Protein AF-A0A1V5V6W3-F1 (afdb_monomer_lite)

Secondary structure (DSSP, 8-state):
------SSHHHHHHHHHHHHHHHHHHHHHHTT-----------------------------GGGGG-----TTSSPPP----TT-GGGTHHHHHHTS-TT--EEEETT-TTSHHHHHHHHTT-EEEEEESSHHHHHHHIIIII-SS----HHHHHHHT-S--TT--SHHHHHHTTTSS-HHHHHHHHHHHHHHHT--HHHHHHHHHHHHHHHHHTSTTS--S--STTTS----HHHHHHHHHHHHHHHHHT----SS--EEEES-HHHHGGG---SEEEE----EETTB---HHHHHHHHHHHHHTTTTPPB-TTSTT-PBP-------TTTHHHHHHHHHHHTTTSSEEEEEEETTEES-HHHHHHHHHHTTEEEEEEEEEEE-S---TTS-SGGGEEEEEEEEEEE---TT---S-----SHHHHHTTT-TT--THHHHHHTTT-SS------TT--GGGHHHHHHTS-TT--EEEESS-TTSHHHHHHHHTT-EEEEEESSHHHHHHHIIIII-SS----HHHHHHHHS--TTS-SHHHHHHTTTSS-HHHHHHHHHHHHHHTTS-HHHHHHHHHHHHHHHHHTSGGGSSS--GGG--S-GGGS-HHHHTSTTS---HHHHHHHHHHHHHHHHHH----SS--EEEES-HHHHGGG---SEEEE----EESS-B--HHHHTHHHHHHHTTTTT----SSTT-----S----HHHHHHHHHHHHHHHHHH-SEEEEEEETTEES-HHHHHHHHHHH-SEEEEEEEEEE-TT-SS--TT--SEEEEEEEEEE--SS----------------------------------PPP-------SPEEEEEEEEESEE-TTSEEE-HHHHHHHGGGGTT-EEEESS--STTSEEEEEEEEEEEEETTEEEEEEEEEE-TTT-HHHHHHHHHHHTTS--EEEEEEE-SEEEETTT--EESSGGG--HHHHHHTTEEETTEEE-EEEES-EEEEEEEESS--SSTT-BEEEE--------------------------SSHHHHHHHHHHHHHHHHHHHHHHHHHHHHHHHHHHHHHHHHHHHHHHHHHHHHHHHHHHHHHTTPPPSSHHHHHHHHHHHHTS-HHHHHHHHHHHHTSPPPPPPPPPPPP----------------------------------------PPPHHHHHHHHHHHHHHHHHSS--

Structure (mmCIF, N/CA/C/O backbone):
data_AF-A0A1V5V6W3-F1
#
_entry.id   AF-A0A1V5V6W3-F1
#
loop_
_atom_site.group_PDB
_atom_site.id
_atom_site.type_symbol
_atom_site.label_atom_id
_atom_site.label_alt_id
_atom_site.label_comp_id
_atom_site.label_asym_id
_atom_site.label_entity_id
_atom_site.label_seq_id
_atom_site.pdbx_PDB_ins_code
_atom_site.Cartn_x
_atom_site.Cartn_y
_atom_site.Cartn_z
_atom_site.occupancy
_atom_site.B_iso_or_equiv
_atom_site.auth_seq_id
_atom_site.auth_comp_id
_atom_site.auth_asym_id
_atom_site.auth_atom_id
_atom_site.pdbx_PDB_model_num
ATOM 1 N N . MET A 1 1 ? 20.975 -25.635 11.668 1.00 34.53 1 MET A N 1
ATOM 2 C CA . MET A 1 1 ? 20.968 -26.954 11.005 1.00 34.53 1 MET A CA 1
ATOM 3 C C . MET A 1 1 ? 21.689 -27.932 11.910 1.00 34.53 1 MET A C 1
ATOM 5 O O . MET A 1 1 ? 22.783 -27.614 12.358 1.00 34.53 1 MET A O 1
ATOM 9 N N . GLU A 1 2 ? 21.049 -29.050 12.246 1.00 32.00 2 GLU A N 1
ATOM 10 C CA . GLU A 1 2 ? 21.664 -30.136 13.017 1.00 32.00 2 GLU A CA 1
ATOM 11 C C . GLU A 1 2 ? 22.783 -30.801 12.200 1.00 32.00 2 GLU A C 1
ATOM 13 O O . GLU A 1 2 ? 22.631 -31.054 11.006 1.00 32.00 2 GLU A O 1
ATOM 18 N N . ILE A 1 3 ? 23.927 -31.040 12.844 1.00 44.03 3 ILE A N 1
ATOM 19 C CA . ILE A 1 3 ? 25.159 -31.548 12.231 1.00 44.03 3 ILE A CA 1
ATOM 20 C C . ILE A 1 3 ? 25.178 -33.071 12.379 1.00 44.03 3 ILE A C 1
ATOM 22 O O . ILE A 1 3 ? 25.531 -33.569 13.441 1.00 44.03 3 ILE A O 1
ATOM 26 N N . ASN A 1 4 ? 24.837 -33.801 11.316 1.00 44.44 4 ASN A N 1
ATOM 27 C CA . ASN A 1 4 ? 24.999 -35.262 11.228 1.00 44.44 4 ASN A CA 1
ATOM 28 C C . ASN A 1 4 ? 25.611 -35.686 9.874 1.00 44.44 4 ASN A C 1
ATOM 30 O O . ASN A 1 4 ? 25.183 -36.661 9.265 1.00 44.44 4 ASN A O 1
ATOM 34 N N . GLY A 1 5 ? 26.597 -34.928 9.374 1.00 44.84 5 GLY A N 1
ATOM 35 C CA . GLY A 1 5 ? 27.147 -35.100 8.019 1.00 44.84 5 GLY A CA 1
ATOM 36 C C . GLY A 1 5 ? 28.621 -35.508 7.894 1.00 44.84 5 GLY A C 1
ATOM 37 O O . GLY A 1 5 ? 29.083 -35.641 6.769 1.00 44.84 5 GLY A O 1
ATOM 38 N N . PHE A 1 6 ? 29.373 -35.705 8.982 1.00 55.91 6 PHE A N 1
ATOM 39 C CA . PHE A 1 6 ? 30.791 -36.094 8.890 1.00 55.91 6 PHE A CA 1
ATOM 40 C C . PHE A 1 6 ? 30.943 -37.592 9.147 1.00 55.91 6 PHE A C 1
ATOM 42 O O . PHE A 1 6 ? 30.489 -38.087 10.180 1.00 55.91 6 PHE A O 1
ATOM 49 N N . LYS A 1 7 ? 31.548 -38.325 8.205 1.00 56.31 7 LYS A N 1
ATOM 50 C CA . LYS A 1 7 ? 31.690 -39.786 8.293 1.00 56.31 7 LYS A CA 1
ATOM 51 C C . LYS A 1 7 ? 32.860 -40.196 9.182 1.00 56.31 7 LYS A C 1
ATOM 53 O O . LYS A 1 7 ? 32.879 -41.329 9.656 1.00 56.31 7 LYS A O 1
ATOM 58 N N . THR A 1 8 ? 33.811 -39.297 9.440 1.00 67.62 8 THR A N 1
ATOM 59 C CA . THR A 1 8 ? 34.919 -39.533 10.375 1.00 67.62 8 THR A CA 1
ATOM 60 C C . THR A 1 8 ? 35.285 -38.278 11.172 1.00 67.62 8 THR A C 1
ATOM 62 O O . THR A 1 8 ? 35.094 -37.150 10.714 1.00 67.62 8 THR A O 1
ATOM 65 N N . ASP A 1 9 ? 35.878 -38.463 12.355 1.00 53.22 9 ASP A N 1
ATOM 66 C CA . ASP A 1 9 ? 36.394 -37.350 13.166 1.00 53.22 9 ASP A CA 1
ATOM 67 C C . ASP A 1 9 ? 37.535 -36.590 12.464 1.00 53.22 9 ASP A C 1
ATOM 69 O O . ASP A 1 9 ? 37.729 -35.402 12.711 1.00 53.22 9 ASP A O 1
ATOM 73 N N . LEU A 1 10 ? 38.243 -37.236 11.529 1.00 53.59 10 LEU A N 1
ATOM 74 C CA . LEU A 1 10 ? 39.268 -36.610 10.688 1.00 53.59 10 LEU A CA 1
ATOM 75 C C . LEU A 1 10 ? 38.676 -35.601 9.693 1.00 53.59 10 LEU A C 1
ATOM 77 O O . LEU A 1 10 ? 39.228 -34.513 9.549 1.00 53.59 10 LEU A O 1
ATOM 81 N N . GLU A 1 11 ? 37.534 -35.905 9.068 1.00 53.78 11 GLU A N 1
ATOM 82 C CA . GLU A 1 11 ? 36.823 -34.958 8.188 1.00 53.78 11 GLU A CA 1
ATOM 83 C C . GLU A 1 11 ? 36.305 -33.750 8.975 1.00 53.78 11 GLU A C 1
ATOM 85 O O . GLU A 1 11 ? 36.398 -32.612 8.518 1.00 53.78 11 GLU A O 1
ATOM 90 N N . LYS A 1 12 ? 35.826 -33.985 10.202 1.00 57.72 12 LYS A N 1
ATOM 91 C CA . LYS A 1 12 ? 35.372 -32.917 11.097 1.00 57.72 12 LYS A CA 1
ATOM 92 C C . LYS A 1 12 ? 36.528 -32.020 11.550 1.00 57.72 12 LYS A C 1
ATOM 94 O O . LYS A 1 12 ? 36.361 -30.806 11.608 1.00 57.72 12 LYS A O 1
ATOM 99 N N . ILE A 1 13 ? 37.696 -32.592 11.850 1.00 57.41 13 ILE A N 1
ATOM 100 C CA . ILE A 1 13 ? 38.898 -31.829 12.224 1.00 57.41 13 ILE A CA 1
ATOM 101 C C . ILE A 1 13 ? 39.451 -31.053 11.022 1.00 57.41 13 ILE A C 1
ATOM 103 O O . ILE A 1 13 ? 39.796 -29.888 11.184 1.00 57.41 13 ILE A O 1
ATOM 107 N N . SER A 1 14 ? 39.473 -31.641 9.822 1.00 54.62 14 SER A N 1
ATOM 108 C CA . SER A 1 14 ? 39.919 -30.951 8.601 1.00 54.62 14 SER A CA 1
ATOM 109 C C . SER A 1 14 ? 39.044 -29.735 8.289 1.00 54.62 14 SER A C 1
ATOM 111 O O . SER A 1 14 ? 39.564 -28.644 8.078 1.00 54.62 14 SER A O 1
ATOM 113 N N . PHE A 1 15 ? 37.719 -29.898 8.371 1.00 59.75 15 PHE A N 1
ATOM 114 C CA . PHE A 1 15 ? 36.764 -28.805 8.178 1.00 59.75 15 PHE A CA 1
ATOM 115 C C . PHE A 1 15 ? 36.933 -27.685 9.218 1.00 59.75 15 PHE A C 1
ATOM 117 O O . PHE A 1 15 ? 36.861 -26.503 8.890 1.00 59.75 15 PHE A O 1
ATOM 124 N N . LEU A 1 16 ? 37.194 -28.037 10.482 1.00 53.31 16 LEU A N 1
ATOM 125 C CA . LEU A 1 16 ? 37.423 -27.051 11.542 1.00 53.31 16 LEU A CA 1
ATOM 126 C C . LEU A 1 16 ? 38.768 -26.319 11.395 1.00 53.31 16 LEU A C 1
ATOM 128 O O . LEU A 1 16 ? 38.860 -25.158 11.786 1.00 53.31 16 LEU A O 1
ATOM 132 N N . ILE A 1 17 ? 39.791 -26.966 10.830 1.00 55.69 17 ILE A N 1
ATOM 133 C CA . ILE A 1 17 ? 41.098 -26.345 10.566 1.00 55.69 17 ILE A CA 1
ATOM 134 C C . ILE A 1 17 ? 41.012 -25.368 9.385 1.00 55.69 17 ILE A C 1
ATOM 136 O O . ILE A 1 17 ? 41.555 -24.269 9.485 1.00 55.69 17 ILE A O 1
ATOM 140 N N . GLU A 1 18 ? 40.304 -25.719 8.308 1.00 49.31 18 GLU A N 1
ATOM 141 C CA . GLU A 1 18 ? 40.060 -24.801 7.182 1.00 49.31 18 GLU A CA 1
ATOM 142 C C . GLU A 1 18 ? 39.217 -23.595 7.609 1.00 49.31 18 GLU A C 1
ATOM 144 O O . GLU A 1 18 ? 39.573 -22.456 7.310 1.00 49.31 18 GLU A O 1
ATOM 149 N N . ALA A 1 19 ? 38.172 -23.814 8.413 1.00 53.69 19 ALA A N 1
ATOM 150 C CA . ALA A 1 19 ? 37.348 -22.724 8.926 1.00 53.69 19 ALA A CA 1
ATOM 151 C C . ALA A 1 19 ? 38.120 -21.769 9.865 1.00 53.69 19 ALA A C 1
ATOM 153 O O . ALA A 1 19 ? 37.884 -20.562 9.821 1.00 53.69 19 ALA A O 1
ATOM 154 N N . ASP A 1 20 ? 39.053 -22.265 10.696 1.00 52.09 20 ASP A N 1
ATOM 155 C CA . ASP A 1 20 ? 39.919 -21.406 11.533 1.00 52.09 20 ASP A CA 1
ATOM 156 C C . ASP A 1 20 ? 40.954 -20.641 10.689 1.00 52.09 20 ASP A C 1
ATOM 158 O O . ASP A 1 20 ? 41.272 -19.488 10.993 1.00 52.09 20 ASP A O 1
ATOM 162 N N . ALA A 1 21 ? 41.454 -21.241 9.602 1.00 48.03 21 ALA A N 1
ATOM 163 C CA . ALA A 1 21 ? 42.379 -20.589 8.677 1.00 48.03 21 ALA A CA 1
ATOM 164 C C . ALA A 1 21 ? 41.711 -19.426 7.924 1.00 48.03 21 ALA A C 1
ATOM 166 O O . ALA A 1 21 ? 42.274 -18.327 7.882 1.00 48.03 21 ALA A O 1
ATOM 167 N N . ASP A 1 22 ? 40.488 -19.624 7.428 1.00 47.84 22 ASP A N 1
ATOM 168 C CA . ASP A 1 22 ? 39.710 -18.583 6.748 1.00 47.84 22 ASP A CA 1
ATOM 169 C C . ASP A 1 22 ? 39.291 -17.460 7.704 1.00 47.84 22 ASP A C 1
ATOM 171 O O . ASP A 1 22 ? 39.345 -16.277 7.351 1.00 47.84 22 ASP A O 1
ATOM 175 N N . LEU A 1 23 ? 38.959 -17.798 8.957 1.00 46.31 23 LEU A N 1
ATOM 176 C CA . LEU A 1 23 ? 38.646 -16.800 9.980 1.00 46.31 23 LEU A CA 1
ATOM 177 C C . LEU A 1 23 ? 39.875 -15.942 10.326 1.00 46.31 23 LEU A C 1
ATOM 179 O O . LEU A 1 23 ? 39.752 -14.727 10.488 1.00 46.31 23 LEU A O 1
ATOM 183 N N . ARG A 1 24 ? 41.071 -16.545 10.398 1.00 48.47 24 ARG A N 1
ATOM 184 C CA . ARG A 1 24 ? 42.335 -15.826 10.644 1.00 48.47 24 ARG A CA 1
ATOM 185 C C . ARG A 1 24 ? 42.766 -14.966 9.458 1.00 48.47 24 ARG A C 1
ATOM 187 O O . ARG A 1 24 ? 43.250 -13.857 9.678 1.00 48.47 24 ARG A O 1
ATOM 194 N N . LEU A 1 25 ? 42.566 -15.432 8.225 1.00 46.59 25 LEU A N 1
ATOM 195 C CA . LEU A 1 25 ? 42.812 -14.653 7.005 1.00 46.59 25 LEU A CA 1
ATOM 196 C C . LEU A 1 25 ? 41.868 -13.447 6.912 1.00 46.59 25 LEU A C 1
ATOM 198 O O . LEU A 1 25 ? 42.319 -12.335 6.630 1.00 46.59 25 LEU A O 1
ATOM 202 N N . GLY A 1 26 ? 40.590 -13.635 7.251 1.00 45.19 26 GLY A N 1
ATOM 203 C CA . GLY A 1 26 ? 39.616 -12.549 7.361 1.00 45.19 26 GLY A CA 1
ATOM 204 C C . GLY A 1 26 ? 39.972 -11.530 8.449 1.00 45.19 26 GLY A C 1
ATOM 205 O O . GLY A 1 26 ? 39.842 -10.324 8.229 1.00 45.19 26 GLY A O 1
ATOM 206 N N . LEU A 1 27 ? 40.489 -11.986 9.597 1.00 42.41 27 LEU A N 1
ATOM 207 C CA . LEU A 1 27 ? 40.931 -11.103 10.683 1.00 42.41 27 LEU A CA 1
ATOM 208 C C . LEU A 1 27 ? 42.167 -10.275 10.290 1.00 42.41 27 LEU A C 1
ATOM 210 O O . LEU A 1 27 ? 42.218 -9.077 10.555 1.00 42.41 27 LEU A O 1
ATOM 214 N N . LEU A 1 28 ? 43.144 -10.885 9.609 1.00 44.97 28 LEU A N 1
ATOM 215 C CA . LEU A 1 28 ? 44.364 -10.204 9.151 1.00 44.97 28 LEU A CA 1
ATOM 216 C C . LEU A 1 28 ? 44.090 -9.180 8.037 1.00 44.97 28 LEU A C 1
ATOM 218 O O . LEU A 1 28 ? 44.752 -8.139 7.987 1.00 44.97 28 LEU A O 1
ATOM 222 N N . ALA A 1 29 ? 43.091 -9.440 7.188 1.00 45.00 29 ALA A N 1
ATOM 223 C CA . ALA A 1 29 ? 42.599 -8.483 6.199 1.00 45.00 29 ALA A CA 1
ATOM 224 C C . ALA A 1 29 ? 41.847 -7.307 6.855 1.00 45.00 29 ALA A C 1
ATOM 226 O O . ALA A 1 29 ? 42.049 -6.158 6.465 1.00 45.00 29 ALA A O 1
ATOM 227 N N . ALA A 1 30 ? 41.040 -7.565 7.892 1.00 41.06 30 ALA A N 1
ATOM 228 C CA . ALA A 1 30 ? 40.335 -6.525 8.649 1.00 41.06 30 ALA A CA 1
ATOM 229 C C . ALA A 1 30 ? 41.279 -5.638 9.489 1.00 41.06 30 ALA A C 1
ATOM 231 O O . ALA A 1 30 ? 40.983 -4.466 9.717 1.00 41.06 30 ALA A O 1
ATOM 232 N N . GLU A 1 31 ? 42.430 -6.171 9.912 1.00 47.50 31 GLU A N 1
ATOM 233 C CA . GLU A 1 31 ? 43.492 -5.428 10.605 1.00 47.50 31 GLU A CA 1
ATOM 234 C C . GLU A 1 31 ? 44.450 -4.675 9.660 1.00 47.50 31 GLU A C 1
ATOM 236 O O . GLU A 1 31 ? 45.370 -4.006 10.133 1.00 47.50 31 GLU A O 1
ATOM 241 N N . GLY A 1 32 ? 44.258 -4.764 8.337 1.00 41.88 32 GLY A N 1
ATOM 242 C CA . GLY A 1 32 ? 45.046 -4.019 7.347 1.00 41.88 32 GLY A CA 1
ATOM 243 C C . GLY A 1 32 ? 46.509 -4.462 7.215 1.00 41.88 32 GLY A C 1
ATOM 244 O O . GLY A 1 32 ? 47.352 -3.657 6.829 1.00 41.88 32 GLY A O 1
ATOM 245 N N . LYS A 1 33 ? 46.835 -5.720 7.547 1.00 47.09 33 LYS A N 1
ATOM 246 C CA . LYS A 1 33 ? 48.220 -6.241 7.587 1.00 47.09 33 LYS A CA 1
ATOM 247 C C . LYS A 1 33 ? 48.674 -6.986 6.320 1.00 47.09 33 LYS A C 1
ATOM 249 O O . LYS A 1 33 ? 49.737 -7.602 6.343 1.00 47.09 33 LYS A O 1
ATOM 254 N N . LEU A 1 34 ? 47.907 -6.943 5.227 1.00 37.81 34 LEU A N 1
ATOM 255 C CA . LEU A 1 34 ? 48.289 -7.530 3.933 1.00 37.81 34 LEU A CA 1
ATOM 256 C C . LEU A 1 34 ? 48.401 -6.446 2.846 1.00 37.81 34 LEU A C 1
ATOM 258 O O . LEU A 1 34 ? 47.413 -5.784 2.537 1.00 37.81 34 LEU A O 1
ATOM 262 N N . GLU A 1 35 ? 49.578 -6.311 2.226 1.00 37.38 35 GLU A N 1
ATOM 263 C CA . GLU A 1 35 ? 49.772 -5.553 0.980 1.00 37.38 35 GLU A CA 1
ATOM 264 C C . GLU A 1 35 ? 49.733 -6.501 -0.230 1.00 37.38 35 GLU A C 1
ATOM 266 O O . GLU A 1 35 ? 50.458 -7.496 -0.280 1.00 37.38 35 GLU A O 1
ATOM 271 N N . LEU A 1 36 ? 48.898 -6.181 -1.223 1.00 33.22 36 LEU A N 1
ATOM 272 C CA . LEU A 1 36 ? 48.852 -6.864 -2.518 1.00 33.22 36 LEU A CA 1
ATOM 273 C C . LEU A 1 36 ? 49.773 -6.148 -3.514 1.00 33.22 36 LEU A C 1
ATOM 275 O O . LEU A 1 36 ? 49.530 -5.006 -3.904 1.00 33.22 36 LEU A O 1
ATOM 279 N N . VAL A 1 37 ? 50.826 -6.846 -3.938 1.00 28.89 37 VAL A N 1
ATOM 280 C CA . VAL A 1 37 ? 51.749 -6.413 -4.993 1.00 28.89 37 VAL A CA 1
ATOM 281 C C . VAL A 1 37 ? 51.024 -6.446 -6.341 1.00 28.89 37 VAL A C 1
ATOM 283 O O . VAL A 1 37 ? 50.550 -7.496 -6.767 1.00 28.89 37 VAL A O 1
ATOM 286 N N . THR A 1 38 ? 50.962 -5.305 -7.032 1.00 33.00 38 THR A N 1
ATOM 287 C CA . THR A 1 38 ? 50.572 -5.229 -8.448 1.00 33.00 38 THR A CA 1
ATOM 288 C C . THR A 1 38 ? 51.800 -4.866 -9.272 1.00 33.00 38 THR A C 1
ATOM 290 O O . THR A 1 38 ? 52.400 -3.811 -9.078 1.00 33.00 38 THR A O 1
ATOM 293 N N . ASP A 1 39 ? 52.194 -5.756 -10.179 1.00 27.67 39 ASP A N 1
ATOM 294 C CA . ASP A 1 39 ? 53.340 -5.544 -11.058 1.00 27.67 39 ASP A CA 1
ATOM 295 C C . ASP A 1 39 ? 52.856 -4.965 -12.401 1.00 27.67 39 ASP A C 1
ATOM 297 O O . ASP A 1 39 ? 52.053 -5.573 -13.111 1.00 27.67 39 ASP A O 1
ATOM 301 N N . ARG A 1 40 ? 53.325 -3.758 -12.745 1.00 29.84 40 ARG A N 1
ATOM 302 C CA . ARG A 1 40 ? 53.173 -3.128 -14.069 1.00 29.84 40 ARG A CA 1
ATOM 303 C C . ARG A 1 40 ? 54.539 -3.078 -14.749 1.00 29.84 40 ARG A C 1
ATOM 305 O O . ARG A 1 40 ? 55.459 -2.452 -14.227 1.00 29.84 40 ARG A O 1
ATOM 312 N N . ARG A 1 41 ? 54.631 -3.558 -15.996 1.00 26.33 41 ARG A N 1
ATOM 313 C CA . ARG A 1 41 ? 55.668 -3.132 -16.956 1.00 26.33 41 ARG A CA 1
ATOM 314 C C . ARG A 1 41 ? 55.074 -2.705 -18.306 1.00 26.33 41 ARG A C 1
ATOM 316 O O . ARG A 1 41 ? 54.677 -3.526 -19.116 1.00 26.33 41 ARG A O 1
ATOM 323 N N . ALA A 1 42 ? 55.022 -1.377 -18.445 1.00 28.48 42 ALA A N 1
ATOM 324 C CA . ALA A 1 42 ? 55.311 -0.477 -19.574 1.00 28.48 42 ALA A CA 1
ATOM 325 C C . ALA A 1 42 ? 55.171 -0.921 -21.049 1.00 28.48 42 ALA A C 1
ATOM 327 O O . ALA A 1 42 ? 55.914 -1.781 -21.511 1.00 28.48 42 ALA A O 1
ATOM 328 N N . ALA A 1 43 ? 54.379 -0.150 -21.816 1.00 27.94 43 ALA A N 1
ATOM 329 C CA . ALA A 1 43 ? 54.782 0.821 -22.869 1.00 27.94 43 ALA A CA 1
ATOM 330 C C . ALA A 1 43 ? 53.537 1.150 -23.733 1.00 27.94 43 ALA A C 1
ATOM 332 O O . ALA A 1 43 ? 52.806 0.234 -24.075 1.00 27.94 43 ALA A O 1
ATOM 333 N N . GLY A 1 44 ? 53.162 2.356 -24.164 1.00 25.42 44 GLY A N 1
ATOM 334 C CA . GLY A 1 44 ? 53.647 3.734 -24.087 1.00 25.42 44 GLY A CA 1
ATOM 335 C C . GLY A 1 44 ? 52.836 4.538 -25.133 1.00 25.42 44 GLY A C 1
ATOM 336 O O . GLY A 1 44 ? 52.618 4.026 -26.228 1.00 25.42 44 GLY A O 1
ATOM 337 N N . GLY A 1 45 ? 52.365 5.752 -24.811 1.00 25.44 45 GLY A N 1
ATOM 338 C CA . GLY A 1 45 ? 51.720 6.665 -25.777 1.00 25.44 45 GLY A CA 1
ATOM 339 C C . GLY A 1 45 ? 50.614 7.550 -25.185 1.00 25.44 45 GLY A C 1
ATOM 340 O O . GLY A 1 45 ? 49.524 7.071 -24.894 1.00 25.44 45 GLY A O 1
ATOM 341 N N . GLU A 1 46 ? 50.908 8.840 -25.010 1.00 28.08 46 GLU A N 1
ATOM 342 C CA . GLU A 1 46 ? 50.025 9.898 -24.491 1.00 28.08 46 GLU A CA 1
ATOM 343 C C . GLU A 1 46 ? 48.991 10.389 -25.527 1.00 28.08 46 GLU A C 1
ATOM 345 O O . GLU A 1 46 ? 49.345 10.557 -26.692 1.00 28.08 46 GLU A O 1
ATOM 350 N N . PHE A 1 47 ? 47.746 10.666 -25.101 1.00 26.84 47 PHE A N 1
ATOM 351 C CA . PHE A 1 47 ? 47.070 11.989 -25.125 1.00 26.84 47 PHE A CA 1
ATOM 352 C C . PHE A 1 47 ? 45.541 11.874 -24.908 1.00 26.84 47 PHE A C 1
ATOM 354 O O . PHE A 1 47 ? 44.868 11.132 -25.617 1.00 26.84 47 PHE A O 1
ATOM 361 N N . GLY A 1 48 ? 44.997 12.737 -24.037 1.00 25.12 48 GLY A N 1
ATOM 362 C CA . GLY A 1 48 ? 43.704 13.410 -24.262 1.00 25.12 48 GLY A CA 1
ATOM 363 C C . GLY A 1 48 ? 42.478 12.923 -23.478 1.00 25.12 48 GLY A C 1
ATOM 364 O O . GLY A 1 48 ? 42.009 11.809 -23.659 1.00 25.12 48 GLY A O 1
ATOM 365 N N . ASP A 1 49 ? 41.929 13.823 -22.663 1.00 35.12 49 ASP A N 1
ATOM 366 C CA . ASP A 1 49 ? 40.777 13.678 -21.769 1.00 35.12 49 ASP A CA 1
ATOM 367 C C . ASP A 1 49 ? 39.441 13.200 -22.380 1.00 35.12 49 ASP A C 1
ATOM 369 O O . ASP A 1 49 ? 39.125 13.414 -23.549 1.00 35.12 49 ASP A O 1
ATOM 373 N N . THR A 1 50 ? 38.589 12.732 -21.453 1.00 35.12 50 THR A N 1
ATOM 374 C CA . THR A 1 50 ? 37.129 12.493 -21.493 1.00 35.12 50 THR A CA 1
ATOM 375 C C . THR A 1 50 ? 36.641 11.146 -22.039 1.00 35.12 50 THR A C 1
ATOM 377 O O . THR A 1 50 ? 36.568 10.959 -23.243 1.00 35.12 50 THR A O 1
ATOM 380 N N . LEU A 1 51 ? 36.184 10.246 -21.146 1.00 25.78 51 LEU A N 1
ATOM 381 C CA . LEU A 1 51 ? 35.030 9.345 -21.351 1.00 25.78 51 LEU A CA 1
ATOM 382 C C . LEU A 1 51 ? 34.608 8.624 -20.045 1.00 25.78 51 LEU A C 1
ATOM 384 O O . LEU A 1 51 ? 35.414 8.294 -19.184 1.00 25.78 51 LEU A O 1
ATOM 388 N N . SER A 1 52 ? 33.293 8.448 -19.916 1.00 25.28 52 SER A N 1
ATOM 389 C CA . SER A 1 52 ? 32.500 7.904 -18.797 1.00 25.28 52 SER A CA 1
ATOM 390 C C . SER A 1 52 ? 32.754 6.408 -18.519 1.00 25.28 52 SER A C 1
ATOM 392 O O . SER A 1 52 ? 32.892 5.664 -19.487 1.00 25.28 52 SER A O 1
ATOM 394 N N . PRO A 1 53 ? 32.693 5.903 -17.265 1.00 27.61 53 PRO A N 1
ATOM 395 C CA . PRO A 1 53 ? 32.852 4.476 -16.997 1.00 27.61 53 PRO A CA 1
ATOM 396 C C . PRO A 1 53 ? 31.493 3.764 -17.043 1.00 27.61 53 PRO A C 1
ATOM 398 O O . PRO A 1 53 ? 30.623 4.023 -16.212 1.00 27.61 53 PRO A O 1
ATOM 401 N N . CYS A 1 54 ? 31.286 2.866 -18.007 1.00 26.25 54 CYS A N 1
ATOM 402 C CA . CYS A 1 54 ? 30.241 1.843 -17.907 1.00 26.25 54 CYS A CA 1
ATOM 403 C C . CYS A 1 54 ? 30.536 0.655 -18.830 1.00 26.25 54 CYS A C 1
ATOM 405 O O . CYS A 1 54 ? 29.849 0.481 -19.824 1.00 26.25 54 CYS A O 1
ATOM 407 N N . LEU A 1 55 ? 31.555 -0.141 -18.507 1.00 26.34 55 LEU A N 1
ATOM 408 C CA . LEU A 1 55 ? 31.689 -1.538 -18.934 1.00 26.34 55 LEU A CA 1
ATOM 409 C C . LEU A 1 55 ? 32.533 -2.253 -17.869 1.00 26.34 55 LEU A C 1
ATOM 411 O O . LEU A 1 55 ? 33.710 -1.947 -17.711 1.00 26.34 55 LEU A O 1
ATOM 415 N N . THR A 1 56 ? 31.926 -3.155 -17.100 1.00 27.30 56 THR A N 1
ATOM 416 C CA . THR A 1 56 ? 32.659 -4.178 -16.343 1.00 27.30 56 THR A CA 1
ATOM 417 C C . THR A 1 56 ? 32.538 -5.476 -17.127 1.00 27.30 56 THR A C 1
ATOM 419 O O . THR A 1 56 ? 31.434 -6.011 -17.256 1.00 27.30 56 THR A O 1
ATOM 422 N N . GLU A 1 57 ? 33.657 -5.927 -17.686 1.00 27.39 57 GLU A N 1
ATOM 423 C CA . GLU A 1 57 ? 33.829 -7.251 -18.281 1.00 27.39 57 GLU A CA 1
ATOM 424 C C . GLU A 1 57 ? 33.619 -8.321 -17.200 1.00 27.39 57 GLU A C 1
ATOM 426 O O . GLU A 1 57 ? 34.144 -8.213 -16.093 1.00 27.39 57 GLU A O 1
ATOM 431 N N . TYR A 1 58 ? 32.814 -9.334 -17.513 1.00 29.78 58 TYR A N 1
ATOM 432 C CA . TYR A 1 58 ? 32.744 -10.577 -16.752 1.00 29.78 58 TYR A CA 1
ATOM 433 C C . TYR A 1 58 ? 33.304 -11.671 -17.660 1.00 29.78 58 TYR A C 1
ATOM 435 O O . TYR A 1 58 ? 32.648 -12.040 -18.634 1.00 29.78 58 TYR A O 1
ATOM 443 N N . GLU A 1 59 ? 34.503 -12.164 -17.352 1.00 25.11 59 GLU A N 1
ATOM 444 C CA . GLU A 1 59 ? 35.004 -13.432 -17.889 1.00 25.11 59 GLU A CA 1
ATOM 445 C C . GLU A 1 59 ? 34.075 -14.560 -17.415 1.00 25.11 59 GLU A C 1
ATOM 447 O O . GLU A 1 59 ? 33.839 -14.721 -16.216 1.00 25.11 59 GLU A O 1
ATOM 452 N N . TYR A 1 60 ? 33.507 -15.312 -18.360 1.00 34.66 60 TYR A N 1
ATOM 453 C CA . TYR A 1 60 ? 32.756 -16.534 -18.080 1.00 34.66 60 TYR A CA 1
ATOM 454 C C . TYR A 1 60 ? 33.639 -17.738 -18.392 1.00 34.66 60 TYR A C 1
ATOM 456 O O . TYR A 1 60 ? 34.149 -17.868 -19.504 1.00 34.66 60 TYR A O 1
ATOM 464 N N . ASP A 1 61 ? 33.773 -18.627 -17.413 1.00 29.58 61 ASP A N 1
ATOM 465 C CA . ASP A 1 61 ? 34.467 -19.901 -17.553 1.00 29.58 61 ASP A CA 1
ATOM 466 C C . ASP A 1 61 ? 33.621 -20.872 -18.405 1.00 29.58 61 ASP A C 1
ATOM 468 O O . ASP A 1 61 ? 32.608 -21.427 -17.959 1.00 29.58 61 ASP A O 1
ATOM 472 N N . LEU A 1 62 ? 33.990 -20.987 -19.684 1.00 35.78 62 LEU A N 1
ATOM 473 C CA . LEU A 1 62 ? 33.241 -21.659 -20.754 1.00 35.78 62 LEU A CA 1
ATOM 474 C C . LEU A 1 62 ? 33.198 -23.194 -20.622 1.00 35.78 62 LEU A C 1
ATOM 476 O O . LEU A 1 62 ? 32.347 -23.823 -21.252 1.00 35.78 62 LEU A O 1
ATOM 480 N N . GLU A 1 63 ? 34.055 -23.806 -19.800 1.00 31.31 63 GLU A N 1
ATOM 481 C CA . GLU A 1 63 ? 34.153 -25.273 -19.690 1.00 31.31 63 GLU A CA 1
ATOM 482 C C . GLU A 1 63 ? 33.083 -25.909 -18.781 1.00 31.31 63 GLU A C 1
ATOM 484 O O . GLU A 1 63 ? 32.826 -27.108 -18.880 1.00 31.31 63 GLU A O 1
ATOM 489 N N . SER A 1 64 ? 32.372 -25.124 -17.962 1.00 33.97 64 SER A N 1
ATOM 490 C CA . SER A 1 64 ? 31.338 -25.641 -17.042 1.00 33.97 64 SER A CA 1
ATOM 491 C C . SER A 1 64 ? 29.948 -25.858 -17.673 1.00 33.97 64 SER A C 1
ATOM 493 O O . SER A 1 64 ? 29.088 -26.501 -17.078 1.00 33.97 64 SER A O 1
ATOM 495 N N . LEU A 1 65 ? 29.698 -25.362 -18.892 1.00 36.25 65 LEU A N 1
ATOM 496 C CA . LEU A 1 65 ? 28.347 -25.286 -19.484 1.00 36.25 65 LEU A CA 1
ATOM 497 C C . LEU A 1 65 ? 27.872 -26.561 -20.213 1.00 36.25 65 LEU A C 1
ATOM 499 O O . LEU A 1 65 ? 26.760 -26.582 -20.748 1.00 36.25 65 LEU A O 1
ATOM 503 N N . ALA A 1 66 ? 28.692 -27.615 -20.263 1.00 31.52 66 ALA A N 1
ATOM 504 C CA . ALA A 1 66 ? 28.444 -28.786 -21.110 1.00 31.52 66 ALA A CA 1
ATOM 505 C C . ALA A 1 66 ? 27.810 -30.001 -20.403 1.00 31.52 66 ALA A C 1
ATOM 507 O O . ALA A 1 66 ? 27.475 -30.972 -21.083 1.00 31.52 66 ALA A O 1
ATOM 508 N N . ALA A 1 67 ? 27.602 -29.981 -19.083 1.00 34.34 67 ALA A N 1
ATOM 509 C CA . ALA A 1 67 ? 27.049 -31.136 -18.372 1.00 34.34 67 ALA A CA 1
ATOM 510 C C . ALA A 1 67 ? 26.250 -30.728 -17.126 1.00 34.34 67 ALA A C 1
ATOM 512 O O . ALA A 1 67 ? 26.853 -30.334 -16.139 1.00 34.34 67 ALA A O 1
ATOM 513 N N . ALA A 1 68 ? 24.919 -30.867 -17.155 1.00 31.75 68 ALA A N 1
ATOM 514 C CA . ALA A 1 68 ? 24.105 -30.994 -15.941 1.00 31.75 68 ALA A CA 1
ATOM 515 C C . ALA A 1 68 ? 22.680 -31.474 -16.271 1.00 31.75 68 ALA A C 1
ATOM 517 O O . ALA A 1 68 ? 21.879 -30.735 -16.848 1.00 31.75 68 ALA A O 1
ATOM 518 N N . ASP A 1 69 ? 22.370 -32.706 -15.867 1.00 36.44 69 ASP A N 1
ATOM 519 C CA . ASP A 1 69 ? 21.008 -33.150 -15.568 1.00 36.44 69 ASP A CA 1
ATOM 520 C C . ASP A 1 69 ? 20.688 -32.716 -14.116 1.00 36.44 69 ASP A C 1
ATOM 522 O O . ASP A 1 69 ? 21.156 -33.356 -13.183 1.00 36.44 69 ASP A O 1
ATOM 526 N N . ASP A 1 70 ? 19.946 -31.603 -13.977 1.00 39.47 70 ASP A N 1
ATOM 527 C CA . ASP A 1 70 ? 19.241 -31.001 -12.807 1.00 39.47 70 ASP A CA 1
ATOM 528 C C . ASP A 1 70 ? 19.957 -30.929 -11.424 1.00 39.47 70 ASP A C 1
ATOM 530 O O . ASP A 1 70 ? 20.342 -31.953 -10.862 1.00 39.47 70 ASP A O 1
ATOM 534 N N . PRO A 1 71 ? 20.076 -29.736 -10.788 1.00 46.22 71 PRO A N 1
ATOM 535 C CA . PRO A 1 71 ? 18.939 -28.997 -10.214 1.00 46.22 71 PRO A CA 1
ATOM 536 C C . PRO A 1 71 ? 18.840 -27.525 -10.678 1.00 46.22 71 PRO A C 1
ATOM 538 O O . PRO A 1 71 ? 19.757 -26.944 -11.255 1.00 46.22 71 PRO A O 1
ATOM 541 N N . ALA A 1 72 ? 17.715 -26.874 -10.367 1.00 45.00 72 ALA A N 1
ATOM 542 C CA . ALA A 1 72 ? 17.385 -25.490 -10.734 1.00 45.00 72 ALA A CA 1
ATOM 543 C C . ALA A 1 72 ? 18.386 -24.387 -10.294 1.00 45.00 72 ALA A C 1
ATOM 545 O O . ALA A 1 72 ? 18.257 -23.256 -10.766 1.00 45.00 72 ALA A O 1
ATOM 546 N N . GLU A 1 73 ? 19.366 -24.681 -9.429 1.00 41.75 73 GLU A N 1
ATOM 547 C CA . GLU A 1 73 ? 20.320 -23.695 -8.885 1.00 41.75 73 GLU A CA 1
ATOM 548 C C . GLU A 1 73 ? 21.589 -23.473 -9.736 1.00 41.75 73 GLU A C 1
ATOM 550 O O . GLU A 1 73 ? 22.239 -22.444 -9.570 1.00 41.75 73 GLU A O 1
ATOM 555 N N . GLU A 1 74 ? 21.905 -24.338 -10.708 1.00 51.62 74 GLU A N 1
ATOM 556 C CA . GLU A 1 74 ? 23.107 -24.196 -11.565 1.00 51.62 74 GLU A CA 1
ATOM 557 C C . GLU A 1 74 ? 22.844 -23.495 -12.915 1.00 51.62 74 GLU A C 1
ATOM 559 O O . GLU A 1 74 ? 23.748 -23.308 -13.731 1.00 51.62 74 GLU A O 1
ATOM 564 N N . ARG A 1 75 ? 21.603 -23.069 -13.192 1.00 64.06 75 ARG A N 1
ATOM 565 C CA . ARG A 1 75 ? 21.231 -22.526 -14.512 1.00 64.06 75 ARG A CA 1
ATOM 566 C C . ARG A 1 75 ? 21.677 -21.066 -14.673 1.00 64.06 75 ARG A C 1
ATOM 568 O O . ARG A 1 75 ? 21.412 -20.240 -13.792 1.00 64.06 75 ARG A O 1
ATOM 575 N N . PRO A 1 76 ? 22.271 -20.680 -15.820 1.00 65.81 76 PRO A N 1
ATOM 576 C CA . PRO A 1 76 ? 22.696 -19.304 -16.030 1.00 65.81 76 PRO A CA 1
ATOM 577 C C . PRO A 1 76 ? 21.487 -18.364 -16.018 1.00 65.81 76 PRO A C 1
ATOM 579 O O . PRO A 1 76 ? 20.460 -18.620 -16.651 1.00 65.81 76 PRO A O 1
ATOM 582 N N . LYS A 1 77 ? 21.611 -17.227 -15.325 1.00 66.44 77 LYS A N 1
ATOM 583 C CA . LYS A 1 77 ? 20.551 -16.210 -15.305 1.00 66.44 77 LYS A CA 1
ATOM 584 C C . LYS A 1 77 ? 20.278 -15.720 -16.729 1.00 66.44 77 LYS A C 1
ATOM 586 O O . LYS A 1 77 ? 21.199 -15.304 -17.441 1.00 66.44 77 LYS A O 1
ATOM 591 N N . TYR A 1 78 ? 19.012 -15.714 -17.139 1.00 76.19 78 TYR A N 1
ATOM 592 C CA . TYR A 1 78 ? 18.609 -15.081 -18.390 1.00 76.19 78 TYR A CA 1
ATOM 593 C C . TYR A 1 78 ? 18.749 -13.557 -18.254 1.00 76.19 78 TYR A C 1
ATOM 595 O O . TYR A 1 78 ? 18.104 -12.944 -17.407 1.00 76.19 78 TYR A O 1
ATOM 603 N N . ILE A 1 79 ? 19.640 -12.955 -19.050 1.00 65.81 79 ILE A N 1
ATOM 604 C CA . ILE A 1 79 ? 19.882 -11.505 -19.086 1.00 65.81 79 ILE A CA 1
ATOM 605 C C . ILE A 1 79 ? 19.569 -10.998 -20.491 1.00 65.81 79 ILE A C 1
ATOM 607 O O . ILE A 1 79 ? 20.020 -11.577 -21.487 1.00 65.81 79 ILE A O 1
ATOM 611 N N . THR A 1 80 ? 18.810 -9.906 -20.555 1.00 71.31 80 THR A N 1
ATOM 612 C CA . THR A 1 80 ? 18.317 -9.307 -21.795 1.00 71.31 80 THR A CA 1
ATOM 613 C C . THR A 1 80 ? 18.378 -7.782 -21.741 1.00 71.31 80 THR A C 1
ATOM 615 O O . THR A 1 80 ? 18.115 -7.180 -20.702 1.00 71.31 80 THR A O 1
ATOM 618 N N . ASN A 1 81 ? 18.687 -7.166 -22.885 1.00 68.56 81 ASN A N 1
ATOM 619 C CA . ASN A 1 81 ? 18.762 -5.710 -23.065 1.00 68.56 81 ASN A CA 1
ATOM 620 C C . ASN A 1 81 ? 17.497 -5.149 -23.749 1.00 68.56 81 ASN A C 1
ATOM 622 O O . ASN A 1 81 ? 17.533 -4.093 -24.378 1.00 68.56 81 ASN A O 1
ATOM 626 N N . PHE A 1 82 ? 16.382 -5.881 -23.673 1.00 77.25 82 PHE A N 1
ATOM 627 C CA . PHE A 1 82 ? 15.098 -5.479 -24.245 1.00 77.25 82 PHE A CA 1
ATOM 628 C C . PHE A 1 82 ? 14.419 -4.396 -23.389 1.00 77.25 82 PHE A C 1
ATOM 630 O O . PHE A 1 82 ? 14.336 -4.517 -22.162 1.00 77.25 82 PHE A O 1
ATOM 637 N N . ILE A 1 83 ? 13.920 -3.338 -24.031 1.00 75.25 83 ILE A N 1
ATOM 638 C CA . ILE A 1 83 ? 13.284 -2.198 -23.360 1.00 75.25 83 ILE A CA 1
ATOM 639 C C . ILE A 1 83 ? 11.993 -2.659 -22.683 1.00 75.25 83 ILE A C 1
ATOM 641 O O . ILE A 1 83 ? 11.159 -3.312 -23.297 1.00 75.25 83 ILE A O 1
ATOM 645 N N . GLY A 1 84 ? 11.813 -2.287 -21.414 1.00 75.25 84 GLY A N 1
ATOM 646 C CA . GLY A 1 84 ? 10.634 -2.668 -20.628 1.00 75.25 84 GLY A CA 1
ATOM 647 C C . GLY A 1 84 ? 10.718 -4.053 -19.978 1.00 75.25 84 GLY A C 1
ATOM 648 O O . GLY A 1 84 ? 9.777 -4.443 -19.294 1.00 75.25 84 GLY A O 1
ATOM 649 N N . SER A 1 85 ? 11.841 -4.772 -20.124 1.00 84.31 85 SER A N 1
ATOM 650 C CA . SER A 1 85 ? 12.032 -6.099 -19.524 1.00 84.31 85 SER A CA 1
ATOM 651 C C . SER A 1 85 ? 11.783 -6.112 -18.010 1.00 84.31 85 SER A C 1
ATOM 653 O O . SER A 1 85 ? 12.441 -5.404 -17.242 1.00 84.31 85 SER A O 1
ATOM 655 N N . LYS A 1 86 ? 10.900 -7.012 -17.563 1.00 88.62 86 LYS A N 1
ATOM 656 C CA . LYS A 1 86 ? 10.517 -7.200 -16.154 1.00 88.62 86 LYS A CA 1
ATOM 657 C C . LYS A 1 86 ? 11.497 -8.055 -15.349 1.00 88.62 86 LYS A C 1
ATOM 659 O O . LYS A 1 86 ? 11.168 -8.516 -14.261 1.00 88.62 86 LYS A O 1
ATOM 664 N N . GLN A 1 87 ? 12.736 -8.222 -15.820 1.00 86.25 87 GLN A N 1
ATOM 665 C CA . GLN A 1 87 ? 13.754 -9.059 -15.171 1.00 86.25 87 GLN A CA 1
ATOM 666 C C . GLN A 1 87 ? 13.979 -8.711 -13.687 1.00 86.25 87 GLN A C 1
ATOM 668 O O . GLN A 1 87 ? 14.175 -9.603 -12.871 1.00 86.25 87 GLN A O 1
ATOM 673 N N . LYS A 1 88 ? 13.917 -7.427 -13.309 1.00 85.62 88 LYS A N 1
ATOM 674 C CA . LYS A 1 88 ? 14.074 -6.976 -11.908 1.00 85.62 88 LYS A CA 1
ATOM 675 C C . LYS A 1 88 ? 12.799 -7.119 -11.060 1.00 85.62 88 LYS A C 1
ATOM 677 O O . LYS A 1 88 ? 12.817 -6.815 -9.868 1.00 85.62 88 LYS A O 1
ATOM 682 N N . LEU A 1 89 ? 11.687 -7.506 -11.679 1.00 87.25 89 LEU A N 1
ATOM 683 C CA . LEU A 1 89 ? 10.358 -7.574 -11.075 1.00 87.25 89 LEU A CA 1
ATOM 684 C C . LEU A 1 89 ? 9.817 -9.006 -10.994 1.00 87.25 89 LEU A C 1
ATOM 686 O O . LEU A 1 89 ? 8.809 -9.207 -10.327 1.00 87.25 89 LEU A O 1
ATOM 690 N N . VAL A 1 90 ? 10.495 -9.998 -11.583 1.00 88.31 90 VAL A N 1
ATOM 691 C CA . VAL A 1 90 ? 10.020 -11.393 -11.639 1.00 88.31 90 VAL A CA 1
ATOM 692 C C . VAL A 1 90 ? 9.686 -11.990 -10.269 1.00 88.31 90 VAL A C 1
ATOM 694 O O . VAL A 1 90 ? 8.641 -12.616 -10.138 1.00 88.31 90 VAL A O 1
ATOM 697 N N . ASP A 1 91 ? 10.485 -11.727 -9.230 1.00 85.25 91 ASP A N 1
ATOM 698 C CA . ASP A 1 91 ? 10.206 -12.230 -7.873 1.00 85.25 91 ASP A CA 1
ATOM 699 C C . ASP A 1 91 ? 8.954 -11.587 -7.262 1.00 85.25 91 ASP A C 1
ATOM 701 O O . ASP A 1 91 ? 8.215 -12.222 -6.512 1.00 85.25 91 ASP A O 1
ATOM 705 N N . TRP A 1 92 ? 8.700 -10.320 -7.600 1.00 87.44 92 TRP A N 1
ATOM 706 C CA . TRP A 1 92 ? 7.517 -9.592 -7.149 1.00 87.44 92 TRP A CA 1
ATOM 707 C C . TRP A 1 92 ? 6.267 -10.000 -7.930 1.00 87.44 92 TRP A C 1
ATOM 709 O O . TRP A 1 92 ? 5.203 -10.132 -7.343 1.00 87.44 92 TRP A O 1
ATOM 719 N N . ILE A 1 93 ? 6.377 -10.249 -9.234 1.00 89.25 93 ILE A N 1
ATOM 720 C CA . ILE A 1 93 ? 5.269 -10.787 -10.036 1.00 89.25 93 ILE A CA 1
ATOM 721 C C . ILE A 1 93 ? 4.910 -12.195 -9.535 1.00 89.25 93 ILE A C 1
ATOM 723 O O . ILE A 1 93 ? 3.741 -12.486 -9.281 1.00 89.25 93 ILE A O 1
ATOM 727 N N . TRP A 1 94 ? 5.918 -13.039 -9.286 1.00 91.94 94 TRP A N 1
ATOM 728 C CA . TRP A 1 94 ? 5.731 -14.376 -8.725 1.00 91.94 94 TRP A CA 1
ATOM 729 C C . TRP A 1 94 ? 5.047 -14.348 -7.354 1.00 91.94 94 TRP A C 1
ATOM 731 O O . TRP A 1 94 ? 4.066 -15.054 -7.154 1.00 91.94 94 TRP A O 1
ATOM 741 N N . SER A 1 95 ? 5.484 -13.491 -6.423 1.00 86.56 95 SER A N 1
ATOM 742 C CA . SER A 1 95 ? 4.878 -13.415 -5.081 1.00 86.56 95 SER A CA 1
ATOM 743 C C . SER A 1 95 ? 3.424 -12.927 -5.065 1.00 86.56 95 SER A C 1
ATOM 745 O O . SER A 1 95 ? 2.748 -13.029 -4.042 1.00 86.56 95 SER A O 1
ATOM 747 N N . ASN A 1 96 ? 2.940 -12.395 -6.189 1.00 86.19 96 ASN A N 1
ATOM 748 C CA . ASN A 1 96 ? 1.567 -11.937 -6.384 1.00 86.19 96 ASN A CA 1
ATOM 749 C C . ASN A 1 96 ? 0.733 -12.853 -7.285 1.00 86.19 96 ASN A C 1
ATOM 751 O O . ASN A 1 96 ? -0.447 -12.576 -7.501 1.00 86.19 96 ASN A O 1
ATOM 755 N N . THR A 1 97 ? 1.336 -13.929 -7.786 1.00 86.69 97 THR A N 1
ATOM 756 C CA . THR A 1 97 ? 0.649 -14.985 -8.528 1.00 86.69 97 THR A CA 1
ATOM 757 C C . THR A 1 97 ? -0.244 -15.780 -7.562 1.00 86.69 97 THR A C 1
ATOM 759 O O . THR A 1 97 ? 0.222 -16.109 -6.468 1.00 86.69 97 THR A O 1
ATOM 762 N N . PRO A 1 98 ? -1.518 -16.066 -7.902 1.00 84.62 98 PRO A N 1
ATOM 763 C CA . PRO A 1 98 ? -2.379 -16.930 -7.087 1.00 84.62 98 PRO A CA 1
ATOM 764 C C . PRO A 1 98 ? -1.744 -18.312 -6.851 1.00 84.62 98 PRO A C 1
ATOM 766 O O . PRO A 1 98 ? -0.975 -18.788 -7.678 1.00 84.62 98 PRO A O 1
ATOM 769 N N . GLY A 1 99 ? -2.001 -18.935 -5.698 1.00 77.62 99 GLY A N 1
ATOM 770 C CA . GLY A 1 99 ? -1.262 -20.134 -5.267 1.00 77.62 99 GLY A CA 1
ATOM 771 C C . GLY A 1 99 ? -1.697 -21.449 -5.924 1.00 77.62 99 GLY A C 1
ATOM 772 O O . GLY A 1 99 ? -0.986 -22.443 -5.814 1.00 77.62 99 GLY A O 1
ATOM 773 N N . ASP A 1 100 ? -2.852 -21.457 -6.577 1.00 82.06 100 ASP A N 1
ATOM 774 C CA . ASP A 1 100 ? -3.555 -22.614 -7.135 1.00 82.06 100 ASP A CA 1
ATOM 775 C C . ASP A 1 100 ? -3.457 -22.724 -8.667 1.00 82.06 100 ASP A C 1
ATOM 777 O O . ASP A 1 100 ? -4.013 -23.644 -9.259 1.00 82.06 100 ASP A O 1
ATOM 781 N N . VAL A 1 101 ? -2.726 -21.817 -9.320 1.00 92.50 101 VAL A N 1
ATOM 782 C CA . VAL A 1 101 ? -2.588 -21.802 -10.784 1.00 92.50 101 VAL A CA 1
ATOM 783 C C . VAL A 1 101 ? -1.552 -22.820 -11.264 1.00 92.50 101 VAL A C 1
ATOM 785 O O . VAL A 1 101 ? -0.400 -22.824 -10.824 1.00 92.50 101 VAL A O 1
ATOM 788 N N . GLU A 1 102 ? -1.935 -23.658 -12.226 1.00 95.25 102 GLU A N 1
ATOM 789 C CA . GLU A 1 102 ? -1.050 -24.659 -12.836 1.00 95.25 102 GLU A CA 1
ATOM 790 C C . GLU A 1 102 ? -0.597 -24.260 -14.247 1.00 95.25 102 GLU A C 1
ATOM 792 O O . GLU A 1 102 ? 0.383 -24.800 -14.780 1.00 95.25 102 GLU A O 1
ATOM 797 N N . SER A 1 103 ? -1.299 -23.305 -14.861 1.00 97.62 103 SER A N 1
ATOM 798 C CA . SER A 1 103 ? -1.047 -22.818 -16.210 1.00 97.62 103 SER A CA 1
ATOM 799 C C . SER A 1 103 ? -1.158 -21.296 -16.330 1.00 97.62 103 SER A C 1
ATOM 801 O O . SER A 1 103 ? -2.067 -20.671 -15.784 1.00 97.62 103 SER A O 1
ATOM 803 N N . VAL A 1 104 ? -0.225 -20.693 -17.073 1.00 98.25 104 VAL A N 1
ATOM 804 C CA . VAL A 1 104 ? -0.132 -19.238 -17.269 1.00 98.25 104 VAL A CA 1
ATOM 805 C C . VAL A 1 104 ? -0.026 -18.898 -18.747 1.00 98.25 104 VAL A C 1
ATOM 807 O O . VAL A 1 104 ? 0.718 -19.540 -19.488 1.00 98.25 104 VAL A O 1
ATOM 810 N N . PHE A 1 105 ? -0.730 -17.852 -19.165 1.00 98.50 105 PHE A N 1
ATOM 811 C CA . PHE A 1 105 ? -0.584 -17.225 -20.467 1.00 98.50 105 PHE A CA 1
ATOM 812 C C . PHE A 1 105 ? 0.155 -15.884 -20.347 1.00 98.50 105 PHE A C 1
ATOM 814 O O . PHE A 1 105 ? -0.388 -14.919 -19.829 1.00 98.50 105 PHE A O 1
ATOM 821 N N . ASP A 1 106 ? 1.396 -15.814 -20.819 1.00 98.12 106 ASP A N 1
ATOM 822 C CA . ASP A 1 106 ? 2.167 -14.577 -20.978 1.00 98.12 106 ASP A CA 1
ATOM 823 C C . ASP A 1 106 ? 1.759 -13.897 -22.299 1.00 98.12 106 ASP A C 1
ATOM 825 O O . ASP A 1 106 ? 2.257 -14.248 -23.372 1.00 98.12 106 ASP A O 1
ATOM 829 N N . ALA A 1 107 ? 0.777 -12.995 -22.230 1.00 96.81 107 ALA A N 1
ATOM 830 C CA . ALA A 1 107 ? 0.051 -12.461 -23.388 1.00 96.81 107 ALA A CA 1
ATOM 831 C C . ALA A 1 107 ? 0.873 -11.497 -24.264 1.00 96.81 107 ALA A C 1
ATOM 833 O O . ALA A 1 107 ? 0.633 -11.401 -25.473 1.00 96.81 107 ALA A O 1
ATOM 834 N N . PHE A 1 108 ? 1.830 -10.803 -23.643 1.00 95.19 108 PHE A N 1
ATOM 835 C CA . PHE A 1 108 ? 2.734 -9.825 -24.253 1.00 95.19 108 PHE A CA 1
ATOM 836 C C . PHE A 1 108 ? 4.164 -10.132 -23.806 1.00 95.19 108 PHE A C 1
ATOM 838 O O . PHE A 1 108 ? 4.753 -9.434 -22.982 1.00 95.19 108 PHE A O 1
ATOM 845 N N . SER A 1 109 ? 4.694 -11.247 -24.297 1.00 93.25 109 SER A N 1
ATOM 846 C CA . SER A 1 109 ? 5.881 -11.863 -23.713 1.00 93.25 109 SER A CA 1
ATOM 847 C C . SER A 1 109 ? 7.135 -10.996 -23.801 1.00 93.25 109 SER A C 1
ATOM 849 O O . SER A 1 109 ? 8.002 -11.110 -22.932 1.00 93.25 109 SER A O 1
ATOM 851 N N . GLY A 1 110 ? 7.265 -10.119 -24.803 1.00 92.25 110 GLY A N 1
ATOM 852 C CA . GLY A 1 110 ? 8.390 -9.200 -24.945 1.00 92.25 110 GLY A CA 1
ATOM 853 C C . GLY A 1 110 ? 9.735 -9.930 -24.903 1.00 92.25 110 GLY A C 1
ATOM 854 O O . GLY A 1 110 ? 10.106 -10.661 -25.819 1.00 92.25 110 GLY A O 1
ATOM 855 N N . SER A 1 111 ? 10.492 -9.758 -23.816 1.00 89.50 111 SER A N 1
ATOM 856 C CA . SER A 1 111 ? 11.763 -10.468 -23.623 1.00 89.50 111 SER A CA 1
ATOM 857 C C . SER A 1 111 ? 11.614 -11.949 -23.242 1.00 89.50 111 SER A C 1
ATOM 859 O O . SER A 1 111 ? 12.618 -12.651 -23.148 1.00 89.50 111 SER A O 1
ATOM 861 N N . SER A 1 112 ? 10.393 -12.411 -22.982 1.00 94.12 112 SER A N 1
ATOM 862 C CA . SER A 1 112 ? 10.004 -13.736 -22.484 1.00 94.12 112 SER A CA 1
ATOM 863 C C . SER A 1 112 ? 10.546 -14.085 -21.092 1.00 94.12 112 SER A C 1
ATOM 865 O O . SER A 1 112 ? 10.510 -15.244 -20.683 1.00 94.12 112 SER A O 1
ATOM 867 N N . VAL A 1 113 ? 11.047 -13.101 -20.332 1.00 93.81 113 VAL A N 1
ATOM 868 C CA . VAL A 1 113 ? 11.616 -13.334 -18.991 1.00 93.81 113 VAL A CA 1
ATOM 869 C C . VAL A 1 113 ? 10.562 -13.771 -17.969 1.00 93.81 113 VAL A C 1
ATOM 871 O O . VAL A 1 113 ? 10.868 -14.579 -17.094 1.00 93.81 113 VAL A O 1
ATOM 874 N N . VAL A 1 114 ? 9.325 -13.273 -18.086 1.00 95.00 114 VAL A N 1
ATOM 875 C CA . VAL A 1 114 ? 8.220 -13.626 -17.182 1.00 95.00 114 VAL A CA 1
ATOM 876 C C . VAL A 1 114 ? 7.707 -15.031 -17.495 1.00 95.00 114 VAL A C 1
ATOM 878 O O . VAL A 1 114 ? 7.685 -15.869 -16.595 1.00 95.00 114 VAL A O 1
ATOM 881 N N . GLY A 1 115 ? 7.415 -15.343 -18.764 1.00 95.62 115 GLY A N 1
ATOM 882 C CA . GLY A 1 115 ? 7.102 -16.710 -19.190 1.00 95.62 115 GLY A CA 1
ATOM 883 C C . GLY A 1 115 ? 8.192 -17.728 -18.824 1.00 95.62 115 GLY A C 1
ATOM 884 O O . GLY A 1 115 ? 7.888 -18.803 -18.308 1.00 95.62 115 GLY A O 1
ATOM 885 N N . TYR A 1 116 ? 9.473 -17.382 -18.995 1.00 95.44 116 TYR A N 1
ATOM 886 C CA . TYR A 1 116 ? 10.584 -18.245 -18.576 1.00 95.44 116 TYR A CA 1
ATOM 887 C C . TYR A 1 116 ? 10.614 -18.458 -17.054 1.00 95.44 116 TYR A C 1
ATOM 889 O O . TYR A 1 116 ? 10.841 -19.579 -16.604 1.00 95.44 116 TYR A O 1
ATOM 897 N N . MET A 1 117 ? 10.331 -17.425 -16.251 1.00 94.56 117 MET A N 1
ATOM 898 C CA . MET A 1 117 ? 10.188 -17.570 -14.798 1.00 94.56 117 MET A CA 1
ATOM 899 C C . MET A 1 117 ? 9.048 -18.530 -14.434 1.00 94.56 117 MET A C 1
ATOM 901 O O . MET A 1 117 ? 9.263 -19.444 -13.646 1.00 94.56 117 MET A O 1
ATOM 905 N N . TYR A 1 118 ? 7.862 -18.406 -15.035 1.00 96.19 118 TYR A N 1
ATOM 906 C CA . TYR A 1 118 ? 6.767 -19.341 -14.743 1.00 96.19 118 TYR A CA 1
ATOM 907 C C . TYR A 1 118 ? 7.114 -20.785 -15.123 1.00 96.19 118 TYR A C 1
ATOM 909 O O . TYR A 1 118 ? 6.791 -21.719 -14.384 1.00 96.19 118 TYR A O 1
ATOM 917 N N . LYS A 1 119 ? 7.866 -20.973 -16.213 1.00 95.56 119 LYS A N 1
ATOM 918 C CA . LYS A 1 119 ? 8.383 -22.287 -16.602 1.00 95.56 119 LYS A CA 1
ATOM 919 C C . LYS A 1 119 ? 9.319 -22.864 -15.535 1.00 95.56 119 LYS A C 1
ATOM 921 O O . LYS A 1 119 ? 9.196 -24.045 -15.212 1.00 95.56 119 LYS A O 1
ATOM 926 N N . THR A 1 120 ? 10.224 -22.060 -14.957 1.00 91.62 120 THR A N 1
ATOM 927 C CA . THR A 1 120 ? 11.144 -22.526 -13.893 1.00 91.62 120 THR A CA 1
ATOM 928 C C . THR A 1 120 ? 10.428 -22.838 -12.583 1.00 91.62 120 THR A C 1
ATOM 930 O O . THR A 1 120 ? 10.929 -23.640 -11.801 1.00 91.62 120 THR A O 1
ATOM 933 N N . LYS A 1 121 ? 9.241 -22.264 -12.359 1.00 92.62 121 LYS A N 1
ATOM 934 C CA . LYS A 1 121 ? 8.352 -22.600 -11.237 1.00 92.62 121 LYS A CA 1
ATOM 935 C C . LYS A 1 121 ? 7.511 -23.864 -11.465 1.00 92.62 121 LYS A C 1
ATOM 937 O O . LYS A 1 121 ? 6.778 -24.258 -10.567 1.00 92.62 121 LYS A O 1
ATOM 942 N N . GLY A 1 122 ? 7.635 -24.517 -12.625 1.00 94.06 122 GLY A N 1
ATOM 943 C CA . GLY A 1 122 ? 6.956 -25.781 -12.934 1.00 94.06 122 GLY A CA 1
ATOM 944 C C . GLY A 1 122 ? 5.552 -25.636 -13.532 1.00 94.06 122 GLY A C 1
ATOM 945 O O . GLY A 1 122 ? 4.843 -26.635 -13.656 1.00 94.06 122 GLY A O 1
ATOM 946 N N . LEU A 1 123 ? 5.141 -24.422 -13.918 1.00 96.88 123 LEU A N 1
ATOM 947 C CA . LEU A 1 123 ? 3.822 -24.174 -14.506 1.00 96.88 123 LEU A CA 1
ATOM 948 C C . LEU A 1 123 ? 3.835 -24.448 -16.014 1.00 96.88 123 LEU A C 1
ATOM 950 O O . LEU A 1 123 ? 4.866 -24.324 -16.681 1.00 96.88 123 LEU A O 1
ATOM 954 N N . ARG A 1 124 ? 2.672 -24.798 -16.573 1.00 98.44 124 ARG A N 1
ATOM 955 C CA . ARG A 1 124 ? 2.479 -24.846 -18.028 1.00 98.44 124 ARG A CA 1
ATOM 956 C C . ARG A 1 124 ? 2.410 -23.419 -18.563 1.00 98.44 124 ARG A C 1
ATOM 958 O O . ARG A 1 124 ? 1.548 -22.658 -18.138 1.00 98.44 124 ARG A O 1
ATOM 965 N N . VAL A 1 125 ? 3.272 -23.065 -19.510 1.00 98.44 125 VAL A N 1
ATOM 966 C CA . VAL A 1 125 ? 3.349 -21.691 -20.022 1.00 98.44 125 VAL A CA 1
ATOM 967 C C . VAL A 1 125 ? 2.920 -21.616 -21.480 1.00 98.44 125 VAL A C 1
ATOM 969 O O . VAL A 1 125 ? 3.498 -22.258 -22.359 1.00 98.44 125 VAL A O 1
ATOM 972 N N . PHE A 1 126 ? 1.929 -20.773 -21.737 1.00 98.56 126 PHE A N 1
ATOM 973 C CA . PHE A 1 126 ? 1.624 -20.249 -23.057 1.00 98.56 126 PHE A CA 1
ATOM 974 C C . PHE A 1 126 ? 2.246 -18.856 -23.167 1.00 98.56 126 PHE A C 1
ATOM 976 O O . PHE A 1 126 ? 2.146 -18.072 -22.231 1.00 98.56 126 PHE A O 1
ATOM 983 N N . SER A 1 127 ? 2.876 -18.520 -24.285 1.00 97.94 127 SER A N 1
ATOM 984 C CA . SER A 1 127 ? 3.420 -17.178 -24.522 1.00 97.94 127 SER A CA 1
ATOM 985 C C . SER A 1 127 ? 2.935 -16.643 -25.855 1.00 97.94 127 SER A C 1
ATOM 987 O O . SER A 1 127 ? 2.812 -17.403 -26.810 1.00 97.94 127 SER A O 1
ATOM 989 N N . ASN A 1 128 ? 2.680 -15.346 -25.941 1.00 98.12 128 ASN A N 1
ATOM 990 C CA . ASN A 1 128 ? 2.329 -14.668 -27.179 1.00 98.12 128 ASN A CA 1
ATOM 991 C C . ASN A 1 128 ? 3.101 -13.357 -27.313 1.00 98.12 128 ASN A C 1
ATOM 993 O O . ASN A 1 128 ? 3.415 -12.706 -26.321 1.00 98.12 128 ASN A O 1
ATOM 997 N N . ASP A 1 129 ? 3.397 -12.968 -28.547 1.00 96.12 129 ASP A N 1
ATOM 998 C CA . ASP A 1 129 ? 3.769 -11.597 -28.881 1.00 96.12 129 ASP A CA 1
ATOM 999 C C . ASP A 1 129 ? 3.441 -11.306 -30.349 1.00 96.12 129 ASP A C 1
ATOM 1001 O O . ASP A 1 129 ? 3.477 -12.211 -31.190 1.00 96.12 129 ASP A O 1
ATOM 1005 N N . ARG A 1 130 ? 3.169 -10.041 -30.675 1.00 93.00 130 ARG A N 1
ATOM 1006 C CA . ARG A 1 130 ? 2.999 -9.604 -32.065 1.00 93.00 130 ARG A CA 1
ATOM 1007 C C . ARG A 1 130 ? 4.347 -9.519 -32.784 1.00 93.00 130 ARG A C 1
ATOM 1009 O O . ARG A 1 130 ? 4.431 -9.854 -33.964 1.00 93.00 130 ARG A O 1
ATOM 1016 N N . LEU A 1 131 ? 5.408 -9.121 -32.081 1.00 93.44 131 LEU A N 1
ATOM 1017 C CA . LEU A 1 131 ? 6.753 -9.033 -32.639 1.00 93.44 131 LEU A CA 1
ATOM 1018 C C . LEU A 1 131 ? 7.329 -10.427 -32.894 1.00 93.44 131 LEU A C 1
ATOM 1020 O O . LEU A 1 131 ? 7.335 -11.307 -32.027 1.00 93.44 131 LEU A O 1
ATOM 1024 N N . THR A 1 132 ? 7.851 -10.626 -34.103 1.00 95.81 132 THR A N 1
ATOM 1025 C CA . THR A 1 132 ? 8.358 -11.933 -34.541 1.00 95.81 132 THR A CA 1
ATOM 1026 C C . THR A 1 132 ? 9.630 -12.299 -33.776 1.00 95.81 132 THR A C 1
ATOM 1028 O O . THR A 1 132 ? 9.864 -13.471 -33.472 1.00 95.81 132 THR A O 1
ATOM 1031 N N . TYR A 1 133 ? 10.440 -11.305 -33.398 1.00 95.56 133 TYR A N 1
ATOM 1032 C CA . TYR A 1 133 ? 11.625 -11.535 -32.571 1.00 95.56 133 TYR A CA 1
ATOM 1033 C C . TYR A 1 133 ? 11.259 -12.091 -31.190 1.00 95.56 133 TYR A C 1
ATOM 1035 O O . TYR A 1 133 ? 11.840 -13.084 -30.745 1.00 95.56 133 TYR A O 1
ATOM 1043 N N . CYS A 1 134 ? 10.263 -11.489 -30.535 1.00 95.94 134 CYS A N 1
ATOM 1044 C CA . CYS A 1 134 ? 9.752 -11.916 -29.233 1.00 95.94 134 CYS A CA 1
ATOM 1045 C C . CYS A 1 134 ? 9.167 -13.335 -29.301 1.00 95.94 134 CYS A C 1
ATOM 1047 O O . CYS A 1 134 ? 9.448 -14.163 -28.435 1.00 95.94 134 CYS A O 1
ATOM 1049 N N . TYR A 1 135 ? 8.467 -13.672 -30.389 1.00 97.44 135 TYR A N 1
ATOM 1050 C CA . TYR A 1 135 ? 8.035 -15.047 -30.652 1.00 97.44 135 TYR A CA 1
ATOM 1051 C C . TYR A 1 135 ? 9.207 -16.033 -30.763 1.00 97.44 135 TYR A C 1
ATOM 1053 O O . TYR A 1 135 ? 9.168 -17.107 -30.158 1.00 97.44 135 TYR A O 1
ATOM 1061 N N . HIS A 1 136 ? 10.272 -15.697 -31.500 1.00 97.75 136 HIS A N 1
ATOM 1062 C CA . HIS A 1 136 ? 11.448 -16.567 -31.586 1.00 97.75 136 HIS A CA 1
ATOM 1063 C C . HIS A 1 136 ? 12.147 -16.735 -30.231 1.00 97.75 136 HIS A C 1
ATOM 1065 O O . HIS A 1 136 ? 12.599 -17.844 -29.937 1.00 97.75 136 HIS A O 1
ATOM 1071 N N . ALA A 1 137 ? 12.175 -15.695 -29.389 1.00 96.56 137 ALA A N 1
ATOM 1072 C CA . ALA A 1 137 ? 12.665 -15.782 -28.014 1.00 96.56 137 ALA A CA 1
ATOM 1073 C C . ALA A 1 137 ? 11.815 -16.751 -27.175 1.00 96.56 137 ALA A C 1
ATOM 1075 O O . ALA A 1 137 ? 12.350 -17.730 -26.648 1.00 96.56 137 ALA A O 1
ATOM 1076 N N . ALA A 1 138 ? 10.493 -16.558 -27.131 1.00 97.38 138 ALA A N 1
ATOM 1077 C CA . ALA A 1 138 ? 9.566 -17.431 -26.409 1.00 97.38 138 ALA A CA 1
ATOM 1078 C C . ALA A 1 138 ? 9.662 -18.884 -26.894 1.00 97.38 138 ALA A C 1
ATOM 1080 O O . ALA A 1 138 ? 9.730 -19.820 -26.096 1.00 97.38 138 ALA A O 1
ATOM 1081 N N . ARG A 1 139 ? 9.762 -19.091 -28.209 1.00 98.00 139 ARG A N 1
ATOM 1082 C CA . ARG A 1 139 ? 9.915 -20.425 -28.786 1.00 98.00 139 ARG A CA 1
ATOM 1083 C C . ARG A 1 139 ? 11.250 -21.079 -28.427 1.00 98.00 139 ARG A C 1
ATOM 1085 O O . ARG A 1 139 ? 11.305 -22.294 -28.292 1.00 98.00 139 ARG A O 1
ATOM 1092 N N . ALA A 1 140 ? 12.316 -20.295 -28.269 1.00 96.62 140 ALA A N 1
ATOM 1093 C CA . ALA A 1 140 ? 13.652 -20.791 -27.953 1.00 96.62 140 ALA A CA 1
ATOM 1094 C C . ALA A 1 140 ? 13.843 -21.167 -26.476 1.00 96.62 140 ALA A C 1
ATOM 1096 O O . ALA A 1 140 ? 14.575 -22.121 -26.216 1.00 96.62 140 ALA A O 1
ATOM 1097 N N . ILE A 1 141 ? 13.222 -20.442 -25.531 1.00 95.38 141 ILE A N 1
ATOM 1098 C CA . ILE A 1 141 ? 13.461 -20.634 -24.082 1.00 95.38 141 ILE A CA 1
ATOM 1099 C C . ILE A 1 141 ? 12.222 -21.081 -23.288 1.00 95.38 141 ILE A C 1
ATOM 1101 O O . ILE A 1 141 ? 12.363 -21.748 -22.262 1.00 95.38 141 ILE A O 1
ATOM 1105 N N . VAL A 1 142 ? 11.008 -20.767 -23.752 1.00 96.62 142 VAL A N 1
ATOM 1106 C CA . VAL A 1 142 ? 9.752 -21.141 -23.075 1.00 96.62 142 VAL A CA 1
ATOM 1107 C C . VAL A 1 142 ? 9.171 -22.425 -23.674 1.00 96.62 142 VAL A C 1
ATOM 1109 O O . VAL A 1 142 ? 9.121 -23.439 -22.982 1.00 96.62 142 VAL A O 1
ATOM 1112 N N . GLU A 1 143 ? 8.811 -22.432 -24.963 1.00 97.88 143 GLU A N 1
ATOM 1113 C CA . GLU A 1 143 ? 8.264 -23.625 -25.653 1.00 97.88 143 GLU A CA 1
ATOM 1114 C C . GLU A 1 143 ? 9.271 -24.785 -25.700 1.00 97.88 143 GLU A C 1
ATOM 1116 O O . GLU A 1 143 ? 8.904 -25.953 -25.615 1.00 97.88 143 GLU A O 1
ATOM 1121 N N . ASN A 1 144 ? 10.557 -24.466 -25.836 1.00 97.19 144 ASN A N 1
ATOM 1122 C CA . ASN A 1 144 ? 11.606 -25.453 -26.028 1.00 97.19 144 ASN A CA 1
ATOM 1123 C C . ASN A 1 144 ? 11.955 -26.208 -24.739 1.00 97.19 144 ASN A C 1
ATOM 1125 O O . ASN A 1 144 ? 12.576 -25.644 -23.836 1.00 97.19 144 ASN A O 1
ATOM 1129 N N . ASN A 1 145 ? 11.619 -27.493 -24.672 1.00 93.94 145 ASN A N 1
ATOM 1130 C CA . ASN A 1 145 ? 11.953 -28.331 -23.520 1.00 93.94 145 ASN A CA 1
ATOM 1131 C C . ASN A 1 145 ? 13.335 -29.000 -23.639 1.00 93.94 145 ASN A C 1
ATOM 1133 O O . ASN A 1 145 ? 13.991 -29.220 -22.627 1.00 93.94 145 ASN A O 1
ATOM 1137 N N . ASN A 1 146 ? 13.807 -29.319 -24.849 1.00 94.81 146 ASN A N 1
ATOM 1138 C CA . ASN A 1 146 ? 15.000 -30.165 -25.008 1.00 94.81 146 ASN A CA 1
ATOM 1139 C C . ASN A 1 146 ? 15.819 -29.956 -26.295 1.00 94.81 146 ASN A C 1
ATOM 1141 O O . ASN A 1 146 ? 16.889 -30.548 -26.439 1.00 94.81 146 ASN A O 1
ATOM 1145 N N . VAL A 1 147 ? 15.369 -29.132 -27.242 1.00 97.06 147 VAL A N 1
ATOM 1146 C CA . VAL A 1 147 ? 16.078 -28.926 -28.508 1.00 97.06 147 VAL A CA 1
ATOM 1147 C C . VAL A 1 147 ? 17.277 -28.016 -28.273 1.00 97.06 147 VAL A C 1
ATOM 1149 O O . VAL A 1 1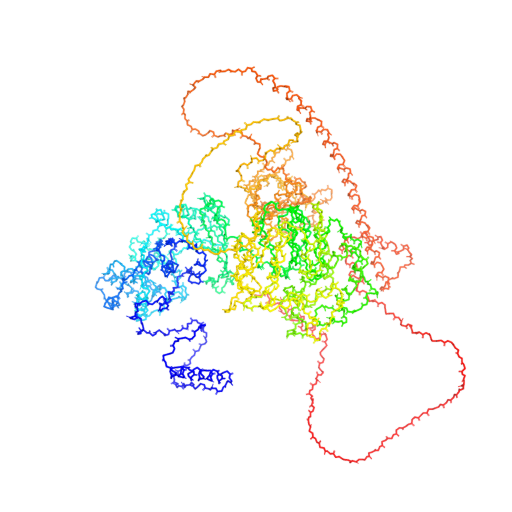47 ? 17.129 -26.879 -27.833 1.00 97.06 147 VAL A O 1
ATOM 1152 N N . ARG A 1 148 ? 18.471 -28.499 -28.613 1.00 96.25 148 ARG A N 1
ATOM 1153 C CA . ARG A 1 148 ? 19.723 -27.737 -28.538 1.00 96.25 148 ARG A CA 1
ATOM 1154 C C . ARG A 1 148 ? 20.415 -27.698 -29.898 1.00 96.25 148 ARG A C 1
ATOM 1156 O O . ARG A 1 148 ? 20.234 -28.597 -30.726 1.00 96.25 148 ARG A O 1
ATOM 1163 N N . LEU A 1 149 ? 21.188 -26.643 -30.133 1.00 95.81 149 LEU A N 1
ATOM 1164 C CA . LEU A 1 149 ? 22.104 -26.545 -31.267 1.00 95.81 149 LEU A CA 1
ATOM 1165 C C . LEU A 1 149 ? 23.373 -27.333 -30.943 1.00 95.81 149 LEU A C 1
ATOM 1167 O O . LEU A 1 149 ? 23.971 -27.131 -29.890 1.00 95.81 149 LEU A O 1
ATOM 1171 N N . THR A 1 150 ? 23.781 -28.229 -31.835 1.00 95.94 150 THR A N 1
ATOM 1172 C CA . THR A 1 150 ? 25.062 -28.941 -31.709 1.00 95.94 150 THR A CA 1
ATOM 1173 C C . THR A 1 150 ? 26.223 -28.025 -32.099 1.00 95.94 150 THR A C 1
ATOM 1175 O O . THR A 1 150 ? 26.023 -27.098 -32.881 1.00 95.94 150 THR A O 1
ATOM 1178 N N . GLU A 1 151 ? 27.447 -28.303 -31.635 1.00 94.06 151 GLU A N 1
ATOM 1179 C CA . GLU A 1 151 ? 28.638 -27.530 -32.047 1.00 94.06 151 GLU A CA 1
ATOM 1180 C C . GLU A 1 151 ? 28.771 -27.449 -33.572 1.00 94.06 151 GLU A C 1
ATOM 1182 O O . GLU A 1 151 ? 28.957 -26.369 -34.115 1.00 94.06 151 GLU A O 1
ATOM 1187 N N . LYS A 1 152 ? 28.532 -28.553 -34.291 1.00 96.12 152 LYS A N 1
ATOM 1188 C CA . LYS A 1 152 ? 28.547 -28.566 -35.763 1.00 96.12 152 LYS A CA 1
ATOM 1189 C C . LYS A 1 152 ? 27.521 -27.606 -36.381 1.00 96.12 152 LYS A C 1
ATOM 1191 O O . LYS A 1 152 ? 27.775 -27.012 -37.427 1.00 96.12 152 LYS A O 1
ATOM 1196 N N . GLU A 1 153 ? 26.338 -27.485 -35.781 1.00 97.31 153 GLU A N 1
ATOM 1197 C CA . GLU A 1 153 ? 25.312 -26.539 -36.238 1.00 97.31 153 GLU A CA 1
ATOM 1198 C C . GLU A 1 153 ? 25.693 -25.096 -35.901 1.00 97.31 153 GLU A C 1
ATOM 1200 O O . GLU A 1 153 ? 25.490 -24.216 -36.733 1.00 97.31 153 GLU A O 1
ATOM 1205 N N . ILE A 1 154 ? 26.289 -24.854 -34.730 1.00 97.06 154 ILE A N 1
ATOM 1206 C CA . ILE A 1 154 ? 26.830 -23.544 -34.346 1.00 97.06 154 ILE A CA 1
ATOM 1207 C C . ILE A 1 154 ? 27.941 -23.132 -35.321 1.00 97.06 154 ILE A C 1
ATOM 1209 O O . ILE A 1 154 ? 27.864 -22.060 -35.909 1.00 97.06 154 ILE A O 1
ATOM 1213 N N . GLU A 1 155 ? 28.918 -23.996 -35.587 1.00 96.38 155 GLU A N 1
ATOM 1214 C CA . GLU A 1 155 ? 29.977 -23.758 -36.575 1.00 96.38 155 GLU A CA 1
ATOM 1215 C C . GLU A 1 155 ? 29.413 -23.472 -37.973 1.00 96.38 155 GLU A C 1
ATOM 1217 O O . GLU A 1 155 ? 29.904 -22.588 -38.674 1.00 96.38 155 GLU A O 1
ATOM 1222 N N . ALA A 1 156 ? 28.357 -24.182 -38.387 1.00 96.62 156 ALA A N 1
ATOM 1223 C CA . ALA A 1 156 ? 27.693 -23.925 -39.662 1.00 96.62 156 ALA A CA 1
ATOM 1224 C C . ALA A 1 156 ? 27.024 -22.541 -39.711 1.00 96.62 156 ALA A C 1
ATOM 1226 O O . ALA A 1 156 ? 27.074 -21.890 -40.754 1.00 96.62 156 ALA A O 1
ATOM 1227 N N . LEU A 1 157 ? 26.437 -22.082 -38.601 1.00 97.62 157 LEU A N 1
ATOM 1228 C CA . LEU A 1 157 ? 25.837 -20.750 -38.481 1.00 97.62 157 LEU A CA 1
ATOM 1229 C C . LEU A 1 157 ? 26.880 -19.624 -38.531 1.00 97.62 157 LEU A C 1
ATOM 1231 O O . LEU A 1 157 ? 26.587 -18.559 -39.075 1.00 97.62 157 LEU A O 1
ATOM 1235 N N . LEU A 1 158 ? 28.086 -19.868 -38.008 1.00 96.75 158 LEU A N 1
ATOM 1236 C CA . LEU A 1 158 ? 29.180 -18.891 -37.917 1.00 96.75 158 LEU A CA 1
ATOM 1237 C C . LEU A 1 158 ? 29.992 -18.730 -39.213 1.00 96.75 158 LEU A C 1
ATOM 1239 O O . LEU A 1 158 ? 30.874 -17.877 -39.270 1.00 96.75 158 LEU A O 1
ATOM 1243 N N . LYS A 1 159 ? 29.714 -19.515 -40.263 1.00 94.06 159 LYS A N 1
ATOM 1244 C CA . LYS A 1 159 ? 30.421 -19.397 -41.548 1.00 94.06 159 LYS A CA 1
ATOM 1245 C C . LYS A 1 159 ? 30.228 -18.017 -42.173 1.00 94.06 159 LYS A C 1
ATOM 1247 O O . LYS A 1 159 ? 29.102 -17.582 -42.393 1.00 94.06 159 LYS A O 1
ATOM 1252 N N . GLU A 1 160 ? 31.337 -17.406 -42.576 1.00 91.81 160 GLU A N 1
ATOM 1253 C CA . GLU A 1 160 ? 31.382 -16.079 -43.210 1.00 91.81 160 GLU A CA 1
ATOM 1254 C C . GLU A 1 160 ? 31.043 -16.080 -44.708 1.00 91.81 160 GLU A C 1
ATOM 1256 O O . GLU A 1 160 ? 30.952 -15.023 -45.328 1.00 91.81 160 GLU A O 1
ATOM 1261 N N . SER A 1 161 ? 30.830 -17.253 -45.313 1.00 90.81 161 SER A N 1
ATOM 1262 C CA . SER A 1 161 ? 30.413 -17.364 -46.713 1.00 90.81 161 SER A CA 1
ATOM 1263 C C . SER A 1 161 ? 29.288 -18.377 -46.898 1.00 90.81 161 SER A C 1
ATOM 1265 O O . SER A 1 161 ? 29.291 -19.458 -46.307 1.00 90.81 161 SER A O 1
ATOM 1267 N N . ASN A 1 162 ? 28.332 -18.014 -47.750 1.00 92.75 162 ASN A N 1
ATOM 1268 C CA . ASN A 1 162 ? 27.233 -18.861 -48.193 1.00 92.75 162 ASN A CA 1
ATOM 1269 C C . ASN A 1 162 ? 26.831 -18.424 -49.610 1.00 92.75 162 ASN A C 1
ATOM 1271 O O . ASN A 1 162 ? 26.593 -17.240 -49.838 1.00 92.75 162 ASN A O 1
ATOM 1275 N N . SER A 1 163 ? 26.794 -19.357 -50.568 1.00 89.88 163 SER A N 1
ATOM 1276 C CA . SER A 1 163 ? 26.474 -19.060 -51.973 1.00 89.88 163 SER A CA 1
ATOM 1277 C C . SER A 1 163 ? 25.045 -18.567 -52.182 1.00 89.88 163 SER A C 1
ATOM 1279 O O . SER A 1 163 ? 24.782 -17.884 -53.167 1.00 89.88 163 SER A O 1
ATOM 1281 N N . ASP A 1 164 ? 24.147 -18.898 -51.256 1.00 91.00 164 ASP A N 1
ATOM 1282 C CA . ASP A 1 164 ? 22.736 -18.519 -51.306 1.00 91.00 164 ASP A CA 1
ATOM 1283 C C . ASP A 1 164 ? 22.487 -17.162 -50.620 1.00 91.00 164 ASP A C 1
ATOM 1285 O O . ASP A 1 164 ? 21.361 -16.664 -50.602 1.00 91.00 164 ASP A O 1
ATOM 1289 N N . ALA A 1 165 ? 23.531 -16.544 -50.050 1.00 93.00 165 ALA A N 1
ATOM 1290 C CA . ALA A 1 165 ? 23.426 -15.248 -49.397 1.00 93.00 165 ALA A CA 1
ATOM 1291 C C . ALA A 1 165 ? 23.143 -14.126 -50.403 1.00 93.00 165 ALA A C 1
ATOM 1293 O O . ALA A 1 165 ? 23.844 -13.944 -51.401 1.00 93.00 165 ALA A O 1
ATOM 1294 N N . GLY A 1 166 ? 22.115 -13.335 -50.097 1.00 92.19 166 GLY A N 1
ATOM 1295 C CA . GLY A 1 166 ? 21.832 -12.089 -50.795 1.00 92.19 166 GLY A CA 1
ATOM 1296 C C . GLY A 1 166 ? 22.781 -10.960 -50.386 1.00 92.19 166 GLY A C 1
ATOM 1297 O O . GLY A 1 166 ? 23.770 -11.146 -49.688 1.00 92.19 166 GLY A O 1
ATOM 1298 N N . THR A 1 167 ? 22.450 -9.744 -50.813 1.00 95.06 167 THR A N 1
ATOM 1299 C CA . THR A 1 167 ? 23.164 -8.516 -50.410 1.00 95.06 167 THR A CA 1
ATOM 1300 C C . THR A 1 167 ? 22.187 -7.442 -49.932 1.00 95.06 167 THR A C 1
ATOM 1302 O O . THR A 1 167 ? 22.443 -6.246 -50.105 1.00 95.06 167 THR A O 1
ATOM 1305 N N . PHE A 1 168 ? 20.981 -7.840 -49.519 1.00 96.06 168 PHE A N 1
ATOM 1306 C CA . PHE A 1 168 ? 19.910 -6.893 -49.230 1.00 96.06 168 PHE A CA 1
ATOM 1307 C C . PHE A 1 168 ? 20.249 -6.069 -47.991 1.00 96.06 168 PHE A C 1
ATOM 1309 O O . PHE A 1 168 ? 20.188 -4.844 -48.062 1.00 96.06 168 PHE A O 1
ATOM 1316 N N . ILE A 1 169 ? 20.662 -6.704 -46.890 1.00 95.94 169 ILE A N 1
ATOM 1317 C CA . ILE A 1 169 ? 20.976 -6.009 -45.636 1.00 95.94 169 ILE A CA 1
ATOM 1318 C C . ILE A 1 169 ? 22.146 -5.047 -45.862 1.00 95.94 169 ILE A C 1
ATOM 1320 O O . ILE A 1 169 ? 22.056 -3.870 -45.502 1.00 95.94 169 ILE A O 1
ATOM 1324 N N . GLN A 1 170 ? 23.200 -5.510 -46.539 1.00 95.12 170 GLN A N 1
ATOM 1325 C CA . GLN A 1 170 ? 24.355 -4.694 -46.900 1.00 95.12 170 GLN A CA 1
ATOM 1326 C C . GLN A 1 170 ? 23.972 -3.455 -47.718 1.00 95.12 170 GLN A C 1
ATOM 1328 O O . GLN A 1 170 ? 24.295 -2.333 -47.326 1.00 95.12 170 GLN A O 1
ATOM 1333 N N . LYS A 1 171 ? 23.264 -3.629 -48.841 1.00 94.69 171 LYS A N 1
ATOM 1334 C CA . LYS A 1 171 ? 22.900 -2.515 -49.736 1.00 94.69 171 LYS A CA 1
ATOM 1335 C C . LYS A 1 171 ? 21.887 -1.569 -49.092 1.00 94.69 171 LYS A C 1
ATOM 1337 O O . LYS A 1 171 ? 21.994 -0.345 -49.223 1.00 94.69 171 LYS A O 1
ATOM 1342 N N . THR A 1 172 ? 20.913 -2.126 -48.381 1.00 93.88 172 THR A N 1
ATOM 1343 C CA . THR A 1 172 ? 19.797 -1.374 -47.808 1.00 93.88 172 THR A CA 1
ATOM 1344 C C . THR A 1 172 ? 20.173 -0.668 -46.518 1.00 93.88 172 THR A C 1
ATOM 1346 O O . THR A 1 172 ? 19.598 0.378 -46.270 1.00 93.88 172 THR A O 1
ATOM 1349 N N . PHE A 1 173 ? 21.148 -1.115 -45.725 1.00 91.56 173 PHE A N 1
ATOM 1350 C CA . PHE A 1 173 ? 21.495 -0.447 -44.457 1.00 91.56 173 PHE A CA 1
ATOM 1351 C C . PHE A 1 173 ? 22.921 0.115 -44.397 1.00 91.56 173 PHE A C 1
ATOM 1353 O O . PHE A 1 173 ? 23.387 0.512 -43.325 1.00 91.56 173 PHE A O 1
ATOM 1360 N N . HIS A 1 174 ? 23.598 0.202 -45.548 1.00 89.81 174 HIS A N 1
ATOM 1361 C CA . HIS A 1 174 ? 24.944 0.758 -45.676 1.00 89.81 174 HIS A CA 1
ATOM 1362 C C . HIS A 1 174 ? 25.096 2.117 -44.973 1.00 89.81 174 HIS A C 1
ATOM 1364 O O . HIS A 1 174 ? 24.399 3.080 -45.298 1.00 89.81 174 HIS A O 1
ATOM 1370 N N . GLY A 1 175 ? 26.042 2.199 -44.031 1.00 83.69 175 GLY A N 1
ATOM 1371 C CA . GLY A 1 175 ? 26.383 3.435 -43.318 1.00 83.69 175 GLY A CA 1
ATOM 1372 C C . GLY A 1 175 ? 25.411 3.841 -42.203 1.00 83.69 175 GLY A C 1
ATOM 1373 O O . GLY A 1 175 ? 25.537 4.945 -41.676 1.00 83.69 175 GLY A O 1
ATOM 1374 N N . ILE A 1 176 ? 24.456 2.978 -41.835 1.00 87.62 176 ILE A N 1
ATOM 1375 C CA . ILE A 1 176 ? 23.401 3.310 -40.865 1.00 87.62 176 ILE A CA 1
ATOM 1376 C C . ILE A 1 176 ? 23.716 2.739 -39.479 1.00 87.62 176 ILE A C 1
ATOM 1378 O O . ILE A 1 176 ? 24.072 3.495 -38.577 1.00 87.62 176 ILE A O 1
ATOM 1382 N N . PHE A 1 177 ? 23.586 1.420 -39.297 1.00 86.81 177 PHE A N 1
ATOM 1383 C CA . PHE A 1 177 ? 23.640 0.785 -37.970 1.00 86.81 177 PHE A CA 1
ATOM 1384 C C . PHE A 1 177 ? 24.960 0.075 -37.668 1.00 86.81 177 PHE A C 1
ATOM 1386 O O . PHE A 1 177 ? 25.437 0.135 -36.534 1.00 86.81 177 PHE A O 1
ATOM 1393 N N . PHE A 1 178 ? 25.541 -0.574 -38.677 1.00 88.44 178 PHE A N 1
ATOM 1394 C CA . PHE A 1 178 ? 26.774 -1.355 -38.582 1.00 88.44 178 PHE A CA 1
ATOM 1395 C C . PHE A 1 178 ? 27.731 -0.974 -39.716 1.00 88.44 178 PHE A C 1
ATOM 1397 O O . PHE A 1 178 ? 27.328 -0.357 -40.710 1.00 88.44 178 PHE A O 1
ATOM 1404 N N . LYS A 1 179 ? 29.002 -1.363 -39.574 1.00 89.62 179 LYS A N 1
ATOM 1405 C CA . LYS A 1 179 ? 29.971 -1.304 -40.671 1.00 89.62 179 LYS A CA 1
ATOM 1406 C C . LYS A 1 179 ? 29.533 -2.214 -41.826 1.00 89.62 179 LYS A C 1
ATOM 1408 O O . LYS A 1 179 ? 28.785 -3.171 -41.642 1.00 89.62 179 LYS A O 1
ATOM 1413 N N . ASN A 1 180 ? 29.973 -1.881 -43.036 1.00 90.88 180 ASN A N 1
ATOM 1414 C CA . ASN A 1 180 ? 29.488 -2.522 -44.259 1.00 90.88 180 ASN A CA 1
ATOM 1415 C C . ASN A 1 180 ? 29.858 -4.012 -44.384 1.00 90.88 180 ASN A C 1
ATOM 1417 O O . ASN A 1 180 ? 29.127 -4.776 -45.006 1.00 90.88 180 ASN A O 1
ATOM 1421 N N . ASP A 1 181 ? 30.991 -4.405 -43.816 1.00 93.56 181 ASP A N 1
ATOM 1422 C CA . ASP A 1 181 ? 31.449 -5.789 -43.678 1.00 93.56 181 ASP A CA 1
ATOM 1423 C C . ASP A 1 181 ? 30.543 -6.595 -42.732 1.00 93.56 181 ASP A C 1
ATOM 1425 O O . ASP A 1 181 ? 30.084 -7.673 -43.093 1.00 93.56 181 ASP A O 1
ATOM 1429 N N . VAL A 1 182 ? 30.171 -6.030 -41.580 1.00 93.94 182 VAL A N 1
ATOM 1430 C CA . VAL A 1 182 ? 29.212 -6.642 -40.644 1.00 93.94 182 VAL A CA 1
ATOM 1431 C C . VAL A 1 182 ? 27.817 -6.754 -41.269 1.00 93.94 182 VAL A C 1
ATOM 1433 O O . VAL A 1 182 ? 27.139 -7.759 -41.085 1.00 93.94 182 VAL A O 1
ATOM 1436 N N . LEU A 1 183 ? 27.372 -5.768 -42.055 1.00 94.50 183 LEU A N 1
ATOM 1437 C CA . LEU A 1 183 ? 26.094 -5.880 -42.772 1.00 94.50 183 LEU A CA 1
ATOM 1438 C C . LEU A 1 183 ? 26.110 -6.997 -43.830 1.00 94.50 183 LEU A C 1
ATOM 1440 O O . LEU A 1 183 ? 25.097 -7.667 -44.003 1.00 94.50 183 LEU A O 1
ATOM 1444 N N . ALA A 1 184 ? 27.242 -7.212 -44.510 1.00 95.44 184 ALA A N 1
ATOM 1445 C CA . ALA A 1 184 ? 27.408 -8.335 -45.435 1.00 95.44 184 ALA A CA 1
ATOM 1446 C C . ALA A 1 184 ? 27.384 -9.679 -44.696 1.00 95.44 184 ALA A C 1
ATOM 1448 O O . ALA A 1 184 ? 26.731 -10.622 -45.136 1.00 95.44 184 ALA A O 1
ATOM 1449 N N . LEU A 1 185 ? 28.039 -9.747 -43.534 1.00 97.25 185 LEU A N 1
ATOM 1450 C CA . LEU A 1 185 ? 27.991 -10.915 -42.661 1.00 97.25 185 LEU A CA 1
ATOM 1451 C C . LEU A 1 185 ? 26.554 -11.240 -42.227 1.00 97.25 185 LEU A C 1
ATOM 1453 O O . LEU A 1 185 ? 26.184 -12.408 -42.195 1.00 97.25 185 LEU A O 1
ATOM 1457 N N . LEU A 1 186 ? 25.721 -10.236 -41.933 1.00 96.88 186 LEU A N 1
ATOM 1458 C CA . LEU A 1 186 ? 24.314 -10.453 -41.574 1.00 96.88 186 LEU A CA 1
ATOM 1459 C C . LEU A 1 186 ? 23.495 -11.087 -42.709 1.00 96.88 186 LEU A C 1
ATOM 1461 O O . LEU A 1 186 ? 22.638 -11.925 -42.426 1.00 96.88 186 LEU A O 1
ATOM 1465 N N . ASP A 1 187 ? 23.759 -10.726 -43.971 1.00 97.56 187 ASP A N 1
ATOM 1466 C CA . ASP A 1 187 ? 23.145 -11.389 -45.131 1.00 97.56 187 ASP A CA 1
ATOM 1467 C C . ASP A 1 187 ? 23.530 -12.881 -45.175 1.00 97.56 187 ASP A C 1
ATOM 1469 O O . ASP A 1 187 ? 22.666 -13.747 -45.340 1.00 97.56 187 ASP A O 1
ATOM 1473 N N . VAL A 1 188 ? 24.811 -13.191 -44.945 1.00 97.81 188 VAL A N 1
ATOM 1474 C CA . VAL A 1 188 ? 25.323 -14.570 -44.893 1.00 97.81 188 VAL A CA 1
ATOM 1475 C C . VAL A 1 188 ? 24.733 -15.353 -43.721 1.00 97.81 188 VAL A C 1
ATOM 1477 O O . VAL A 1 188 ? 24.214 -16.452 -43.911 1.00 97.81 188 VAL A O 1
ATOM 1480 N N . MET A 1 189 ? 24.758 -14.788 -42.513 1.00 97.69 189 MET A N 1
ATOM 1481 C CA . MET A 1 189 ? 24.207 -15.425 -41.318 1.00 97.69 189 MET A CA 1
ATOM 1482 C C . MET A 1 189 ? 22.714 -15.692 -41.472 1.00 97.69 189 MET A C 1
ATOM 1484 O O . MET A 1 189 ? 22.243 -16.750 -41.059 1.00 97.69 189 MET A O 1
ATOM 1488 N N . ARG A 1 190 ? 21.953 -14.797 -42.118 1.00 97.12 190 ARG A N 1
ATOM 1489 C CA . ARG A 1 190 ? 20.557 -15.105 -42.436 1.00 97.12 190 ARG A CA 1
ATOM 1490 C C . ARG A 1 190 ? 20.441 -16.280 -43.397 1.00 97.12 190 ARG A C 1
ATOM 1492 O O . ARG A 1 190 ? 19.672 -17.180 -43.074 1.00 97.12 190 ARG A O 1
ATOM 1499 N N . ALA A 1 191 ? 21.207 -16.344 -44.480 1.00 96.81 191 ALA A N 1
ATOM 1500 C CA . ALA A 1 191 ? 21.176 -17.516 -45.357 1.00 96.81 191 ALA A CA 1
ATOM 1501 C C . ALA A 1 191 ? 21.532 -18.819 -44.610 1.00 96.81 191 ALA A C 1
ATOM 1503 O O . ALA A 1 191 ? 20.860 -19.835 -44.784 1.00 96.81 191 ALA A O 1
ATOM 1504 N N . ASN A 1 192 ? 22.514 -18.782 -43.700 1.00 97.75 192 ASN A N 1
ATOM 1505 C CA . ASN A 1 192 ? 22.866 -19.930 -42.852 1.00 97.75 192 ASN A CA 1
ATOM 1506 C C . ASN A 1 192 ? 21.694 -20.362 -41.953 1.00 97.75 192 ASN A C 1
ATOM 1508 O O . ASN A 1 192 ? 21.415 -21.551 -41.814 1.00 97.75 192 ASN A O 1
ATOM 1512 N N . ILE A 1 193 ? 20.987 -19.400 -41.355 1.00 97.75 193 ILE A N 1
ATOM 1513 C CA . ILE A 1 193 ? 19.829 -19.656 -40.490 1.00 97.75 193 ILE A CA 1
ATOM 1514 C C . ILE A 1 193 ? 18.639 -20.221 -41.277 1.00 97.75 193 ILE A C 1
ATOM 1516 O O . ILE A 1 193 ? 17.892 -21.039 -40.738 1.00 97.75 193 ILE A O 1
ATOM 1520 N N . ASP A 1 194 ? 18.439 -19.822 -42.535 1.00 95.50 194 ASP A N 1
ATOM 1521 C CA . ASP A 1 194 ? 17.334 -20.332 -43.358 1.00 95.50 194 ASP A CA 1
ATOM 1522 C C . ASP A 1 194 ? 17.469 -21.816 -43.713 1.00 95.50 194 ASP A C 1
ATOM 1524 O O . ASP A 1 194 ? 16.452 -22.458 -43.978 1.00 95.50 194 ASP A O 1
ATOM 1528 N N . ALA A 1 195 ? 18.678 -22.379 -43.630 1.00 94.06 195 ALA A N 1
ATOM 1529 C CA . ALA A 1 195 ? 18.898 -23.819 -43.743 1.00 94.06 195 ALA A CA 1
ATOM 1530 C C . ALA A 1 195 ? 18.375 -24.609 -42.524 1.00 94.06 195 ALA A C 1
ATOM 1532 O O . ALA A 1 195 ? 18.201 -25.827 -42.600 1.00 94.06 195 ALA A O 1
ATOM 1533 N N . LEU A 1 196 ? 18.113 -23.939 -41.394 1.00 96.06 196 LEU A N 1
ATOM 1534 C CA . LEU A 1 196 ? 17.496 -24.546 -40.218 1.00 96.06 196 LEU A CA 1
ATOM 1535 C C . LEU A 1 196 ? 15.966 -24.497 -40.303 1.00 96.06 196 LEU A C 1
ATOM 1537 O O . LEU A 1 196 ? 15.364 -23.642 -40.949 1.00 96.06 196 LEU A O 1
ATOM 1541 N N . SER A 1 197 ? 15.312 -25.389 -39.562 1.00 94.62 197 SER A N 1
ATOM 1542 C CA . SER A 1 197 ? 13.857 -25.400 -39.400 1.00 94.62 197 SER A CA 1
ATOM 1543 C C . SER A 1 197 ? 13.461 -25.533 -37.928 1.00 94.62 197 SER A C 1
ATOM 1545 O O . SER A 1 197 ? 14.297 -25.758 -37.047 1.00 94.62 197 SER A O 1
ATOM 1547 N N . GLY A 1 198 ? 12.170 -25.350 -37.644 1.00 95.19 198 GLY A N 1
ATOM 1548 C CA . GLY A 1 198 ? 11.618 -25.569 -36.309 1.00 95.19 198 GLY A CA 1
ATOM 1549 C C . GLY A 1 198 ? 12.250 -24.686 -35.225 1.00 95.19 198 GLY A C 1
ATOM 1550 O O . GLY A 1 198 ? 12.558 -23.515 -35.455 1.00 95.19 198 GLY A O 1
ATOM 1551 N N . THR A 1 199 ? 12.419 -25.253 -34.031 1.00 96.56 199 THR A N 1
ATOM 1552 C CA . THR A 1 199 ? 12.946 -24.564 -32.843 1.00 96.56 199 THR A CA 1
ATOM 1553 C C . THR A 1 199 ? 14.401 -24.132 -33.007 1.00 96.56 199 THR A C 1
ATOM 1555 O O . THR A 1 199 ? 14.753 -23.042 -32.568 1.00 96.56 199 THR A O 1
ATOM 1558 N N . LYS A 1 200 ? 15.235 -24.908 -33.717 1.00 97.94 200 LYS A N 1
ATOM 1559 C CA . LYS A 1 200 ? 16.642 -24.545 -33.973 1.00 97.94 200 LYS A CA 1
ATOM 1560 C C . LYS A 1 200 ? 16.761 -23.239 -34.757 1.00 97.94 200 LYS A C 1
ATOM 1562 O O . LYS A 1 200 ? 17.575 -22.389 -34.402 1.00 97.94 200 LYS A O 1
ATOM 1567 N N . LYS A 1 201 ? 15.893 -23.035 -35.758 1.00 97.88 201 LYS A N 1
ATOM 1568 C CA . LYS A 1 201 ? 15.796 -21.753 -36.472 1.00 97.88 201 LYS A CA 1
ATOM 1569 C C . LYS A 1 201 ? 15.434 -20.610 -35.519 1.00 97.88 201 LYS A C 1
ATOM 1571 O O . LYS A 1 201 ? 16.080 -19.570 -35.558 1.00 97.88 201 LYS A O 1
ATOM 1576 N N . SER A 1 202 ? 14.455 -20.812 -34.629 1.00 97.94 202 SER A N 1
ATOM 1577 C CA . SER A 1 202 ? 14.088 -19.806 -33.619 1.00 97.94 202 SER A CA 1
ATOM 1578 C C . SER A 1 202 ? 15.241 -19.465 -32.676 1.00 97.94 202 SER A C 1
ATOM 1580 O O . SER A 1 202 ? 15.474 -18.289 -32.424 1.00 97.94 202 SER A O 1
ATOM 1582 N N . MET A 1 203 ? 15.990 -20.462 -32.193 1.00 97.75 203 MET A N 1
ATOM 1583 C CA . MET A 1 203 ? 17.160 -20.239 -31.334 1.00 97.75 203 MET A CA 1
ATOM 1584 C C . MET A 1 203 ? 18.219 -19.392 -32.047 1.00 97.75 203 MET A C 1
ATOM 1586 O O . MET A 1 203 ? 18.735 -18.436 -31.471 1.00 97.75 203 MET A O 1
ATOM 1590 N N . ALA A 1 204 ? 18.497 -19.705 -33.314 1.00 98.06 204 ALA A N 1
ATOM 1591 C CA . ALA A 1 204 ? 19.488 -18.994 -34.108 1.00 98.06 204 ALA A CA 1
ATOM 1592 C C . ALA A 1 204 ? 19.060 -17.554 -34.455 1.00 98.06 204 ALA A C 1
ATOM 1594 O O . ALA A 1 204 ? 19.890 -16.646 -34.395 1.00 98.06 204 ALA A O 1
ATOM 1595 N N . LEU A 1 205 ? 17.774 -17.326 -34.759 1.00 98.06 205 LEU A N 1
ATOM 1596 C CA . LEU A 1 205 ? 17.206 -15.989 -34.988 1.00 98.06 205 LEU A CA 1
ATOM 1597 C C . LEU A 1 205 ? 17.176 -15.145 -33.711 1.00 98.06 205 LEU A C 1
ATOM 1599 O O . LEU A 1 205 ? 17.552 -13.972 -33.742 1.00 98.06 205 LEU A O 1
ATOM 1603 N N . PHE A 1 206 ? 16.789 -15.745 -32.582 1.00 96.69 206 PHE A N 1
ATOM 1604 C CA . PHE A 1 206 ? 16.803 -15.080 -31.283 1.00 96.69 206 PHE A CA 1
ATOM 1605 C C . PHE A 1 206 ? 18.224 -14.644 -30.903 1.00 96.69 206 PHE A C 1
ATOM 1607 O O . PHE A 1 206 ? 18.444 -13.480 -30.565 1.00 96.69 206 PHE A O 1
ATOM 1614 N N . ALA A 1 207 ? 19.205 -15.543 -31.040 1.00 95.69 207 ALA A N 1
ATOM 1615 C CA . ALA A 1 207 ? 20.611 -15.224 -30.818 1.00 95.69 207 ALA A CA 1
ATOM 1616 C C . ALA A 1 207 ? 21.085 -14.068 -31.714 1.00 95.69 207 ALA A C 1
ATOM 1618 O O . ALA A 1 207 ? 21.742 -13.151 -31.226 1.00 95.69 207 ALA A O 1
ATOM 1619 N N . LEU A 1 208 ? 20.706 -14.067 -32.999 1.00 96.12 208 LEU A N 1
ATOM 1620 C CA . LEU A 1 208 ? 21.170 -13.068 -33.962 1.00 96.12 208 LEU A CA 1
ATOM 1621 C C . LEU A 1 208 ? 20.597 -11.684 -33.639 1.00 96.12 208 LEU A C 1
ATOM 1623 O O . LEU A 1 208 ? 21.342 -10.708 -33.553 1.00 96.12 208 LEU A O 1
ATOM 1627 N N . GLY A 1 209 ? 19.288 -11.603 -33.383 1.00 93.88 209 GLY A N 1
ATOM 1628 C CA . GLY A 1 209 ? 18.647 -10.356 -32.966 1.00 93.88 209 GLY A CA 1
ATOM 1629 C C . GLY A 1 209 ? 19.226 -9.820 -31.652 1.00 93.88 209 GLY A C 1
ATOM 1630 O O . GLY A 1 209 ? 19.510 -8.625 -31.542 1.00 93.88 209 GLY A O 1
ATOM 1631 N N . LYS A 1 210 ? 19.507 -10.702 -30.683 1.00 90.69 210 LYS A N 1
ATOM 1632 C CA . LYS A 1 210 ? 20.157 -10.333 -29.418 1.00 90.69 210 LYS A CA 1
ATOM 1633 C C . LYS A 1 210 ? 21.573 -9.788 -29.625 1.00 90.69 210 LYS A C 1
ATOM 1635 O O . LYS A 1 210 ? 21.921 -8.775 -29.008 1.00 90.69 210 LYS A O 1
ATOM 1640 N N . THR A 1 211 ? 22.362 -10.384 -30.519 1.00 91.94 211 THR A N 1
ATOM 1641 C CA . THR A 1 211 ? 23.688 -9.867 -30.893 1.00 91.94 211 THR A CA 1
ATOM 1642 C C . THR A 1 211 ? 23.574 -8.487 -31.535 1.00 91.94 211 THR A C 1
ATOM 1644 O O . THR A 1 211 ? 24.254 -7.554 -31.110 1.00 91.94 211 THR A O 1
ATOM 1647 N N . CYS A 1 212 ? 22.635 -8.298 -32.469 1.00 90.50 212 CYS A N 1
ATOM 1648 C CA . CYS A 1 212 ? 22.385 -6.993 -33.080 1.00 90.50 212 CYS A CA 1
ATOM 1649 C C . CYS A 1 212 ? 22.027 -5.911 -32.044 1.00 90.50 212 CYS A C 1
ATOM 1651 O O . CYS A 1 212 ? 22.442 -4.760 -32.187 1.00 90.50 212 CYS A O 1
ATOM 1653 N N . MET A 1 213 ? 21.283 -6.242 -30.986 1.00 86.56 213 MET A N 1
ATOM 1654 C CA . MET A 1 213 ? 20.912 -5.274 -29.943 1.00 86.56 213 MET A CA 1
ATOM 1655 C C . MET A 1 213 ? 22.049 -4.949 -28.963 1.00 86.56 213 MET A C 1
ATOM 1657 O O . MET A 1 213 ? 22.084 -3.843 -28.434 1.00 86.56 213 MET A O 1
ATOM 1661 N N . SER A 1 214 ? 22.994 -5.863 -28.738 1.00 76.81 214 SER A N 1
ATOM 1662 C CA . SER A 1 214 ? 24.027 -5.731 -27.693 1.00 76.81 214 SER A CA 1
ATOM 1663 C C . SER A 1 214 ? 25.141 -4.715 -28.001 1.00 76.81 214 SER A C 1
ATOM 1665 O O . SER A 1 214 ? 25.902 -4.363 -27.108 1.00 76.81 214 SER A O 1
ATOM 1667 N N . GLY A 1 215 ? 25.230 -4.205 -29.234 1.00 60.47 215 GLY A N 1
ATOM 1668 C CA . GLY A 1 215 ? 26.333 -3.342 -29.689 1.00 60.47 215 GLY A CA 1
ATOM 1669 C C . GLY A 1 215 ? 26.200 -1.830 -29.449 1.00 60.47 215 GLY A C 1
ATOM 1670 O O . GLY A 1 215 ? 27.028 -1.080 -29.961 1.00 60.47 215 GLY A O 1
ATOM 1671 N N . GLY A 1 216 ? 25.155 -1.347 -28.763 1.00 57.16 216 GLY A N 1
ATOM 1672 C CA . GLY A 1 216 ? 24.902 0.089 -28.552 1.00 57.16 216 GLY A CA 1
ATOM 1673 C C . GLY A 1 216 ? 24.106 0.385 -27.275 1.00 57.16 216 GLY A C 1
ATOM 1674 O O . GLY A 1 216 ? 23.428 -0.493 -26.752 1.00 57.16 216 GLY A O 1
ATOM 1675 N N . GLY A 1 217 ? 24.166 1.630 -26.780 1.00 53.28 217 GLY A N 1
ATOM 1676 C CA . GLY A 1 217 ? 23.803 1.990 -25.394 1.00 53.28 217 GLY A CA 1
ATOM 1677 C C . GLY A 1 217 ? 22.370 1.696 -24.909 1.00 53.28 217 GLY A C 1
ATOM 1678 O O . GLY A 1 217 ? 22.173 1.629 -23.702 1.00 53.28 217 GLY A O 1
ATOM 1679 N N . PHE A 1 218 ? 21.385 1.498 -25.799 1.00 55.66 218 PHE A N 1
ATOM 1680 C CA . PHE A 1 218 ? 19.973 1.244 -25.430 1.00 55.66 218 PHE A CA 1
ATOM 1681 C C . PHE A 1 218 ? 19.273 0.141 -26.255 1.00 55.66 218 PHE A C 1
ATOM 1683 O O . PHE A 1 218 ? 18.055 -0.005 -26.190 1.00 55.66 218 PHE A O 1
ATOM 1690 N N . GLY A 1 219 ? 20.001 -0.620 -27.080 1.00 68.06 219 GLY A N 1
ATOM 1691 C CA . GLY A 1 219 ? 19.447 -1.760 -27.833 1.00 68.06 219 GLY A CA 1
ATOM 1692 C C . GLY A 1 219 ? 18.510 -1.456 -29.019 1.00 68.06 219 GLY A C 1
ATOM 1693 O O . GLY A 1 219 ? 18.340 -2.326 -29.868 1.00 68.06 219 GLY A O 1
ATOM 1694 N N . HIS A 1 220 ? 17.956 -0.245 -29.153 1.00 77.00 220 HIS A N 1
ATOM 1695 C CA . HIS A 1 220 ? 17.014 0.130 -30.224 1.00 77.00 220 HIS A CA 1
ATOM 1696 C C . HIS A 1 220 ? 17.684 0.655 -31.519 1.00 77.00 220 HIS A C 1
ATOM 1698 O O . HIS A 1 220 ? 18.865 1.010 -31.541 1.00 77.00 220 HIS A O 1
ATOM 1704 N N . PHE A 1 221 ? 16.914 0.758 -32.607 1.00 84.94 221 PHE A N 1
ATOM 1705 C CA . PHE A 1 221 ? 17.342 1.144 -33.965 1.00 84.94 221 PHE A CA 1
ATOM 1706 C C . PHE A 1 221 ? 16.714 2.468 -34.461 1.00 84.94 221 PHE A C 1
ATOM 1708 O O . PHE A 1 221 ? 16.640 2.738 -35.653 1.00 84.94 221 PHE A O 1
ATOM 1715 N N . SER A 1 222 ? 16.299 3.349 -33.546 1.00 76.38 222 SER A N 1
ATOM 1716 C CA . SER A 1 222 ? 15.607 4.613 -33.863 1.00 76.38 222 SER A CA 1
ATOM 1717 C C . SER A 1 222 ? 16.491 5.832 -34.175 1.00 76.38 222 SER A C 1
ATOM 1719 O O . SER A 1 222 ? 15.954 6.903 -34.457 1.00 76.38 222 SER A O 1
ATOM 1721 N N . SER A 1 223 ? 17.824 5.717 -34.132 1.00 71.44 223 SER A N 1
ATOM 1722 C CA . SER A 1 223 ? 18.750 6.836 -34.384 1.00 71.44 223 SER A CA 1
ATOM 1723 C C . SER A 1 223 ? 19.984 6.406 -35.177 1.00 71.44 223 SER A C 1
ATOM 1725 O O . SER A 1 223 ? 20.490 5.302 -34.995 1.00 71.44 223 SER A O 1
ATOM 1727 N N . THR A 1 224 ? 20.496 7.321 -36.007 1.00 66.12 224 THR A N 1
ATOM 1728 C CA . THR A 1 224 ? 21.717 7.166 -36.819 1.00 66.12 224 THR A CA 1
ATOM 1729 C C . THR A 1 224 ? 22.904 8.002 -36.306 1.00 66.12 224 THR A C 1
ATOM 1731 O O . THR A 1 224 ? 23.869 8.205 -37.039 1.00 66.12 224 THR A O 1
ATOM 1734 N N . THR A 1 225 ? 22.829 8.598 -35.106 1.00 56.69 225 THR A N 1
ATOM 1735 C CA . THR A 1 225 ? 23.905 9.458 -34.558 1.00 56.69 225 THR A CA 1
ATOM 1736 C C . THR A 1 225 ? 25.158 8.652 -34.178 1.00 56.69 225 THR A C 1
ATOM 1738 O O . THR A 1 225 ? 25.082 7.438 -34.019 1.00 56.69 225 THR A O 1
ATOM 1741 N N . LYS A 1 226 ? 26.319 9.309 -33.972 1.00 51.22 226 LYS A N 1
ATOM 1742 C CA . LYS A 1 226 ? 27.581 8.651 -33.542 1.00 51.22 226 LYS A CA 1
ATOM 1743 C C . LYS A 1 226 ? 27.430 7.749 -32.300 1.00 51.22 226 LYS A C 1
ATOM 1745 O O . LYS A 1 226 ? 28.189 6.806 -32.168 1.00 51.22 226 LYS A O 1
ATOM 1750 N N . GLY A 1 227 ? 26.455 8.009 -31.422 1.00 48.53 227 GLY A N 1
ATOM 1751 C CA . GLY A 1 227 ? 26.134 7.148 -30.270 1.00 48.53 227 GLY A CA 1
ATOM 1752 C C . GLY A 1 227 ? 25.155 5.993 -30.553 1.00 48.53 227 GLY A C 1
ATOM 1753 O O . GLY A 1 227 ? 24.899 5.193 -29.662 1.00 48.53 227 GLY A O 1
ATOM 1754 N N . GLY A 1 228 ? 24.575 5.922 -31.757 1.00 53.12 228 GLY A N 1
ATOM 1755 C CA . GLY A 1 228 ? 23.684 4.849 -32.222 1.00 53.12 228 GLY A CA 1
ATOM 1756 C C . GLY A 1 228 ? 24.332 3.872 -33.214 1.00 53.12 228 GLY A C 1
ATOM 1757 O O . GLY A 1 228 ? 23.780 2.794 -33.449 1.00 53.12 228 GLY A O 1
ATOM 1758 N N . GLN A 1 229 ? 25.496 4.220 -33.777 1.00 63.53 229 GLN A N 1
ATOM 1759 C CA . GLN A 1 229 ? 26.314 3.300 -34.570 1.00 63.53 229 GLN A CA 1
ATOM 1760 C C . GLN A 1 229 ? 26.955 2.251 -33.661 1.00 63.53 229 GLN A C 1
ATOM 1762 O O . GLN A 1 229 ? 27.532 2.577 -32.627 1.00 63.53 229 GLN A O 1
ATOM 1767 N N . ARG A 1 230 ? 26.844 0.984 -34.058 1.00 77.94 230 ARG A N 1
ATOM 1768 C CA . ARG A 1 230 ? 27.374 -0.152 -33.302 1.00 77.94 230 ARG A CA 1
ATOM 1769 C C . ARG A 1 230 ? 28.766 -0.482 -33.825 1.00 77.94 230 ARG A C 1
ATOM 1771 O O . ARG A 1 230 ? 28.943 -0.723 -35.019 1.00 77.94 230 ARG A O 1
ATOM 1778 N N . HIS A 1 231 ? 29.759 -0.477 -32.942 1.00 77.44 231 HIS A N 1
ATOM 1779 C CA . HIS A 1 231 ? 31.174 -0.595 -33.309 1.00 77.44 231 HIS A CA 1
ATOM 1780 C C . HIS A 1 231 ? 31.668 -2.047 -33.375 1.00 77.44 231 HIS A C 1
ATOM 1782 O O . HIS A 1 231 ? 32.738 -2.358 -32.865 1.00 77.44 231 HIS A O 1
ATOM 1788 N N . TYR A 1 232 ? 30.911 -2.929 -34.028 1.00 87.12 232 TYR A N 1
ATOM 1789 C CA . TYR A 1 232 ? 31.375 -4.293 -34.282 1.00 87.12 232 TYR A CA 1
ATOM 1790 C C . TYR A 1 232 ? 32.421 -4.341 -35.401 1.00 87.12 232 TYR A C 1
ATOM 1792 O O . TYR A 1 232 ? 32.353 -3.591 -36.382 1.00 87.12 232 TYR A O 1
ATOM 1800 N N . THR A 1 233 ? 33.391 -5.235 -35.237 1.00 90.88 233 THR A N 1
ATOM 1801 C CA . THR A 1 233 ? 34.117 -5.871 -36.346 1.00 90.88 233 THR A CA 1
ATOM 1802 C C . THR A 1 233 ? 33.401 -7.169 -36.727 1.00 90.88 233 THR A C 1
ATOM 1804 O O . THR A 1 233 ? 32.487 -7.596 -36.020 1.00 90.88 233 THR A O 1
ATOM 1807 N N . VAL A 1 234 ? 33.791 -7.796 -37.837 1.00 92.62 234 VAL A N 1
ATOM 1808 C CA . VAL A 1 234 ? 33.253 -9.108 -38.236 1.00 92.62 234 VAL A CA 1
ATOM 1809 C C . VAL A 1 234 ? 33.531 -10.146 -37.146 1.00 92.62 234 VAL A C 1
ATOM 1811 O O . VAL A 1 234 ? 32.609 -10.823 -36.701 1.00 92.62 234 VAL A O 1
ATOM 1814 N N . GLU A 1 235 ? 34.759 -10.186 -36.634 1.00 93.19 235 GLU A N 1
ATOM 1815 C CA . GLU A 1 235 ? 35.218 -11.153 -35.632 1.00 93.19 235 GLU A CA 1
ATOM 1816 C C . GLU A 1 235 ? 34.435 -11.013 -34.321 1.00 93.19 235 GLU A C 1
ATOM 1818 O O . GLU A 1 235 ? 33.792 -11.959 -33.874 1.00 93.19 235 GLU A O 1
ATOM 1823 N N . SER A 1 236 ? 34.381 -9.798 -33.764 1.00 92.31 236 SER A N 1
ATOM 1824 C CA . SER A 1 236 ? 33.648 -9.533 -32.514 1.00 92.31 236 SER A CA 1
ATOM 1825 C C . SER A 1 236 ? 32.137 -9.763 -32.639 1.00 92.31 236 SER A C 1
ATOM 1827 O O . SER A 1 236 ? 31.474 -10.105 -31.658 1.00 92.31 236 SER A O 1
ATOM 1829 N N . PHE A 1 237 ? 31.561 -9.604 -33.838 1.00 93.94 237 PHE A N 1
ATOM 1830 C CA . PHE A 1 237 ? 30.159 -9.947 -34.077 1.00 93.94 237 PHE A CA 1
ATOM 1831 C C . PHE A 1 237 ? 29.936 -11.467 -34.061 1.00 93.94 237 PHE A C 1
ATOM 1833 O O . PHE A 1 237 ? 28.971 -11.935 -33.452 1.00 93.94 237 PHE A O 1
ATOM 1840 N N . ILE A 1 238 ? 30.820 -12.233 -34.711 1.00 95.88 238 ILE A N 1
ATOM 1841 C CA . ILE A 1 238 ? 30.788 -13.704 -34.742 1.00 95.88 238 ILE A CA 1
ATOM 1842 C C . ILE A 1 238 ? 30.940 -14.269 -33.329 1.00 95.88 238 ILE A C 1
ATOM 1844 O O . ILE A 1 238 ? 30.139 -15.116 -32.935 1.00 95.88 238 ILE A O 1
ATOM 1848 N N . GLU A 1 239 ? 31.903 -13.770 -32.554 1.00 94.19 239 GLU A N 1
ATOM 1849 C CA . GLU A 1 239 ? 32.136 -14.183 -31.165 1.00 94.19 239 GLU A CA 1
ATOM 1850 C C . GLU A 1 239 ? 30.891 -13.956 -30.300 1.00 94.19 239 GLU A C 1
ATOM 1852 O O . GLU A 1 239 ? 30.345 -14.900 -29.733 1.00 94.19 239 GLU A O 1
ATOM 1857 N N . HIS A 1 240 ? 30.333 -12.742 -30.300 1.00 92.12 240 HIS A N 1
ATOM 1858 C CA . HIS A 1 240 ? 29.108 -12.467 -29.545 1.00 92.12 240 HIS A CA 1
ATOM 1859 C C . HIS A 1 240 ? 27.896 -13.275 -30.024 1.00 92.12 240 HIS A C 1
ATOM 1861 O O . HIS A 1 240 ? 27.012 -13.610 -29.229 1.00 92.12 240 HIS A O 1
ATOM 1867 N N . TYR A 1 241 ? 27.799 -13.565 -31.324 1.00 95.69 241 TYR A N 1
ATOM 1868 C CA . TYR A 1 241 ? 26.757 -14.447 -31.837 1.00 95.69 241 TYR A CA 1
ATOM 1869 C C . TYR A 1 241 ? 26.930 -15.874 -31.319 1.00 95.69 241 TYR A C 1
ATOM 1871 O O . TYR A 1 241 ? 25.960 -16.446 -30.815 1.00 95.69 241 TYR A O 1
ATOM 1879 N N . ARG A 1 242 ? 28.157 -16.406 -31.336 1.00 96.25 242 ARG A N 1
ATOM 1880 C CA . ARG A 1 242 ? 28.496 -17.703 -30.741 1.00 96.25 242 ARG A CA 1
ATOM 1881 C C . ARG A 1 242 ? 28.127 -17.755 -29.260 1.00 96.25 242 ARG A C 1
ATOM 1883 O O . ARG A 1 242 ? 27.413 -18.670 -28.852 1.00 96.25 242 ARG A O 1
ATOM 1890 N N . ASP A 1 243 ? 28.514 -16.750 -28.483 1.00 92.44 243 ASP A N 1
ATOM 1891 C CA . ASP A 1 243 ? 28.221 -16.685 -27.048 1.00 92.44 243 ASP A CA 1
ATOM 1892 C C . ASP A 1 243 ? 26.717 -16.668 -26.769 1.00 92.44 243 ASP A C 1
ATOM 1894 O O . ASP A 1 243 ? 26.226 -17.340 -25.859 1.00 92.44 243 ASP A O 1
ATOM 1898 N N . ASN A 1 244 ? 25.945 -15.935 -27.577 1.00 92.94 244 ASN A N 1
ATOM 1899 C CA . ASN A 1 244 ? 24.493 -15.927 -27.449 1.00 92.94 244 ASN A CA 1
ATOM 1900 C C . ASN A 1 244 ? 23.868 -17.282 -27.803 1.00 92.94 244 ASN A C 1
ATOM 1902 O O . ASN A 1 244 ? 22.945 -17.696 -27.101 1.00 92.94 244 ASN A O 1
ATOM 1906 N N . LEU A 1 245 ? 24.366 -17.991 -28.824 1.00 95.31 245 LEU A N 1
ATOM 1907 C CA . LEU A 1 245 ? 23.907 -19.345 -29.165 1.00 95.31 245 LEU A CA 1
ATOM 1908 C C . LEU A 1 245 ? 24.173 -20.329 -28.015 1.00 95.31 245 LEU A C 1
ATOM 1910 O O . LEU A 1 245 ? 23.254 -21.032 -27.589 1.00 95.31 245 LEU A O 1
ATOM 1914 N N . LEU A 1 246 ? 25.393 -20.328 -27.467 1.00 93.44 246 LEU A N 1
ATOM 1915 C CA . LEU A 1 246 ? 25.780 -21.174 -26.331 1.00 93.44 246 LEU A CA 1
ATOM 1916 C C . LEU A 1 246 ? 24.951 -20.860 -25.084 1.00 93.44 246 LEU A C 1
ATOM 1918 O O . LEU A 1 246 ? 24.433 -21.758 -24.417 1.00 93.44 246 LEU A O 1
ATOM 1922 N N . ARG A 1 247 ? 24.738 -19.574 -24.804 1.00 90.88 247 ARG A N 1
ATOM 1923 C CA . ARG A 1 247 ? 23.910 -19.145 -23.678 1.00 90.88 247 ARG A CA 1
ATOM 1924 C C . ARG A 1 247 ? 22.452 -19.555 -23.842 1.00 90.88 247 ARG A C 1
ATOM 1926 O O . ARG A 1 247 ? 21.838 -19.973 -22.868 1.00 90.88 247 ARG A O 1
ATOM 1933 N N . ILE A 1 248 ? 21.886 -19.437 -25.042 1.00 92.19 248 ILE A N 1
ATOM 1934 C CA . ILE A 1 248 ? 20.507 -19.864 -25.313 1.00 92.19 248 ILE A CA 1
ATOM 1935 C C . ILE A 1 248 ? 20.380 -21.381 -25.170 1.00 92.19 248 ILE A C 1
ATOM 1937 O O . ILE A 1 248 ? 19.430 -21.829 -24.537 1.00 92.19 248 ILE A O 1
ATOM 1941 N N . ASN A 1 249 ? 21.353 -22.161 -25.652 1.00 94.31 249 ASN A N 1
ATOM 1942 C CA . ASN A 1 249 ? 21.425 -23.604 -25.396 1.00 94.31 249 ASN A CA 1
ATOM 1943 C C . ASN A 1 249 ? 21.365 -23.923 -23.893 1.00 94.31 249 ASN A C 1
ATOM 1945 O O . ASN A 1 249 ? 20.610 -24.803 -23.486 1.00 94.31 249 ASN A O 1
ATOM 1949 N N . ALA A 1 250 ? 22.123 -23.196 -23.069 1.00 90.69 250 ALA A N 1
ATOM 1950 C CA . ALA A 1 250 ? 22.177 -23.409 -21.622 1.00 90.69 250 ALA A CA 1
ATOM 1951 C C . ALA A 1 250 ? 20.882 -23.024 -20.877 1.00 90.69 250 ALA A C 1
ATOM 1953 O O . ALA A 1 250 ? 20.666 -23.475 -19.755 1.00 90.69 250 ALA A O 1
ATOM 1954 N N . LEU A 1 251 ? 20.001 -22.225 -21.491 1.00 90.75 251 LEU A N 1
ATOM 1955 C CA . LEU A 1 251 ? 18.681 -21.886 -20.941 1.00 90.75 251 LEU A CA 1
ATOM 1956 C C . LEU A 1 251 ? 17.610 -22.949 -21.243 1.00 90.75 251 LEU A C 1
ATOM 1958 O O . LEU A 1 251 ? 16.505 -22.867 -20.714 1.00 90.75 251 LEU A O 1
ATOM 1962 N N . VAL A 1 252 ? 17.889 -23.936 -22.098 1.00 92.56 252 VAL A N 1
ATOM 1963 C CA . VAL A 1 252 ? 16.903 -24.962 -22.468 1.00 92.56 252 VAL A CA 1
ATOM 1964 C C . VAL A 1 252 ? 16.781 -25.999 -21.357 1.00 92.56 252 VAL A C 1
ATOM 1966 O O . VAL A 1 252 ? 17.748 -26.687 -21.037 1.00 92.56 252 VAL A O 1
ATOM 1969 N N . PHE A 1 253 ? 15.580 -26.170 -20.817 1.00 92.62 253 PHE A N 1
ATOM 1970 C CA . PHE A 1 253 ? 15.273 -27.242 -19.874 1.00 92.62 253 PHE A CA 1
ATOM 1971 C C . PHE A 1 253 ? 13.818 -27.689 -20.009 1.00 92.62 253 PHE A C 1
ATOM 1973 O O . PHE A 1 253 ? 12.960 -26.923 -20.467 1.00 92.62 253 PHE A O 1
ATOM 1980 N N . ASP A 1 254 ? 13.554 -28.914 -19.567 1.00 93.31 254 ASP A N 1
ATOM 1981 C CA . ASP A 1 254 ? 12.219 -29.491 -19.509 1.00 93.31 254 ASP A CA 1
ATOM 1982 C C . ASP A 1 254 ? 11.634 -29.298 -18.106 1.00 93.31 254 ASP A C 1
ATOM 1984 O O . ASP A 1 254 ? 12.275 -29.614 -17.106 1.00 93.31 254 ASP A O 1
ATOM 1988 N N . ASN A 1 255 ? 10.423 -28.750 -18.024 1.00 93.12 255 ASN A N 1
ATOM 1989 C CA . ASN A 1 255 ? 9.674 -28.627 -16.772 1.00 93.12 255 ASN A CA 1
ATOM 1990 C C . ASN A 1 255 ? 8.553 -29.675 -16.650 1.00 93.12 255 ASN A C 1
ATOM 1992 O O . ASN A 1 255 ? 7.716 -29.576 -15.754 1.00 93.12 255 ASN A O 1
ATOM 1996 N N . GLY A 1 256 ? 8.497 -30.645 -17.568 1.00 94.12 256 GLY A N 1
ATOM 1997 C CA . GLY A 1 256 ? 7.475 -31.686 -17.616 1.00 94.12 256 GLY A CA 1
ATOM 1998 C C . GLY A 1 256 ? 6.105 -31.193 -18.090 1.00 94.12 256 GLY A C 1
ATOM 1999 O O . GLY A 1 256 ? 5.111 -31.900 -17.913 1.00 94.12 256 GLY A O 1
ATOM 2000 N N . LYS A 1 257 ? 6.015 -29.982 -18.659 1.00 96.12 257 LYS A N 1
ATOM 2001 C CA . LYS A 1 257 ? 4.762 -29.381 -19.137 1.00 96.12 257 LYS A CA 1
ATOM 2002 C C . LYS A 1 257 ? 4.813 -29.101 -20.640 1.00 96.12 257 LYS A C 1
ATOM 2004 O O . LYS A 1 257 ? 5.859 -28.801 -21.218 1.00 96.12 257 LYS A O 1
ATOM 2009 N N . GLU A 1 258 ? 3.645 -29.153 -21.277 1.00 94.69 258 GLU A N 1
ATOM 2010 C CA . GLU A 1 258 ? 3.469 -28.767 -22.680 1.00 94.69 258 GLU A CA 1
ATOM 2011 C C . GLU A 1 258 ? 3.355 -27.244 -22.821 1.00 94.69 258 GLU A C 1
ATOM 2013 O O . GLU A 1 258 ? 2.252 -26.683 -22.822 1.00 94.69 258 GLU A O 1
ATOM 2018 N N . ASN A 1 259 ? 4.505 -26.585 -22.932 1.00 97.69 259 ASN A N 1
ATOM 2019 C CA . ASN A 1 259 ? 4.604 -25.144 -23.155 1.00 97.69 259 ASN A CA 1
ATOM 2020 C C . ASN A 1 259 ? 4.411 -24.806 -24.644 1.00 97.69 259 ASN A C 1
ATOM 2022 O O . ASN A 1 259 ? 4.716 -25.628 -25.508 1.00 97.69 259 ASN A O 1
ATOM 2026 N N . LYS A 1 260 ? 3.915 -23.604 -24.967 1.00 97.94 260 LYS A N 1
ATOM 2027 C CA . LYS A 1 260 ? 3.667 -23.199 -26.364 1.00 97.94 260 LYS A CA 1
ATOM 2028 C C . LYS A 1 260 ? 3.798 -21.694 -26.585 1.00 97.94 260 LYS A C 1
ATOM 2030 O O . LYS A 1 260 ? 3.258 -20.913 -25.809 1.00 97.94 260 LYS A O 1
ATOM 2035 N N . ALA A 1 261 ? 4.451 -21.296 -27.672 1.00 97.75 261 ALA A N 1
ATOM 2036 C CA . ALA A 1 261 ? 4.554 -19.913 -28.115 1.00 97.75 261 ALA A CA 1
ATOM 2037 C C . ALA A 1 261 ? 3.635 -19.644 -29.322 1.00 97.75 261 ALA A C 1
ATOM 2039 O O . ALA A 1 261 ? 3.516 -20.454 -30.243 1.00 97.75 261 ALA A O 1
ATOM 2040 N N . PHE A 1 262 ? 3.003 -18.477 -29.332 1.00 97.88 262 PHE A N 1
ATOM 2041 C CA . PHE A 1 262 ? 2.176 -17.951 -30.412 1.00 97.88 262 PHE A CA 1
ATOM 2042 C C . PHE A 1 262 ? 2.781 -16.645 -30.937 1.00 97.88 262 PHE A C 1
ATOM 2044 O O . PHE A 1 262 ? 3.505 -15.950 -30.222 1.00 97.88 262 PHE A O 1
ATOM 2051 N N . ASN A 1 263 ? 2.481 -16.322 -32.193 1.00 96.69 263 ASN A N 1
ATOM 2052 C CA . ASN A 1 263 ? 2.822 -15.042 -32.799 1.00 96.69 263 ASN A CA 1
ATOM 2053 C C . ASN A 1 263 ? 1.575 -14.458 -33.449 1.00 96.69 263 ASN A C 1
ATOM 2055 O O . ASN A 1 263 ? 1.062 -15.031 -34.411 1.00 96.69 263 ASN A O 1
ATOM 2059 N N . GLY A 1 264 ? 1.064 -13.363 -32.901 1.00 94.56 264 GLY A N 1
ATOM 2060 C CA . GLY A 1 264 ? -0.147 -12.741 -33.413 1.00 94.56 264 GLY A CA 1
ATOM 2061 C C . GLY A 1 264 ? -0.700 -11.662 -32.500 1.00 94.56 264 GLY A C 1
ATOM 2062 O O . GLY A 1 264 ? -0.196 -11.426 -31.396 1.00 94.56 264 GLY A O 1
ATOM 2063 N N . ASP A 1 265 ? -1.752 -11.010 -32.989 1.00 92.25 265 ASP A N 1
ATOM 2064 C CA . ASP A 1 265 ? -2.518 -10.071 -32.185 1.00 92.25 265 ASP A CA 1
ATOM 2065 C C . ASP A 1 265 ? -3.175 -10.801 -31.009 1.00 92.25 265 ASP A C 1
ATOM 2067 O O . ASP A 1 265 ? -3.693 -11.916 -31.136 1.00 92.25 265 ASP A O 1
ATOM 2071 N N . ILE A 1 266 ? -3.128 -10.176 -29.839 1.00 93.75 266 ILE A N 1
ATOM 2072 C CA . ILE A 1 266 ? -3.666 -10.760 -28.618 1.00 93.75 266 ILE A CA 1
ATOM 2073 C C . ILE A 1 266 ? -5.180 -10.991 -28.710 1.00 93.75 266 ILE A C 1
ATOM 2075 O O . ILE A 1 266 ? -5.656 -11.995 -28.181 1.00 93.75 266 ILE A O 1
ATOM 2079 N N . ALA A 1 267 ? -5.922 -10.143 -29.429 1.00 90.81 267 ALA A N 1
ATOM 2080 C CA . ALA A 1 267 ? -7.359 -10.311 -29.629 1.00 90.81 267 ALA A CA 1
ATOM 2081 C C . ALA A 1 267 ? -7.683 -11.595 -30.416 1.00 90.81 267 ALA A C 1
ATOM 2083 O O . ALA A 1 267 ? -8.694 -12.247 -30.155 1.00 90.81 267 ALA A O 1
ATOM 2084 N N . ASP A 1 268 ? -6.784 -12.019 -31.312 1.00 93.62 268 ASP A N 1
ATOM 2085 C CA . ASP A 1 268 ? -6.926 -13.249 -32.096 1.00 93.62 268 ASP A CA 1
ATOM 2086 C C . ASP A 1 268 ? -6.397 -14.494 -31.376 1.00 93.62 268 ASP A C 1
ATOM 2088 O O . ASP A 1 268 ? -6.825 -15.621 -31.663 1.00 93.62 268 ASP A O 1
ATOM 2092 N N . VAL A 1 269 ? -5.396 -14.327 -30.510 1.00 96.69 269 VAL A N 1
ATOM 2093 C CA . VAL A 1 269 ? -4.698 -15.436 -29.846 1.00 96.69 269 VAL A CA 1
ATOM 2094 C C . VAL A 1 269 ? -5.351 -15.797 -28.517 1.00 96.69 269 VAL A C 1
ATOM 2096 O O . VAL A 1 269 ? -5.543 -16.988 -28.265 1.00 96.69 269 VAL A O 1
ATOM 2099 N N . ALA A 1 270 ? -5.737 -14.817 -27.695 1.00 95.25 270 ALA A N 1
ATOM 2100 C CA . ALA A 1 270 ? -6.297 -15.059 -26.363 1.00 95.25 270 ALA A CA 1
ATOM 2101 C C . ALA A 1 270 ? -7.493 -16.033 -26.359 1.00 95.25 270 ALA A C 1
ATOM 2103 O O . ALA A 1 270 ? -7.461 -16.977 -25.562 1.00 95.25 270 ALA A O 1
ATOM 2104 N N . PRO A 1 271 ? -8.473 -15.949 -27.287 1.00 96.19 271 PRO A N 1
ATOM 2105 C CA . PRO A 1 271 ? -9.609 -16.878 -27.311 1.00 96.19 271 PRO A CA 1
ATOM 2106 C C . PRO A 1 271 ? -9.224 -18.344 -27.580 1.00 96.19 271 PRO A C 1
ATOM 2108 O O . PRO A 1 271 ? -10.003 -19.258 -27.315 1.00 96.19 271 PRO A O 1
ATOM 2111 N N . LYS A 1 272 ? -8.025 -18.593 -28.128 1.00 94.69 272 LYS A N 1
ATOM 2112 C CA . LYS A 1 272 ? -7.516 -19.936 -28.460 1.00 94.69 272 LYS A CA 1
ATOM 2113 C C . LYS A 1 272 ? -6.749 -20.579 -27.301 1.00 94.69 272 LYS A C 1
ATOM 2115 O O . LYS A 1 272 ? -6.424 -21.766 -27.380 1.00 94.69 272 LYS A O 1
ATOM 2120 N N . VAL A 1 273 ? -6.434 -19.820 -26.250 1.00 95.81 273 VAL A N 1
ATOM 2121 C CA . VAL A 1 273 ? -5.624 -20.272 -25.114 1.00 95.81 273 VAL A CA 1
ATOM 2122 C C . VAL A 1 273 ? -6.523 -20.575 -23.920 1.00 95.81 273 VAL A C 1
ATOM 2124 O O . VAL A 1 273 ? -7.384 -19.779 -23.555 1.00 95.81 273 VAL A O 1
ATOM 2127 N N . LYS A 1 274 ? -6.308 -21.737 -23.295 1.00 95.38 274 LYS A N 1
ATOM 2128 C CA . LYS A 1 274 ? -6.930 -22.119 -22.023 1.00 95.38 274 LYS A CA 1
ATOM 2129 C C . LYS A 1 274 ? -5.842 -22.170 -20.958 1.00 95.38 274 LYS A C 1
ATOM 2131 O O . LYS A 1 274 ? -4.957 -23.019 -21.049 1.00 95.38 274 LYS A O 1
ATOM 2136 N N . ALA A 1 275 ? -5.910 -21.254 -20.003 1.00 96.44 275 ALA A N 1
ATOM 2137 C CA . ALA A 1 275 ? -4.990 -21.151 -18.880 1.00 96.44 275 ALA A CA 1
ATOM 2138 C C . ALA A 1 275 ? -5.757 -20.714 -17.625 1.00 96.44 275 ALA A C 1
ATOM 2140 O O . ALA A 1 275 ? -6.853 -20.163 -17.743 1.00 96.44 275 ALA A O 1
ATOM 2141 N N . ASP A 1 276 ? -5.172 -20.935 -16.452 1.00 96.75 276 ASP A N 1
ATOM 2142 C CA . ASP A 1 276 ? -5.756 -20.531 -15.165 1.00 96.75 276 ASP A CA 1
ATOM 2143 C C . ASP A 1 276 ? -5.497 -19.042 -14.890 1.00 96.75 276 ASP A C 1
ATOM 2145 O O . ASP A 1 276 ? -6.322 -18.340 -14.303 1.00 96.75 276 ASP A O 1
ATOM 2149 N N . LEU A 1 277 ? -4.351 -18.550 -15.372 1.00 97.62 277 LEU A N 1
ATOM 2150 C CA . LEU A 1 277 ? -3.898 -17.171 -15.244 1.00 97.62 277 LEU A CA 1
ATOM 2151 C C . LEU A 1 277 ? -3.458 -16.607 -16.597 1.00 97.62 277 LEU A C 1
ATOM 2153 O O . LEU A 1 277 ? -2.771 -17.281 -17.361 1.00 97.62 277 LEU A O 1
ATOM 2157 N N . VAL A 1 278 ? -3.753 -15.336 -16.861 1.00 98.00 278 VAL A N 1
ATOM 2158 C CA . VAL A 1 278 ? -3.086 -14.552 -17.912 1.00 98.00 278 VAL A CA 1
ATOM 2159 C C . VAL A 1 278 ? -2.307 -13.395 -17.295 1.00 98.00 278 VAL A C 1
ATOM 2161 O O . VAL A 1 278 ? -2.812 -12.663 -16.445 1.00 98.00 278 VAL A O 1
ATOM 2164 N N . TYR A 1 279 ? -1.054 -13.251 -17.712 1.00 98.06 279 TYR A N 1
ATOM 2165 C CA . TYR A 1 279 ? -0.177 -12.139 -17.385 1.00 98.06 279 TYR A CA 1
ATOM 2166 C C . TYR A 1 279 ? -0.104 -11.181 -18.577 1.00 98.06 279 TYR A C 1
ATOM 2168 O O . TYR A 1 279 ? 0.231 -11.579 -19.694 1.00 98.06 279 TYR A O 1
ATOM 2176 N N . PHE A 1 280 ? -0.395 -9.910 -18.323 1.00 97.19 280 PHE A N 1
ATOM 2177 C CA . PHE A 1 280 ? -0.351 -8.828 -19.290 1.00 97.19 280 PHE A CA 1
ATOM 2178 C C . PHE A 1 280 ? 0.771 -7.849 -18.934 1.00 97.19 280 PHE A C 1
ATOM 2180 O O . PHE A 1 280 ? 0.777 -7.271 -17.849 1.00 97.19 280 PHE A O 1
ATOM 2187 N N . ASP A 1 281 ? 1.675 -7.615 -19.884 1.00 94.00 281 ASP A N 1
ATOM 2188 C CA . ASP A 1 281 ? 2.624 -6.493 -19.897 1.00 94.00 281 ASP A CA 1
ATOM 2189 C C . ASP A 1 281 ? 2.453 -5.718 -21.216 1.00 94.00 281 ASP A C 1
ATOM 2191 O O . ASP A 1 281 ? 3.288 -5.811 -22.119 1.00 94.00 281 ASP A O 1
ATOM 2195 N N . PRO A 1 282 ? 1.294 -5.059 -21.403 1.00 91.12 282 PRO A N 1
ATOM 2196 C CA . PRO A 1 282 ? 0.923 -4.486 -22.688 1.00 91.12 282 PRO A CA 1
ATOM 2197 C C . PRO A 1 282 ? 1.791 -3.266 -23.028 1.00 91.12 282 PRO A C 1
ATOM 2199 O O . PRO A 1 282 ? 2.286 -2.579 -22.133 1.00 91.12 282 PRO A O 1
ATOM 2202 N N . PRO A 1 283 ? 1.925 -2.903 -24.315 1.00 87.94 283 PRO A N 1
ATOM 2203 C CA . PRO A 1 283 ? 2.417 -1.579 -24.673 1.00 87.94 283 PRO A CA 1
ATOM 2204 C C . PRO A 1 283 ? 1.463 -0.495 -24.146 1.00 87.94 283 PRO A C 1
ATOM 2206 O O . PRO A 1 283 ? 0.244 -0.626 -24.235 1.00 87.94 283 PRO A O 1
ATOM 2209 N N . TYR A 1 284 ? 2.020 0.604 -23.634 1.00 83.69 284 TYR A N 1
ATOM 2210 C CA . TYR A 1 284 ? 1.243 1.725 -23.104 1.00 83.69 284 TYR A CA 1
ATOM 2211 C C . TYR A 1 284 ? 1.815 3.087 -23.501 1.00 83.69 284 TYR A C 1
ATOM 2213 O O . TYR A 1 284 ? 3.018 3.254 -23.752 1.00 83.69 284 TYR A O 1
ATOM 2221 N N . ALA A 1 285 ? 0.926 4.081 -23.545 1.00 82.44 285 ALA A N 1
ATOM 2222 C CA . ALA A 1 285 ? 1.289 5.482 -23.692 1.00 82.44 285 ALA A CA 1
ATOM 2223 C C . ALA A 1 285 ? 1.482 6.111 -22.311 1.00 82.44 285 ALA A C 1
ATOM 2225 O O . ALA A 1 285 ? 0.721 5.841 -21.393 1.00 82.44 285 ALA A O 1
ATOM 2226 N N . THR A 1 286 ? 2.472 6.983 -22.160 1.00 77.62 286 THR A N 1
ATOM 2227 C CA . THR A 1 286 ? 2.671 7.778 -20.938 1.00 77.62 286 THR A CA 1
ATOM 2228 C C . THR A 1 286 ? 2.416 9.249 -21.225 1.00 77.62 286 THR A C 1
ATOM 2230 O O . THR A 1 286 ? 2.454 9.669 -22.383 1.00 77.62 286 THR A O 1
ATOM 2233 N N . GLN A 1 287 ? 2.258 10.058 -20.177 1.00 68.00 287 GLN A N 1
ATOM 2234 C CA . GLN A 1 287 ? 2.209 11.524 -20.299 1.00 68.00 287 GLN A CA 1
ATOM 2235 C C . GLN A 1 287 ? 3.472 12.128 -20.955 1.00 68.00 287 GLN A C 1
ATOM 2237 O O . GLN A 1 287 ? 3.451 13.269 -21.409 1.00 68.00 287 GLN A O 1
ATOM 2242 N N . PHE A 1 288 ? 4.572 11.368 -21.032 1.00 62.72 288 PHE A N 1
ATOM 2243 C CA . PHE A 1 288 ? 5.868 11.829 -21.541 1.00 62.72 288 PHE A CA 1
ATOM 2244 C C . PHE A 1 288 ? 6.220 11.290 -22.936 1.00 62.72 288 PHE A C 1
ATOM 2246 O O . PHE A 1 288 ? 7.065 11.869 -23.625 1.00 62.72 288 PHE A O 1
ATOM 2253 N N . SER A 1 289 ? 5.629 10.162 -23.343 1.00 65.44 289 SER A N 1
ATOM 2254 C CA . SER A 1 289 ? 5.914 9.501 -24.622 1.00 65.44 289 SER A CA 1
ATOM 2255 C C . SER A 1 289 ? 4.909 8.401 -24.958 1.00 65.44 289 SER A C 1
ATOM 2257 O O . SER A 1 289 ? 4.492 7.647 -24.077 1.00 65.44 289 SER A O 1
ATOM 2259 N N . SER A 1 290 ? 4.629 8.228 -26.249 1.00 65.31 290 SER A N 1
ATOM 2260 C CA . SER A 1 290 ? 4.023 7.017 -26.814 1.00 65.31 290 SER A CA 1
ATOM 2261 C C . SER A 1 290 ? 5.101 5.988 -27.172 1.00 65.31 290 SER A C 1
ATOM 2263 O O . SER A 1 290 ? 6.151 6.350 -27.716 1.00 65.31 290 SER A O 1
ATOM 2265 N N . THR A 1 291 ? 4.836 4.709 -26.918 1.00 66.88 291 THR A N 1
ATOM 2266 C CA . THR A 1 291 ? 5.779 3.617 -27.199 1.00 66.88 291 THR A CA 1
ATOM 2267 C C . THR A 1 291 ? 5.309 2.823 -28.414 1.00 66.88 291 THR A C 1
ATOM 2269 O O . THR A 1 291 ? 4.213 2.276 -28.412 1.00 66.88 291 THR A O 1
ATOM 2272 N N . ASN A 1 292 ? 6.153 2.728 -29.445 1.00 82.31 292 ASN A N 1
ATOM 2273 C CA . ASN A 1 292 ? 5.955 1.814 -30.570 1.00 82.31 292 ASN A CA 1
ATOM 2274 C C . ASN A 1 292 ? 7.206 0.932 -30.696 1.00 82.31 292 ASN A C 1
ATOM 2276 O O . ASN A 1 292 ? 8.247 1.370 -31.195 1.00 82.31 292 ASN A O 1
ATOM 2280 N N . TYR A 1 293 ? 7.109 -0.293 -30.179 1.00 85.44 293 TYR A N 1
ATOM 2281 C CA . TYR A 1 293 ? 8.226 -1.235 -30.136 1.00 85.44 293 TYR A CA 1
ATOM 2282 C C . TYR A 1 293 ? 8.676 -1.675 -31.531 1.00 85.44 293 TYR A C 1
ATOM 2284 O O . TYR A 1 293 ? 9.877 -1.760 -31.769 1.00 85.44 293 TYR A O 1
ATOM 2292 N N . GLU A 1 294 ? 7.751 -1.857 -32.475 1.00 88.94 294 GLU A N 1
ATOM 2293 C CA . GLU A 1 294 ? 8.064 -2.211 -33.864 1.00 88.94 294 GLU A CA 1
ATOM 2294 C C . GLU A 1 294 ? 8.931 -1.136 -34.529 1.00 88.94 294 GLU A C 1
ATOM 2296 O O . GLU A 1 294 ? 9.937 -1.434 -35.167 1.00 88.94 294 GLU A O 1
ATOM 2301 N N . LYS A 1 295 ? 8.638 0.143 -34.275 1.00 87.06 295 LYS A N 1
ATOM 2302 C CA . LYS A 1 295 ? 9.467 1.259 -34.743 1.00 87.06 295 LYS A CA 1
ATOM 2303 C C . LYS A 1 295 ? 10.856 1.272 -34.100 1.00 87.06 295 LYS A C 1
ATOM 2305 O O . LYS A 1 295 ? 11.829 1.625 -34.765 1.00 87.06 295 LYS A O 1
ATOM 2310 N N . TYR A 1 296 ? 10.975 0.909 -32.823 1.00 86.69 296 TYR A N 1
ATOM 2311 C CA . TYR A 1 296 ? 12.269 0.835 -32.134 1.00 86.69 296 TYR A CA 1
ATOM 2312 C C . TYR A 1 296 ? 13.105 -0.371 -32.555 1.00 86.69 296 TYR A C 1
ATOM 2314 O O . TYR A 1 296 ? 14.331 -0.264 -32.599 1.00 86.69 296 TYR A O 1
ATOM 2322 N N . TYR A 1 297 ? 12.462 -1.482 -32.895 1.00 89.31 297 TYR A N 1
ATOM 2323 C CA . TYR A 1 297 ? 13.111 -2.741 -33.240 1.00 89.31 297 TYR A CA 1
ATOM 2324 C C . TYR A 1 297 ? 13.009 -3.093 -34.724 1.00 89.31 297 TYR A C 1
ATOM 2326 O O . TYR A 1 297 ? 13.397 -4.191 -35.099 1.00 89.31 297 TYR A O 1
ATOM 2334 N N . HIS A 1 298 ? 12.594 -2.158 -35.588 1.00 92.31 298 HIS A N 1
ATOM 2335 C CA . HIS A 1 298 ? 12.307 -2.408 -37.007 1.00 92.31 298 HIS A CA 1
ATOM 2336 C C . HIS A 1 298 ? 13.427 -3.156 -37.746 1.00 92.31 298 HIS A C 1
ATOM 2338 O O . HIS A 1 298 ? 13.162 -3.922 -38.667 1.00 92.31 298 HIS A O 1
ATOM 2344 N N . PHE A 1 299 ? 14.690 -2.929 -37.370 1.00 93.06 299 PHE A N 1
ATOM 2345 C CA . PHE A 1 299 ? 15.813 -3.631 -37.973 1.00 93.06 299 PHE A CA 1
ATOM 2346 C C . PHE A 1 299 ? 15.832 -5.114 -37.586 1.00 93.06 299 PHE A C 1
ATOM 2348 O O . PHE A 1 299 ? 15.970 -5.974 -38.445 1.00 93.06 299 PHE A O 1
ATOM 2355 N N . VAL A 1 300 ? 15.651 -5.418 -36.300 1.00 93.75 300 VAL A N 1
ATOM 2356 C CA . VAL A 1 300 ? 15.599 -6.794 -35.786 1.00 93.75 300 VAL A CA 1
ATOM 2357 C C . VAL A 1 300 ? 14.306 -7.484 -36.219 1.00 93.75 300 VAL A C 1
ATOM 2359 O O . VAL A 1 300 ? 14.360 -8.625 -36.659 1.00 93.75 300 VAL A O 1
ATOM 2362 N N . GLU A 1 301 ? 13.166 -6.791 -36.195 1.00 94.31 301 GLU A N 1
ATOM 2363 C CA . GLU A 1 301 ? 11.891 -7.336 -36.682 1.00 94.31 301 GLU A CA 1
ATOM 2364 C C . GLU A 1 301 ? 11.933 -7.661 -38.176 1.00 94.31 301 GLU A C 1
ATOM 2366 O O . GLU A 1 301 ? 11.433 -8.697 -38.604 1.00 94.31 301 GLU A O 1
ATOM 2371 N N . GLY A 1 302 ? 12.548 -6.799 -38.990 1.00 94.88 302 GLY A N 1
ATOM 2372 C CA . GLY A 1 302 ? 12.787 -7.094 -40.401 1.00 94.88 302 GLY A CA 1
ATOM 2373 C C . GLY A 1 302 ? 13.778 -8.241 -40.603 1.00 94.88 302 GLY A C 1
ATOM 2374 O O . GLY A 1 302 ? 13.620 -9.044 -41.514 1.00 94.88 302 GLY A O 1
ATOM 2375 N N . LEU A 1 303 ? 14.768 -8.387 -39.722 1.00 95.75 303 LEU A N 1
ATOM 2376 C CA . LEU A 1 303 ? 15.744 -9.472 -39.799 1.00 95.75 303 LEU A CA 1
ATOM 2377 C C . LEU A 1 303 ? 15.111 -10.859 -39.611 1.00 95.75 303 LEU A C 1
ATOM 2379 O O . LEU A 1 303 ? 15.593 -11.827 -40.203 1.00 95.75 303 LEU A O 1
ATOM 2383 N N . MET A 1 304 ? 14.038 -10.973 -38.821 1.00 96.31 304 MET A N 1
ATOM 2384 C CA . MET A 1 304 ? 13.397 -12.263 -38.533 1.00 96.31 304 MET A CA 1
ATOM 2385 C C . MET A 1 304 ? 12.876 -12.953 -39.802 1.00 96.31 304 MET A C 1
ATOM 2387 O O . MET A 1 304 ? 13.102 -14.149 -39.998 1.00 96.31 304 MET A O 1
ATOM 2391 N N . ASP A 1 305 ? 12.274 -12.188 -40.713 1.00 93.00 305 ASP A N 1
ATOM 2392 C CA . ASP A 1 305 ? 11.710 -12.668 -41.981 1.00 93.00 305 ASP A CA 1
ATOM 2393 C C . ASP A 1 305 ? 12.458 -12.159 -43.222 1.00 93.00 305 ASP A C 1
ATOM 2395 O O . ASP A 1 305 ? 11.989 -12.340 -44.343 1.00 93.00 305 ASP A O 1
ATOM 2399 N N . TYR A 1 306 ? 13.635 -11.556 -43.025 1.00 95.00 306 TYR A N 1
ATOM 2400 C CA . TYR A 1 306 ? 14.457 -10.971 -44.086 1.00 95.00 306 TYR A CA 1
ATOM 2401 C C . TYR A 1 306 ? 13.699 -9.916 -44.917 1.00 95.00 306 TYR A C 1
ATOM 2403 O O . TYR A 1 306 ? 13.810 -9.857 -46.139 1.00 95.00 306 TYR A O 1
ATOM 2411 N N . TRP A 1 307 ? 12.916 -9.071 -44.236 1.00 94.94 307 TRP A N 1
ATOM 2412 C CA . TRP A 1 307 ? 12.090 -8.002 -44.812 1.00 94.94 307 TRP A CA 1
ATOM 2413 C C . TRP A 1 307 ? 11.122 -8.464 -45.902 1.00 94.94 307 TRP A C 1
ATOM 2415 O O . TRP A 1 307 ? 10.737 -7.686 -46.779 1.00 94.94 307 TRP A O 1
ATOM 2425 N N . LYS A 1 308 ? 10.701 -9.727 -45.846 1.00 92.25 308 LYS A N 1
ATOM 2426 C CA . LYS A 1 308 ? 9.728 -10.266 -46.786 1.00 92.25 308 LYS A CA 1
ATOM 2427 C C . LYS A 1 308 ? 8.443 -9.428 -46.754 1.00 92.25 308 LYS A C 1
ATOM 2429 O O . LYS A 1 308 ? 7.897 -9.173 -45.688 1.00 92.25 308 LYS A O 1
ATOM 2434 N N . ASP A 1 309 ? 7.995 -8.992 -47.931 1.00 90.50 309 ASP A N 1
ATOM 2435 C CA . ASP A 1 309 ? 6.775 -8.197 -48.141 1.00 90.50 309 ASP A CA 1
ATOM 2436 C C . ASP A 1 309 ? 6.737 -6.837 -47.395 1.00 90.50 309 ASP A C 1
ATOM 2438 O O . ASP A 1 309 ? 5.682 -6.216 -47.285 1.00 90.50 309 ASP A O 1
ATOM 2442 N N . LYS A 1 310 ? 7.888 -6.325 -46.922 1.00 92.12 310 LYS A N 1
ATOM 2443 C CA . LYS A 1 310 ? 8.001 -5.033 -46.218 1.00 92.12 310 LYS A CA 1
ATOM 2444 C C . LYS A 1 310 ? 8.554 -3.939 -47.135 1.00 92.12 310 LYS A C 1
ATOM 2446 O O . LYS A 1 310 ? 9.685 -4.020 -47.612 1.00 92.12 310 LYS A O 1
ATOM 2451 N N . GLU A 1 311 ? 7.792 -2.864 -47.337 1.00 93.38 311 GLU A N 1
ATOM 2452 C CA . GLU A 1 311 ? 8.239 -1.713 -48.134 1.00 93.38 311 GLU A CA 1
ATOM 2453 C C . GLU A 1 311 ? 9.165 -0.796 -47.317 1.00 93.38 311 GLU A C 1
ATOM 2455 O O . GLU A 1 311 ? 8.741 -0.189 -46.331 1.00 93.38 311 GLU A O 1
ATOM 2460 N N . ILE A 1 312 ? 10.430 -0.669 -47.730 1.00 94.12 312 ILE A N 1
ATOM 2461 C CA . ILE A 1 312 ? 11.423 0.196 -47.077 1.00 94.12 312 ILE A CA 1
ATOM 2462 C C . ILE A 1 312 ? 11.191 1.668 -47.429 1.00 94.12 312 ILE A C 1
ATOM 2464 O O . ILE A 1 312 ? 11.179 2.050 -48.599 1.00 94.12 312 ILE A O 1
ATOM 2468 N N . ASP A 1 313 ? 11.118 2.527 -46.411 1.00 90.50 313 ASP A N 1
ATOM 2469 C CA . ASP A 1 313 ? 11.097 3.974 -46.605 1.00 90.50 313 ASP A CA 1
ATOM 2470 C C . ASP A 1 313 ? 12.526 4.512 -46.788 1.00 90.50 313 ASP A C 1
ATOM 2472 O O . ASP A 1 313 ? 13.232 4.857 -45.834 1.00 90.50 313 ASP A O 1
ATOM 2476 N N . HIS A 1 314 ? 12.961 4.586 -48.047 1.00 89.38 314 HIS A N 1
ATOM 2477 C CA . HIS A 1 314 ? 14.290 5.077 -48.415 1.00 89.38 314 HIS A CA 1
ATOM 2478 C C . HIS A 1 314 ? 14.499 6.578 -48.151 1.00 89.38 314 HIS A C 1
ATOM 2480 O O . HIS A 1 314 ? 15.647 7.029 -48.155 1.00 89.38 314 HIS A O 1
ATOM 2486 N N . ALA A 1 315 ? 13.435 7.352 -47.898 1.00 87.06 315 ALA A N 1
ATOM 2487 C CA . ALA A 1 315 ? 13.552 8.771 -47.563 1.00 87.06 315 ALA A CA 1
ATOM 2488 C C . ALA A 1 315 ? 13.994 8.988 -46.104 1.00 87.06 315 ALA A C 1
ATOM 2490 O O . ALA A 1 315 ? 14.586 10.020 -45.774 1.00 87.06 315 ALA A O 1
ATOM 2491 N N . LYS A 1 316 ? 13.749 8.018 -45.212 1.00 85.62 316 LYS A N 1
ATOM 2492 C CA . LYS A 1 316 ? 14.150 8.096 -43.801 1.00 85.62 316 LYS A CA 1
ATOM 2493 C C . LYS A 1 316 ? 15.602 7.669 -43.596 1.00 85.62 316 LYS A C 1
ATOM 2495 O O . LYS A 1 316 ? 16.048 6.640 -44.093 1.00 85.62 316 LYS A O 1
ATOM 2500 N N . LYS A 1 317 ? 16.325 8.400 -42.738 1.00 85.56 317 LYS A N 1
ATOM 2501 C CA . LYS A 1 317 ? 17.732 8.104 -42.392 1.00 85.56 317 LYS A CA 1
ATOM 2502 C C . LYS A 1 317 ? 17.942 6.702 -41.809 1.00 85.56 317 LYS A C 1
ATOM 2504 O O . LYS A 1 317 ? 18.968 6.095 -42.077 1.00 85.56 317 LYS A O 1
ATOM 2509 N N . ILE A 1 318 ? 16.981 6.204 -41.029 1.00 88.06 318 ILE A N 1
ATOM 2510 C CA . ILE A 1 318 ? 17.024 4.865 -40.414 1.00 88.06 318 ILE A CA 1
ATOM 2511 C C . ILE A 1 318 ? 16.519 3.749 -41.344 1.00 88.06 318 ILE A C 1
ATOM 2513 O O . ILE A 1 318 ? 16.639 2.580 -40.993 1.00 88.06 318 ILE A O 1
ATOM 2517 N N . ARG A 1 319 ? 15.954 4.094 -42.515 1.00 89.81 319 ARG A N 1
ATOM 2518 C CA . ARG A 1 319 ? 15.386 3.159 -43.506 1.00 89.81 319 ARG A CA 1
ATOM 2519 C C . ARG A 1 319 ? 14.476 2.087 -42.895 1.00 89.81 319 ARG A C 1
ATOM 2521 O O . ARG A 1 319 ? 14.561 0.907 -43.229 1.00 89.81 319 ARG A O 1
ATOM 2528 N N . ASN A 1 320 ? 13.616 2.481 -41.961 1.00 91.25 320 ASN A N 1
ATOM 2529 C CA . ASN A 1 320 ? 12.596 1.574 -41.455 1.00 91.25 320 ASN A CA 1
ATOM 2530 C C . ASN A 1 320 ? 11.548 1.296 -42.539 1.00 91.25 320 ASN A C 1
ATOM 2532 O O . ASN A 1 320 ? 11.294 2.147 -43.393 1.00 91.25 320 ASN A O 1
ATOM 2536 N N . TYR A 1 321 ? 10.940 0.111 -42.506 1.00 92.25 321 TYR A N 1
ATOM 2537 C CA . TYR A 1 321 ? 9.802 -0.177 -43.373 1.00 92.25 321 TYR A CA 1
ATOM 2538 C C . TYR A 1 321 ? 8.580 0.652 -42.960 1.00 92.25 321 TYR A C 1
ATOM 2540 O O . TYR A 1 321 ? 8.541 1.209 -41.853 1.00 92.25 321 TYR A O 1
ATOM 2548 N N . LYS A 1 322 ? 7.611 0.788 -43.869 1.00 88.44 322 LYS A N 1
ATOM 2549 C CA . LYS A 1 322 ? 6.325 1.423 -43.570 1.00 88.44 322 LYS A CA 1
ATOM 2550 C C . LYS A 1 322 ? 5.602 0.615 -42.494 1.00 88.44 322 LYS A C 1
ATOM 2552 O O . LYS A 1 322 ? 5.392 -0.580 -42.656 1.00 88.44 322 LYS A O 1
ATOM 2557 N N . ILE A 1 323 ? 5.278 1.283 -41.392 1.00 85.00 323 ILE A N 1
ATOM 2558 C CA . ILE A 1 323 ? 4.529 0.728 -40.265 1.00 85.00 323 ILE A CA 1
ATOM 2559 C C . ILE A 1 323 ? 3.234 1.532 -40.217 1.00 85.00 323 ILE A C 1
ATOM 2561 O O . ILE A 1 323 ? 3.282 2.732 -39.935 1.00 85.00 323 ILE A O 1
ATOM 2565 N N . ASP A 1 324 ? 2.119 0.887 -40.552 1.00 75.12 324 ASP A N 1
ATOM 2566 C CA . ASP A 1 324 ? 0.797 1.527 -40.607 1.00 75.12 324 ASP A CA 1
ATOM 2567 C C . ASP A 1 324 ? 0.178 1.691 -39.209 1.00 75.12 324 ASP A C 1
ATOM 2569 O O . ASP A 1 324 ? -0.645 2.576 -38.984 1.00 75.12 324 ASP A O 1
ATOM 2573 N N . ASP A 1 325 ? 0.628 0.886 -38.243 1.00 72.38 325 ASP A N 1
ATOM 2574 C CA . ASP A 1 325 ? 0.236 0.991 -36.843 1.00 72.38 325 ASP A CA 1
ATOM 2575 C C . ASP A 1 325 ? 0.949 2.167 -36.153 1.00 72.38 325 ASP A C 1
ATOM 2577 O O . ASP A 1 325 ? 2.170 2.176 -35.948 1.00 72.38 325 ASP A O 1
ATOM 2581 N N . SER A 1 326 ? 0.171 3.169 -35.738 1.00 65.88 326 SER A N 1
ATOM 2582 C CA . SER A 1 326 ? 0.669 4.307 -34.962 1.00 65.88 326 SER A CA 1
ATOM 2583 C C . SER A 1 326 ? 1.164 3.926 -33.558 1.00 65.88 326 SER A C 1
ATOM 2585 O O . SER A 1 326 ? 1.835 4.734 -32.910 1.00 65.88 326 SER A O 1
ATOM 2587 N N . GLY A 1 327 ? 0.903 2.698 -33.104 1.00 75.31 327 GLY A N 1
ATOM 2588 C CA . GLY A 1 327 ? 1.120 2.227 -31.743 1.00 75.31 327 GLY A CA 1
ATOM 2589 C C . GLY A 1 327 ? 0.053 2.747 -30.779 1.00 75.31 327 GLY A C 1
ATOM 2590 O O . GLY A 1 327 ? -0.886 3.443 -31.171 1.00 75.31 327 GLY A O 1
ATOM 2591 N N . VAL A 1 328 ? 0.228 2.441 -29.492 1.00 81.75 328 VAL A N 1
ATOM 2592 C CA . VAL A 1 328 ? -0.695 2.881 -28.438 1.00 81.75 328 VAL A CA 1
ATOM 2593 C C . VAL A 1 328 ? -0.471 4.365 -28.139 1.00 81.75 328 VAL A C 1
ATOM 2595 O O . VAL A 1 328 ? 0.621 4.789 -27.748 1.00 81.75 328 VAL A O 1
ATOM 2598 N N . THR A 1 329 ? -1.522 5.161 -28.316 1.00 81.94 329 THR A N 1
ATOM 2599 C CA . THR A 1 329 ? -1.567 6.601 -28.017 1.00 81.94 329 THR A CA 1
ATOM 2600 C C . THR A 1 329 ? -2.556 6.869 -26.882 1.00 81.94 329 THR A C 1
ATOM 2602 O O . THR A 1 329 ? -3.441 6.045 -26.661 1.00 81.94 329 THR A O 1
ATOM 2605 N N . PRO A 1 330 ? -2.490 8.020 -26.182 1.00 79.25 330 PRO A N 1
ATOM 2606 C CA . PRO A 1 330 ? -3.468 8.338 -25.138 1.00 79.25 330 PRO A CA 1
ATOM 2607 C C . PRO A 1 330 ? -4.928 8.226 -25.608 1.00 79.25 330 PRO A C 1
ATOM 2609 O O . PRO A 1 330 ? -5.773 7.745 -24.865 1.00 79.25 330 PRO A O 1
ATOM 2612 N N . ALA A 1 331 ? -5.208 8.591 -26.865 1.00 81.31 331 ALA A N 1
ATOM 2613 C CA . ALA A 1 331 ? -6.547 8.518 -27.453 1.00 81.31 331 ALA A CA 1
ATOM 2614 C C . ALA A 1 331 ? -7.013 7.085 -27.778 1.00 81.31 331 ALA A C 1
ATOM 2616 O O . ALA A 1 331 ? -8.208 6.819 -27.782 1.00 81.31 331 ALA A O 1
ATOM 2617 N N . THR A 1 332 ? -6.088 6.166 -28.067 1.00 84.06 332 THR A N 1
ATOM 2618 C CA . THR A 1 332 ? -6.406 4.787 -28.495 1.00 84.06 332 THR A CA 1
ATOM 2619 C C . THR A 1 332 ? -6.234 3.758 -27.379 1.00 84.06 332 THR A C 1
ATOM 2621 O O . THR A 1 332 ? -6.748 2.646 -27.480 1.00 84.06 332 THR A O 1
ATOM 2624 N N . ALA A 1 333 ? -5.553 4.123 -26.289 1.00 87.19 333 ALA A N 1
ATOM 2625 C CA . ALA A 1 333 ? -5.175 3.204 -25.224 1.00 87.19 333 ALA A CA 1
ATOM 2626 C C . ALA A 1 333 ? -6.368 2.521 -24.545 1.00 87.19 333 ALA A C 1
ATOM 2628 O O . ALA A 1 333 ? -6.316 1.318 -24.297 1.00 87.19 333 ALA A O 1
ATOM 2629 N N . LYS A 1 334 ? -7.454 3.261 -24.276 1.00 86.25 334 LYS A N 1
ATOM 2630 C CA . LYS A 1 334 ? -8.664 2.707 -23.644 1.00 86.25 334 LYS A CA 1
ATOM 2631 C C . LYS A 1 334 ? -9.290 1.601 -24.488 1.00 86.25 334 LYS A C 1
ATOM 2633 O O . LYS A 1 334 ? -9.614 0.541 -23.955 1.00 86.25 334 LYS A O 1
ATOM 2638 N N . GLN A 1 335 ? -9.412 1.830 -25.796 1.00 88.06 335 GLN A N 1
ATOM 2639 C CA . GLN A 1 335 ? -9.951 0.832 -26.716 1.00 88.06 335 GLN A CA 1
ATOM 2640 C C . GLN A 1 335 ? -9.026 -0.386 -26.795 1.00 88.06 335 GLN A C 1
ATOM 2642 O O . GLN A 1 335 ? -9.481 -1.499 -26.566 1.00 88.06 335 GLN A O 1
ATOM 2647 N N . PHE A 1 336 ? -7.720 -0.166 -26.980 1.00 90.19 336 PHE A N 1
ATOM 2648 C CA . PHE A 1 336 ? -6.729 -1.244 -27.034 1.00 90.19 336 PHE A CA 1
ATOM 2649 C C . PHE A 1 336 ? -6.779 -2.158 -25.796 1.00 90.19 336 PHE A C 1
ATOM 2651 O O . PHE A 1 336 ? -6.793 -3.379 -25.931 1.00 90.19 336 PHE A O 1
ATOM 2658 N N . PHE A 1 337 ? -6.866 -1.580 -24.589 1.00 94.00 337 PHE A N 1
ATOM 2659 C CA . PHE A 1 337 ? -7.022 -2.353 -23.350 1.00 94.00 337 PHE A CA 1
ATOM 2660 C C . PHE A 1 337 ? -8.355 -3.093 -23.274 1.00 94.00 337 PHE A C 1
ATOM 2662 O O . PHE A 1 337 ? -8.392 -4.249 -22.856 1.00 94.00 337 PHE A O 1
ATOM 2669 N N . THR A 1 338 ? -9.441 -2.448 -23.698 1.00 92.81 338 THR A N 1
ATOM 2670 C CA . THR A 1 338 ? -10.769 -3.070 -23.736 1.00 92.81 338 THR A CA 1
ATOM 2671 C C . THR A 1 338 ? -10.766 -4.310 -24.623 1.00 92.81 338 THR A C 1
ATOM 2673 O O . THR A 1 338 ? -11.275 -5.351 -24.209 1.00 92.81 338 THR A O 1
ATOM 2676 N N . ASP A 1 339 ? -10.138 -4.238 -25.795 1.00 92.38 339 ASP A N 1
ATOM 2677 C CA . ASP A 1 339 ? -10.142 -5.317 -26.780 1.00 92.38 339 ASP A CA 1
ATOM 2678 C C . ASP A 1 339 ? -9.443 -6.579 -26.251 1.00 92.38 339 ASP A C 1
ATOM 2680 O O . ASP A 1 339 ? -10.038 -7.662 -26.231 1.00 92.38 339 ASP A O 1
ATOM 2684 N N . PHE A 1 340 ? -8.206 -6.457 -25.749 1.00 94.62 340 PHE A N 1
ATOM 2685 C CA . PHE A 1 340 ? -7.457 -7.637 -25.299 1.00 94.62 340 PHE A CA 1
ATOM 2686 C C . PHE A 1 340 ? -7.983 -8.223 -23.983 1.00 94.62 340 PHE A C 1
ATOM 2688 O O . PHE A 1 340 ? -7.945 -9.445 -23.797 1.00 94.62 340 PHE A O 1
ATOM 2695 N N . LEU A 1 341 ? -8.485 -7.379 -23.072 1.00 96.12 341 LEU A N 1
ATOM 2696 C CA . LEU A 1 341 ? -9.097 -7.843 -21.826 1.00 96.12 341 LEU A CA 1
ATOM 2697 C C . LEU A 1 341 ? -10.409 -8.577 -22.125 1.00 96.12 341 LEU A C 1
ATOM 2699 O O . LEU A 1 341 ? -10.643 -9.659 -21.588 1.00 96.12 341 LEU A O 1
ATOM 2703 N N . THR A 1 342 ? -11.217 -8.063 -23.058 1.00 95.38 342 THR A N 1
ATOM 2704 C CA . THR A 1 342 ? -12.443 -8.736 -23.516 1.00 95.38 342 THR A CA 1
ATOM 2705 C C . THR A 1 342 ? -12.127 -10.093 -24.140 1.00 95.38 342 THR A C 1
ATOM 2707 O O . THR A 1 342 ? -12.745 -11.095 -23.779 1.00 95.38 342 THR A O 1
ATOM 2710 N N . ALA A 1 343 ? -11.116 -10.159 -25.012 1.00 94.69 343 ALA A N 1
ATOM 2711 C CA . ALA A 1 343 ? -10.675 -11.401 -25.649 1.00 94.69 343 ALA A CA 1
ATOM 2712 C C . ALA A 1 343 ? -10.140 -12.455 -24.657 1.00 94.69 343 ALA A C 1
ATOM 2714 O O . ALA A 1 343 ? -10.059 -13.636 -24.996 1.00 94.69 343 ALA A O 1
ATOM 2715 N N . SER A 1 344 ? -9.792 -12.038 -23.436 1.00 96.06 344 SER A N 1
ATOM 2716 C CA . SER A 1 344 ? -9.240 -12.891 -22.376 1.00 96.06 344 SER A CA 1
ATOM 2717 C C . SER A 1 344 ? -10.224 -13.168 -21.231 1.00 96.06 344 SER A C 1
ATOM 2719 O O . SER A 1 344 ? -9.839 -13.764 -20.223 1.00 96.06 344 SER A O 1
ATOM 2721 N N . LYS A 1 345 ? -11.492 -12.738 -21.354 1.00 94.31 345 LYS A N 1
ATOM 2722 C CA . LYS A 1 345 ? -12.530 -12.842 -20.306 1.00 94.31 345 LYS A CA 1
ATOM 2723 C C . LYS A 1 345 ? -12.723 -14.257 -19.764 1.00 94.31 345 LYS A C 1
ATOM 2725 O O . LYS A 1 345 ? -12.999 -14.417 -18.580 1.00 94.31 345 LYS A O 1
ATOM 2730 N N . HIS A 1 346 ? -12.557 -15.273 -20.607 1.00 94.19 346 HIS A N 1
ATOM 2731 C CA . HIS A 1 346 ? -12.708 -16.684 -20.237 1.00 94.19 346 HIS A CA 1
ATOM 2732 C C . HIS A 1 346 ? -11.602 -17.217 -19.316 1.00 94.19 346 HIS A C 1
ATOM 2734 O O . HIS A 1 346 ? -11.745 -18.326 -18.808 1.00 94.19 346 HIS A O 1
ATOM 2740 N N . ILE A 1 347 ? -10.506 -16.477 -19.121 1.00 95.25 347 ILE A N 1
ATOM 2741 C CA . ILE A 1 347 ? -9.411 -16.866 -18.226 1.00 95.25 347 ILE A CA 1
ATOM 2742 C C . ILE A 1 347 ? -9.716 -16.335 -16.814 1.00 95.25 347 ILE A C 1
ATOM 2744 O O . ILE A 1 347 ? -9.930 -15.126 -16.680 1.00 95.25 347 ILE A O 1
ATOM 2748 N N . PRO A 1 348 ? -9.748 -17.185 -15.766 1.00 91.25 348 PRO A N 1
ATOM 2749 C CA . PRO A 1 348 ? -10.234 -16.797 -14.437 1.00 91.25 348 PRO A CA 1
ATOM 2750 C C . PRO A 1 348 ? -9.423 -15.683 -13.773 1.00 91.25 348 PRO A C 1
ATOM 2752 O O . PRO A 1 348 ? -9.989 -14.671 -13.349 1.00 91.25 348 PRO A O 1
ATOM 2755 N N . HIS A 1 349 ? -8.097 -15.829 -13.729 1.00 94.81 349 HIS A N 1
ATOM 2756 C CA . HIS A 1 349 ? -7.215 -14.885 -13.050 1.00 94.81 349 HIS A CA 1
ATOM 2757 C C . HIS A 1 349 ? -6.437 -14.031 -14.038 1.00 94.81 349 HIS A C 1
ATOM 2759 O O . HIS A 1 349 ? -5.892 -14.550 -15.014 1.00 94.81 349 HIS A O 1
ATOM 2765 N N . TRP A 1 350 ? -6.312 -12.733 -13.757 1.00 96.56 350 TRP A N 1
ATOM 2766 C CA . TRP A 1 350 ? -5.466 -11.819 -14.524 1.00 96.56 350 TRP A CA 1
ATOM 2767 C C . TRP A 1 350 ? -4.405 -11.171 -13.635 1.00 96.56 350 TRP A C 1
ATOM 2769 O O . TRP A 1 350 ? -4.669 -10.786 -12.496 1.00 96.56 350 TRP A O 1
ATOM 2779 N N . LEU A 1 351 ? -3.207 -10.998 -14.183 1.00 96.25 351 LEU A N 1
ATOM 2780 C CA . LEU A 1 351 ? -2.177 -10.112 -13.655 1.00 96.25 351 LEU A CA 1
ATOM 2781 C C . LEU A 1 351 ? -1.839 -9.073 -14.719 1.00 96.25 351 LEU A C 1
ATOM 2783 O O . LEU A 1 351 ? -1.385 -9.442 -15.793 1.00 96.25 351 LEU A O 1
ATOM 2787 N N . ILE A 1 352 ? -2.025 -7.786 -14.434 1.00 96.12 352 ILE A N 1
ATOM 2788 C CA . ILE A 1 352 ? -1.697 -6.697 -15.366 1.00 96.12 352 ILE A CA 1
ATOM 2789 C C . ILE A 1 352 ? -0.557 -5.880 -14.761 1.00 96.12 352 ILE A C 1
ATOM 2791 O O . ILE A 1 352 ? -0.765 -5.172 -13.775 1.00 96.12 352 ILE A O 1
ATOM 2795 N N . SER A 1 353 ? 0.645 -5.999 -15.327 1.00 92.62 353 SER A N 1
ATOM 2796 C CA . SER A 1 353 ? 1.791 -5.145 -14.999 1.00 92.62 353 SER A CA 1
ATOM 2797 C C . SER A 1 353 ? 1.684 -3.851 -15.788 1.00 92.62 353 SER A C 1
ATOM 2799 O O . SER A 1 353 ? 1.469 -3.864 -17.000 1.00 92.62 353 SER A O 1
ATOM 2801 N N . TYR A 1 354 ? 1.794 -2.728 -15.095 1.00 89.12 354 TYR A N 1
ATOM 2802 C CA . TYR A 1 354 ? 1.494 -1.429 -15.664 1.00 89.12 354 TYR A CA 1
ATOM 2803 C C . TYR A 1 354 ? 2.304 -0.323 -14.998 1.00 89.12 354 TYR A C 1
ATOM 2805 O O . TYR A 1 354 ? 2.631 -0.405 -13.820 1.00 89.12 354 TYR A O 1
ATOM 2813 N N . ARG A 1 355 ? 2.615 0.750 -15.721 1.00 83.69 355 ARG A N 1
ATOM 2814 C CA . ARG A 1 355 ? 3.353 1.890 -15.163 1.00 83.69 355 ARG A CA 1
ATOM 2815 C C . ARG A 1 355 ? 2.400 2.960 -14.643 1.00 83.69 355 ARG A C 1
ATOM 2817 O O . ARG A 1 355 ? 1.365 3.211 -15.251 1.00 83.69 355 ARG A O 1
ATOM 2824 N N . ASP A 1 356 ? 2.772 3.649 -13.570 1.00 76.94 356 ASP A N 1
ATOM 2825 C CA . ASP A 1 356 ? 2.093 4.884 -13.178 1.00 76.94 356 ASP A CA 1
ATOM 2826 C C . ASP A 1 356 ? 2.196 5.989 -14.257 1.00 76.94 356 ASP A C 1
ATOM 2828 O O . ASP A 1 356 ? 3.086 5.999 -15.116 1.00 76.94 356 ASP A O 1
ATOM 2832 N N . ASN A 1 357 ? 1.255 6.940 -14.224 1.00 79.31 357 ASN A N 1
ATOM 2833 C CA . ASN A 1 357 ? 1.173 8.067 -15.170 1.00 79.31 357 ASN A CA 1
ATOM 2834 C C . ASN A 1 357 ? 1.087 7.646 -16.657 1.00 79.31 357 ASN A C 1
ATOM 2836 O O . ASN A 1 357 ? 1.605 8.331 -17.552 1.00 79.31 357 ASN A O 1
ATOM 2840 N N . ALA A 1 358 ? 0.442 6.506 -16.917 1.00 83.19 358 ALA A N 1
ATOM 2841 C CA . ALA A 1 358 ? 0.180 5.963 -18.245 1.00 83.19 358 ALA A CA 1
ATOM 2842 C C . ALA A 1 358 ? -1.320 5.970 -18.596 1.00 83.19 358 ALA A C 1
ATOM 2844 O O . ALA A 1 358 ? -2.173 6.147 -17.727 1.00 83.19 358 ALA A O 1
ATOM 2845 N N . TYR A 1 359 ? -1.619 5.808 -19.886 1.00 81.50 359 TYR A N 1
ATOM 2846 C CA . TYR A 1 359 ? -2.963 5.681 -20.448 1.00 81.50 359 TYR A CA 1
ATOM 2847 C C . TYR A 1 359 ? -3.203 4.243 -20.940 1.00 81.50 359 TYR A C 1
ATOM 2849 O O . TYR A 1 359 ? -2.339 3.724 -21.661 1.00 81.50 359 TYR A O 1
ATOM 2857 N N . PRO A 1 360 ? -4.343 3.612 -20.587 1.00 87.00 360 PRO A N 1
ATOM 2858 C CA . PRO A 1 360 ? -5.451 4.164 -19.798 1.00 87.00 360 PRO A CA 1
ATOM 2859 C C . PRO A 1 360 ? -5.055 4.410 -18.339 1.00 87.00 360 PRO A C 1
ATOM 2861 O O . PRO A 1 360 ? -4.124 3.799 -17.817 1.00 87.00 360 PRO A O 1
ATOM 2864 N N . THR A 1 361 ? -5.741 5.332 -17.683 1.00 82.06 361 THR A N 1
ATOM 2865 C CA . THR A 1 361 ? -5.542 5.601 -16.259 1.00 82.06 361 THR A CA 1
ATOM 2866 C C . THR A 1 361 ? -5.867 4.365 -15.419 1.00 82.06 361 THR A C 1
ATOM 2868 O O . THR A 1 361 ? -6.578 3.453 -15.845 1.00 82.06 361 THR A O 1
ATOM 2871 N N . GLU A 1 362 ? -5.368 4.330 -14.184 1.00 81.06 362 GLU A N 1
ATOM 2872 C CA . GLU A 1 362 ? -5.618 3.212 -13.269 1.00 81.06 362 GLU A CA 1
ATOM 2873 C C . GLU A 1 362 ? -7.123 2.981 -13.031 1.00 81.06 362 GLU A C 1
ATOM 2875 O O . GLU A 1 362 ? -7.547 1.831 -12.940 1.00 81.06 362 GLU A O 1
ATOM 2880 N N . SER A 1 363 ? -7.931 4.051 -12.975 1.00 69.50 363 SER A N 1
ATOM 2881 C CA . SER A 1 363 ? -9.396 3.956 -12.860 1.00 69.50 363 SER A CA 1
ATOM 2882 C C . SER A 1 363 ? -10.022 3.387 -14.138 1.00 69.50 363 SER A C 1
ATOM 2884 O O . SER A 1 363 ? -10.835 2.469 -14.064 1.00 69.50 363 SER A O 1
ATOM 2886 N N . GLU A 1 364 ? -9.566 3.806 -15.324 1.00 79.94 364 GLU A N 1
ATOM 2887 C CA . GLU A 1 364 ? -10.054 3.245 -16.591 1.00 79.94 364 GLU A CA 1
ATOM 2888 C C . GLU A 1 364 ? -9.755 1.748 -16.725 1.00 79.94 364 GLU A C 1
ATOM 2890 O O . GLU A 1 364 ? -10.632 0.998 -17.145 1.00 79.94 364 GLU A O 1
ATOM 2895 N N . ILE A 1 365 ? -8.561 1.288 -16.329 1.00 84.38 365 ILE A N 1
ATOM 2896 C CA . ILE A 1 365 ? -8.236 -0.148 -16.322 1.00 84.38 365 ILE A CA 1
ATOM 2897 C C . ILE A 1 365 ? -9.183 -0.896 -15.378 1.00 84.38 365 ILE A C 1
ATOM 2899 O O . ILE A 1 365 ? -9.761 -1.906 -15.776 1.00 84.38 365 ILE A O 1
ATOM 2903 N N . LYS A 1 366 ? -9.392 -0.396 -14.152 1.00 80.12 366 LYS A N 1
ATOM 2904 C CA . LYS A 1 366 ? -10.334 -1.007 -13.199 1.00 80.12 366 LYS A CA 1
ATOM 2905 C C . LYS A 1 366 ? -11.760 -1.038 -13.743 1.00 80.12 366 LYS A C 1
ATOM 2907 O O . LYS A 1 366 ? -12.424 -2.056 -13.589 1.00 80.12 366 LYS A O 1
ATOM 2912 N N . GLY A 1 367 ? -12.204 0.031 -14.402 1.00 73.44 367 GLY A N 1
ATOM 2913 C CA . GLY A 1 367 ? -13.520 0.118 -15.031 1.00 73.44 367 GLY A CA 1
ATOM 2914 C C . GLY A 1 367 ? -13.700 -0.897 -16.159 1.00 73.44 367 GLY A C 1
ATOM 2915 O O . GLY A 1 367 ? -14.729 -1.564 -16.217 1.00 73.44 367 GLY A O 1
ATOM 2916 N N . ILE A 1 368 ? -12.683 -1.086 -17.008 1.00 87.00 368 ILE A N 1
ATOM 2917 C CA . ILE A 1 368 ? -12.700 -2.125 -18.049 1.00 87.00 368 ILE A CA 1
ATOM 2918 C C . ILE A 1 368 ? -12.774 -3.518 -17.409 1.00 87.00 368 ILE A C 1
ATOM 2920 O O . ILE A 1 368 ? -13.595 -4.336 -17.815 1.00 87.00 368 ILE A O 1
ATOM 2924 N N . VAL A 1 369 ? -11.951 -3.789 -16.391 1.00 87.19 369 VAL A N 1
ATOM 2925 C CA . VAL A 1 369 ? -11.936 -5.088 -15.696 1.00 87.19 369 VAL A CA 1
ATOM 2926 C C . VAL A 1 369 ? -13.283 -5.375 -15.019 1.00 87.19 369 VAL A C 1
ATOM 2928 O O . VAL A 1 369 ? -13.836 -6.461 -15.200 1.00 87.19 369 VAL A O 1
ATOM 2931 N N . ALA A 1 370 ? -13.848 -4.392 -14.315 1.00 78.62 370 ALA A N 1
ATOM 2932 C CA . ALA A 1 370 ? -15.153 -4.498 -13.665 1.00 78.62 370 ALA A CA 1
ATOM 2933 C C . ALA A 1 370 ? -16.285 -4.701 -14.683 1.00 78.62 370 ALA A C 1
ATOM 2935 O O . ALA A 1 370 ? -17.112 -5.592 -14.512 1.00 78.62 370 ALA A O 1
ATOM 2936 N N . GLY A 1 371 ? -16.279 -3.960 -15.798 1.00 81.75 371 GLY A N 1
ATOM 2937 C CA . GLY A 1 371 ? -17.245 -4.132 -16.890 1.00 81.75 371 GLY A CA 1
ATOM 2938 C C . GLY A 1 371 ? -17.206 -5.523 -17.537 1.00 81.75 371 GLY A C 1
ATOM 2939 O O . GLY A 1 371 ? -18.175 -5.953 -18.164 1.00 81.75 371 GLY A O 1
ATOM 2940 N N . LEU A 1 372 ? -16.111 -6.264 -17.352 1.00 88.31 372 LEU A N 1
ATOM 2941 C CA . LEU A 1 372 ? -15.971 -7.644 -17.807 1.00 88.31 372 LEU A CA 1
ATOM 2942 C C . LEU A 1 372 ? -16.374 -8.683 -16.747 1.00 88.31 372 LEU A C 1
ATOM 2944 O O . LEU A 1 372 ? -16.387 -9.870 -17.078 1.00 88.31 372 LEU A O 1
ATOM 2948 N N . GLY A 1 373 ? -16.807 -8.259 -15.553 1.00 81.19 373 GLY A N 1
ATOM 2949 C CA . GLY A 1 373 ? -17.292 -9.121 -14.467 1.00 81.19 373 GLY A CA 1
ATOM 2950 C C . GLY A 1 373 ? -16.183 -9.674 -13.571 1.00 81.19 373 GLY A C 1
ATOM 2951 O O . GLY A 1 373 ? -16.300 -10.789 -13.064 1.00 81.19 373 GLY A O 1
ATOM 2952 N N . LYS A 1 374 ? -15.076 -8.937 -13.435 1.00 85.44 374 LYS A N 1
ATOM 2953 C CA . LYS A 1 374 ? -13.937 -9.313 -12.593 1.00 85.44 374 LYS A CA 1
ATOM 2954 C C . LYS A 1 374 ? -13.649 -8.229 -11.562 1.00 85.44 374 LYS A C 1
ATOM 2956 O O . LYS A 1 374 ? -13.663 -7.039 -11.873 1.00 85.44 374 LYS A O 1
ATOM 2961 N N . GLU A 1 375 ? -13.286 -8.636 -10.354 1.00 83.06 375 GLU A N 1
ATOM 2962 C CA . GLU A 1 375 ? -12.734 -7.719 -9.361 1.00 83.06 375 GLU A CA 1
ATOM 2963 C C . GLU A 1 375 ? -11.259 -7.447 -9.655 1.00 83.06 375 GLU A C 1
ATOM 2965 O O . GLU A 1 375 ? -10.544 -8.317 -10.150 1.00 83.06 375 GLU A O 1
ATOM 2970 N N . SER A 1 376 ? -10.768 -6.252 -9.315 1.00 80.38 376 SER A N 1
ATOM 2971 C CA . SER A 1 376 ? -9.350 -5.905 -9.444 1.00 80.38 376 SER A CA 1
ATOM 2972 C C . SER A 1 376 ? -8.792 -5.281 -8.166 1.00 80.38 376 SER A C 1
ATOM 2974 O O . SER A 1 376 ? -9.350 -4.342 -7.601 1.00 80.38 376 SER A O 1
ATOM 2976 N N . ARG A 1 377 ? -7.634 -5.778 -7.720 1.00 81.25 377 ARG A N 1
ATOM 2977 C CA . ARG A 1 377 ? -6.822 -5.193 -6.638 1.00 81.25 377 ARG A CA 1
ATOM 2978 C C . ARG A 1 377 ? -5.476 -4.753 -7.193 1.00 81.25 377 ARG A C 1
ATOM 2980 O O . ARG A 1 377 ? -4.918 -5.442 -8.033 1.00 81.25 377 ARG A O 1
ATOM 2987 N N . MET A 1 378 ? -4.919 -3.643 -6.720 1.00 81.44 378 MET A N 1
ATOM 2988 C CA . MET A 1 378 ? -3.656 -3.110 -7.244 1.00 81.44 378 MET A CA 1
ATOM 2989 C C . MET A 1 378 ? -2.563 -3.126 -6.176 1.00 81.44 378 MET A C 1
ATOM 2991 O O . MET A 1 378 ? -2.782 -2.680 -5.052 1.00 81.44 378 MET A O 1
ATOM 2995 N N . LYS A 1 379 ? -1.372 -3.605 -6.536 1.00 80.25 379 LYS A N 1
ATOM 2996 C CA . LYS A 1 379 ? -0.143 -3.499 -5.735 1.00 80.25 379 LYS A CA 1
ATOM 2997 C C . LYS A 1 379 ? 0.846 -2.571 -6.424 1.00 80.25 379 LYS A C 1
ATOM 2999 O O . LYS A 1 379 ? 0.791 -2.420 -7.638 1.00 80.25 379 LYS A O 1
ATOM 3004 N N . SER A 1 380 ? 1.736 -1.944 -5.658 1.00 80.06 380 SER A N 1
ATOM 3005 C CA . SER A 1 380 ? 2.702 -0.980 -6.197 1.00 80.06 380 SER A CA 1
ATOM 3006 C C . SER A 1 380 ? 4.125 -1.285 -5.753 1.00 80.06 380 SER A C 1
ATOM 3008 O O . SER A 1 380 ? 4.330 -1.781 -4.646 1.00 80.06 380 SER A O 1
ATOM 3010 N N . LYS A 1 381 ? 5.106 -0.980 -6.603 1.00 72.94 381 LYS A N 1
ATOM 3011 C CA . LYS A 1 381 ? 6.530 -1.088 -6.277 1.00 72.94 381 LYS A CA 1
ATOM 3012 C C . LYS A 1 381 ? 7.317 -0.002 -6.998 1.00 72.94 381 LYS A C 1
ATOM 3014 O O . LYS A 1 381 ? 7.163 0.162 -8.206 1.00 72.94 381 LYS A O 1
ATOM 3019 N N . ASP A 1 382 ? 8.187 0.703 -6.281 1.00 81.25 382 ASP A N 1
ATOM 3020 C CA . ASP A 1 382 ? 9.090 1.667 -6.911 1.00 81.25 382 ASP A CA 1
ATOM 3021 C C . ASP A 1 382 ? 9.990 0.958 -7.930 1.00 81.25 382 ASP A C 1
ATOM 3023 O O . ASP A 1 382 ? 10.626 -0.064 -7.643 1.00 81.25 382 ASP A O 1
ATOM 3027 N N . HIS A 1 383 ? 10.047 1.508 -9.138 1.00 74.25 383 HIS A N 1
ATOM 3028 C CA . HIS A 1 383 ? 10.827 0.961 -10.229 1.00 74.25 383 HIS A CA 1
ATOM 3029 C C . HIS A 1 383 ? 11.539 2.063 -11.010 1.00 74.25 383 HIS A C 1
ATOM 3031 O O . HIS A 1 383 ? 10.934 2.972 -11.581 1.00 74.25 383 HIS A O 1
ATOM 3037 N N . LYS A 1 384 ? 12.870 1.955 -11.074 1.00 69.81 384 LYS A N 1
ATOM 3038 C CA . LYS A 1 384 ? 13.684 2.880 -11.855 1.00 69.81 384 LYS A CA 1
ATOM 3039 C C . LYS A 1 384 ? 13.828 2.382 -13.288 1.00 69.81 384 LYS A C 1
ATOM 3041 O O . LYS A 1 384 ? 14.580 1.441 -13.555 1.00 69.81 384 LYS A O 1
ATOM 3046 N N . TYR A 1 385 ? 13.146 3.055 -14.203 1.00 65.69 385 TYR A N 1
ATOM 3047 C CA . TYR A 1 385 ? 13.274 2.839 -15.636 1.00 65.69 385 TYR A CA 1
ATOM 3048 C C . TYR A 1 385 ? 14.523 3.543 -16.176 1.00 65.69 385 TYR A C 1
ATOM 3050 O O . TYR A 1 385 ? 14.846 4.660 -15.777 1.00 65.69 385 TYR A O 1
ATOM 3058 N N . GLN A 1 386 ? 15.216 2.925 -17.130 1.00 57.94 386 GLN A N 1
ATOM 3059 C CA . GLN A 1 386 ? 16.320 3.576 -17.843 1.00 57.94 386 GLN A CA 1
ATOM 3060 C C . GLN A 1 386 ? 15.779 4.403 -19.020 1.00 57.94 386 GLN A C 1
ATOM 3062 O O . GLN A 1 386 ? 15.944 4.025 -20.174 1.00 57.94 386 GLN A O 1
ATOM 3067 N N . LEU A 1 387 ? 15.074 5.503 -18.719 1.00 50.88 387 LEU A N 1
ATOM 3068 C CA . LEU A 1 387 ? 14.407 6.356 -19.720 1.00 50.88 387 LEU A CA 1
ATOM 3069 C C . LEU A 1 387 ? 15.051 7.747 -19.894 1.00 50.88 387 LEU A C 1
ATOM 3071 O O . LEU A 1 387 ? 14.802 8.403 -20.905 1.00 50.88 387 LEU A O 1
ATOM 3075 N N . ALA A 1 388 ? 15.877 8.230 -18.956 1.00 36.47 388 ALA A N 1
ATOM 3076 C CA . ALA A 1 388 ? 16.440 9.581 -19.046 1.00 36.47 388 ALA A CA 1
ATOM 3077 C C . ALA A 1 388 ? 17.735 9.651 -19.877 1.00 36.47 388 ALA A C 1
ATOM 3079 O O . ALA A 1 388 ? 18.795 9.171 -19.478 1.00 36.47 388 ALA A O 1
ATOM 3080 N N . GLY A 1 389 ? 17.660 10.362 -21.005 1.00 42.50 389 GLY A N 1
ATOM 3081 C CA . GLY A 1 389 ? 18.816 11.062 -21.566 1.00 42.50 389 GLY A CA 1
ATOM 3082 C C . GLY A 1 389 ? 19.181 12.279 -20.703 1.00 42.50 389 GLY A C 1
ATOM 3083 O O . GLY A 1 389 ? 18.310 12.854 -20.051 1.00 42.50 389 GLY A O 1
ATOM 3084 N N . LYS A 1 390 ? 20.456 12.699 -20.738 1.00 37.97 390 LYS A N 1
ATOM 3085 C CA . LYS A 1 390 ? 21.088 13.731 -19.876 1.00 37.97 390 LYS A CA 1
ATOM 3086 C C . LYS A 1 390 ? 20.369 15.098 -19.756 1.00 37.97 390 LYS A C 1
ATOM 3088 O O . LYS A 1 390 ? 20.780 15.900 -18.930 1.00 37.97 390 LYS A O 1
ATOM 3093 N N . ASN A 1 391 ? 19.300 15.361 -20.515 1.00 40.50 391 ASN A N 1
ATOM 3094 C CA . ASN A 1 391 ? 18.671 16.683 -20.649 1.00 40.50 391 ASN A CA 1
ATOM 3095 C C . ASN A 1 391 ? 17.212 16.781 -20.142 1.00 40.50 391 ASN A C 1
ATOM 3097 O O . ASN A 1 391 ? 16.584 17.809 -20.374 1.00 40.50 391 ASN A O 1
ATOM 3101 N N . ARG A 1 392 ? 16.630 15.749 -19.503 1.00 44.50 392 ARG A N 1
ATOM 3102 C CA . ARG A 1 392 ? 15.204 15.766 -19.072 1.00 44.50 392 ARG A CA 1
ATOM 3103 C C . ARG A 1 392 ? 14.955 15.628 -17.561 1.00 44.50 392 ARG A C 1
ATOM 3105 O O . ARG A 1 392 ? 13.807 15.487 -17.153 1.00 44.50 392 ARG A O 1
ATOM 3112 N N . GLY A 1 393 ? 16.000 15.703 -16.735 1.00 43.41 393 GLY A N 1
ATOM 3113 C CA . GLY A 1 393 ? 15.896 15.478 -15.287 1.00 43.41 393 GLY A CA 1
ATOM 3114 C C . GLY A 1 393 ? 15.586 14.017 -14.922 1.00 43.41 393 GLY A C 1
ATOM 3115 O O . GLY A 1 393 ? 15.285 13.195 -15.785 1.00 43.41 393 GLY A O 1
ATOM 3116 N N . ASP A 1 394 ? 15.681 13.679 -13.633 1.00 47.94 394 ASP A N 1
ATOM 3117 C CA . ASP A 1 394 ? 15.529 12.297 -13.140 1.00 47.94 394 ASP A CA 1
ATOM 3118 C C . ASP A 1 394 ? 14.064 11.825 -13.024 1.00 47.94 394 ASP A C 1
ATOM 3120 O O . ASP A 1 394 ? 13.811 10.624 -12.906 1.00 47.94 394 ASP A O 1
ATOM 3124 N N . ALA A 1 395 ? 13.092 12.743 -13.099 1.00 48.66 395 ALA A N 1
ATOM 3125 C CA . ALA A 1 395 ? 11.670 12.464 -12.875 1.00 48.66 395 ALA A CA 1
ATOM 3126 C C . ALA A 1 395 ? 11.068 11.378 -13.800 1.00 48.66 395 ALA A C 1
ATOM 3128 O O . ALA A 1 395 ? 10.389 10.498 -13.285 1.00 48.66 395 ALA A O 1
ATOM 3129 N N . PRO A 1 396 ? 11.356 11.314 -15.119 1.00 52.72 396 PRO A N 1
ATOM 3130 C CA . PRO A 1 396 ? 10.812 10.260 -15.984 1.00 52.72 396 PRO A CA 1
ATOM 3131 C C . PRO A 1 396 ? 11.383 8.865 -15.692 1.00 52.72 396 PRO A C 1
ATOM 3133 O O . PRO A 1 396 ? 10.798 7.863 -16.102 1.00 52.72 396 PRO A O 1
ATOM 3136 N N . SER A 1 397 ? 12.537 8.782 -15.021 1.00 58.19 397 SER A N 1
ATOM 3137 C CA . SER A 1 397 ? 13.193 7.509 -14.696 1.00 58.19 397 SER A CA 1
ATOM 3138 C C . SER A 1 397 ? 12.701 6.909 -13.381 1.00 58.19 397 SER A C 1
ATOM 3140 O O . SER A 1 397 ? 12.782 5.695 -13.225 1.00 58.19 397 SER A O 1
ATOM 3142 N N . ASN A 1 398 ? 12.176 7.720 -12.459 1.00 65.25 398 ASN A N 1
ATOM 3143 C CA . ASN A 1 398 ? 11.610 7.257 -11.193 1.00 65.25 398 ASN A CA 1
ATOM 3144 C C . ASN A 1 398 ? 10.091 7.116 -11.344 1.00 65.25 398 ASN A C 1
ATOM 3146 O O . ASN A 1 398 ? 9.396 8.112 -11.510 1.00 65.25 398 ASN A O 1
ATOM 3150 N N . ALA A 1 399 ? 9.588 5.886 -11.315 1.00 71.12 399 ALA A N 1
ATOM 3151 C CA . ALA A 1 399 ? 8.172 5.586 -11.491 1.00 71.12 399 ALA A CA 1
ATOM 3152 C C . ALA A 1 399 ? 7.744 4.445 -10.575 1.00 71.12 399 ALA A C 1
ATOM 3154 O O . ALA A 1 399 ? 8.586 3.720 -10.040 1.00 71.12 399 ALA A O 1
ATOM 3155 N N . LYS A 1 400 ? 6.439 4.265 -10.417 1.00 79.75 400 LYS A N 1
ATOM 3156 C CA . LYS A 1 400 ? 5.867 3.102 -9.743 1.00 79.75 400 LYS A CA 1
ATOM 3157 C C . LYS A 1 400 ? 5.382 2.095 -10.773 1.00 79.75 400 LYS A C 1
ATOM 3159 O O . LYS A 1 400 ? 4.660 2.434 -11.708 1.00 79.75 400 LYS A O 1
ATOM 3164 N N . GLU A 1 401 ? 5.766 0.842 -10.575 1.00 85.25 401 GLU A N 1
ATOM 3165 C CA . GLU A 1 401 ? 5.092 -0.278 -11.215 1.00 85.25 401 GLU A CA 1
ATOM 3166 C C . GLU A 1 401 ? 3.812 -0.580 -10.436 1.00 85.25 401 GLU A C 1
ATOM 3168 O O . GLU A 1 401 ? 3.841 -0.714 -9.211 1.00 85.25 401 GLU A O 1
ATOM 3173 N N . ARG A 1 402 ? 2.698 -0.694 -11.149 1.00 87.12 402 ARG A N 1
ATOM 3174 C CA . ARG A 1 402 ? 1.391 -1.145 -10.689 1.00 87.12 402 ARG A CA 1
ATOM 3175 C C . ARG A 1 402 ? 1.170 -2.572 -11.167 1.00 87.12 402 ARG A C 1
ATOM 3177 O O . ARG A 1 402 ? 1.401 -2.887 -12.327 1.00 87.12 402 ARG A O 1
ATOM 3184 N N . LEU A 1 403 ? 0.698 -3.427 -10.275 1.00 90.81 403 LEU A N 1
ATOM 3185 C CA . LEU A 1 403 ? 0.288 -4.784 -10.605 1.00 90.81 403 LEU A CA 1
ATOM 3186 C C . LEU A 1 403 ? -1.176 -4.949 -10.218 1.00 90.81 403 LEU A C 1
ATOM 3188 O O . LEU A 1 403 ? -1.492 -5.015 -9.027 1.00 90.81 403 LEU A O 1
ATOM 3192 N N . PHE A 1 404 ? -2.061 -4.990 -11.211 1.00 89.69 404 PHE A N 1
ATOM 3193 C CA . PHE A 1 404 ? -3.459 -5.340 -10.994 1.00 89.69 404 PHE A CA 1
ATOM 3194 C C . PHE A 1 404 ? -3.568 -6.857 -10.915 1.00 89.69 404 PHE A C 1
ATOM 3196 O O . PHE A 1 404 ? -3.106 -7.559 -11.807 1.00 89.69 404 PHE A O 1
ATOM 3203 N N . VAL A 1 405 ? -4.166 -7.357 -9.845 1.00 90.19 405 VAL A N 1
ATOM 3204 C CA . VAL A 1 405 ? -4.527 -8.758 -9.674 1.00 90.19 405 VAL A CA 1
ATOM 3205 C C . VAL A 1 405 ? -6.036 -8.836 -9.789 1.00 90.19 405 VAL A C 1
ATOM 3207 O O . VAL A 1 405 ? -6.736 -8.215 -8.987 1.00 90.19 405 VAL A O 1
ATOM 3210 N N . CYS A 1 406 ? -6.529 -9.547 -10.793 1.00 90.62 406 CYS A N 1
ATOM 3211 C CA . CYS A 1 406 ? -7.951 -9.638 -11.085 1.00 90.62 406 CYS A CA 1
ATOM 3212 C C . CYS A 1 406 ? -8.433 -11.084 -11.018 1.00 90.62 406 CYS A C 1
ATOM 3214 O O . CYS A 1 406 ? -7.684 -12.008 -11.339 1.00 90.62 406 CYS A O 1
ATOM 3216 N N . ALA A 1 407 ? -9.675 -11.275 -10.596 1.00 85.88 407 ALA A N 1
ATOM 3217 C CA . ALA A 1 407 ? -10.325 -12.579 -10.519 1.00 85.88 407 ALA A CA 1
ATOM 3218 C C . ALA A 1 407 ? -11.820 -12.424 -10.809 1.00 85.88 407 ALA A C 1
ATOM 3220 O O . ALA A 1 407 ? -12.350 -11.319 -10.690 1.00 85.88 407 ALA A O 1
ATOM 3221 N N . ASP A 1 408 ? -12.485 -13.514 -11.190 1.00 78.50 408 ASP A N 1
ATOM 3222 C CA . ASP A 1 408 ? -13.949 -13.540 -11.271 1.00 78.50 408 ASP A CA 1
ATOM 3223 C C . ASP A 1 408 ? -14.576 -13.152 -9.926 1.00 78.50 408 ASP A C 1
ATOM 3225 O O . ASP A 1 408 ? -13.996 -13.408 -8.866 1.00 78.50 408 ASP A O 1
ATOM 3229 N N . GLU A 1 409 ? -15.762 -12.545 -9.969 1.00 56.31 409 GLU A N 1
ATOM 3230 C CA . GLU A 1 409 ? -16.592 -12.320 -8.784 1.00 56.31 409 GLU A CA 1
ATOM 3231 C C . GLU A 1 409 ? -16.962 -13.675 -8.150 1.00 56.31 409 GLU A C 1
ATOM 3233 O O . GLU A 1 409 ? -17.938 -14.330 -8.519 1.00 56.31 409 GLU A O 1
ATOM 3238 N N . ALA A 1 410 ? -16.134 -14.150 -7.222 1.00 38.03 410 ALA A N 1
ATOM 3239 C CA . ALA A 1 410 ? -16.387 -15.372 -6.477 1.00 38.03 410 ALA A CA 1
ATOM 3240 C C . ALA A 1 410 ? -17.448 -15.108 -5.398 1.00 38.03 410 ALA A C 1
ATOM 3242 O O . ALA A 1 410 ? -17.315 -14.186 -4.591 1.00 38.03 410 ALA A O 1
ATOM 3243 N N . GLY A 1 411 ? -18.495 -15.941 -5.369 1.00 34.00 411 GLY A N 1
ATOM 3244 C CA . GLY A 1 411 ? -19.497 -15.943 -4.303 1.00 34.00 411 GLY A CA 1
ATOM 3245 C C . GLY A 1 411 ? -18.854 -16.046 -2.914 1.00 34.00 411 GLY A C 1
ATOM 3246 O O . GLY A 1 411 ? -17.847 -16.730 -2.764 1.00 34.00 411 GLY A O 1
ATOM 3247 N N . GLU A 1 412 ? -19.462 -15.333 -1.959 1.00 29.81 412 GLU A N 1
ATOM 3248 C CA . GLU A 1 412 ? -19.187 -15.026 -0.533 1.00 29.81 412 GLU A CA 1
ATOM 3249 C C . GLU A 1 412 ? -18.084 -15.745 0.298 1.00 29.81 412 GLU A C 1
ATOM 3251 O O . GLU A 1 412 ? -17.748 -15.248 1.379 1.00 29.81 412 GLU A O 1
ATOM 3256 N N . ASP A 1 413 ? -17.451 -16.825 -0.155 1.00 29.77 413 ASP A N 1
ATOM 3257 C CA . ASP A 1 413 ? -16.584 -17.688 0.654 1.00 29.77 413 ASP A CA 1
ATOM 3258 C C . ASP A 1 413 ? -15.060 -17.513 0.456 1.00 29.77 413 ASP A C 1
ATOM 3260 O O . ASP A 1 413 ? -14.307 -17.982 1.312 1.00 29.77 413 ASP A O 1
ATOM 3264 N N . ASP A 1 414 ? -14.571 -16.783 -0.562 1.00 27.44 414 ASP A N 1
ATOM 3265 C CA . ASP A 1 414 ? -13.114 -16.679 -0.848 1.00 27.44 414 ASP A CA 1
ATOM 3266 C C . ASP A 1 414 ? -12.478 -15.283 -0.632 1.00 27.44 414 ASP A C 1
ATOM 3268 O O . ASP A 1 414 ? -11.313 -15.027 -0.941 1.00 27.44 414 ASP A O 1
ATOM 3272 N N . ALA A 1 415 ? -13.203 -14.360 0.011 1.00 28.47 415 ALA A N 1
ATOM 3273 C CA . ALA A 1 415 ? -12.749 -12.999 0.348 1.00 28.47 415 ALA A CA 1
ATOM 3274 C C . ALA A 1 415 ? -11.688 -12.937 1.487 1.00 28.47 415 ALA A C 1
ATOM 3276 O O . ALA A 1 415 ? -11.724 -12.061 2.357 1.00 28.47 415 ALA A O 1
ATOM 3277 N N . GLY A 1 416 ? -10.775 -13.914 1.556 1.00 28.58 416 GLY A N 1
ATOM 3278 C CA . GLY A 1 416 ? -9.862 -14.164 2.680 1.00 28.58 416 GLY A CA 1
ATOM 3279 C C . GLY A 1 416 ? -8.465 -13.534 2.596 1.00 28.58 416 GLY A C 1
ATOM 3280 O O . GLY A 1 416 ? -7.680 -13.708 3.525 1.00 28.58 416 GLY A O 1
ATOM 3281 N N . LEU A 1 417 ? -8.125 -12.806 1.527 1.00 25.94 417 LEU A N 1
ATOM 3282 C CA . LEU A 1 417 ? -6.734 -12.413 1.222 1.00 25.94 417 LEU A CA 1
ATOM 3283 C C . LEU A 1 417 ? -6.419 -10.904 1.334 1.00 25.94 417 LEU A C 1
ATOM 3285 O O . LEU A 1 417 ? -5.345 -10.473 0.913 1.00 25.94 417 LEU A O 1
ATOM 3289 N N . SER A 1 418 ? -7.303 -10.083 1.915 1.00 25.88 418 SER A N 1
ATOM 3290 C CA . SER A 1 418 ? -7.228 -8.613 1.805 1.00 25.88 418 SER A CA 1
ATOM 3291 C C . SER A 1 418 ? -7.173 -7.832 3.135 1.00 25.88 418 SER A C 1
ATOM 3293 O O . SER A 1 418 ? -8.155 -7.210 3.536 1.00 25.88 418 SER A O 1
ATOM 3295 N N . ALA A 1 419 ? -6.006 -7.742 3.781 1.00 27.44 419 ALA A N 1
ATOM 3296 C CA . ALA A 1 419 ? -5.675 -6.532 4.557 1.00 27.44 419 ALA A CA 1
ATOM 3297 C C . ALA A 1 419 ? -4.166 -6.265 4.588 1.00 27.44 419 ALA A C 1
ATOM 3299 O O . ALA A 1 419 ? -3.538 -6.270 5.637 1.00 27.44 419 ALA A O 1
ATOM 3300 N N . VAL A 1 420 ? -3.574 -5.996 3.424 1.00 28.14 420 VAL A N 1
ATOM 3301 C CA . VAL A 1 420 ? -2.246 -5.369 3.362 1.00 28.14 420 VAL A CA 1
ATOM 3302 C C . VAL A 1 420 ? -2.416 -4.021 2.680 1.00 28.14 420 VAL A C 1
ATOM 3304 O O . VAL A 1 420 ? -2.234 -3.892 1.474 1.00 28.14 420 VAL A O 1
ATOM 3307 N N . ALA A 1 421 ? -2.848 -3.035 3.458 1.00 28.16 421 ALA A N 1
ATOM 3308 C CA . ALA A 1 421 ? -2.765 -1.634 3.092 1.00 28.16 421 ALA A CA 1
ATOM 3309 C C . ALA A 1 421 ? -2.383 -0.830 4.342 1.00 28.16 421 ALA A C 1
ATOM 3311 O O . ALA A 1 421 ? -3.077 -0.869 5.357 1.00 28.16 421 ALA A O 1
ATOM 3312 N N . ASN A 1 422 ? -1.281 -0.095 4.200 1.00 28.30 422 ASN A N 1
ATOM 3313 C CA . ASN A 1 422 ? -0.988 1.165 4.879 1.00 28.30 422 ASN A CA 1
ATOM 3314 C C . ASN A 1 422 ? -0.358 1.086 6.273 1.00 28.30 422 ASN A C 1
ATOM 3316 O O . ASN A 1 422 ? -0.974 1.380 7.292 1.00 28.30 422 ASN A O 1
ATOM 3320 N N . MET A 1 423 ? 0.954 0.841 6.295 1.00 26.22 423 MET A N 1
ATOM 3321 C CA . MET A 1 423 ? 1.811 1.343 7.375 1.00 26.22 423 MET A CA 1
ATOM 3322 C C . MET A 1 423 ? 2.798 2.428 6.888 1.00 26.22 423 MET A C 1
ATOM 3324 O O . MET A 1 423 ? 3.594 2.937 7.672 1.00 26.22 423 MET A O 1
ATOM 3328 N N . GLU A 1 424 ? 2.757 2.798 5.598 1.00 26.69 424 GLU A N 1
ATOM 3329 C CA . GLU A 1 424 ? 3.558 3.892 5.014 1.00 26.69 424 GLU A CA 1
ATOM 3330 C C . GLU A 1 424 ? 3.081 5.257 5.536 1.00 26.69 424 GLU A C 1
ATOM 3332 O O . GLU A 1 424 ? 3.904 6.103 5.885 1.00 26.69 424 GLU A O 1
ATOM 3337 N N . ASP A 1 425 ? 1.778 5.392 5.789 1.00 31.44 425 ASP A N 1
ATOM 3338 C CA . ASP A 1 425 ? 1.185 6.645 6.251 1.00 31.44 425 ASP A CA 1
ATOM 3339 C C . ASP A 1 425 ? 1.676 7.060 7.646 1.00 31.44 425 ASP A C 1
ATOM 3341 O O . ASP A 1 425 ? 1.881 8.237 7.895 1.00 31.44 425 ASP A O 1
ATOM 3345 N N . VAL A 1 426 ? 1.954 6.139 8.577 1.00 28.97 426 VAL A N 1
ATOM 3346 C CA . VAL A 1 426 ? 2.293 6.516 9.971 1.00 28.97 426 VAL A CA 1
ATOM 3347 C C . VAL A 1 426 ? 3.691 7.147 10.093 1.00 28.97 426 VAL A C 1
ATOM 3349 O O . VAL A 1 426 ? 3.946 7.919 11.020 1.00 28.97 426 VAL A O 1
ATOM 3352 N N . ALA A 1 427 ? 4.606 6.840 9.168 1.00 29.47 427 ALA A N 1
ATOM 3353 C CA . ALA A 1 427 ? 5.965 7.380 9.188 1.00 29.47 427 ALA A CA 1
ATOM 3354 C C . ALA A 1 427 ? 6.079 8.742 8.480 1.00 29.47 427 ALA A C 1
ATOM 3356 O O . ALA A 1 427 ? 6.906 9.552 8.903 1.00 29.47 427 ALA A O 1
ATOM 3357 N N . GLU A 1 428 ? 5.247 9.011 7.467 1.00 27.41 428 GLU A N 1
ATOM 3358 C CA . GLU A 1 428 ? 5.136 10.332 6.825 1.00 27.41 428 GLU A CA 1
ATOM 3359 C C . GLU A 1 428 ? 4.170 11.270 7.577 1.00 27.41 428 GLU A C 1
ATOM 3361 O O . GLU A 1 428 ? 4.491 12.444 7.756 1.00 27.41 428 GLU A O 1
ATOM 3366 N N . LEU A 1 429 ? 3.098 10.752 8.198 1.00 30.55 429 LEU A N 1
ATOM 3367 C CA . LEU A 1 429 ? 2.178 11.515 9.072 1.00 30.55 429 LEU A CA 1
ATOM 3368 C C . LEU A 1 429 ? 2.839 12.065 10.347 1.00 30.55 429 LEU A C 1
ATOM 3370 O O . LEU A 1 429 ? 2.259 12.901 11.038 1.00 30.55 429 LEU A O 1
ATOM 3374 N N . SER A 1 430 ? 4.040 11.593 10.695 1.00 32.53 430 SER A N 1
ATOM 3375 C CA . SER A 1 430 ? 4.808 12.117 11.830 1.00 32.53 430 SER A CA 1
ATOM 3376 C C . SER A 1 430 ? 5.702 13.307 11.456 1.00 32.53 430 SER A C 1
ATOM 3378 O O . SER A 1 430 ? 6.330 13.868 12.359 1.00 32.53 430 SER A O 1
ATOM 3380 N N . LEU A 1 431 ? 5.807 13.670 10.170 1.00 29.66 431 LEU A N 1
ATOM 3381 C CA . LEU A 1 431 ? 6.740 14.698 9.692 1.00 29.66 431 LEU A CA 1
ATOM 3382 C C . LEU A 1 431 ? 6.055 15.971 9.173 1.00 29.66 431 LEU A C 1
ATOM 3384 O O . LEU A 1 431 ? 6.702 17.016 9.220 1.00 29.66 431 LEU A O 1
ATOM 3388 N N . ASP A 1 432 ? 4.769 15.924 8.810 1.00 28.34 432 ASP A N 1
ATOM 3389 C CA . ASP A 1 432 ? 4.018 17.110 8.381 1.00 28.34 432 ASP A CA 1
ATOM 3390 C C . ASP A 1 432 ? 3.117 17.652 9.498 1.00 28.34 432 ASP A C 1
ATOM 3392 O O . ASP A 1 432 ? 2.125 17.062 9.928 1.00 28.34 432 ASP A O 1
ATOM 3396 N N . THR A 1 433 ? 3.518 18.807 10.021 1.00 33.38 433 THR A N 1
ATOM 3397 C CA . THR A 1 433 ? 2.985 19.424 11.238 1.00 33.38 433 THR A CA 1
ATOM 3398 C C . THR A 1 433 ? 1.691 20.221 11.068 1.00 33.38 433 THR A C 1
ATOM 3400 O O . THR A 1 433 ? 1.206 20.731 12.074 1.00 33.38 433 THR A O 1
ATOM 3403 N N . ASP A 1 434 ? 1.071 20.251 9.885 1.00 32.12 434 ASP A N 1
ATOM 3404 C CA . ASP A 1 434 ? -0.068 21.142 9.592 1.00 32.12 434 ASP A CA 1
ATOM 3405 C C . ASP A 1 434 ? -1.334 20.433 9.063 1.00 32.12 434 ASP A C 1
ATOM 3407 O O . ASP A 1 434 ? -2.100 20.991 8.284 1.00 32.12 434 ASP A O 1
ATOM 3411 N N . PHE A 1 435 ? -1.619 19.212 9.527 1.00 30.19 435 PHE A N 1
ATOM 3412 C CA . PHE A 1 435 ? -2.921 18.572 9.277 1.00 30.19 435 PHE A CA 1
ATOM 3413 C C . PHE A 1 435 ? -4.000 19.126 10.221 1.00 30.19 435 PHE A C 1
ATOM 3415 O O . PHE A 1 435 ? -3.938 18.894 11.435 1.00 30.19 435 PHE A O 1
ATOM 3422 N N . ASP A 1 436 ? -4.997 19.837 9.696 1.00 33.91 436 ASP A N 1
ATOM 3423 C CA . ASP A 1 436 ? -6.122 20.352 10.482 1.00 33.91 436 ASP A CA 1
ATOM 3424 C C . ASP A 1 436 ? -7.096 19.212 10.850 1.00 33.91 436 ASP A C 1
ATOM 3426 O O . ASP A 1 436 ? -7.749 18.609 9.998 1.00 33.91 436 ASP A O 1
ATOM 3430 N N . LEU A 1 437 ? -7.145 18.857 12.141 1.00 37.53 437 LEU A N 1
ATOM 3431 C CA . LEU A 1 437 ? -7.928 17.727 12.674 1.00 37.53 437 LEU A CA 1
ATOM 3432 C C . LEU A 1 437 ? -9.352 18.119 13.101 1.00 37.53 437 LEU A C 1
ATOM 3434 O O . LEU A 1 437 ? -10.059 17.275 13.654 1.00 37.53 437 LEU A O 1
ATOM 3438 N N . ASP A 1 438 ? -9.814 19.334 12.803 1.00 33.25 438 ASP A N 1
ATOM 3439 C CA . ASP A 1 438 ? -11.232 19.691 12.966 1.00 33.25 438 ASP A CA 1
ATOM 3440 C C . ASP A 1 438 ? -12.145 18.903 11.999 1.00 33.25 438 ASP A C 1
ATOM 3442 O O . ASP A 1 438 ? -13.329 18.698 12.265 1.00 33.25 438 ASP A O 1
ATOM 3446 N N . VAL A 1 439 ? -11.580 18.316 10.937 1.00 30.95 439 VAL A N 1
ATOM 3447 C CA . VAL A 1 439 ? -12.266 17.320 10.096 1.00 30.95 439 VAL A CA 1
ATOM 3448 C C . VAL A 1 439 ? -12.448 15.983 10.838 1.00 30.95 439 VAL A C 1
ATOM 3450 O O . VAL A 1 439 ? -13.456 15.307 10.651 1.00 30.95 439 VAL A O 1
ATOM 3453 N N . MET A 1 440 ? -11.541 15.614 11.751 1.00 30.86 440 MET A N 1
ATOM 3454 C CA . MET A 1 440 ? -11.615 14.357 12.511 1.00 30.86 440 MET A CA 1
ATOM 3455 C C . MET A 1 440 ? -12.618 14.403 13.670 1.00 30.86 440 MET A C 1
ATOM 3457 O O . MET A 1 440 ? -13.245 13.385 13.955 1.00 30.86 440 MET A O 1
ATOM 3461 N N . SER A 1 441 ? -12.842 15.564 14.294 1.00 33.25 441 SER A N 1
ATOM 3462 C CA . SER A 1 441 ? -13.921 15.724 15.284 1.00 33.25 441 SER A CA 1
ATOM 3463 C C . SER A 1 441 ? -15.305 15.664 14.621 1.00 33.25 441 SER A C 1
ATOM 3465 O O . SER A 1 441 ? -16.222 15.052 15.165 1.00 33.25 441 SER A O 1
ATOM 3467 N N . ALA A 1 442 ? -15.440 16.178 13.392 1.00 30.30 442 ALA A N 1
ATOM 3468 C CA . ALA A 1 442 ? -16.644 16.012 12.574 1.00 30.30 442 ALA A CA 1
ATOM 3469 C C . ALA A 1 442 ? -16.833 14.565 12.058 1.00 30.30 442 ALA A C 1
ATOM 3471 O O . ALA A 1 442 ? -17.964 14.111 11.852 1.00 30.30 442 ALA A O 1
ATOM 3472 N N . ILE A 1 443 ? -15.733 13.824 11.874 1.00 29.09 443 ILE A N 1
ATOM 3473 C CA . ILE A 1 443 ? -15.708 12.424 11.417 1.00 29.09 443 ILE A CA 1
ATOM 3474 C C . ILE A 1 443 ? -15.894 11.408 12.554 1.00 29.09 443 ILE A C 1
ATOM 3476 O O . ILE A 1 443 ? -16.418 10.324 12.292 1.00 29.09 443 ILE A O 1
ATOM 3480 N N . ALA A 1 444 ? -15.571 11.740 13.807 1.00 31.34 444 ALA A N 1
ATOM 3481 C CA . ALA A 1 444 ? -15.743 10.845 14.959 1.00 31.34 444 ALA A CA 1
ATOM 3482 C C . ALA A 1 444 ? -17.192 10.335 15.127 1.00 31.34 444 ALA A C 1
ATOM 3484 O O . ALA A 1 444 ? -17.420 9.262 15.683 1.00 31.34 444 ALA A O 1
ATOM 3485 N N . GLY A 1 445 ? -18.172 11.039 14.549 1.00 33.19 445 GLY A N 1
ATOM 3486 C CA . GLY A 1 445 ? -19.556 10.577 14.473 1.00 33.19 445 GLY A CA 1
ATOM 3487 C C . GLY A 1 445 ? -19.928 9.697 13.265 1.00 33.19 445 GLY A C 1
ATOM 3488 O O . GLY A 1 445 ? -21.050 9.194 13.255 1.00 33.19 445 GLY A O 1
ATOM 3489 N N . LYS A 1 446 ? -19.101 9.554 12.206 1.00 30.75 446 LYS A N 1
ATOM 3490 C CA . LYS A 1 446 ? -19.566 9.073 10.874 1.00 30.75 446 LYS A CA 1
ATOM 3491 C C . LYS A 1 446 ? -18.569 8.288 9.976 1.00 30.75 446 LYS A C 1
ATOM 3493 O O . LYS A 1 446 ? -18.906 8.106 8.802 1.00 30.75 446 LYS A O 1
ATOM 3498 N N . THR A 1 447 ? -17.415 7.812 10.459 1.00 34.44 447 THR A N 1
ATOM 3499 C CA . THR A 1 447 ? -16.635 6.699 9.837 1.00 34.44 447 THR A CA 1
ATOM 3500 C C . THR A 1 447 ? -16.853 5.391 10.596 1.00 34.44 447 THR A C 1
ATOM 3502 O O . THR A 1 447 ? -17.208 5.450 11.766 1.00 34.44 447 THR A O 1
ATOM 3505 N N . ASP A 1 448 ? -16.632 4.214 10.001 1.00 41.16 448 ASP A N 1
ATOM 3506 C CA . ASP A 1 448 ? -16.769 2.933 10.729 1.00 41.16 448 ASP A CA 1
ATOM 3507 C C . ASP A 1 448 ? -15.544 2.618 11.611 1.00 41.16 448 ASP A C 1
ATOM 3509 O O . ASP A 1 448 ? -15.698 2.119 12.722 1.00 41.16 448 ASP A O 1
ATOM 3513 N N . ASN A 1 449 ? -14.337 3.032 11.202 1.00 53.00 449 ASN A N 1
ATOM 3514 C CA . ASN A 1 449 ? -13.096 2.852 11.966 1.00 53.00 449 ASN A CA 1
ATOM 3515 C C . ASN A 1 449 ? -12.549 4.201 12.451 1.00 53.00 449 ASN A C 1
ATOM 3517 O O . ASN A 1 449 ? -11.958 4.956 11.683 1.00 53.00 449 ASN A O 1
ATOM 3521 N N . VAL A 1 450 ? -12.734 4.509 13.737 1.00 67.81 450 VAL A N 1
ATOM 3522 C CA . VAL A 1 450 ? -12.179 5.712 14.383 1.00 67.81 450 VAL A CA 1
ATOM 3523 C C . VAL A 1 450 ? -10.826 5.371 15.009 1.00 67.81 450 VAL A C 1
ATOM 3525 O O . VAL A 1 450 ? -10.712 4.392 15.747 1.00 67.81 450 VAL A O 1
ATOM 3528 N N . LEU A 1 451 ? -9.792 6.165 14.713 1.00 78.06 451 LEU A N 1
ATOM 3529 C CA . LEU A 1 451 ? -8.489 6.057 15.370 1.00 78.06 451 LEU A CA 1
ATOM 3530 C C . LEU A 1 451 ? -8.507 6.867 16.672 1.00 78.06 451 LEU A C 1
ATOM 3532 O O . LEU A 1 451 ? -8.548 8.093 16.640 1.00 78.06 451 LEU A O 1
ATOM 3536 N N . VAL A 1 452 ? -8.434 6.183 17.812 1.00 82.25 452 VAL A N 1
ATOM 3537 C CA . VAL A 1 452 ? -8.353 6.809 19.141 1.00 82.25 452 VAL A CA 1
ATOM 3538 C C . VAL A 1 452 ? -6.942 7.327 19.397 1.00 82.25 452 VAL A C 1
ATOM 3540 O O . VAL A 1 452 ? -6.730 8.478 19.771 1.00 82.25 452 VAL A O 1
ATOM 3543 N N . THR A 1 453 ? -5.937 6.473 19.196 1.00 79.50 453 THR A N 1
ATOM 3544 C CA . THR A 1 453 ? -4.532 6.858 19.346 1.00 79.50 453 THR A CA 1
ATOM 3545 C C . THR A 1 453 ? -3.626 5.909 18.560 1.00 79.50 453 THR A C 1
ATOM 3547 O O . THR A 1 453 ? -3.790 4.686 18.589 1.00 79.50 453 THR A O 1
ATOM 3550 N N . GLY A 1 454 ? -2.625 6.463 17.871 1.00 70.94 454 GLY A N 1
ATOM 3551 C CA . GLY A 1 454 ? -1.547 5.677 17.263 1.00 70.94 454 GLY A CA 1
ATOM 3552 C C . GLY A 1 454 ? -0.601 5.130 18.336 1.00 70.94 454 GLY A C 1
ATOM 3553 O O . GLY A 1 454 ? 0.362 5.801 18.699 1.00 70.94 454 GLY A O 1
ATOM 3554 N N . TYR A 1 455 ? -0.922 3.977 18.915 1.00 72.81 455 TYR A N 1
ATOM 3555 C CA . TYR A 1 455 ? -0.076 3.242 19.866 1.00 72.81 455 TYR A CA 1
ATOM 3556 C C . TYR A 1 455 ? 0.747 2.180 19.114 1.00 72.81 455 TYR A C 1
ATOM 3558 O O . TYR A 1 455 ? 0.344 1.747 18.027 1.00 72.81 455 TYR A O 1
ATOM 3566 N N . ILE A 1 456 ? 1.903 1.764 19.638 1.00 70.44 456 ILE A N 1
ATOM 3567 C CA . ILE A 1 456 ? 2.675 0.682 19.008 1.00 70.44 456 ILE A CA 1
ATOM 3568 C C . ILE A 1 456 ? 1.860 -0.621 19.027 1.00 70.44 456 ILE A C 1
ATOM 3570 O O . ILE A 1 456 ? 1.243 -0.959 20.033 1.00 70.44 456 ILE A O 1
ATOM 3574 N N . GLY A 1 457 ? 1.814 -1.326 17.895 1.00 66.50 457 GLY A N 1
ATOM 3575 C CA . GLY A 1 457 ? 0.970 -2.516 17.737 1.00 66.50 457 GLY A CA 1
ATOM 3576 C C . GLY A 1 457 ? -0.524 -2.225 17.557 1.00 66.50 457 GLY A C 1
ATOM 3577 O O . GLY A 1 457 ? -1.323 -3.149 17.693 1.00 66.50 457 GLY A O 1
ATOM 3578 N N . ASN A 1 458 ? -0.913 -0.975 17.255 1.00 71.94 458 ASN A N 1
ATOM 3579 C CA . ASN A 1 458 ? -2.320 -0.630 17.047 1.00 71.94 458 ASN A CA 1
ATOM 3580 C C . ASN A 1 458 ? -2.992 -1.546 16.012 1.00 71.94 458 ASN A C 1
ATOM 3582 O O . ASN A 1 458 ? -2.437 -1.849 14.960 1.00 71.94 458 ASN A O 1
ATOM 3586 N N . LYS A 1 459 ? -4.218 -1.964 16.327 1.00 78.62 459 LYS A N 1
ATOM 3587 C CA . LYS A 1 459 ? -4.998 -2.890 15.500 1.00 78.62 459 LYS A CA 1
ATOM 3588 C C . LYS A 1 459 ? -5.916 -2.198 14.505 1.00 78.62 459 LYS A C 1
ATOM 3590 O O . LYS A 1 459 ? -6.632 -2.883 13.791 1.00 78.62 459 LYS A O 1
ATOM 3595 N N . HIS A 1 460 ? -5.867 -0.865 14.431 1.00 71.94 460 HIS A N 1
ATOM 3596 C CA . HIS A 1 460 ? -6.809 -0.035 13.676 1.00 71.94 460 HIS A CA 1
ATOM 3597 C C . HIS A 1 460 ? -7.041 -0.547 12.243 1.00 71.94 460 HIS A C 1
ATOM 3599 O O . HIS A 1 460 ? -8.183 -0.680 11.811 1.00 71.94 460 HIS A O 1
ATOM 3605 N N . PHE A 1 461 ? -5.965 -0.922 11.547 1.00 65.12 461 PHE A N 1
ATOM 3606 C CA . PHE A 1 461 ? -6.008 -1.396 10.160 1.00 65.12 461 PHE A CA 1
ATOM 3607 C C . PHE A 1 461 ? -6.627 -2.791 9.980 1.00 65.12 461 PHE A C 1
ATOM 3609 O O . PHE A 1 461 ? -7.080 -3.121 8.888 1.00 65.12 461 PHE A O 1
ATOM 3616 N N . VAL A 1 462 ? -6.691 -3.603 11.039 1.00 70.06 462 VAL A N 1
ATOM 3617 C CA . VAL A 1 462 ? -7.297 -4.944 11.023 1.00 70.06 462 VAL A CA 1
ATOM 3618 C C . VAL A 1 462 ? -8.630 -4.995 11.780 1.00 70.06 462 VAL A C 1
ATOM 3620 O O . VAL A 1 462 ? -9.150 -6.087 12.008 1.00 70.06 462 VAL A O 1
ATOM 3623 N N . MET A 1 463 ? -9.228 -3.845 12.147 1.00 79.19 463 MET A N 1
ATOM 3624 C CA . MET A 1 463 ? -10.460 -3.830 12.954 1.00 79.19 463 MET A CA 1
ATOM 3625 C C . MET A 1 463 ? -11.608 -4.590 12.300 1.00 79.19 463 MET A C 1
ATOM 3627 O O . MET A 1 463 ? -12.216 -5.438 12.945 1.00 79.19 463 MET A O 1
ATOM 3631 N N . ASN A 1 464 ? -11.861 -4.347 11.013 1.00 77.38 464 ASN A N 1
ATOM 3632 C CA . ASN A 1 464 ? -12.932 -5.030 10.282 1.00 77.38 464 ASN A CA 1
ATOM 3633 C C . ASN A 1 464 ? -12.707 -6.549 10.226 1.00 77.38 464 ASN A C 1
ATOM 3635 O O . ASN A 1 464 ? -13.657 -7.327 10.253 1.00 77.38 464 ASN A O 1
ATOM 3639 N N . TRP A 1 465 ? -11.446 -6.988 10.176 1.00 80.81 465 TRP A N 1
ATOM 3640 C CA . TRP A 1 465 ? -11.105 -8.408 10.195 1.00 80.81 465 TRP A CA 1
ATOM 3641 C C . TRP A 1 465 ? -11.324 -9.036 11.576 1.00 80.81 465 TRP A C 1
ATOM 3643 O O . TRP A 1 465 ? -11.860 -10.143 11.658 1.00 80.81 465 TRP A O 1
ATOM 3653 N N . ILE A 1 466 ? -10.978 -8.330 12.659 1.00 86.81 466 ILE A N 1
ATOM 3654 C CA . ILE A 1 466 ? -11.292 -8.761 14.031 1.00 86.81 466 ILE A CA 1
ATOM 3655 C C . ILE A 1 466 ? -12.813 -8.838 14.218 1.00 86.81 466 ILE A C 1
ATOM 3657 O O . ILE A 1 466 ? -13.312 -9.858 14.686 1.00 86.81 466 ILE A O 1
ATOM 3661 N N . ASP A 1 467 ? -13.553 -7.813 13.786 1.00 87.50 467 ASP A N 1
ATOM 3662 C CA . ASP A 1 467 ? -15.015 -7.741 13.882 1.00 87.50 467 ASP A CA 1
ATOM 3663 C C . ASP A 1 467 ? -15.722 -8.859 13.103 1.00 87.50 467 ASP A C 1
ATOM 3665 O O . ASP A 1 467 ? -16.620 -9.511 13.631 1.00 87.50 467 ASP A O 1
ATOM 3669 N N . LYS A 1 468 ? -15.260 -9.177 11.885 1.00 87.50 468 LYS A N 1
ATOM 3670 C CA . LYS A 1 468 ? -15.791 -10.299 11.085 1.00 87.50 468 LYS A CA 1
ATOM 3671 C C . LYS A 1 468 ? -15.705 -11.641 11.821 1.00 87.50 468 LYS A C 1
ATOM 3673 O O . LYS A 1 468 ? -16.514 -12.535 11.578 1.00 87.50 468 LYS A O 1
ATOM 3678 N N . ASN A 1 469 ? -14.717 -11.790 12.698 1.00 89.19 469 ASN A N 1
ATOM 3679 C CA . ASN A 1 469 ? -14.482 -12.996 13.485 1.00 89.19 469 ASN A CA 1
ATOM 3680 C C . ASN A 1 469 ? -14.978 -12.875 14.938 1.00 89.19 469 ASN A C 1
ATOM 3682 O O . ASN A 1 469 ? -14.795 -13.805 15.728 1.00 89.19 469 ASN A O 1
ATOM 3686 N N . PHE A 1 470 ? -15.605 -11.753 15.291 1.00 93.00 470 PHE A N 1
ATOM 3687 C CA . PHE A 1 470 ? -16.169 -11.510 16.608 1.00 93.00 470 PHE A CA 1
ATOM 3688 C C . PHE A 1 470 ? -17.518 -12.243 16.767 1.00 93.00 470 PHE A C 1
ATOM 3690 O O . PHE A 1 470 ? -18.298 -12.307 15.811 1.00 93.00 470 PHE A O 1
ATOM 3697 N N . PRO A 1 471 ? -17.832 -12.820 17.943 1.00 91.50 471 PRO A N 1
ATOM 3698 C CA . PRO A 1 471 ? -19.123 -13.471 18.179 1.00 91.50 471 PRO A CA 1
ATOM 3699 C C . PRO A 1 471 ? -20.304 -12.507 17.969 1.00 91.50 471 PRO A C 1
ATOM 3701 O O . PRO A 1 471 ? -20.418 -11.497 18.660 1.00 91.50 471 PRO A O 1
ATOM 3704 N N . LYS A 1 472 ? -21.192 -12.813 17.011 1.00 87.25 472 LYS A N 1
ATOM 3705 C CA . LYS A 1 472 ? -22.290 -11.916 16.588 1.00 87.25 472 LYS A CA 1
ATOM 3706 C C . LYS A 1 472 ? -23.340 -11.656 17.676 1.00 87.25 472 LYS A C 1
ATOM 3708 O O . LYS A 1 472 ? -24.041 -10.654 17.620 1.00 87.25 472 LYS A O 1
ATOM 3713 N N . ASP A 1 473 ? -23.475 -12.572 18.627 1.00 89.25 473 ASP A N 1
ATOM 3714 C CA . ASP A 1 473 ? -24.436 -12.543 19.731 1.00 89.25 473 ASP A CA 1
ATOM 3715 C C . ASP A 1 473 ? -23.884 -11.898 21.013 1.00 89.25 473 ASP A C 1
ATOM 3717 O O . ASP A 1 473 ? -24.635 -11.694 21.972 1.00 89.25 473 ASP A O 1
ATOM 3721 N N . ALA A 1 474 ? -22.595 -11.549 21.038 1.00 94.69 474 ALA A N 1
ATOM 3722 C CA . ALA A 1 474 ? -21.968 -10.926 22.193 1.00 94.69 474 ALA A CA 1
ATOM 3723 C C . ALA A 1 474 ? -22.460 -9.488 22.407 1.00 94.69 474 ALA A C 1
ATOM 3725 O O . ALA A 1 474 ? -22.516 -8.673 21.488 1.00 94.69 474 ALA A O 1
ATOM 3726 N N . LYS A 1 475 ? -22.773 -9.166 23.664 1.00 96.62 475 LYS A N 1
ATOM 3727 C CA . LYS A 1 475 ? -23.258 -7.848 24.103 1.00 96.62 475 LYS A CA 1
ATOM 3728 C C . LYS A 1 475 ? -22.226 -7.102 24.939 1.00 96.62 475 LYS A C 1
ATOM 3730 O O . LYS A 1 475 ? -22.400 -5.921 25.238 1.00 96.62 475 LYS A O 1
ATOM 3735 N N . SER A 1 476 ? -21.161 -7.785 25.344 1.00 97.81 476 SER A N 1
ATOM 3736 C CA . SER A 1 476 ? -20.114 -7.227 26.182 1.00 97.81 476 SER A CA 1
ATOM 3737 C C . SER A 1 476 ? -18.725 -7.728 25.799 1.00 97.81 476 SER A C 1
ATOM 3739 O O . SER A 1 476 ? -18.534 -8.901 25.474 1.00 97.81 476 SER A O 1
ATOM 3741 N N . LEU A 1 477 ? -17.754 -6.818 25.866 1.00 98.12 477 LEU A N 1
ATOM 3742 C CA . LEU A 1 477 ? -16.345 -7.060 25.572 1.00 98.12 477 LEU A CA 1
ATOM 3743 C C . LEU A 1 477 ? -15.484 -6.653 26.771 1.00 98.12 477 LEU A C 1
ATOM 3745 O O . LEU A 1 477 ? -15.642 -5.555 27.301 1.00 98.12 477 LEU A O 1
ATOM 3749 N N . PHE A 1 478 ? -14.523 -7.499 27.136 1.00 98.38 478 PHE A N 1
ATOM 3750 C CA . PHE A 1 478 ? -13.402 -7.127 27.992 1.00 98.38 478 PHE A CA 1
ATOM 3751 C C . PHE A 1 478 ? -12.109 -7.044 27.170 1.00 98.38 478 PHE A C 1
ATOM 3753 O O . PHE A 1 478 ? -11.602 -8.063 26.713 1.00 98.38 478 PHE A O 1
ATOM 3760 N N . ASP A 1 479 ? -11.581 -5.838 26.977 1.00 97.81 479 ASP A N 1
ATOM 3761 C CA . ASP A 1 479 ? -10.278 -5.593 26.351 1.00 97.81 479 ASP A CA 1
ATOM 3762 C C . ASP A 1 479 ? -9.176 -5.657 27.425 1.00 97.81 479 ASP A C 1
ATOM 3764 O O . ASP A 1 479 ? -8.995 -4.729 28.219 1.00 97.81 479 ASP A O 1
ATOM 3768 N N . ALA A 1 480 ? -8.488 -6.796 27.499 1.00 96.62 480 ALA A N 1
ATOM 3769 C CA . ALA A 1 480 ? -7.568 -7.140 28.586 1.00 96.62 480 ALA A CA 1
ATOM 3770 C C . ALA A 1 480 ? -6.264 -6.319 28.593 1.00 96.62 480 ALA A C 1
ATOM 3772 O O . ALA A 1 480 ? -5.645 -6.148 29.650 1.00 96.62 480 ALA A O 1
ATOM 3773 N N . PHE A 1 481 ? -5.862 -5.835 27.414 1.00 94.69 481 PHE A N 1
ATOM 3774 C CA . PHE A 1 481 ? -4.624 -5.101 27.153 1.00 94.69 481 PHE A CA 1
ATOM 3775 C C . PHE A 1 481 ? -4.949 -3.905 26.257 1.00 94.69 481 PHE A C 1
ATOM 3777 O O . PHE A 1 481 ? -4.669 -3.903 25.060 1.00 94.69 481 PHE A O 1
ATOM 3784 N N . SER A 1 482 ? -5.614 -2.907 26.836 1.00 92.31 482 SER A N 1
ATOM 3785 C CA . SER A 1 482 ? -6.312 -1.895 26.047 1.00 92.31 482 SER A CA 1
ATOM 3786 C C . SER A 1 482 ? -5.384 -1.015 25.214 1.00 92.31 482 SER A C 1
ATOM 3788 O O . SER A 1 482 ? -5.784 -0.577 24.135 1.00 92.31 482 SER A O 1
ATOM 3790 N N . GLY A 1 483 ? -4.144 -0.770 25.657 1.00 91.50 483 GLY A N 1
ATOM 3791 C CA . GLY A 1 483 ? -3.135 -0.029 24.904 1.00 91.50 483 GLY A CA 1
ATOM 3792 C C . GLY A 1 483 ? -3.662 1.310 24.379 1.00 91.50 483 GLY A C 1
ATOM 3793 O O . GLY A 1 483 ? -3.864 2.268 25.120 1.00 91.50 483 GLY A O 1
ATOM 3794 N N . GLY A 1 484 ? -3.890 1.395 23.067 1.00 89.50 484 GLY A N 1
ATOM 3795 C CA . GLY A 1 484 ? -4.446 2.595 22.440 1.00 89.50 484 GLY A CA 1
ATOM 3796 C C . GLY A 1 484 ? -5.973 2.764 22.521 1.00 89.50 484 GLY A C 1
ATOM 3797 O O . GLY A 1 484 ? -6.498 3.752 22.017 1.00 89.50 484 GLY A O 1
ATOM 3798 N N . ALA A 1 485 ? -6.690 1.798 23.088 1.00 93.62 485 ALA A N 1
ATOM 3799 C CA . ALA A 1 485 ? -8.148 1.714 23.175 1.00 93.62 485 ALA A CA 1
ATOM 3800 C C . ALA A 1 485 ? -8.904 1.684 21.826 1.00 93.62 485 ALA A C 1
ATOM 3802 O O . ALA A 1 485 ? -10.111 1.900 21.808 1.00 93.62 485 ALA A O 1
ATOM 3803 N N . ASN A 1 486 ? -8.237 1.386 20.699 1.00 91.62 486 ASN A N 1
ATOM 3804 C CA . ASN A 1 486 ? -8.872 1.335 19.368 1.00 91.62 486 ASN A CA 1
ATOM 3805 C C . ASN A 1 486 ? -9.928 0.210 19.279 1.00 91.62 486 ASN A C 1
ATOM 3807 O O . ASN A 1 486 ? -11.111 0.506 19.159 1.00 91.62 486 ASN A O 1
ATOM 3811 N N . VAL A 1 487 ? -9.496 -1.055 19.399 1.00 93.31 487 VAL A N 1
ATOM 3812 C CA . VAL A 1 487 ? -9.984 -2.023 20.407 1.00 93.31 487 VAL A CA 1
ATOM 3813 C C . VAL A 1 487 ? -11.402 -1.821 20.948 1.00 93.31 487 VAL A C 1
ATOM 3815 O O . VAL A 1 487 ? -12.430 -1.873 20.269 1.00 93.31 487 VAL A O 1
ATOM 3818 N N . ALA A 1 488 ? -11.390 -1.559 22.248 1.00 95.81 488 ALA A N 1
ATOM 3819 C CA . ALA A 1 488 ? -12.496 -1.109 23.061 1.00 95.81 488 ALA A CA 1
ATOM 3820 C C . ALA A 1 488 ? -13.417 -0.068 22.396 1.00 95.81 488 ALA A C 1
ATOM 3822 O O . ALA A 1 488 ? -14.637 -0.228 22.429 1.00 95.81 488 ALA A O 1
ATOM 3823 N N . TYR A 1 489 ? -12.875 0.995 21.792 1.00 95.06 489 TYR A N 1
ATOM 3824 C CA . TYR A 1 489 ? -13.687 2.098 21.267 1.00 95.06 489 TYR A CA 1
ATOM 3825 C C . TYR A 1 489 ? -14.540 1.677 20.069 1.00 95.06 489 TYR A C 1
ATOM 3827 O O . TYR A 1 489 ? -15.701 2.078 19.965 1.00 95.06 489 TYR A O 1
ATOM 3835 N N . TYR A 1 490 ? -13.996 0.825 19.197 1.00 93.62 490 TYR A N 1
ATOM 3836 C CA . TYR A 1 490 ? -14.721 0.258 18.064 1.00 93.62 490 TYR A CA 1
ATOM 3837 C C . TYR A 1 490 ? -15.960 -0.519 18.531 1.00 93.62 490 TYR A C 1
ATOM 3839 O O . TYR A 1 490 ? -17.075 -0.249 18.085 1.00 93.62 490 TYR A O 1
ATOM 3847 N N . PHE A 1 491 ? -15.802 -1.418 19.505 1.00 94.69 491 PHE A N 1
ATOM 3848 C CA . PHE A 1 491 ? -16.928 -2.197 20.027 1.00 94.69 491 PHE A CA 1
ATOM 3849 C C . PHE A 1 491 ? -17.879 -1.375 20.909 1.00 94.69 491 PHE A C 1
ATOM 3851 O O . PHE A 1 491 ? -19.083 -1.639 20.895 1.00 94.69 491 PHE A O 1
ATOM 3858 N N . LYS A 1 492 ? -17.397 -0.316 21.579 1.00 95.06 492 LYS A N 1
ATOM 3859 C CA . LYS A 1 492 ? -18.265 0.673 22.243 1.00 95.06 492 LYS A CA 1
ATOM 3860 C C . LYS A 1 492 ? -19.228 1.294 21.223 1.00 95.06 492 LYS A C 1
ATOM 3862 O O . LYS A 1 492 ? -20.423 1.388 21.503 1.00 95.06 492 LYS A O 1
ATOM 3867 N N . ARG A 1 493 ? -18.740 1.621 20.012 1.00 92.50 493 ARG A N 1
ATOM 3868 C CA . ARG A 1 493 ? -19.548 2.226 18.929 1.00 92.50 493 ARG A CA 1
ATOM 3869 C C . ARG A 1 493 ? -20.569 1.271 18.336 1.00 92.50 493 ARG A C 1
ATOM 3871 O O . ARG A 1 493 ? -21.622 1.717 17.895 1.00 92.50 493 ARG A O 1
ATOM 3878 N N . LYS A 1 494 ? -20.298 -0.034 18.385 1.00 91.38 494 LYS A N 1
ATOM 3879 C CA . LYS A 1 494 ? -21.269 -1.080 18.028 1.00 91.38 494 LYS A CA 1
ATOM 3880 C C . LYS A 1 494 ? -22.319 -1.334 19.120 1.00 91.38 494 LYS A C 1
ATOM 3882 O O . LYS A 1 494 ? -23.147 -2.224 18.964 1.00 91.38 494 LYS A O 1
ATOM 3887 N N . GLY A 1 495 ? -22.303 -0.557 20.207 1.00 93.25 495 GLY A N 1
ATOM 3888 C CA . GLY A 1 495 ? -23.296 -0.616 21.280 1.00 93.25 495 GLY A CA 1
ATOM 3889 C C . GLY A 1 495 ? -23.014 -1.665 22.357 1.00 93.25 495 GLY A C 1
ATOM 3890 O O . GLY A 1 495 ? -23.898 -1.944 23.165 1.00 93.25 495 GLY A O 1
ATOM 3891 N N . LEU A 1 496 ? -21.812 -2.254 22.390 1.00 97.06 496 LEU A N 1
ATOM 3892 C CA . LEU A 1 496 ? -21.449 -3.231 23.419 1.00 97.06 496 LEU A CA 1
ATOM 3893 C C . LEU A 1 496 ? -21.111 -2.541 24.742 1.00 97.06 496 LEU A C 1
ATOM 3895 O O . LEU A 1 496 ? -20.572 -1.433 24.766 1.00 97.06 496 LEU A O 1
ATOM 3899 N N . ARG A 1 497 ? -21.347 -3.245 25.855 1.00 98.25 497 ARG A N 1
ATOM 3900 C CA . ARG A 1 497 ? -20.755 -2.885 27.147 1.00 98.25 497 ARG A CA 1
ATOM 3901 C C . ARG A 1 497 ? -19.273 -3.239 27.129 1.00 98.25 497 ARG A C 1
ATOM 3903 O O . ARG A 1 497 ? -18.924 -4.416 27.034 1.00 98.25 497 ARG A O 1
ATOM 3910 N N . VAL A 1 498 ? -18.409 -2.238 27.234 1.00 98.25 498 VAL A N 1
ATOM 3911 C CA . VAL A 1 498 ? -16.961 -2.417 27.121 1.00 98.25 498 VAL A CA 1
ATOM 3912 C C . VAL A 1 498 ? -16.279 -2.186 28.461 1.00 98.25 498 VAL A C 1
ATOM 3914 O O . VAL A 1 498 ? -16.386 -1.125 29.074 1.00 98.25 498 VAL A O 1
ATOM 3917 N N . THR A 1 499 ? -15.530 -3.187 28.904 1.00 98.25 499 THR A N 1
ATOM 3918 C CA . THR A 1 499 ? -14.585 -3.069 30.012 1.00 98.25 499 THR A CA 1
ATOM 3919 C C . THR A 1 499 ? -13.168 -3.126 29.457 1.00 98.25 499 THR A C 1
ATOM 3921 O O . THR A 1 499 ? -12.897 -3.891 28.537 1.00 98.25 499 THR A O 1
ATOM 3924 N N . THR A 1 500 ? -12.248 -2.339 30.001 1.00 98.31 500 THR A N 1
ATOM 3925 C CA . THR A 1 500 ? -10.846 -2.309 29.561 1.00 98.31 500 THR A CA 1
ATOM 3926 C C . THR A 1 500 ? -9.904 -2.470 30.739 1.00 98.31 500 THR A C 1
ATOM 3928 O O . THR A 1 500 ? -10.210 -1.988 31.828 1.00 98.31 500 THR A O 1
ATOM 3931 N N . ASN A 1 501 ? -8.736 -3.060 30.521 1.00 98.00 501 ASN A N 1
ATOM 3932 C CA . ASN A 1 501 ? -7.642 -3.090 31.485 1.00 98.00 501 ASN A CA 1
ATOM 3933 C C . ASN A 1 501 ? -6.318 -2.722 30.808 1.00 98.00 501 ASN A C 1
ATOM 3935 O O . ASN A 1 501 ? -6.107 -3.027 29.638 1.00 98.00 501 ASN A O 1
ATOM 3939 N N . ASP A 1 502 ? -5.416 -2.077 31.543 1.00 96.44 502 ASP A N 1
ATOM 3940 C CA . ASP A 1 502 ? -4.006 -1.976 31.162 1.00 96.44 502 AS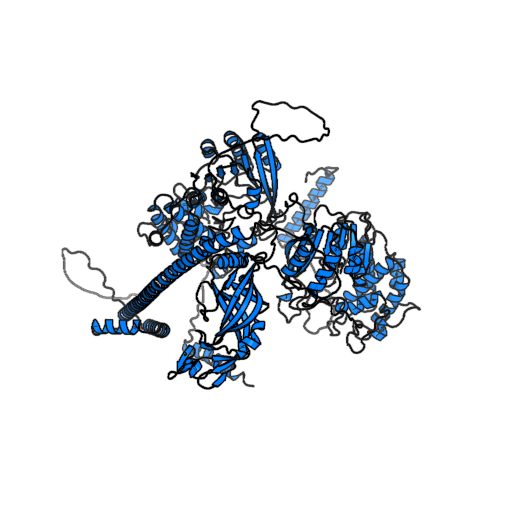P A CA 1
ATOM 3941 C C . ASP A 1 502 ? -3.119 -1.833 32.405 1.00 96.44 502 ASP A C 1
ATOM 3943 O O . ASP A 1 502 ? -3.522 -1.224 33.400 1.00 96.44 502 ASP A O 1
ATOM 3947 N N . ILE A 1 503 ? -1.900 -2.369 32.364 1.00 95.19 503 ILE A N 1
ATOM 3948 C CA . ILE A 1 503 ? -0.929 -2.242 33.460 1.00 95.19 503 ILE A CA 1
ATOM 3949 C C . ILE A 1 503 ? -0.284 -0.844 33.501 1.00 95.19 503 ILE A C 1
ATOM 3951 O O . ILE A 1 503 ? 0.144 -0.371 34.565 1.00 95.19 503 ILE A O 1
ATOM 3955 N N . MET A 1 504 ? -0.230 -0.171 32.351 1.00 95.00 504 MET A N 1
ATOM 3956 C CA . MET A 1 504 ? 0.324 1.165 32.170 1.00 95.00 504 MET A CA 1
ATOM 3957 C C . MET A 1 504 ? -0.737 2.245 32.413 1.00 95.00 504 MET A C 1
ATOM 3959 O O . MET A 1 504 ? -1.908 2.114 32.053 1.00 95.00 504 MET A O 1
ATOM 3963 N N . ARG A 1 505 ? -0.320 3.354 33.027 1.00 96.44 505 ARG A N 1
ATOM 3964 C CA . ARG A 1 505 ? -1.178 4.498 33.355 1.00 96.44 505 ARG A CA 1
ATOM 3965 C C . ARG A 1 505 ? -1.585 5.287 32.120 1.00 96.44 505 ARG A C 1
ATOM 3967 O O . ARG A 1 505 ? -2.694 5.811 32.093 1.00 96.44 505 ARG A O 1
ATOM 3974 N N . TYR A 1 506 ? -0.722 5.395 31.109 1.00 96.44 506 TYR A N 1
ATOM 3975 C CA . TYR A 1 506 ? -1.051 6.180 29.917 1.00 96.44 506 TYR A CA 1
ATOM 3976 C C . TYR A 1 506 ? -2.220 5.577 29.105 1.00 96.44 506 TYR A C 1
ATOM 3978 O O . TYR A 1 506 ? -3.215 6.284 28.924 1.00 96.44 506 TYR A O 1
ATOM 3986 N N . PRO A 1 507 ? -2.185 4.289 28.699 1.00 96.00 507 PRO A N 1
ATOM 3987 C CA . PRO A 1 507 ? -3.354 3.567 28.186 1.00 96.00 507 PRO A CA 1
ATOM 3988 C C . PRO A 1 507 ? -4.600 3.687 29.065 1.00 96.00 507 PRO A C 1
ATOM 3990 O O . PRO A 1 507 ? -5.691 3.946 28.561 1.00 96.00 507 PRO A O 1
ATOM 3993 N N . TYR A 1 508 ? -4.442 3.585 30.388 1.00 97.69 508 TYR A N 1
ATOM 3994 C CA . TYR A 1 508 ? -5.559 3.735 31.317 1.00 97.69 508 TYR A CA 1
ATOM 3995 C C . TYR A 1 508 ? -6.221 5.118 31.241 1.00 97.69 508 TYR A C 1
ATOM 3997 O O . TYR A 1 508 ? -7.444 5.190 31.177 1.00 97.69 508 TYR A O 1
ATOM 4005 N N . HIS A 1 509 ? -5.452 6.212 31.199 1.00 98.06 509 HIS A N 1
ATOM 4006 C CA . HIS A 1 509 ? -6.025 7.554 31.038 1.00 98.06 509 HIS A CA 1
ATOM 4007 C C . HIS A 1 509 ? -6.732 7.721 29.686 1.00 98.06 509 HIS A C 1
ATOM 4009 O O . HIS A 1 509 ? -7.769 8.376 29.629 1.00 98.06 509 HIS A O 1
ATOM 4015 N N . ILE A 1 510 ? -6.234 7.092 28.612 1.00 97.75 510 ILE A N 1
ATOM 4016 C CA . ILE A 1 510 ? -6.931 7.060 27.315 1.00 97.75 510 ILE A CA 1
ATOM 4017 C C . ILE A 1 510 ? -8.275 6.333 27.458 1.00 97.75 510 ILE A C 1
ATOM 4019 O O . ILE A 1 510 ? -9.312 6.884 27.092 1.00 97.75 510 ILE A O 1
ATOM 4023 N N . ALA A 1 511 ? -8.280 5.127 28.029 1.00 97.81 511 ALA A N 1
ATOM 4024 C CA . ALA A 1 511 ? -9.494 4.335 28.203 1.00 97.81 511 ALA A CA 1
ATOM 4025 C C . ALA A 1 511 ? -10.514 5.024 29.124 1.00 97.81 511 ALA A C 1
ATOM 4027 O O . ALA A 1 511 ? -11.703 5.076 28.812 1.00 97.81 511 ALA A O 1
ATOM 4028 N N . ARG A 1 512 ? -10.056 5.643 30.215 1.00 98.31 512 ARG A N 1
ATOM 4029 C CA . ARG A 1 512 ? -10.886 6.501 31.065 1.00 98.31 512 ARG A CA 1
ATOM 4030 C C . ARG A 1 512 ? -11.497 7.653 30.275 1.00 98.31 512 ARG A C 1
ATOM 4032 O O . ARG A 1 512 ? -12.686 7.900 30.414 1.00 98.31 512 ARG A O 1
ATOM 4039 N N . ALA A 1 513 ? -10.708 8.323 29.436 1.00 97.75 513 ALA A N 1
ATOM 4040 C CA . ALA A 1 513 ? -11.136 9.503 28.694 1.00 97.75 513 ALA A CA 1
ATOM 4041 C C . ALA A 1 513 ? -12.169 9.219 27.592 1.00 97.75 513 ALA A C 1
ATOM 4043 O O . ALA A 1 513 ? -13.010 10.084 27.365 1.00 97.75 513 ALA A O 1
ATOM 4044 N N . VAL A 1 514 ? -12.119 8.059 26.915 1.00 96.88 514 VAL A N 1
ATOM 4045 C CA . VAL A 1 514 ? -12.996 7.776 25.750 1.00 96.88 514 VAL A CA 1
ATOM 4046 C C . VAL A 1 514 ? -13.881 6.529 25.871 1.00 96.88 514 VAL A C 1
ATOM 4048 O O . VAL A 1 514 ? -14.889 6.426 25.167 1.00 96.88 514 VAL A O 1
ATOM 4051 N N . ILE A 1 515 ? -13.540 5.572 26.741 1.00 97.69 515 ILE A N 1
ATOM 4052 C CA . ILE A 1 515 ? -14.317 4.337 26.930 1.00 97.69 515 ILE A CA 1
ATOM 4053 C C . ILE A 1 515 ? -15.279 4.478 28.102 1.00 97.69 515 ILE A C 1
ATOM 4055 O O . ILE A 1 515 ? -16.487 4.397 27.899 1.00 97.69 515 ILE A O 1
ATOM 4059 N N . GLU A 1 516 ? -14.757 4.718 29.305 1.00 97.94 516 GLU A N 1
ATOM 4060 C CA . GLU A 1 516 ? -15.577 4.840 30.520 1.00 97.94 516 GLU A CA 1
ATOM 4061 C C . GLU A 1 516 ? -16.319 6.184 30.591 1.00 97.94 516 GLU A C 1
ATOM 4063 O O . GLU A 1 516 ? -17.439 6.261 31.088 1.00 97.94 516 GLU A O 1
ATOM 4068 N N . ASN A 1 517 ? -15.725 7.244 30.044 1.00 97.62 517 ASN A N 1
ATOM 4069 C CA . ASN A 1 517 ? -16.371 8.542 29.930 1.00 97.62 517 ASN A CA 1
ATOM 4070 C C . ASN A 1 517 ? -17.478 8.535 28.866 1.00 97.62 517 ASN A C 1
ATOM 4072 O O . ASN A 1 517 ? -17.226 8.261 27.687 1.00 97.62 517 ASN A O 1
ATOM 4076 N N . ASN A 1 518 ? -18.686 8.905 29.278 1.00 93.19 518 ASN A N 1
ATOM 4077 C CA . ASN A 1 518 ? -19.842 9.014 28.393 1.00 93.19 518 ASN A CA 1
ATOM 4078 C C . ASN A 1 518 ? -20.156 10.463 27.991 1.00 93.19 518 ASN A C 1
ATOM 4080 O O . ASN A 1 518 ? -20.735 10.682 26.931 1.00 93.19 518 ASN A O 1
ATOM 4084 N N . THR A 1 519 ? -19.794 11.459 28.808 1.00 94.56 519 THR A N 1
ATOM 4085 C CA . THR A 1 519 ? -20.349 12.819 28.656 1.00 94.56 519 THR A CA 1
ATOM 4086 C C . THR A 1 519 ? -19.406 13.966 29.001 1.00 94.56 519 THR A C 1
ATOM 4088 O O . THR A 1 519 ? -19.641 15.088 28.565 1.00 94.56 519 THR A O 1
ATOM 4091 N N . GLU A 1 520 ? -18.387 13.756 29.832 1.00 97.44 520 GLU A N 1
ATOM 4092 C CA . GLU A 1 520 ? -17.560 14.860 30.319 1.00 97.44 520 GLU A CA 1
ATOM 4093 C C . GLU A 1 520 ? -16.541 15.290 29.261 1.00 97.44 520 GLU A C 1
ATOM 4095 O O . GLU A 1 520 ? -15.761 14.482 28.767 1.00 97.44 520 GLU A O 1
ATOM 4100 N N . THR A 1 521 ? -16.487 16.583 28.961 1.00 97.19 521 THR A N 1
ATOM 4101 C CA . THR A 1 521 ? -15.478 17.188 28.081 1.00 97.19 521 THR A CA 1
ATOM 4102 C C . THR A 1 521 ? -14.801 18.365 28.779 1.00 97.19 521 THR A C 1
ATOM 4104 O O . THR A 1 521 ? -15.339 18.930 29.735 1.00 97.19 521 THR A O 1
ATOM 4107 N N . ILE A 1 522 ? -13.618 18.752 28.304 1.00 96.62 522 ILE A N 1
ATOM 4108 C CA . ILE A 1 522 ? -12.927 19.969 28.758 1.00 96.62 522 ILE A CA 1
ATOM 4109 C C . ILE A 1 522 ? -13.481 21.171 27.982 1.00 96.62 522 ILE A C 1
ATOM 4111 O O . ILE A 1 522 ? -13.438 21.149 26.751 1.00 96.62 522 ILE A O 1
ATOM 4115 N N . SER A 1 523 ? -13.993 22.199 28.666 1.00 95.75 523 SER A N 1
ATOM 4116 C CA . SER A 1 523 ? -14.458 23.436 28.013 1.00 95.75 523 SER A CA 1
ATOM 4117 C C . SER A 1 523 ? -13.289 24.291 27.504 1.00 95.75 523 SER A C 1
ATOM 4119 O O . SER A 1 523 ? -12.141 24.085 27.904 1.00 95.75 523 SER A O 1
ATOM 4121 N N . ASP A 1 524 ? -13.550 25.274 26.638 1.00 92.06 524 ASP A N 1
ATOM 4122 C CA . ASP A 1 524 ? -12.491 26.175 26.164 1.00 92.06 524 ASP A CA 1
ATOM 4123 C C . ASP A 1 524 ? -11.883 27.001 27.315 1.00 92.06 524 ASP A C 1
ATOM 4125 O O . ASP A 1 524 ? -10.671 27.221 27.333 1.00 92.06 524 ASP A O 1
ATOM 4129 N N . GLU A 1 525 ? -12.672 27.390 28.323 1.00 94.94 525 GLU A N 1
ATOM 4130 C CA . GLU A 1 525 ? -12.182 28.083 29.524 1.00 94.94 525 GLU A CA 1
ATOM 4131 C C . GLU A 1 525 ? -11.263 27.180 30.355 1.00 94.94 525 GLU A C 1
ATOM 4133 O O . GLU A 1 525 ? -10.181 27.596 30.774 1.00 94.94 525 GLU A O 1
ATOM 4138 N N . GLU A 1 526 ? -11.658 25.920 30.560 1.00 97.38 526 GLU A N 1
ATOM 4139 C CA . GLU A 1 526 ? -10.834 24.927 31.255 1.00 97.38 526 GLU A CA 1
ATOM 4140 C C . GLU A 1 526 ? -9.549 24.624 30.471 1.00 97.38 526 GLU A C 1
ATOM 4142 O O . GLU A 1 526 ? -8.480 24.462 31.063 1.00 97.38 526 GLU A O 1
ATOM 4147 N N . LEU A 1 527 ? -9.621 24.594 29.137 1.00 96.56 527 LEU A N 1
ATOM 4148 C CA . LEU A 1 527 ? -8.465 24.413 28.264 1.00 96.56 527 LEU A CA 1
ATOM 4149 C C . LEU A 1 527 ? -7.499 25.601 28.338 1.00 96.56 527 LEU A C 1
ATOM 4151 O O . LEU A 1 527 ? -6.281 25.402 28.360 1.00 96.56 527 LEU A O 1
ATOM 4155 N N . VAL A 1 528 ? -8.017 26.831 28.400 1.00 95.19 528 VAL A N 1
ATOM 4156 C CA . VAL A 1 528 ? -7.200 28.024 28.649 1.00 95.19 528 VAL A CA 1
ATOM 4157 C C . VAL A 1 528 ? -6.501 27.887 29.999 1.00 95.19 528 VAL A C 1
ATOM 4159 O O . VAL A 1 528 ? -5.267 27.897 30.016 1.00 95.19 528 VAL A O 1
ATOM 4162 N N . ALA A 1 529 ? -7.252 27.624 31.075 1.00 96.06 529 ALA A N 1
ATOM 4163 C CA . ALA A 1 529 ? -6.726 27.461 32.432 1.00 96.06 529 ALA A CA 1
ATOM 4164 C C . ALA A 1 529 ? -5.675 26.340 32.545 1.00 96.06 529 ALA A C 1
ATOM 4166 O O . ALA A 1 529 ? -4.686 26.470 33.267 1.00 96.06 529 ALA A O 1
ATOM 4167 N N . LEU A 1 530 ? -5.830 25.243 31.795 1.00 97.06 530 LEU A N 1
ATOM 4168 C CA . LEU A 1 530 ? -4.831 24.174 31.728 1.00 97.06 530 LEU A CA 1
ATOM 4169 C C . LEU A 1 530 ? -3.485 24.668 31.195 1.00 97.06 530 LEU A C 1
ATOM 4171 O O . LEU A 1 530 ? -2.448 24.242 31.699 1.00 97.06 530 LEU A O 1
ATOM 4175 N N . THR A 1 531 ? -3.500 25.562 30.204 1.00 95.75 531 THR A N 1
ATOM 4176 C CA . THR A 1 531 ? -2.294 26.073 29.529 1.00 95.75 531 THR A CA 1
ATOM 4177 C C . THR A 1 531 ? -1.678 27.316 30.172 1.00 95.75 531 THR A C 1
ATOM 4179 O O . THR A 1 531 ? -0.631 27.782 29.716 1.00 95.75 531 THR A O 1
ATOM 4182 N N . GLU A 1 532 ? -2.290 27.848 31.229 1.00 93.56 532 GLU A N 1
ATOM 4183 C CA . GLU A 1 532 ? -1.761 28.989 31.972 1.00 93.56 532 GLU A CA 1
ATOM 4184 C C . GLU A 1 532 ? -0.498 28.636 32.765 1.00 93.56 532 GLU A C 1
ATOM 4186 O O . GLU A 1 532 ? -0.301 27.513 33.242 1.00 93.56 532 GLU A O 1
ATOM 4191 N N . LYS A 1 533 ? 0.367 29.639 32.950 1.00 90.69 533 LYS A N 1
ATOM 4192 C CA . LYS A 1 533 ? 1.535 29.510 33.824 1.00 90.69 533 LYS A CA 1
ATOM 4193 C C . LYS A 1 533 ? 1.072 29.223 35.250 1.00 90.69 533 LYS A C 1
ATOM 4195 O O . LYS A 1 533 ? 0.201 29.906 35.774 1.00 90.69 533 LYS A O 1
ATOM 4200 N N . ASN A 1 534 ? 1.723 28.269 35.902 1.00 91.69 534 ASN A N 1
ATOM 4201 C CA . ASN A 1 534 ? 1.447 27.924 37.289 1.00 91.69 534 ASN A CA 1
ATOM 4202 C C . ASN A 1 534 ? 2.738 28.042 38.107 1.00 91.69 534 ASN A C 1
ATOM 4204 O O . ASN A 1 534 ? 3.613 27.184 38.024 1.00 91.69 534 ASN A O 1
ATOM 4208 N N . SER A 1 535 ? 2.857 29.114 38.893 1.00 85.44 535 SER A N 1
ATOM 4209 C CA . SER A 1 535 ? 4.020 29.368 39.757 1.00 85.44 535 SER A CA 1
ATOM 4210 C C . SER A 1 535 ? 4.184 28.326 40.870 1.00 85.44 535 SER A C 1
ATOM 4212 O O . SER A 1 535 ? 5.296 28.118 41.343 1.00 85.44 535 SER A O 1
ATOM 4214 N N . GLY A 1 536 ? 3.106 27.635 41.252 1.00 88.75 536 GLY A N 1
ATOM 4215 C CA . GLY A 1 536 ? 3.114 26.554 42.240 1.00 88.75 536 GLY A CA 1
ATOM 4216 C C . GLY A 1 536 ? 3.401 25.163 41.665 1.00 88.75 536 GLY A C 1
ATOM 4217 O O . GLY A 1 536 ? 3.409 24.195 42.418 1.00 88.75 536 GLY A O 1
ATOM 4218 N N . ALA A 1 537 ? 3.629 25.028 40.353 1.00 89.50 537 ALA A N 1
ATOM 4219 C CA . ALA A 1 537 ? 3.868 23.729 39.719 1.00 89.50 537 ALA A CA 1
ATOM 4220 C C . ALA A 1 537 ? 5.214 23.086 40.107 1.00 89.50 537 ALA A C 1
ATOM 4222 O O . ALA A 1 537 ? 5.388 21.869 39.995 1.00 89.50 537 ALA A O 1
ATOM 4223 N N . GLY A 1 538 ? 6.173 23.889 40.572 1.00 92.69 538 GLY A N 1
ATOM 4224 C CA . GLY A 1 538 ? 7.562 23.466 40.736 1.00 92.69 538 GLY A CA 1
ATOM 4225 C C . GLY A 1 538 ? 8.252 23.219 39.390 1.00 92.69 538 GLY A C 1
ATOM 4226 O O . GLY A 1 538 ? 7.745 23.597 38.335 1.00 92.69 538 GLY A O 1
ATOM 4227 N N . THR A 1 539 ? 9.427 22.598 39.436 1.00 95.75 539 THR A N 1
ATOM 4228 C CA . THR A 1 539 ? 10.331 22.463 38.278 1.00 95.75 539 THR A CA 1
ATOM 4229 C C . THR A 1 539 ? 10.829 21.037 38.062 1.00 95.75 539 THR A C 1
ATOM 4231 O O . THR A 1 539 ? 11.793 20.832 37.334 1.00 95.75 539 THR A O 1
ATOM 4234 N N . PHE A 1 540 ? 10.197 20.034 38.682 1.00 96.44 540 PHE A N 1
ATOM 4235 C CA . PHE A 1 540 ? 10.691 18.655 38.669 1.00 96.44 540 PHE A CA 1
ATOM 4236 C C . PHE A 1 540 ? 10.943 18.117 37.254 1.00 96.44 540 PHE A C 1
ATOM 4238 O O . PHE A 1 540 ? 12.008 17.552 37.005 1.00 96.44 540 PHE A O 1
ATOM 4245 N N . ILE A 1 541 ? 9.997 18.283 36.321 1.00 97.00 541 ILE A N 1
ATOM 4246 C CA . ILE A 1 541 ? 10.142 17.749 34.958 1.00 97.00 541 ILE A CA 1
ATOM 4247 C C . ILE A 1 541 ? 11.258 18.508 34.232 1.00 97.00 541 ILE A C 1
ATOM 4249 O O . ILE A 1 541 ? 12.111 17.888 33.591 1.00 97.00 541 ILE A O 1
ATOM 4253 N N . ALA A 1 542 ? 11.294 19.836 34.370 1.00 96.50 542 ALA A N 1
ATOM 4254 C CA . ALA A 1 542 ? 12.354 20.665 33.808 1.00 96.50 542 ALA A CA 1
ATOM 4255 C C . ALA A 1 542 ? 13.745 20.292 34.340 1.00 96.50 542 ALA A C 1
ATOM 4257 O O . ALA A 1 542 ? 14.652 20.069 33.544 1.00 96.50 542 ALA A O 1
ATOM 4258 N N . ASP A 1 543 ? 13.912 20.169 35.650 1.00 95.81 543 ASP A N 1
ATOM 4259 C CA . ASP A 1 543 ? 15.207 19.898 36.280 1.00 95.81 543 ASP A CA 1
ATOM 4260 C C . ASP A 1 543 ? 15.675 18.462 36.024 1.00 95.81 543 ASP A C 1
ATOM 4262 O O . ASP A 1 543 ? 16.869 18.203 35.875 1.00 95.81 543 ASP A O 1
ATOM 4266 N N . THR A 1 544 ? 14.734 17.523 35.906 1.00 95.12 544 THR A N 1
ATOM 4267 C CA . THR A 1 544 ? 15.053 16.106 35.718 1.00 95.12 544 THR A CA 1
ATOM 4268 C C . THR A 1 544 ? 15.343 15.755 34.262 1.00 95.12 544 THR A C 1
ATOM 4270 O O . THR A 1 544 ? 16.225 14.938 34.014 1.00 95.12 544 THR A O 1
ATOM 4273 N N . PHE A 1 545 ? 14.631 16.336 33.291 1.00 95.38 545 PHE A N 1
ATOM 4274 C CA . PHE A 1 545 ? 14.693 15.902 31.885 1.00 95.38 545 PHE A CA 1
ATOM 4275 C C . PHE A 1 545 ? 15.278 16.939 30.922 1.00 95.38 545 PHE A C 1
ATOM 4277 O O . PHE A 1 545 ? 15.363 16.681 29.712 1.00 95.38 545 PHE A O 1
ATOM 4284 N N . TYR A 1 546 ? 15.716 18.101 31.416 1.00 93.38 546 TYR A N 1
ATOM 4285 C CA . TYR A 1 546 ? 16.426 19.064 30.580 1.00 93.38 546 TYR A CA 1
ATOM 4286 C C . TYR A 1 546 ? 17.705 18.446 30.007 1.00 93.38 546 TYR A C 1
ATOM 4288 O O . TYR A 1 546 ? 18.503 17.841 30.716 1.00 93.38 546 TYR A O 1
ATOM 4296 N N . GLY A 1 547 ? 17.875 18.578 28.689 1.00 89.75 547 GLY A N 1
ATOM 4297 C CA . GLY A 1 547 ? 18.981 17.962 27.954 1.00 89.75 547 GLY A CA 1
ATOM 4298 C C . GLY A 1 547 ? 18.707 16.545 27.440 1.00 89.75 547 GLY A C 1
ATOM 4299 O O . GLY A 1 547 ? 19.531 16.037 26.690 1.00 89.75 547 GLY A O 1
ATOM 4300 N N . TYR A 1 548 ? 17.555 15.932 27.749 1.00 92.94 548 TYR A N 1
ATOM 4301 C CA . TYR A 1 548 ? 17.223 14.567 27.308 1.00 92.94 548 TYR A CA 1
ATOM 4302 C C . TYR A 1 548 ? 16.245 14.537 26.135 1.00 92.94 548 TYR A C 1
ATOM 4304 O O . TYR A 1 548 ? 16.550 13.934 25.109 1.00 92.94 548 TYR A O 1
ATOM 4312 N N . TYR A 1 549 ? 15.099 15.209 26.252 1.00 91.38 549 TYR A N 1
ATOM 4313 C CA . TYR A 1 549 ? 14.049 15.183 25.229 1.00 91.38 549 TYR A CA 1
ATOM 4314 C C . TYR A 1 549 ? 13.676 16.612 24.821 1.00 91.38 549 TYR A C 1
ATOM 4316 O O . TYR A 1 549 ? 14.230 17.189 23.887 1.00 91.38 549 TYR A O 1
ATOM 4324 N N . TYR A 1 550 ? 12.815 17.280 25.575 1.00 93.75 550 TYR A N 1
ATOM 4325 C CA . TYR A 1 550 ? 12.295 18.582 25.164 1.00 93.75 550 TYR A CA 1
ATOM 4326 C C . TYR A 1 550 ? 13.168 19.771 25.580 1.00 93.75 550 TYR A C 1
ATOM 4328 O O . TYR A 1 550 ? 14.134 19.651 26.335 1.00 93.75 550 TYR A O 1
ATOM 4336 N N . THR A 1 551 ? 12.865 20.939 25.012 1.00 93.25 551 THR A N 1
ATOM 4337 C CA . THR A 1 551 ? 13.489 22.207 25.409 1.00 93.25 551 THR A CA 1
ATOM 4338 C C . THR A 1 551 ? 13.022 22.600 26.813 1.00 93.25 551 THR A C 1
ATOM 4340 O O . THR A 1 551 ? 11.929 22.222 27.239 1.00 93.25 551 THR A O 1
ATOM 4343 N N . LYS A 1 552 ? 13.827 23.385 27.541 1.00 94.75 552 LYS A N 1
ATOM 4344 C CA . LYS A 1 552 ? 13.473 23.831 28.900 1.00 94.75 552 LYS A CA 1
ATOM 4345 C C . LYS A 1 552 ? 12.086 24.502 28.979 1.00 94.75 552 LYS A C 1
ATOM 4347 O O . LYS A 1 552 ? 11.336 24.128 29.875 1.00 94.75 552 LYS A O 1
ATOM 4352 N N . PRO A 1 553 ? 11.688 25.392 28.042 1.00 96.00 553 PRO A N 1
ATOM 4353 C CA . PRO A 1 553 ? 10.347 25.981 28.056 1.00 96.00 553 PRO A CA 1
ATOM 4354 C C . PRO A 1 553 ? 9.215 24.956 27.913 1.00 96.00 553 PRO A C 1
ATOM 4356 O O . PRO A 1 553 ? 8.187 25.100 28.567 1.00 96.00 553 PRO A O 1
ATOM 4359 N N . ILE A 1 554 ? 9.396 23.909 27.099 1.00 96.94 554 ILE A N 1
ATOM 4360 C CA . ILE A 1 554 ? 8.401 22.833 26.974 1.00 96.94 554 ILE A CA 1
ATOM 4361 C C . ILE A 1 554 ? 8.313 22.037 28.277 1.00 96.94 554 ILE A C 1
ATOM 4363 O O . ILE A 1 554 ? 7.214 21.770 28.743 1.00 96.94 554 ILE A O 1
ATOM 4367 N N . LEU A 1 555 ? 9.441 21.693 28.902 1.00 96.94 555 LEU A N 1
ATOM 4368 C CA . LEU A 1 555 ? 9.419 20.948 30.164 1.00 96.94 555 LEU A CA 1
ATOM 4369 C C . LEU A 1 555 ? 8.768 21.755 31.301 1.00 96.94 555 LEU A C 1
ATOM 4371 O O . LEU A 1 555 ? 7.984 21.206 32.066 1.00 96.94 555 LEU A O 1
ATOM 4375 N N . GLN A 1 556 ? 9.013 23.068 31.360 1.00 96.12 556 GLN A N 1
ATOM 4376 C CA . GLN A 1 556 ? 8.331 23.972 32.295 1.00 96.12 556 GLN A CA 1
ATOM 4377 C C . GLN A 1 556 ? 6.828 24.077 32.009 1.00 96.12 556 GLN A C 1
ATOM 4379 O O . GLN A 1 556 ? 6.018 24.098 32.935 1.00 96.12 556 GLN A O 1
ATOM 4384 N N . PHE A 1 557 ? 6.441 24.117 30.730 1.00 97.12 557 PHE A N 1
ATOM 4385 C CA . PHE A 1 557 ? 5.037 24.020 30.338 1.00 97.12 557 PHE A CA 1
ATOM 4386 C C . PHE A 1 557 ? 4.422 22.699 30.817 1.00 97.12 557 PHE A C 1
ATOM 4388 O O . PHE A 1 557 ? 3.330 22.710 31.370 1.00 97.12 557 PHE A O 1
ATOM 4395 N N . MET A 1 558 ? 5.131 21.575 30.693 1.00 97.50 558 MET A N 1
ATOM 4396 C CA . MET A 1 558 ? 4.653 20.278 31.176 1.00 97.50 558 MET A CA 1
ATOM 4397 C C . MET A 1 558 ? 4.488 20.234 32.703 1.00 97.50 558 MET A C 1
ATOM 4399 O O . MET A 1 558 ? 3.482 19.699 33.164 1.00 97.50 558 MET A O 1
ATOM 4403 N N . ASP A 1 559 ? 5.410 20.820 33.482 1.00 97.81 559 ASP A N 1
ATOM 4404 C CA . ASP A 1 559 ? 5.246 20.971 34.940 1.00 97.81 559 ASP A CA 1
ATOM 4405 C C . ASP A 1 559 ? 3.948 21.737 35.261 1.00 97.81 559 ASP A C 1
ATOM 4407 O O . ASP A 1 559 ? 3.144 21.292 36.090 1.00 97.81 559 ASP A O 1
ATOM 4411 N N . ALA A 1 560 ? 3.706 22.854 34.563 1.00 97.44 560 ALA A N 1
ATOM 4412 C CA . ALA A 1 560 ? 2.514 23.680 34.746 1.00 97.44 560 ALA A CA 1
ATOM 4413 C C . ALA A 1 560 ? 1.219 22.949 34.363 1.00 97.44 560 ALA A C 1
ATOM 4415 O O . ALA A 1 560 ? 0.309 22.866 35.190 1.00 97.44 560 ALA A O 1
ATOM 4416 N N . VAL A 1 561 ? 1.146 22.371 33.157 1.00 97.44 561 VAL A N 1
ATOM 4417 C CA . VAL A 1 561 ? -0.048 21.661 32.669 1.00 97.44 561 VAL A CA 1
ATOM 4418 C C . VAL A 1 561 ? -0.364 20.451 33.530 1.00 97.44 561 VAL A C 1
ATOM 4420 O O . VAL A 1 561 ? -1.521 20.266 33.899 1.00 97.44 561 VAL A O 1
ATOM 4423 N N . TRP A 1 562 ? 0.637 19.646 33.899 1.00 97.50 562 TRP A N 1
ATOM 4424 C CA . TRP A 1 562 ? 0.406 18.480 34.750 1.00 97.50 562 TRP A CA 1
ATOM 4425 C C . TRP A 1 562 ? -0.177 18.893 36.106 1.00 97.50 562 TRP A C 1
ATOM 4427 O O . TRP A 1 562 ? -1.143 18.287 36.573 1.00 97.50 562 TRP A O 1
ATOM 4437 N N . SER A 1 563 ? 0.357 19.966 36.702 1.00 97.25 563 SER A N 1
ATOM 4438 C CA . SER A 1 563 ? -0.121 20.516 37.977 1.00 97.25 563 SER A CA 1
ATOM 4439 C C . SER A 1 563 ? -1.517 21.130 37.862 1.00 97.25 563 SER A C 1
ATOM 4441 O O . SER A 1 563 ? -2.341 20.971 38.761 1.00 97.25 563 SER A O 1
ATOM 4443 N N . ASN A 1 564 ? -1.816 21.808 36.751 1.00 97.50 564 ASN A N 1
ATOM 4444 C CA . ASN A 1 564 ? -3.150 22.335 36.470 1.00 97.50 564 ASN A CA 1
ATOM 4445 C C . ASN A 1 564 ? -4.167 21.205 36.262 1.00 97.50 564 ASN A C 1
ATOM 4447 O O . ASN A 1 564 ? -5.265 21.278 36.808 1.00 97.50 564 ASN A O 1
ATOM 4451 N N . ALA A 1 565 ? -3.790 20.127 35.571 1.00 96.94 565 ALA A N 1
ATOM 4452 C CA . ALA A 1 565 ? -4.642 18.958 35.367 1.00 96.94 565 ALA A CA 1
ATOM 4453 C C . ALA A 1 565 ? -5.022 18.265 36.686 1.00 96.94 565 ALA A C 1
ATOM 4455 O O . ALA A 1 565 ? -6.116 17.715 36.782 1.00 96.94 565 ALA A O 1
ATOM 4456 N N . GLN A 1 566 ? -4.189 18.342 37.735 1.00 95.25 566 GLN A N 1
ATOM 4457 C CA . GLN A 1 566 ? -4.544 17.803 39.058 1.00 95.25 566 GLN A CA 1
ATOM 4458 C C . GLN A 1 566 ? -5.720 18.533 39.723 1.00 95.25 566 GLN A C 1
ATOM 4460 O O . GLN A 1 566 ? -6.347 17.971 40.618 1.00 95.25 566 GLN A O 1
ATOM 4465 N N . LYS A 1 567 ? -6.024 19.771 39.305 1.00 95.38 567 LYS A N 1
ATOM 4466 C CA . LYS A 1 567 ? -7.172 20.542 39.809 1.00 95.38 567 LYS A CA 1
ATOM 4467 C C . LYS A 1 567 ? -8.496 20.062 39.201 1.00 95.38 567 LYS A C 1
ATOM 4469 O O . LYS A 1 567 ? -9.552 20.309 39.780 1.00 95.38 567 LYS A O 1
ATOM 4474 N N . LEU A 1 568 ? -8.443 19.378 38.055 1.00 95.81 568 LEU A N 1
ATOM 4475 C CA . LEU A 1 568 ? -9.606 18.755 37.428 1.00 95.81 568 LEU A CA 1
ATOM 4476 C C . LEU A 1 568 ? -9.982 17.463 38.166 1.00 95.81 568 LEU A C 1
ATOM 4478 O O . LEU A 1 568 ? -9.130 16.760 38.712 1.00 95.81 568 LEU A O 1
ATOM 4482 N N . LYS A 1 569 ? -11.276 17.140 38.167 1.00 93.00 569 LYS A N 1
ATOM 4483 C CA . LYS A 1 569 ? -11.829 15.912 38.757 1.00 93.00 569 LYS A CA 1
ATOM 4484 C C . LYS A 1 569 ? -12.353 14.992 37.655 1.00 93.00 569 LYS A C 1
ATOM 4486 O O . LYS A 1 569 ? -12.623 15.455 36.551 1.00 93.00 569 LYS A O 1
ATOM 4491 N N . GLY A 1 570 ? -12.502 13.707 37.975 1.00 95.19 570 GLY A N 1
ATOM 4492 C CA . GLY A 1 570 ? -13.134 12.733 37.083 1.00 95.19 570 GLY A CA 1
ATOM 4493 C C . GLY A 1 570 ? -12.456 12.637 35.714 1.00 95.19 570 GLY A C 1
ATOM 4494 O O . GLY A 1 570 ? -11.229 12.715 35.612 1.00 95.19 570 GLY A O 1
ATOM 4495 N N . TYR A 1 571 ? -13.266 12.485 34.666 1.00 97.94 571 TYR A N 1
ATOM 4496 C CA . TYR A 1 571 ? -12.779 12.243 33.308 1.00 97.94 571 TYR A CA 1
ATOM 4497 C C . TYR A 1 571 ? -12.079 13.454 32.691 1.00 97.94 571 TYR A C 1
ATOM 4499 O O . TYR A 1 571 ? -11.190 13.276 31.866 1.00 97.94 571 TYR A O 1
ATOM 4507 N N . LYS A 1 572 ? -12.390 14.685 33.116 1.00 98.19 572 LYS A N 1
ATOM 4508 C CA . LYS A 1 572 ? -11.684 15.881 32.617 1.00 98.19 572 LYS A CA 1
ATOM 4509 C C . LYS A 1 572 ? -10.182 15.830 32.899 1.00 98.19 572 LYS A C 1
ATOM 4511 O O . LYS A 1 572 ? -9.375 16.219 32.056 1.00 98.19 572 LYS A O 1
ATOM 4516 N N . LYS A 1 573 ? -9.791 15.303 34.064 1.00 98.06 573 LYS A N 1
ATOM 4517 C CA . LYS A 1 573 ? -8.380 15.049 34.386 1.00 98.06 573 LYS A CA 1
ATOM 4518 C C . LYS A 1 573 ? -7.777 14.007 33.443 1.00 98.06 573 LYS A C 1
ATOM 4520 O O . LYS A 1 573 ? -6.671 14.205 32.946 1.00 98.06 573 LYS A O 1
ATOM 4525 N N . ASP A 1 574 ? -8.508 12.923 33.190 1.00 98.38 574 ASP A N 1
ATOM 4526 C CA . ASP A 1 574 ? -8.079 11.844 32.297 1.00 98.38 574 ASP A CA 1
ATOM 4527 C C . ASP A 1 574 ? -7.897 12.346 30.852 1.00 98.38 574 ASP A C 1
ATOM 4529 O O . ASP A 1 574 ? -6.874 12.054 30.238 1.00 98.38 574 ASP A O 1
ATOM 4533 N N . ILE A 1 575 ? -8.806 13.190 30.345 1.00 98.19 575 ILE A N 1
ATOM 4534 C CA . ILE A 1 575 ? -8.695 13.844 29.028 1.00 98.19 575 ILE A CA 1
ATOM 4535 C C . ILE A 1 575 ? -7.429 14.704 28.956 1.00 98.19 575 ILE A C 1
ATOM 4537 O O . ILE A 1 575 ? -6.660 14.587 28.000 1.00 98.19 575 ILE A O 1
ATOM 4541 N N . ALA A 1 576 ? -7.178 15.542 29.967 1.00 98.12 576 ALA A N 1
ATOM 4542 C CA . ALA A 1 576 ? -6.005 16.415 29.997 1.00 98.12 576 ALA A CA 1
ATOM 4543 C C . ALA A 1 576 ? -4.693 15.608 29.995 1.00 98.12 576 ALA A C 1
ATOM 4545 O O . ALA A 1 576 ? -3.771 15.909 29.234 1.00 98.12 576 ALA A O 1
ATOM 4546 N N . LEU A 1 577 ? -4.612 14.546 30.805 1.00 98.12 577 LEU A N 1
ATOM 4547 C CA . LEU A 1 577 ? -3.428 13.685 30.878 1.00 98.12 577 LEU A CA 1
ATOM 4548 C C . LEU A 1 577 ? -3.242 12.840 29.609 1.00 98.12 577 LEU A C 1
ATOM 4550 O O . LEU A 1 577 ? -2.121 12.747 29.101 1.00 98.12 577 LEU A O 1
ATOM 4554 N N . ALA A 1 578 ? -4.320 12.288 29.048 1.00 97.19 578 ALA A N 1
ATOM 4555 C CA . ALA A 1 578 ? -4.283 11.550 27.788 1.00 97.19 578 ALA A CA 1
ATOM 4556 C C . ALA A 1 578 ? -3.829 12.447 26.623 1.00 97.19 578 ALA A C 1
ATOM 4558 O O . ALA A 1 578 ? -2.960 12.043 25.845 1.00 97.19 578 ALA A O 1
ATOM 4559 N N . ALA A 1 579 ? -4.331 13.685 26.543 1.00 97.06 579 ALA A N 1
ATOM 4560 C CA . ALA A 1 579 ? -3.910 14.672 25.549 1.00 97.06 579 ALA A CA 1
ATOM 4561 C C . ALA A 1 579 ? -2.440 15.073 25.723 1.00 97.06 579 ALA A C 1
ATOM 4563 O O . ALA A 1 579 ? -1.699 15.160 24.740 1.00 97.06 579 ALA A O 1
ATOM 4564 N N . LEU A 1 580 ? -1.978 15.269 26.964 1.00 97.38 580 LEU A N 1
ATOM 4565 C CA . LEU A 1 580 ? -0.580 15.597 27.250 1.00 97.38 580 LEU A CA 1
ATOM 4566 C C . LEU A 1 580 ? 0.353 14.454 26.828 1.00 97.38 580 LEU A C 1
ATOM 4568 O O . LEU A 1 580 ? 1.332 14.683 26.115 1.00 97.38 580 LEU A O 1
ATOM 4572 N N . GLY A 1 581 ? 0.012 13.215 27.190 1.00 95.62 581 GLY A N 1
ATOM 4573 C CA . GLY A 1 581 ? 0.757 12.033 26.765 1.00 95.62 581 GLY A CA 1
ATOM 4574 C C . GLY A 1 581 ? 0.748 11.852 25.245 1.00 95.62 581 GLY A C 1
ATOM 4575 O O . GLY A 1 581 ? 1.793 11.570 24.656 1.00 95.62 581 GLY A O 1
ATOM 4576 N N . HIS A 1 582 ? -0.390 12.106 24.587 1.00 93.81 582 HIS A N 1
ATOM 4577 C CA . HIS A 1 582 ? -0.488 12.061 23.126 1.00 93.81 582 HIS A CA 1
ATOM 4578 C C . HIS A 1 582 ? 0.393 13.127 22.470 1.00 93.81 582 HIS A C 1
ATOM 4580 O O . HIS A 1 582 ? 1.097 12.820 21.513 1.00 93.81 582 HIS A O 1
ATOM 4586 N N . THR A 1 583 ? 0.433 14.341 23.022 1.00 94.56 583 THR A N 1
ATOM 4587 C CA . THR A 1 583 ? 1.292 15.433 22.540 1.00 94.56 583 THR A CA 1
ATOM 4588 C C . THR A 1 583 ? 2.766 15.042 22.608 1.00 94.56 583 THR A C 1
ATOM 4590 O O . THR A 1 583 ? 3.484 15.144 21.613 1.00 94.56 583 THR A O 1
ATOM 4593 N N . CYS A 1 584 ? 3.212 14.529 23.759 1.00 93.56 584 CYS A N 1
ATOM 4594 C CA . CYS A 1 584 ? 4.577 14.042 23.940 1.00 93.56 584 CYS A CA 1
ATOM 4595 C C . CYS A 1 584 ? 4.904 12.886 22.989 1.00 93.56 584 CYS A C 1
ATOM 4597 O O . CYS A 1 584 ? 5.991 12.847 22.427 1.00 93.56 584 CYS A O 1
ATOM 4599 N N . LYS A 1 585 ? 3.986 11.941 22.797 1.00 90.81 585 LYS A N 1
ATOM 4600 C CA . LYS A 1 585 ? 4.184 10.816 21.881 1.00 90.81 585 LYS A CA 1
ATOM 4601 C C . LYS A 1 585 ? 4.257 11.279 20.424 1.00 90.81 585 LYS A C 1
ATOM 4603 O O . LYS A 1 585 ? 5.178 10.893 19.721 1.00 90.81 585 LYS A O 1
ATOM 4608 N N . ALA A 1 586 ? 3.327 12.117 19.973 1.00 86.19 586 ALA A N 1
ATOM 4609 C CA . ALA A 1 586 ? 3.279 12.613 18.595 1.00 86.19 586 ALA A CA 1
ATOM 4610 C C . ALA A 1 586 ? 4.516 13.441 18.226 1.00 86.19 586 ALA A C 1
ATOM 4612 O O . ALA A 1 586 ? 4.923 13.478 17.072 1.00 86.19 586 ALA A O 1
ATOM 4613 N N . LYS A 1 587 ? 5.133 14.091 19.217 1.00 88.00 587 LYS A N 1
ATOM 4614 C CA . LYS A 1 587 ? 6.396 14.808 19.054 1.00 88.00 587 LYS A CA 1
ATOM 4615 C C . LYS A 1 587 ? 7.623 13.946 19.352 1.00 88.00 587 LYS A C 1
ATOM 4617 O O . LYS A 1 587 ? 8.725 14.474 19.319 1.00 88.00 587 LYS A O 1
ATOM 4622 N N . ALA A 1 588 ? 7.489 12.647 19.621 1.00 84.00 588 ALA A N 1
ATOM 4623 C CA . ALA A 1 588 ? 8.621 11.752 19.843 1.00 84.00 588 ALA A CA 1
ATOM 4624 C C . ALA A 1 588 ? 9.123 11.114 18.542 1.00 84.00 588 ALA A C 1
ATOM 4626 O O . ALA A 1 588 ? 8.357 10.834 17.624 1.00 84.00 588 ALA A O 1
ATOM 4627 N N . VAL A 1 589 ? 10.423 10.824 18.475 1.00 75.94 589 VAL A N 1
ATOM 4628 C CA . VAL A 1 589 ? 11.013 10.107 17.336 1.00 75.94 589 VAL A CA 1
ATOM 4629 C C . VAL A 1 589 ? 10.402 8.708 17.219 1.00 75.94 589 VAL A C 1
ATOM 4631 O O . VAL A 1 589 ? 10.525 7.904 18.141 1.00 75.94 589 VAL A O 1
ATOM 4634 N N . PHE A 1 590 ? 9.752 8.419 16.086 1.00 70.19 590 PHE A N 1
ATOM 4635 C CA . PHE A 1 590 ? 8.968 7.191 15.865 1.00 70.19 590 PHE A CA 1
ATOM 4636 C C . PHE A 1 590 ? 7.874 6.949 16.921 1.00 70.19 590 PHE A C 1
ATOM 4638 O O . PHE A 1 590 ? 7.464 5.814 17.142 1.00 70.19 590 PHE A O 1
ATOM 4645 N N . GLY A 1 591 ? 7.427 7.998 17.619 1.00 77.62 591 GLY A N 1
ATOM 4646 C CA . GLY A 1 591 ? 6.468 7.873 18.713 1.00 77.62 591 GLY A CA 1
ATOM 4647 C C . GLY A 1 591 ? 7.029 7.246 19.995 1.00 77.62 591 GLY A C 1
ATOM 4648 O O . GLY A 1 591 ? 6.244 6.859 20.855 1.00 77.62 591 GLY A O 1
ATOM 4649 N N . MET A 1 592 ? 8.355 7.123 20.140 1.00 82.94 592 MET A N 1
ATOM 4650 C CA . MET A 1 592 ? 9.009 6.398 21.240 1.00 82.94 592 MET A CA 1
ATOM 4651 C C . MET A 1 592 ? 10.144 7.215 21.872 1.00 82.94 592 MET A C 1
ATOM 4653 O O . MET A 1 592 ? 10.772 8.056 21.230 1.00 82.94 592 MET A O 1
ATOM 4657 N N . PHE A 1 593 ? 10.485 6.908 23.125 1.00 89.25 593 PHE A N 1
ATOM 4658 C CA . PHE A 1 593 ? 11.543 7.590 23.883 1.00 89.25 593 PHE A CA 1
ATOM 4659 C C . PHE A 1 593 ? 12.844 6.776 23.949 1.00 89.25 593 PHE A C 1
ATOM 4661 O O . PHE A 1 593 ? 13.644 6.899 24.868 1.00 89.25 593 PHE A O 1
ATOM 4668 N N . ASN A 1 594 ? 13.109 5.961 22.927 1.00 82.62 594 ASN A N 1
ATOM 4669 C CA . ASN A 1 594 ? 14.344 5.171 22.833 1.00 82.62 594 ASN A CA 1
ATOM 4670 C C . ASN A 1 594 ? 15.586 6.013 22.524 1.00 82.62 594 ASN A C 1
ATOM 4672 O O . ASN A 1 594 ? 16.710 5.555 22.726 1.00 82.62 594 ASN A O 1
ATOM 4676 N N . ARG A 1 595 ? 15.398 7.236 22.018 1.00 83.38 595 ARG A N 1
ATOM 4677 C CA . ARG A 1 595 ? 16.476 8.155 21.647 1.00 83.38 595 ARG A CA 1
ATOM 4678 C C . ARG A 1 595 ? 16.363 9.436 22.452 1.00 83.38 595 ARG A C 1
ATOM 4680 O O . ARG A 1 595 ? 15.288 10.022 22.523 1.00 83.38 595 ARG A O 1
ATOM 4687 N N . SER A 1 596 ? 17.490 9.884 22.987 1.00 88.69 596 SER A N 1
ATOM 4688 C CA . SER A 1 596 ? 17.618 11.146 23.705 1.00 88.69 596 SER A CA 1
ATOM 4689 C C . SER A 1 596 ? 18.680 12.033 23.058 1.00 88.69 596 SER A C 1
ATOM 4691 O O . SER A 1 596 ? 19.527 11.580 22.282 1.00 88.69 596 SER A O 1
ATOM 4693 N N . LYS A 1 597 ? 18.658 13.315 23.415 1.00 89.06 597 LYS A N 1
ATOM 4694 C CA . LYS A 1 597 ? 19.664 14.309 23.036 1.00 89.06 597 LYS A CA 1
ATOM 4695 C C . LYS A 1 597 ? 21.049 14.009 23.620 1.00 89.06 597 LYS A C 1
ATOM 4697 O O . LYS A 1 597 ? 22.030 14.409 23.002 1.00 89.06 597 LYS A O 1
ATOM 4702 N N . MET A 1 598 ? 21.137 13.271 24.732 1.00 83.88 598 MET A N 1
ATOM 4703 C CA . MET A 1 598 ? 22.411 12.897 25.369 1.00 83.88 598 MET A CA 1
ATOM 4704 C C . MET A 1 598 ? 23.238 11.922 24.522 1.00 83.88 598 MET A C 1
ATOM 4706 O O . MET A 1 598 ? 24.460 11.992 24.531 1.00 83.88 598 MET A O 1
ATOM 4710 N N . ASN A 1 599 ? 22.584 11.061 23.735 1.00 74.38 599 ASN A N 1
ATOM 4711 C CA . ASN A 1 599 ? 23.251 10.091 22.856 1.00 74.38 599 ASN A CA 1
ATOM 4712 C C . ASN A 1 599 ? 23.344 10.560 21.395 1.00 74.38 599 ASN A C 1
ATOM 4714 O O . ASN A 1 599 ? 23.578 9.756 20.489 1.00 74.38 599 ASN A O 1
ATOM 4718 N N . ARG A 1 600 ? 23.101 11.848 21.123 1.00 77.25 600 ARG A N 1
ATOM 4719 C CA . ARG A 1 600 ? 23.077 12.362 19.752 1.00 77.25 600 ARG A CA 1
ATOM 4720 C C . ARG A 1 600 ? 24.500 12.615 19.250 1.00 77.25 600 ARG A C 1
ATOM 4722 O O . ARG A 1 600 ? 25.217 13.439 19.802 1.00 77.25 600 ARG A O 1
ATOM 4729 N N . THR A 1 601 ? 24.866 11.969 18.145 1.00 71.44 601 THR A N 1
ATOM 4730 C CA . THR A 1 601 ? 26.179 12.135 17.496 1.00 71.44 601 THR A CA 1
ATOM 4731 C C . THR A 1 601 ? 26.233 13.287 16.486 1.00 71.44 601 THR A C 1
ATOM 4733 O O . THR A 1 601 ? 27.315 13.774 16.180 1.00 71.44 601 THR A O 1
ATOM 4736 N N . ARG A 1 602 ? 25.080 13.742 15.973 1.00 75.06 602 ARG A N 1
ATOM 4737 C CA . ARG A 1 602 ? 24.958 14.832 14.981 1.00 75.06 602 ARG A CA 1
ATOM 4738 C C . ARG A 1 602 ? 24.489 16.144 15.609 1.00 75.06 602 ARG A C 1
ATOM 4740 O O . ARG A 1 602 ? 23.817 16.136 16.647 1.00 75.06 602 ARG A O 1
ATOM 4747 N N . LYS A 1 603 ? 24.779 17.284 14.976 1.00 77.44 603 LYS A N 1
ATOM 4748 C CA . LYS A 1 603 ? 24.195 18.572 15.398 1.00 77.44 603 LYS A CA 1
ATOM 4749 C C . LYS A 1 603 ? 22.716 18.638 15.012 1.00 77.44 603 LYS A C 1
ATOM 4751 O O . LYS A 1 603 ? 22.284 17.986 14.071 1.00 77.44 603 LYS A O 1
ATOM 4756 N N . ILE A 1 604 ? 21.928 19.451 15.725 1.00 75.94 604 ILE A N 1
ATOM 4757 C CA . ILE A 1 604 ? 20.487 19.615 15.436 1.00 75.94 604 ILE A CA 1
ATOM 4758 C C . ILE A 1 604 ? 20.263 20.157 14.017 1.00 75.94 604 ILE A C 1
ATOM 4760 O O . ILE A 1 604 ? 19.358 19.696 13.333 1.00 75.94 604 ILE A O 1
ATOM 4764 N N . SER A 1 605 ? 21.114 21.081 13.560 1.00 74.44 605 SER A N 1
ATOM 4765 C CA . SER A 1 605 ? 21.069 21.664 12.210 1.00 74.44 605 SER A CA 1
ATOM 4766 C C . SER A 1 605 ? 21.338 20.659 11.086 1.00 74.44 605 SER A C 1
ATOM 4768 O O . SER A 1 605 ? 21.015 20.934 9.939 1.00 74.44 605 SER A O 1
ATOM 4770 N N . GLU A 1 606 ? 21.939 19.514 11.408 1.00 77.12 606 GLU A N 1
ATOM 4771 C CA . GLU A 1 606 ? 22.296 18.445 10.466 1.00 77.12 606 GLU A CA 1
ATOM 4772 C C . GLU A 1 606 ? 21.267 17.302 10.478 1.00 77.12 606 GLU A C 1
ATOM 4774 O O . GLU A 1 606 ? 21.453 16.284 9.811 1.00 77.12 606 GLU A O 1
ATOM 4779 N N . LEU A 1 607 ? 20.206 17.423 11.283 1.00 70.38 607 LEU A N 1
ATOM 4780 C CA . LEU A 1 607 ? 19.098 16.477 11.280 1.00 70.38 607 LEU A CA 1
ATOM 4781 C C . LEU A 1 607 ? 18.180 16.759 10.088 1.00 70.38 607 LEU A C 1
ATOM 4783 O O . LEU A 1 607 ? 17.917 17.924 9.782 1.00 70.38 607 LEU A O 1
ATOM 4787 N N . ASP A 1 608 ? 17.634 15.708 9.473 1.00 70.62 608 ASP A N 1
ATOM 4788 C CA . ASP A 1 608 ? 16.590 15.858 8.452 1.00 70.62 608 ASP A CA 1
ATOM 4789 C C . ASP A 1 608 ? 15.404 16.649 9.029 1.00 70.62 608 ASP A C 1
ATOM 4791 O O . ASP A 1 608 ? 15.110 16.542 10.226 1.00 70.62 608 ASP A O 1
ATOM 4795 N N . LYS A 1 609 ? 14.711 17.428 8.186 1.00 65.94 609 LYS A N 1
ATOM 4796 C CA . LYS A 1 609 ? 13.680 18.400 8.608 1.00 65.94 609 LYS A CA 1
ATOM 4797 C C . LYS A 1 609 ? 12.680 17.831 9.623 1.00 65.94 609 LYS A C 1
ATOM 4799 O O . LYS A 1 609 ? 12.443 18.454 10.651 1.00 65.94 609 LYS A O 1
ATOM 4804 N N . GLY A 1 610 ? 12.178 16.617 9.409 1.00 62.66 610 GLY A N 1
ATOM 4805 C CA . GLY A 1 610 ? 11.202 16.006 10.316 1.00 62.66 610 GLY A CA 1
ATOM 4806 C C . GLY A 1 610 ? 11.750 15.558 11.686 1.00 62.66 610 GLY A C 1
ATOM 4807 O O . GLY A 1 610 ? 10.997 15.436 12.646 1.00 62.66 610 GLY A O 1
ATOM 4808 N N . TYR A 1 611 ? 13.066 15.378 11.850 1.00 71.25 611 TYR A N 1
ATOM 4809 C CA . TYR A 1 611 ? 13.660 15.173 13.181 1.00 71.25 611 TYR A CA 1
ATOM 4810 C C . TYR A 1 611 ? 13.885 16.494 13.928 1.00 71.25 611 TYR A C 1
ATOM 4812 O O . TYR A 1 611 ? 13.979 16.485 15.160 1.00 71.25 611 TYR A O 1
ATOM 4820 N N . GLN A 1 612 ? 13.958 17.628 13.224 1.00 75.56 612 GLN A N 1
ATOM 4821 C CA . GLN A 1 612 ? 14.118 18.946 13.849 1.00 75.56 612 GLN A CA 1
ATOM 4822 C C . GLN A 1 612 ? 12.868 19.351 14.650 1.00 75.56 612 GLN A C 1
ATOM 4824 O O . GLN A 1 612 ? 13.005 19.978 15.704 1.00 75.56 612 GLN A O 1
ATOM 4829 N N . SER A 1 613 ? 11.685 18.906 14.211 1.00 76.44 613 SER A N 1
ATOM 4830 C CA . SER A 1 613 ? 10.379 19.072 14.871 1.00 76.44 613 SER A CA 1
ATOM 4831 C C . SER A 1 613 ? 10.008 17.923 15.833 1.00 76.44 613 SER A C 1
ATOM 4833 O O . SER A 1 613 ? 8.848 17.780 16.222 1.00 76.44 613 SER A O 1
ATOM 4835 N N . SER A 1 614 ? 10.986 17.118 16.271 1.00 86.06 614 SER A N 1
ATOM 4836 C CA . SER A 1 614 ? 10.783 15.974 17.179 1.00 86.06 614 SER A CA 1
ATOM 4837 C C . SER A 1 614 ? 11.421 16.165 18.568 1.00 86.06 614 SER A C 1
ATOM 4839 O O . SER A 1 614 ? 12.091 17.163 18.844 1.00 86.06 614 SER A O 1
ATOM 4841 N N . SER A 1 615 ? 11.277 15.167 19.442 1.00 85.81 615 SER A N 1
ATOM 4842 C CA . SER A 1 615 ? 11.775 15.136 20.821 1.00 85.81 615 SER A CA 1
ATOM 4843 C C . SER A 1 615 ? 13.295 15.170 20.928 1.00 85.81 615 SER A C 1
ATOM 4845 O O . SER A 1 615 ? 13.812 15.346 22.020 1.00 85.81 615 SER A O 1
ATOM 4847 N N . ILE A 1 616 ? 14.037 15.026 19.828 1.00 84.75 616 ILE A N 1
ATOM 4848 C CA . ILE A 1 616 ? 15.499 15.213 19.804 1.00 84.75 616 ILE A CA 1
ATOM 4849 C C . ILE A 1 616 ? 15.925 16.534 19.144 1.00 84.75 616 ILE A C 1
ATOM 4851 O O . ILE A 1 616 ? 17.109 16.892 19.193 1.00 84.75 616 ILE A O 1
ATOM 4855 N N . GLY A 1 617 ? 14.966 17.259 18.565 1.00 85.81 617 GLY A N 1
ATOM 4856 C CA . GLY A 1 617 ? 15.116 18.575 17.956 1.00 85.81 617 GLY A CA 1
ATOM 4857 C C . GLY A 1 617 ? 14.748 19.719 18.906 1.00 85.81 617 GLY A C 1
ATOM 4858 O O . GLY A 1 617 ? 14.764 19.567 20.131 1.00 85.81 617 GLY A O 1
ATOM 4859 N N . ASN A 1 618 ? 14.440 20.889 18.346 1.00 86.44 618 ASN A N 1
ATOM 4860 C CA . ASN A 1 618 ? 14.149 22.113 19.100 1.00 86.44 618 ASN A CA 1
ATOM 4861 C C . ASN A 1 618 ? 12.767 22.660 18.733 1.00 86.44 618 ASN A C 1
ATOM 4863 O O . ASN A 1 618 ? 12.648 23.736 18.154 1.00 86.44 618 ASN A O 1
ATOM 4867 N N . ILE A 1 619 ? 11.729 21.909 19.100 1.00 88.81 619 ILE A N 1
ATOM 4868 C CA . ILE A 1 619 ? 10.336 22.303 18.870 1.00 88.81 619 ILE A CA 1
ATOM 4869 C C . ILE A 1 619 ? 10.056 23.649 19.568 1.00 88.81 619 ILE A C 1
ATOM 4871 O O . ILE A 1 619 ? 10.347 23.788 20.768 1.00 88.81 619 ILE A O 1
ATOM 4875 N N . PRO A 1 620 ? 9.480 24.637 18.863 1.00 90.38 620 PRO A N 1
ATOM 4876 C CA . PRO A 1 620 ? 8.962 25.849 19.480 1.00 90.38 620 PRO A CA 1
ATOM 4877 C C . PRO A 1 620 ? 7.863 25.532 20.501 1.00 90.38 620 PRO A C 1
ATOM 4879 O O . PRO A 1 620 ? 6.932 24.778 20.227 1.00 90.38 620 PRO A O 1
ATOM 4882 N N . VAL A 1 621 ? 7.912 26.156 21.682 1.00 93.38 621 VAL A N 1
ATOM 4883 C CA . VAL A 1 621 ? 6.912 25.906 22.740 1.00 93.38 621 VAL A CA 1
ATOM 4884 C C . VAL A 1 621 ? 5.479 26.206 22.279 1.00 93.38 621 VAL A C 1
ATOM 4886 O O . VAL A 1 621 ? 4.563 25.477 22.640 1.00 93.38 621 VAL A O 1
ATOM 4889 N N . GLY A 1 622 ? 5.281 27.218 21.425 1.00 91.50 622 GLY A N 1
ATOM 4890 C CA . GLY A 1 622 ? 3.967 27.550 20.862 1.00 91.50 622 GLY A CA 1
ATOM 4891 C C . GLY A 1 622 ? 3.383 26.439 19.983 1.00 91.50 622 GLY A C 1
ATOM 4892 O O . GLY A 1 622 ? 2.190 26.157 20.068 1.00 91.50 622 GLY A O 1
ATOM 4893 N N . GLU A 1 623 ? 4.223 25.749 19.208 1.00 89.88 623 GLU A N 1
ATOM 4894 C CA . GLU A 1 623 ? 3.815 24.594 18.399 1.00 89.88 623 GLU A CA 1
ATOM 4895 C C . GLU A 1 623 ? 3.402 23.420 19.299 1.00 89.88 623 GLU A C 1
ATOM 4897 O O . GLU A 1 623 ? 2.375 22.781 19.077 1.00 89.88 623 GLU A O 1
ATOM 4902 N N . PHE A 1 624 ? 4.152 23.183 20.381 1.00 93.19 624 PHE A N 1
ATOM 4903 C CA . PHE A 1 624 ? 3.829 22.147 21.364 1.00 93.19 624 PHE A CA 1
ATOM 4904 C C . PHE A 1 624 ? 2.504 22.428 22.095 1.00 93.19 624 PHE A C 1
ATOM 4906 O O . PHE A 1 624 ? 1.678 21.530 22.252 1.00 93.19 624 PHE A O 1
ATOM 4913 N N . ILE A 1 625 ? 2.264 23.682 22.495 1.00 95.00 625 ILE A N 1
ATOM 4914 C CA . ILE A 1 625 ? 0.999 24.116 23.115 1.00 95.00 625 ILE A CA 1
ATOM 4915 C C . ILE A 1 625 ? -0.169 23.953 22.135 1.00 95.00 625 ILE A C 1
ATOM 4917 O O . ILE A 1 625 ? -1.242 23.494 22.525 1.00 95.00 625 ILE A O 1
ATOM 4921 N N . THR A 1 626 ? 0.035 24.312 20.866 1.00 92.31 626 THR A N 1
ATOM 4922 C CA . THR A 1 626 ? -0.982 24.171 19.815 1.00 92.31 626 THR A CA 1
ATOM 4923 C C . THR A 1 626 ? -1.354 22.704 19.617 1.00 92.31 626 THR A C 1
ATOM 4925 O O . THR A 1 626 ? -2.537 22.368 19.622 1.00 92.31 626 THR A O 1
ATOM 4928 N N . ALA A 1 627 ? -0.357 21.816 19.556 1.00 89.56 627 ALA A N 1
ATOM 4929 C CA . ALA A 1 627 ? -0.579 20.376 19.503 1.00 89.56 627 ALA A CA 1
ATOM 4930 C C . ALA A 1 627 ? -1.353 19.864 20.733 1.00 89.56 627 ALA A C 1
ATOM 4932 O O . ALA A 1 627 ? -2.309 19.113 20.573 1.00 89.56 627 ALA A O 1
ATOM 4933 N N . TYR A 1 628 ? -1.021 20.320 21.945 1.00 96.25 628 TYR A N 1
ATOM 4934 C CA . TYR A 1 628 ? -1.765 19.947 23.154 1.00 96.25 628 TYR A CA 1
ATOM 4935 C C . TYR A 1 628 ? -3.242 20.350 23.094 1.00 96.25 628 TYR A C 1
ATOM 4937 O O . TYR A 1 628 ? -4.119 19.515 23.315 1.00 96.25 628 TYR A O 1
ATOM 4945 N N . LYS A 1 629 ? -3.535 21.604 22.725 1.00 94.25 629 LYS A N 1
ATOM 4946 C CA . LYS A 1 629 ? -4.918 22.092 22.575 1.00 94.25 629 LYS A CA 1
ATOM 4947 C C . LYS A 1 629 ? -5.694 21.293 21.529 1.00 94.25 629 LYS A C 1
ATOM 4949 O O . LYS A 1 629 ? -6.842 20.920 21.760 1.00 94.25 629 LYS A O 1
ATOM 4954 N N . LYS A 1 630 ? -5.041 20.989 20.408 1.00 91.75 630 LYS A N 1
ATOM 4955 C CA . LYS A 1 630 ? -5.577 20.146 19.340 1.00 91.75 630 LYS A CA 1
ATOM 4956 C C . LYS A 1 630 ? -5.943 18.747 19.856 1.00 91.75 630 LYS A C 1
ATOM 4958 O O . LYS A 1 630 ? -7.057 18.292 19.613 1.00 91.75 630 LYS A O 1
ATOM 4963 N N . TYR A 1 631 ? -5.066 18.090 20.619 1.00 92.69 631 TYR A N 1
ATOM 4964 C CA . TYR A 1 631 ? -5.339 16.752 21.160 1.00 92.69 631 TYR A CA 1
ATOM 4965 C C . TYR A 1 631 ? -6.422 16.736 22.244 1.00 92.69 631 TYR A C 1
ATOM 4967 O O . TYR A 1 631 ? -7.186 15.776 22.304 1.00 92.69 631 TYR A O 1
ATOM 4975 N N . VAL A 1 632 ? -6.564 17.795 23.050 1.00 94.69 632 VAL A N 1
ATOM 4976 C CA . VAL A 1 632 ? -7.712 17.920 23.969 1.00 94.69 632 VAL A CA 1
ATOM 4977 C C . VAL A 1 632 ? -9.027 17.953 23.190 1.00 94.69 632 VAL A C 1
ATOM 4979 O O . VAL A 1 632 ? -9.944 17.199 23.505 1.00 94.69 632 VAL A O 1
ATOM 4982 N N . ARG A 1 633 ? -9.112 18.774 22.136 1.00 91.06 633 ARG A N 1
ATOM 4983 C CA . ARG A 1 633 ? -10.320 18.870 21.299 1.00 91.06 633 ARG A CA 1
ATOM 4984 C C . ARG A 1 633 ? -10.639 17.567 20.574 1.00 91.06 633 ARG A C 1
ATOM 4986 O O . ARG A 1 633 ? -11.802 17.186 20.498 1.00 91.06 633 ARG A O 1
ATOM 4993 N N . GLN A 1 634 ? -9.619 16.860 20.094 1.00 85.25 634 GLN A N 1
ATOM 4994 C CA . GLN A 1 634 ? -9.804 15.542 19.487 1.00 85.25 634 GLN A CA 1
ATOM 4995 C C . GLN A 1 634 ? -10.385 14.541 20.477 1.00 85.25 634 GLN A C 1
ATOM 4997 O O . GLN A 1 634 ? -11.370 13.887 20.156 1.00 85.25 634 GLN A O 1
ATOM 5002 N N . ILE A 1 635 ? -9.816 14.445 21.683 1.00 90.88 635 ILE A N 1
ATOM 5003 C CA . ILE A 1 635 ? -10.326 13.524 22.702 1.00 90.88 635 ILE A CA 1
ATOM 5004 C C . ILE A 1 635 ? -11.749 13.916 23.110 1.00 90.88 635 ILE A C 1
ATOM 5006 O O . ILE A 1 635 ? -12.592 13.031 23.182 1.00 90.88 635 ILE A O 1
ATOM 5010 N N . ASN A 1 636 ? -12.051 15.211 23.282 1.00 93.38 636 ASN A N 1
ATOM 5011 C CA . ASN A 1 636 ? -13.425 15.682 23.506 1.00 93.38 636 ASN A CA 1
ATOM 5012 C C . ASN A 1 636 ? -14.384 15.181 22.410 1.00 93.38 636 ASN A C 1
ATOM 5014 O O . ASN A 1 636 ? -15.469 14.709 22.725 1.00 93.38 636 ASN A O 1
ATOM 5018 N N . GLY A 1 637 ? -13.975 15.237 21.137 1.00 86.81 637 GLY A N 1
ATOM 5019 C CA . GLY A 1 637 ? -14.772 14.754 20.003 1.00 86.81 637 GLY A CA 1
ATOM 5020 C C . GLY A 1 637 ? -14.967 13.234 19.955 1.00 86.81 637 GLY A C 1
ATOM 5021 O O . GLY A 1 637 ? -15.842 12.757 19.238 1.00 86.81 637 GLY A O 1
ATOM 5022 N N . LEU A 1 638 ? -14.179 12.470 20.716 1.00 89.19 638 LEU A N 1
ATOM 5023 C CA . LEU A 1 638 ? -14.344 11.026 20.871 1.00 89.19 638 LEU A CA 1
ATOM 5024 C C . LEU A 1 638 ? -15.273 10.659 22.038 1.00 89.19 638 LEU A C 1
ATOM 5026 O O . LEU A 1 638 ? -15.658 9.494 22.147 1.00 89.19 638 LEU A O 1
ATOM 5030 N N . VAL A 1 639 ? -15.634 11.599 22.913 1.00 92.25 639 VAL A N 1
ATOM 5031 C CA . VAL A 1 639 ? -16.518 11.323 24.052 1.00 92.25 639 VAL A CA 1
ATOM 5032 C C . VAL A 1 639 ? -17.958 11.212 23.567 1.00 92.25 639 VAL A C 1
ATOM 5034 O O . VAL A 1 639 ? -18.507 12.148 22.991 1.00 92.25 639 VAL A O 1
ATOM 5037 N N . TYR A 1 640 ? -18.581 10.066 23.823 1.00 91.25 640 TYR A N 1
ATOM 5038 C CA . TYR A 1 640 ? -20.013 9.878 23.628 1.00 91.25 640 TYR A CA 1
ATOM 5039 C C . TYR A 1 640 ? -20.534 8.748 24.518 1.00 91.25 640 TYR A C 1
ATOM 5041 O O . TYR A 1 640 ? -19.783 7.857 24.943 1.00 91.25 640 TYR A O 1
ATOM 5049 N N . ASP A 1 641 ? -21.840 8.787 24.759 1.00 92.94 641 ASP A N 1
ATOM 5050 C CA . ASP A 1 641 ? -22.576 7.772 25.495 1.00 92.94 641 ASP A CA 1
ATOM 5051 C C . ASP A 1 641 ? -23.137 6.724 24.525 1.00 92.94 641 ASP A C 1
ATOM 5053 O O . ASP A 1 641 ? -23.821 7.063 23.558 1.00 92.94 641 ASP A O 1
ATOM 5057 N N . ASN A 1 642 ? -22.851 5.447 24.779 1.00 93.12 642 ASN A N 1
ATOM 5058 C CA . ASN A 1 642 ? -23.421 4.328 24.024 1.00 93.12 642 ASN A CA 1
ATOM 5059 C C . ASN A 1 642 ? -24.574 3.627 24.768 1.00 93.12 642 ASN A C 1
ATOM 5061 O O . ASN A 1 642 ? -25.018 2.561 24.341 1.00 93.12 642 ASN A O 1
ATOM 5065 N N . GLY A 1 643 ? -25.036 4.190 25.888 1.00 93.88 643 GLY A N 1
ATOM 5066 C CA . GLY A 1 643 ? -26.098 3.639 26.726 1.00 93.88 643 GLY A CA 1
ATOM 5067 C C . GLY A 1 643 ? -25.673 2.432 27.567 1.00 93.88 643 GLY A C 1
ATOM 5068 O O . GLY A 1 643 ? -26.535 1.742 28.109 1.00 93.88 643 GLY A O 1
ATOM 5069 N N . GLN A 1 644 ? -24.370 2.147 27.664 1.00 96.06 644 GLN A N 1
ATOM 5070 C CA . GLN A 1 644 ? -23.826 1.022 28.425 1.00 96.06 644 GLN A CA 1
ATOM 5071 C C . GLN A 1 644 ? -22.948 1.497 29.587 1.00 96.06 644 GLN A C 1
ATOM 5073 O O . GLN A 1 644 ? -22.276 2.528 29.518 1.00 96.06 644 GLN A O 1
ATOM 5078 N N . GLU A 1 645 ? -22.900 0.694 30.651 1.00 94.38 645 GLU A N 1
ATOM 5079 C CA . GLU A 1 645 ? -21.983 0.898 31.776 1.00 94.38 645 GLU A CA 1
ATOM 5080 C C . GLU A 1 645 ? -20.583 0.376 31.414 1.00 94.38 645 GLU A C 1
ATOM 5082 O O . GLU A 1 645 ? -20.217 -0.768 31.697 1.00 94.38 645 GLU A O 1
ATOM 5087 N N . ASN A 1 646 ? -19.819 1.210 30.710 1.00 97.75 646 ASN A N 1
ATOM 5088 C CA . ASN A 1 646 ? -18.429 0.928 30.361 1.00 97.75 646 ASN A CA 1
ATOM 5089 C C . ASN A 1 646 ? -17.510 1.163 31.570 1.00 97.75 646 ASN A C 1
ATOM 5091 O O . ASN A 1 646 ? -17.852 1.939 32.458 1.00 97.75 646 ASN A O 1
ATOM 5095 N N . LYS A 1 647 ? -16.338 0.515 31.617 1.00 97.81 647 LYS A N 1
ATOM 5096 C CA . LYS A 1 647 ? -15.409 0.644 32.758 1.00 97.81 647 LYS A CA 1
ATOM 5097 C C . LYS A 1 647 ? -13.944 0.479 32.369 1.00 97.81 647 LYS A C 1
ATOM 5099 O O . LYS A 1 647 ? -13.617 -0.431 31.612 1.00 97.81 647 LYS A O 1
ATOM 5104 N N . ALA A 1 648 ? -13.051 1.291 32.934 1.00 97.88 648 ALA A N 1
ATOM 5105 C CA . ALA A 1 648 ? -11.610 1.140 32.772 1.00 97.88 648 ALA A CA 1
ATOM 5106 C C . ALA A 1 648 ? -10.926 0.729 34.086 1.00 97.88 648 ALA A C 1
ATOM 5108 O O . ALA A 1 648 ? -11.150 1.307 35.146 1.00 97.88 648 ALA A O 1
ATOM 5109 N N . HIS A 1 649 ? -10.049 -0.268 34.006 1.00 97.81 649 HIS A N 1
ATOM 5110 C CA . HIS A 1 649 ? -9.204 -0.750 35.093 1.00 97.81 649 HIS A CA 1
ATOM 5111 C C . HIS A 1 649 ? -7.733 -0.443 34.794 1.00 97.81 649 HIS A C 1
ATOM 5113 O O . HIS A 1 649 ? -7.303 -0.452 33.639 1.00 97.81 649 HIS A O 1
ATOM 5119 N N . ASN A 1 650 ? -6.947 -0.197 35.844 1.00 96.56 650 ASN A N 1
ATOM 5120 C CA . ASN A 1 650 ? -5.494 -0.102 35.751 1.00 96.56 650 ASN A CA 1
ATOM 5121 C C . ASN A 1 650 ? -4.848 -1.111 36.691 1.00 96.56 650 ASN A C 1
ATOM 5123 O O . ASN A 1 650 ? -4.934 -0.956 37.909 1.00 96.56 650 ASN A O 1
ATOM 5127 N N . GLY A 1 651 ? -4.190 -2.123 36.139 1.00 94.69 651 GLY A N 1
ATOM 5128 C CA . GLY A 1 651 ? -3.578 -3.155 36.955 1.00 94.69 651 GLY A CA 1
ATOM 5129 C C . GLY A 1 651 ? -3.094 -4.370 36.181 1.00 94.69 651 GLY A C 1
ATOM 5130 O O . GLY A 1 651 ? -3.210 -4.473 34.959 1.00 94.69 651 GLY A O 1
ATOM 5131 N N . ASP A 1 652 ? -2.524 -5.291 36.949 1.00 94.25 652 ASP A N 1
ATOM 5132 C CA . ASP A 1 652 ? -2.142 -6.616 36.482 1.00 94.25 652 ASP A CA 1
ATOM 5133 C C . ASP A 1 652 ? -3.387 -7.386 36.022 1.00 94.25 652 ASP A C 1
ATOM 5135 O O . ASP A 1 652 ? -4.343 -7.553 36.785 1.00 94.25 652 ASP A O 1
ATOM 5139 N N . ILE A 1 653 ? -3.358 -7.870 34.780 1.00 95.25 653 ILE A N 1
ATOM 5140 C CA . ILE A 1 653 ? -4.481 -8.575 34.165 1.00 95.25 653 ILE A CA 1
ATOM 5141 C C . ILE A 1 653 ? -4.925 -9.798 34.977 1.00 95.25 653 ILE A C 1
ATOM 5143 O O . ILE A 1 653 ? -6.125 -10.030 35.111 1.00 95.25 653 ILE A O 1
ATOM 5147 N N . LEU A 1 654 ? -4.002 -10.540 35.598 1.00 94.75 654 LEU A N 1
ATOM 5148 C CA . LEU A 1 654 ? -4.340 -11.734 36.381 1.00 94.75 654 LEU A CA 1
ATOM 5149 C C . LEU A 1 654 ? -5.104 -11.391 37.668 1.00 94.75 654 LEU A C 1
ATOM 5151 O O . LEU A 1 654 ? -5.861 -12.222 38.171 1.00 94.75 654 LEU A O 1
ATOM 5155 N N . LYS A 1 655 ? -4.956 -10.160 38.175 1.00 94.81 655 LYS A N 1
ATOM 5156 C CA . LYS A 1 655 ? -5.722 -9.642 39.321 1.00 94.81 655 LYS A CA 1
ATOM 5157 C C . LYS A 1 655 ? -7.069 -9.058 38.903 1.00 94.81 655 LYS A C 1
ATOM 5159 O O . LYS A 1 655 ? -8.018 -9.160 39.668 1.00 94.81 655 LYS A O 1
ATOM 5164 N N . THR A 1 656 ? -7.160 -8.490 37.700 1.00 94.44 656 THR A N 1
ATOM 5165 C CA . THR A 1 656 ? -8.400 -7.900 37.168 1.00 94.44 656 THR A CA 1
ATOM 5166 C C . THR A 1 656 ? -9.374 -8.962 36.636 1.00 94.44 656 THR A C 1
ATOM 5168 O O . THR A 1 656 ? -10.586 -8.824 36.791 1.00 94.44 656 THR A O 1
ATOM 5171 N N . LEU A 1 657 ? -8.873 -10.050 36.035 1.00 93.00 657 LEU A N 1
ATOM 5172 C CA . LEU A 1 657 ? -9.685 -11.113 35.415 1.00 93.00 657 LEU A CA 1
ATOM 5173 C C . LEU A 1 657 ? -10.808 -11.693 36.306 1.00 93.00 657 LEU A C 1
ATOM 5175 O O . LEU A 1 657 ? -11.904 -11.924 35.786 1.00 93.00 657 LEU A O 1
ATOM 5179 N N . PRO A 1 658 ? -10.601 -11.946 37.616 1.00 90.94 658 PRO A N 1
ATOM 5180 C CA . PRO A 1 658 ? -11.657 -12.443 38.501 1.00 90.94 658 PRO A CA 1
ATOM 5181 C C . PRO A 1 658 ? -12.812 -11.459 38.735 1.00 90.94 658 PRO A C 1
ATOM 5183 O O . PRO A 1 658 ? -13.907 -11.890 39.090 1.00 90.94 658 PRO A O 1
ATOM 5186 N N . GLU A 1 659 ? -12.575 -10.158 38.555 1.00 89.81 659 GLU A N 1
ATOM 5187 C CA . GLU A 1 659 ? -13.523 -9.087 38.889 1.00 89.81 659 GLU A CA 1
ATOM 5188 C C . GLU A 1 659 ? -14.439 -8.705 37.717 1.00 89.81 659 GLU A C 1
ATOM 5190 O O . GLU A 1 659 ? -15.457 -8.039 37.916 1.00 89.81 659 GLU A O 1
ATOM 5195 N N . VAL A 1 660 ? -14.103 -9.128 36.494 1.00 93.50 660 VAL A N 1
ATOM 5196 C CA . VAL A 1 660 ? -14.795 -8.724 35.263 1.00 93.50 660 VAL A CA 1
ATOM 5197 C C . VAL A 1 660 ? -15.619 -9.877 34.689 1.00 93.50 660 VAL A C 1
ATOM 5199 O O . VAL A 1 660 ? -15.175 -11.024 34.633 1.00 93.50 660 VAL A O 1
ATOM 5202 N N . LYS A 1 661 ? -16.832 -9.562 34.220 1.00 91.25 661 LYS A N 1
ATOM 5203 C CA . LYS A 1 661 ? -17.707 -10.482 33.480 1.00 91.25 661 LYS A CA 1
ATOM 5204 C C . LYS A 1 661 ? -18.098 -9.872 32.136 1.00 91.25 661 LYS A C 1
ATOM 5206 O O . LYS A 1 661 ? -18.742 -8.821 32.098 1.00 91.25 661 LYS A O 1
ATOM 5211 N N . ALA A 1 662 ? -17.755 -10.558 31.051 1.00 95.62 662 ALA A N 1
ATOM 5212 C CA . ALA A 1 662 ? -18.158 -10.206 29.693 1.00 95.62 662 ALA A CA 1
ATOM 5213 C C . ALA A 1 662 ? -18.370 -11.469 28.845 1.00 95.62 662 ALA A C 1
ATOM 5215 O O . ALA A 1 662 ? -17.916 -12.554 29.212 1.00 95.62 662 ALA A O 1
ATOM 5216 N N . ASP A 1 663 ? -19.042 -11.321 27.706 1.00 96.88 663 ASP A N 1
ATOM 5217 C CA . ASP A 1 663 ? -19.289 -12.422 26.766 1.00 96.88 663 ASP A CA 1
ATOM 5218 C C . ASP A 1 663 ? -18.003 -12.822 26.030 1.00 96.88 663 ASP A C 1
ATOM 5220 O O . ASP A 1 663 ? -17.774 -13.999 25.743 1.00 96.88 663 ASP A O 1
ATOM 5224 N N . VAL A 1 664 ? -17.146 -11.833 25.761 1.00 97.75 664 VAL A N 1
ATOM 5225 C CA . VAL A 1 664 ? -15.879 -11.995 25.049 1.00 97.75 664 VAL A CA 1
ATOM 5226 C C . VAL A 1 664 ? -14.764 -11.304 25.816 1.00 97.75 664 VAL A C 1
ATOM 5228 O O . VAL A 1 664 ? -14.896 -10.135 26.177 1.00 97.75 664 VAL A O 1
ATOM 5231 N N . ILE A 1 665 ? -13.643 -11.996 26.012 1.00 98.00 665 ILE A N 1
ATOM 5232 C CA . ILE A 1 665 ? -12.370 -11.349 26.333 1.00 98.00 665 ILE A CA 1
ATOM 5233 C C . ILE A 1 665 ? -11.516 -11.242 25.069 1.00 98.00 665 ILE A C 1
ATOM 5235 O O . ILE A 1 665 ? -11.277 -12.233 24.379 1.00 98.00 665 ILE A O 1
ATOM 5239 N N . TYR A 1 666 ? -11.073 -10.028 24.766 1.00 97.69 666 TYR A N 1
ATOM 5240 C CA . TYR A 1 666 ? -10.110 -9.737 23.715 1.00 97.69 666 TYR A CA 1
ATOM 5241 C C . TYR A 1 666 ? -8.737 -9.491 24.341 1.00 97.69 666 TYR A C 1
ATOM 5243 O O . TYR A 1 666 ? -8.609 -8.770 25.332 1.00 97.69 666 TYR A O 1
ATOM 5251 N N . CYS A 1 667 ? -7.705 -10.093 23.764 1.00 96.12 667 CYS A N 1
ATOM 5252 C CA . CYS A 1 667 ? -6.328 -9.943 24.202 1.00 96.12 667 CYS A CA 1
ATOM 5253 C C . CYS A 1 667 ? -5.452 -9.512 23.023 1.00 96.12 667 CYS A C 1
ATOM 5255 O O . CYS A 1 667 ? -5.335 -10.242 22.042 1.00 96.12 667 CYS A O 1
ATOM 5257 N N . ASP A 1 668 ? -4.786 -8.367 23.160 1.00 92.69 668 ASP A N 1
ATOM 5258 C CA . ASP A 1 668 ? -3.663 -7.937 22.316 1.00 92.69 668 ASP A CA 1
ATOM 5259 C C . ASP A 1 668 ? -2.410 -7.796 23.197 1.00 92.69 668 ASP A C 1
ATOM 5261 O O . ASP A 1 668 ? -2.019 -6.690 23.576 1.00 92.69 668 ASP A O 1
ATOM 5265 N N . PRO A 1 669 ? -1.856 -8.926 23.668 1.00 90.12 669 PRO A N 1
ATOM 5266 C CA . PRO A 1 669 ? -0.805 -8.909 24.667 1.00 90.12 669 PRO A CA 1
ATOM 5267 C C . PRO A 1 669 ? 0.531 -8.440 24.070 1.00 90.12 669 PRO A C 1
ATOM 5269 O O . PRO A 1 669 ? 0.772 -8.579 22.867 1.00 90.12 669 PRO A O 1
ATOM 5272 N N . PRO A 1 670 ? 1.468 -7.970 24.912 1.00 86.50 670 PRO A N 1
ATOM 5273 C CA . PRO A 1 670 ? 2.858 -7.843 24.493 1.00 86.50 670 PRO A CA 1
ATOM 5274 C C . PRO A 1 670 ? 3.397 -9.199 24.004 1.00 86.50 670 PRO A C 1
ATOM 5276 O O . PRO A 1 670 ? 2.983 -10.254 24.477 1.00 86.50 670 PRO A O 1
ATOM 5279 N N . TYR A 1 671 ? 4.354 -9.183 23.074 1.00 84.75 671 TYR A N 1
ATOM 5280 C CA . TYR A 1 671 ? 4.989 -10.398 22.557 1.00 84.75 671 TYR A CA 1
ATOM 5281 C C . TYR A 1 671 ? 6.475 -10.197 22.262 1.00 84.75 671 TYR A C 1
ATOM 5283 O O . TYR A 1 671 ? 6.943 -9.090 21.978 1.00 84.75 671 TYR A O 1
ATOM 5291 N N . ILE A 1 672 ? 7.225 -11.300 22.312 1.00 86.06 672 ILE A N 1
ATOM 5292 C CA . ILE A 1 672 ? 8.645 -11.347 21.955 1.00 86.06 672 ILE A CA 1
ATOM 5293 C C . ILE A 1 672 ? 8.759 -11.992 20.584 1.00 86.06 672 ILE A C 1
ATOM 5295 O O . ILE A 1 672 ? 8.275 -13.099 20.392 1.00 86.06 672 ILE A O 1
ATOM 5299 N N . THR A 1 673 ? 9.423 -11.331 19.644 1.00 83.75 673 THR A N 1
ATOM 5300 C CA . THR A 1 673 ? 9.656 -11.888 18.303 1.00 83.75 673 THR A CA 1
ATOM 5301 C C . THR A 1 673 ? 11.002 -12.603 18.225 1.00 83.75 673 THR A C 1
ATOM 5303 O O . THR A 1 673 ? 11.863 -12.440 19.093 1.00 83.75 673 THR A O 1
ATOM 5306 N N . GLU A 1 674 ? 11.216 -13.383 17.168 1.00 78.38 674 GLU A N 1
ATOM 5307 C CA . GLU A 1 674 ? 12.518 -13.990 16.854 1.00 78.38 674 GLU A CA 1
ATOM 5308 C C . GLU A 1 674 ? 13.642 -12.963 16.648 1.00 78.38 674 GLU A C 1
ATOM 5310 O O . GLU A 1 674 ? 14.812 -13.289 16.838 1.00 78.38 674 GLU A O 1
ATOM 5315 N N . PHE A 1 675 ? 13.295 -11.719 16.313 1.00 74.06 675 PHE A N 1
ATOM 5316 C CA . PHE A 1 675 ? 14.238 -10.666 15.934 1.00 74.06 675 PHE A CA 1
ATOM 5317 C C . PHE A 1 675 ? 14.317 -9.504 16.939 1.00 74.06 675 PHE A C 1
ATOM 5319 O O . PHE A 1 675 ? 15.349 -8.839 17.020 1.00 74.06 675 PHE A O 1
ATOM 5326 N N . LEU A 1 676 ? 13.265 -9.246 17.722 1.00 69.25 676 LEU A N 1
ATOM 5327 C CA . LEU A 1 676 ? 13.178 -8.118 18.657 1.00 69.25 676 LEU A CA 1
ATOM 5328 C C . LEU A 1 676 ? 12.468 -8.496 19.963 1.00 69.25 676 LEU A C 1
ATOM 5330 O O . LEU A 1 676 ? 11.480 -9.237 19.978 1.00 69.25 676 LEU A O 1
ATOM 5334 N N . ARG A 1 677 ? 12.939 -7.904 21.066 1.00 70.56 677 ARG A N 1
ATOM 5335 C CA . ARG A 1 677 ? 12.249 -7.907 22.362 1.00 70.56 677 ARG A CA 1
ATOM 5336 C C . ARG A 1 677 ? 11.514 -6.578 22.521 1.00 70.56 677 ARG A C 1
ATOM 5338 O O . ARG A 1 677 ? 12.167 -5.547 22.677 1.00 70.56 677 ARG A O 1
ATOM 5345 N N . ASN A 1 678 ? 10.186 -6.613 22.458 1.00 75.25 678 ASN A N 1
ATOM 5346 C CA . ASN A 1 678 ? 9.355 -5.428 22.652 1.00 75.25 678 ASN A CA 1
ATOM 5347 C C . ASN A 1 678 ? 9.161 -5.176 24.152 1.00 75.25 678 ASN A C 1
ATOM 5349 O O . ASN A 1 678 ? 8.692 -6.059 24.866 1.00 75.25 678 ASN A O 1
ATOM 5353 N N . ASP A 1 679 ? 9.513 -3.977 24.612 1.00 87.88 679 ASP A N 1
ATOM 5354 C CA . ASP A 1 679 ? 9.321 -3.533 25.995 1.00 87.88 679 ASP A CA 1
ATOM 5355 C C . ASP A 1 679 ? 8.574 -2.191 25.990 1.00 87.88 679 ASP A C 1
ATOM 5357 O O . ASP A 1 679 ? 9.161 -1.124 25.811 1.00 87.88 679 ASP A O 1
ATOM 5361 N N . TYR A 1 680 ? 7.250 -2.262 26.118 1.00 87.81 680 TYR A N 1
ATOM 5362 C CA . TYR A 1 680 ? 6.339 -1.138 25.896 1.00 87.81 680 TYR A CA 1
ATOM 5363 C C . TYR A 1 680 ? 6.521 -0.023 26.933 1.00 87.81 680 TYR A C 1
ATOM 5365 O O . TYR A 1 680 ? 6.597 1.152 26.573 1.00 87.81 680 TYR A O 1
ATOM 5373 N N . GLU A 1 681 ? 6.639 -0.370 28.213 1.00 91.50 681 GLU A N 1
ATOM 5374 C CA . GLU A 1 681 ? 6.869 0.591 29.288 1.00 91.50 681 GLU A CA 1
ATOM 5375 C C . GLU A 1 681 ? 8.256 1.235 29.180 1.00 91.50 681 GLU A C 1
ATOM 5377 O O . GLU A 1 681 ? 8.373 2.432 29.426 1.00 91.50 681 GLU A O 1
ATOM 5382 N N . ASP A 1 682 ? 9.288 0.522 28.713 1.00 90.94 682 ASP A N 1
ATOM 5383 C CA . ASP A 1 682 ? 10.591 1.141 28.431 1.00 90.94 682 ASP A CA 1
ATOM 5384 C C . ASP A 1 682 ? 10.534 2.085 27.212 1.00 90.94 682 ASP A C 1
ATOM 5386 O O . ASP A 1 682 ? 11.104 3.181 27.236 1.00 90.94 682 ASP A O 1
ATOM 5390 N N . TYR A 1 683 ? 9.788 1.720 26.166 1.00 90.19 683 TYR A N 1
ATOM 5391 C CA . TYR A 1 683 ? 9.579 2.556 24.976 1.00 90.19 683 TYR A CA 1
ATOM 5392 C C . TYR A 1 683 ? 8.820 3.850 25.280 1.00 90.19 683 TYR A C 1
ATOM 5394 O O . TYR A 1 683 ? 9.122 4.902 24.704 1.00 90.19 683 TYR A O 1
ATOM 5402 N N . TYR A 1 684 ? 7.864 3.780 26.206 1.00 91.94 684 TYR A N 1
ATOM 5403 C CA . TYR A 1 684 ? 7.024 4.895 26.629 1.00 91.94 684 TYR A CA 1
ATOM 5404 C C . TYR A 1 684 ? 7.389 5.452 28.005 1.00 91.94 684 TYR A C 1
ATOM 5406 O O . TYR A 1 684 ? 6.618 6.254 28.528 1.00 91.94 684 TYR A O 1
ATOM 5414 N N . HIS A 1 685 ? 8.549 5.106 28.578 1.00 95.06 685 HIS A N 1
ATOM 5415 C CA . HIS A 1 685 ? 8.892 5.443 29.968 1.00 95.06 685 HIS A CA 1
ATOM 5416 C C . HIS A 1 685 ? 8.698 6.930 30.282 1.00 95.06 685 HIS A C 1
ATOM 5418 O O . HIS A 1 685 ? 8.243 7.283 31.363 1.00 95.06 685 HIS A O 1
ATOM 5424 N N . PHE A 1 686 ? 8.984 7.824 29.333 1.00 95.94 686 PHE A N 1
ATOM 5425 C CA . PHE A 1 686 ? 8.798 9.252 29.551 1.00 95.94 686 PHE A CA 1
ATOM 5426 C C . PHE A 1 686 ? 7.317 9.635 29.707 1.00 95.94 686 PHE A C 1
ATOM 5428 O O . PHE A 1 686 ? 6.954 10.348 30.637 1.00 95.94 686 PHE A O 1
ATOM 5435 N N . VAL A 1 687 ? 6.444 9.131 28.830 1.00 95.94 687 VAL A N 1
ATOM 5436 C CA . VAL A 1 687 ? 4.994 9.390 28.885 1.00 95.94 687 VAL A CA 1
ATOM 5437 C C . VAL A 1 687 ? 4.351 8.649 30.056 1.00 95.94 687 VAL A C 1
ATOM 5439 O O . VAL A 1 687 ? 3.542 9.222 30.776 1.00 95.94 687 VAL A O 1
ATOM 5442 N N . GLU A 1 688 ? 4.742 7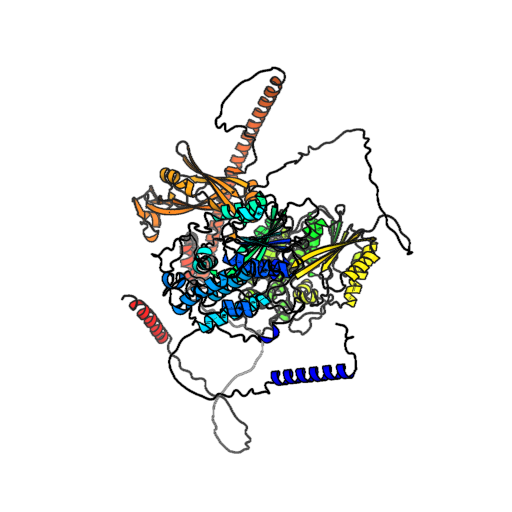.400 30.292 1.00 96.00 688 GLU A N 1
ATOM 5443 C CA . GLU A 1 688 ? 4.239 6.590 31.402 1.00 96.00 688 GLU A CA 1
ATOM 5444 C C . GLU A 1 688 ? 4.669 7.154 32.764 1.00 96.00 688 GLU A C 1
ATOM 5446 O O . GLU A 1 688 ? 3.901 7.166 33.727 1.00 96.00 688 GLU A O 1
ATOM 5451 N N . GLY A 1 689 ? 5.896 7.663 32.867 1.00 96.56 689 GLY A N 1
ATOM 5452 C CA . GLY A 1 689 ? 6.375 8.414 34.022 1.00 96.56 689 GLY A CA 1
ATOM 5453 C C . GLY A 1 689 ? 5.588 9.703 34.232 1.00 96.56 689 GLY A C 1
ATOM 5454 O O . GLY A 1 689 ? 5.127 9.962 35.342 1.00 96.56 689 GLY A O 1
ATOM 5455 N N . LEU A 1 690 ? 5.352 10.459 33.157 1.00 97.06 690 LEU A N 1
ATOM 5456 C CA . LEU A 1 690 ? 4.612 11.718 33.192 1.00 97.06 690 LEU A CA 1
ATOM 5457 C C . LEU A 1 690 ? 3.210 11.574 33.788 1.00 97.06 690 LEU A C 1
ATOM 5459 O O . LEU A 1 690 ? 2.793 12.460 34.527 1.00 97.06 690 LEU A O 1
ATOM 5463 N N . MET A 1 691 ? 2.500 10.468 33.539 1.00 96.75 691 MET A N 1
ATOM 5464 C CA . MET A 1 691 ? 1.144 10.269 34.077 1.00 96.75 691 MET A CA 1
ATOM 5465 C C . MET A 1 691 ? 1.091 10.374 35.607 1.00 96.75 691 MET A C 1
ATOM 5467 O O . MET A 1 691 ? 0.130 10.909 36.154 1.00 96.75 691 MET A O 1
ATOM 5471 N N . THR A 1 692 ? 2.153 9.943 36.296 1.00 95.00 692 THR A N 1
ATOM 5472 C CA . THR A 1 692 ? 2.271 9.996 37.764 1.00 95.00 692 THR A CA 1
ATOM 5473 C C . THR A 1 692 ? 3.320 10.994 38.244 1.00 95.00 692 THR A C 1
ATOM 5475 O O . THR A 1 692 ? 3.711 10.949 39.403 1.00 95.00 692 THR A O 1
ATOM 5478 N N . ARG A 1 693 ? 3.844 11.856 37.361 1.00 95.62 693 ARG A N 1
ATOM 5479 C CA . ARG A 1 693 ? 5.030 12.689 37.634 1.00 95.62 693 ARG A CA 1
ATOM 5480 C C . ARG A 1 693 ? 6.178 11.883 38.270 1.00 95.62 693 ARG A C 1
ATOM 5482 O O . ARG A 1 693 ? 6.846 12.343 39.187 1.00 95.62 693 ARG A O 1
ATOM 5489 N N . TRP A 1 694 ? 6.385 10.667 37.769 1.00 96.44 694 TRP A N 1
ATOM 5490 C CA . TRP A 1 694 ? 7.367 9.691 38.253 1.00 96.44 694 TRP A CA 1
ATOM 5491 C C . TRP A 1 694 ? 7.238 9.304 39.736 1.00 96.44 694 TRP A C 1
ATOM 5493 O O . TRP A 1 694 ? 8.157 8.717 40.300 1.00 96.44 694 TRP A O 1
ATOM 5503 N N . GLU A 1 695 ? 6.087 9.545 40.366 1.00 94.50 695 GLU A N 1
ATOM 5504 C CA . GLU A 1 695 ? 5.821 9.072 41.724 1.00 94.50 695 GLU A CA 1
ATOM 5505 C C . GLU A 1 695 ? 5.981 7.544 41.813 1.00 94.50 695 GLU A C 1
ATOM 5507 O O . GLU A 1 695 ? 5.480 6.804 40.959 1.00 94.50 695 GLU A O 1
ATOM 5512 N N . GLY A 1 696 ? 6.715 7.083 42.832 1.00 92.12 696 GLY A N 1
ATOM 5513 C CA . GLY A 1 696 ? 6.996 5.664 43.072 1.00 92.12 696 GLY A CA 1
ATOM 5514 C C . GLY A 1 696 ? 7.961 5.008 42.076 1.00 92.12 696 GLY A C 1
ATOM 5515 O O . GLY A 1 696 ? 8.116 3.789 42.116 1.00 92.12 696 GLY A O 1
ATOM 5516 N N . LYS A 1 697 ? 8.600 5.777 41.182 1.00 94.00 697 LYS A N 1
ATOM 5517 C CA . LYS A 1 697 ? 9.541 5.272 40.171 1.00 94.00 697 LYS A CA 1
ATOM 5518 C C . LYS A 1 697 ? 10.958 5.755 40.476 1.00 94.00 697 LYS A C 1
ATOM 5520 O O . LYS A 1 697 ? 11.199 6.952 40.606 1.00 94.00 697 LYS A O 1
ATOM 5525 N N . GLU A 1 698 ? 11.908 4.828 40.536 1.00 95.94 698 GLU A N 1
ATOM 5526 C CA . GLU A 1 698 ? 13.332 5.159 40.604 1.00 95.94 698 GLU A CA 1
ATOM 5527 C C . GLU A 1 698 ? 13.830 5.555 39.208 1.00 95.94 698 GLU A C 1
ATOM 5529 O O . GLU A 1 698 ? 13.849 4.736 38.285 1.00 95.94 698 GLU A O 1
ATOM 5534 N N . ILE A 1 699 ? 14.197 6.827 39.040 1.00 95.75 699 ILE A N 1
ATOM 5535 C CA . ILE A 1 699 ? 14.762 7.332 37.786 1.00 95.75 699 ILE A CA 1
ATOM 5536 C C . ILE A 1 699 ? 16.233 6.935 37.735 1.00 95.75 699 ILE A C 1
ATOM 5538 O O . ILE A 1 699 ? 17.040 7.396 38.540 1.00 95.75 699 ILE A O 1
ATOM 5542 N N . LEU A 1 700 ? 16.573 6.094 36.765 1.00 93.62 700 LEU A N 1
ATOM 5543 C CA . LEU A 1 700 ? 17.921 5.582 36.584 1.00 93.62 700 LEU A CA 1
ATOM 5544 C C . LEU A 1 700 ? 18.823 6.648 35.954 1.00 93.62 700 LEU A C 1
ATOM 5546 O O . LEU A 1 700 ? 18.400 7.387 35.058 1.00 93.62 700 LEU A O 1
ATOM 5550 N N . ASP A 1 701 ? 20.094 6.668 36.355 1.00 90.94 701 ASP A N 1
ATOM 5551 C CA . ASP A 1 701 ? 21.120 7.493 35.712 1.00 90.94 701 ASP A CA 1
ATOM 5552 C C . ASP A 1 701 ? 21.580 6.852 34.395 1.00 90.94 701 ASP A C 1
ATOM 5554 O O . ASP A 1 701 ? 22.645 6.251 34.271 1.00 90.94 701 ASP A O 1
ATOM 5558 N N . THR A 1 702 ? 20.698 6.906 33.400 1.00 90.50 702 THR A N 1
ATOM 5559 C CA . THR A 1 702 ? 20.966 6.453 32.036 1.00 90.50 702 THR A CA 1
ATOM 5560 C C . THR A 1 702 ? 20.851 7.628 31.078 1.00 90.50 702 THR A C 1
ATOM 5562 O O . THR A 1 702 ? 20.149 8.602 31.366 1.00 90.50 702 THR A O 1
ATOM 5565 N N . PRO A 1 703 ? 21.398 7.519 29.856 1.00 88.44 703 PRO A N 1
ATOM 5566 C CA . PRO A 1 703 ? 21.195 8.540 28.836 1.00 88.44 703 PRO A CA 1
ATOM 5567 C C . PRO A 1 703 ? 19.729 8.790 28.451 1.00 88.44 703 PRO A C 1
ATOM 5569 O O . PRO A 1 703 ? 19.469 9.712 27.685 1.00 88.44 703 PRO A O 1
ATOM 5572 N N . ARG A 1 704 ? 18.772 7.984 28.929 1.00 91.56 704 ARG A N 1
ATOM 5573 C CA . ARG A 1 704 ? 17.328 8.161 28.712 1.00 91.56 704 ARG A CA 1
ATOM 5574 C C . ARG A 1 704 ? 16.576 8.635 29.958 1.00 91.56 704 ARG A C 1
ATOM 5576 O O . ARG A 1 704 ? 15.446 9.091 29.813 1.00 91.56 704 ARG A O 1
ATOM 5583 N N . ARG A 1 705 ? 17.165 8.533 31.156 1.00 93.06 705 ARG A N 1
ATOM 5584 C CA . ARG A 1 705 ? 16.455 8.716 32.437 1.00 93.06 705 ARG A CA 1
ATOM 5585 C C . ARG A 1 705 ? 15.157 7.906 32.510 1.00 93.06 705 ARG A C 1
ATOM 5587 O O . ARG A 1 705 ? 14.090 8.405 32.863 1.00 93.06 705 ARG A O 1
ATOM 5594 N N . ASN A 1 706 ? 15.256 6.641 32.112 1.00 94.12 706 ASN A N 1
ATOM 5595 C CA . ASN A 1 706 ? 14.178 5.665 32.228 1.00 94.12 706 ASN A CA 1
ATOM 5596 C C . ASN A 1 706 ? 14.098 5.081 33.651 1.00 94.12 706 ASN A C 1
ATOM 5598 O O . ASN A 1 706 ? 14.900 5.414 34.519 1.00 94.12 706 ASN A O 1
ATOM 5602 N N . PHE A 1 707 ? 13.115 4.215 33.885 1.00 95.12 707 PHE A N 1
ATOM 5603 C CA . PHE A 1 707 ? 12.933 3.463 35.130 1.00 95.12 707 PHE A CA 1
ATOM 5604 C C . PHE A 1 707 ? 12.764 1.972 34.819 1.00 95.12 707 PHE A C 1
ATOM 5606 O O . PHE A 1 707 ? 12.617 1.589 33.655 1.00 95.12 707 PHE A O 1
ATOM 5613 N N . ALA A 1 708 ? 12.817 1.121 35.845 1.00 93.06 708 ALA A N 1
ATOM 5614 C CA . ALA A 1 708 ? 12.654 -0.321 35.682 1.00 93.06 708 ALA A CA 1
ATOM 5615 C C . ALA A 1 708 ? 11.278 -0.666 35.081 1.00 93.06 708 ALA A C 1
ATOM 5617 O O . ALA A 1 708 ? 10.243 -0.307 35.640 1.00 93.06 708 ALA A O 1
ATOM 5618 N N . SER A 1 709 ? 11.285 -1.367 33.945 1.00 92.38 709 SER A N 1
ATOM 5619 C CA . SER A 1 709 ? 10.070 -1.758 33.226 1.00 92.38 709 SER A CA 1
ATOM 5620 C C . SER A 1 709 ? 9.451 -3.042 33.784 1.00 92.38 709 SER A C 1
ATOM 5622 O O . SER A 1 709 ? 10.139 -4.045 33.988 1.00 92.38 709 SER A O 1
ATOM 5624 N N . ARG A 1 710 ? 8.128 -3.019 33.959 1.00 91.38 710 ARG A N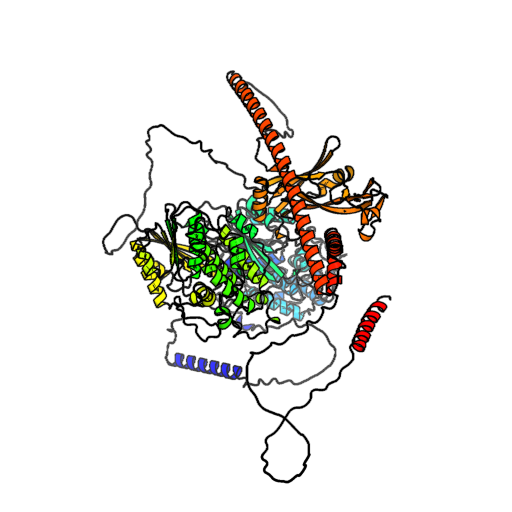 1
ATOM 5625 C CA . ARG A 1 710 ? 7.256 -4.155 34.287 1.00 91.38 710 ARG A CA 1
ATOM 5626 C C . ARG A 1 710 ? 6.855 -4.951 33.047 1.00 91.38 710 ARG A C 1
ATOM 5628 O O . ARG A 1 710 ? 6.426 -6.090 33.177 1.00 91.38 710 ARG A O 1
ATOM 5635 N N . THR A 1 711 ? 7.012 -4.383 31.851 1.00 89.44 711 THR A N 1
ATOM 5636 C CA . THR A 1 711 ? 6.709 -5.053 30.575 1.00 89.44 711 THR A CA 1
ATOM 5637 C C . THR A 1 711 ? 7.940 -5.694 29.936 1.00 89.44 711 THR A C 1
ATOM 5639 O O . THR A 1 711 ? 7.956 -5.985 28.739 1.00 89.44 711 THR A O 1
ATOM 5642 N N . LYS A 1 712 ? 8.995 -5.917 30.724 1.00 90.38 712 LYS A N 1
ATOM 5643 C CA . LYS A 1 712 ? 10.222 -6.568 30.276 1.00 90.38 712 LYS A CA 1
ATOM 5644 C C . LYS A 1 712 ? 10.118 -8.085 30.424 1.00 90.38 712 LYS A C 1
ATOM 5646 O O . LYS A 1 712 ? 10.512 -8.653 31.440 1.00 90.38 712 LYS A O 1
ATOM 5651 N N . TYR A 1 713 ? 9.617 -8.748 29.388 1.00 89.88 713 TYR A N 1
ATOM 5652 C CA . TYR A 1 713 ? 9.399 -10.196 29.404 1.00 89.88 713 TYR A CA 1
ATOM 5653 C C . TYR A 1 713 ? 10.594 -11.009 28.871 1.00 89.88 713 TYR A C 1
ATOM 5655 O O . TYR A 1 713 ? 11.376 -10.547 28.031 1.00 89.88 713 TYR A O 1
ATOM 5663 N N . THR A 1 714 ? 10.715 -12.255 29.336 1.00 90.69 714 THR A N 1
ATOM 5664 C CA . THR A 1 714 ? 11.515 -13.319 28.705 1.00 90.69 714 THR A CA 1
ATOM 5665 C C . THR A 1 714 ? 10.587 -14.273 27.954 1.00 90.69 714 THR A C 1
ATOM 5667 O O . THR A 1 714 ? 9.366 -14.163 28.058 1.00 90.69 714 THR A O 1
ATOM 5670 N N . LYS A 1 715 ? 11.135 -15.213 27.170 1.00 90.25 715 LYS A N 1
ATOM 5671 C CA . LYS A 1 715 ? 10.297 -16.199 26.464 1.00 90.25 715 LYS A CA 1
ATOM 5672 C C . LYS A 1 715 ? 9.487 -17.038 27.455 1.00 90.25 715 LYS A C 1
ATOM 5674 O O . LYS A 1 715 ? 8.333 -17.355 27.196 1.00 90.25 715 LYS A O 1
ATOM 5679 N N . GLU A 1 716 ? 10.093 -17.355 28.594 1.00 91.06 716 GLU A N 1
ATOM 5680 C CA . GLU A 1 716 ? 9.504 -18.135 29.677 1.00 91.06 716 GLU A CA 1
ATOM 5681 C C . GLU A 1 716 ? 8.399 -17.343 30.377 1.00 91.06 716 GLU A C 1
ATOM 5683 O O . GLU A 1 716 ? 7.272 -17.827 30.436 1.00 91.06 716 GLU A O 1
ATOM 5688 N N . SER A 1 717 ? 8.676 -16.108 30.816 1.00 92.31 717 SER A N 1
ATOM 5689 C CA . SER A 1 717 ? 7.661 -15.303 31.507 1.00 92.31 717 SER A CA 1
ATOM 5690 C C . SER A 1 717 ? 6.524 -14.853 30.587 1.00 92.31 717 SER A C 1
ATOM 5692 O O . SER A 1 717 ? 5.397 -14.695 31.045 1.00 92.31 717 SER A O 1
ATOM 5694 N N . MET A 1 718 ? 6.778 -14.700 29.281 1.00 93.44 718 MET A N 1
ATOM 5695 C CA . MET A 1 718 ? 5.718 -14.455 28.298 1.00 93.44 718 MET A CA 1
ATOM 5696 C C . MET A 1 718 ? 4.814 -15.680 28.117 1.00 93.44 718 MET A C 1
ATOM 5698 O O . MET A 1 718 ? 3.593 -15.549 28.048 1.00 93.44 718 MET A O 1
ATOM 5702 N N . ARG A 1 719 ? 5.405 -16.882 28.061 1.00 93.56 719 ARG A N 1
ATOM 5703 C CA . ARG A 1 719 ? 4.655 -18.142 27.988 1.00 93.56 719 ARG A CA 1
ATOM 5704 C C . ARG A 1 719 ? 3.776 -18.338 29.223 1.00 93.56 719 ARG A C 1
ATOM 5706 O O . ARG A 1 719 ? 2.619 -18.717 29.073 1.00 93.56 719 ARG A O 1
ATOM 5713 N N . GLU A 1 720 ? 4.319 -18.064 30.405 1.00 94.75 720 GLU A N 1
ATOM 5714 C CA . GLU A 1 720 ? 3.600 -18.134 31.681 1.00 94.75 720 GLU A CA 1
ATOM 5715 C C . GLU A 1 720 ? 2.434 -17.138 31.718 1.00 94.75 720 GLU A C 1
ATOM 5717 O O . GLU A 1 720 ? 1.293 -17.556 31.894 1.00 94.75 720 GLU A O 1
ATOM 5722 N N . LEU A 1 721 ? 2.684 -15.856 31.411 1.00 94.25 721 LEU A N 1
ATOM 5723 C CA . LEU A 1 721 ? 1.641 -14.826 31.369 1.00 94.25 721 LEU A CA 1
ATOM 5724 C C . LEU A 1 721 ? 0.475 -15.221 30.452 1.00 94.25 721 LEU A C 1
ATOM 5726 O O . LEU A 1 721 ? -0.684 -15.127 30.851 1.00 94.25 721 LEU A O 1
ATOM 5730 N N . LEU A 1 722 ? 0.762 -15.645 29.218 1.00 95.44 722 LEU A N 1
ATOM 5731 C CA . LEU A 1 722 ? -0.284 -15.987 28.252 1.00 95.44 722 LEU A CA 1
ATOM 5732 C C . LEU A 1 722 ? -1.031 -17.264 28.639 1.00 95.44 722 LEU A C 1
ATOM 5734 O O . LEU A 1 722 ? -2.257 -17.301 28.526 1.00 95.44 722 LEU A O 1
ATOM 5738 N N . GLY A 1 723 ? -0.325 -18.278 29.144 1.00 95.38 723 GLY A N 1
ATOM 5739 C CA . GLY A 1 723 ? -0.941 -19.500 29.659 1.00 95.38 723 GLY A CA 1
ATOM 5740 C C . GLY A 1 723 ? -1.886 -19.224 30.832 1.00 95.38 723 GLY A C 1
ATOM 5741 O O . GLY A 1 723 ? -3.022 -19.712 30.840 1.00 95.38 723 GLY A O 1
ATOM 5742 N N . ASP A 1 724 ? -1.462 -18.387 31.778 1.00 96.00 724 ASP A N 1
ATOM 5743 C CA . ASP A 1 724 ? -2.261 -17.998 32.940 1.00 96.00 724 ASP A CA 1
ATOM 5744 C C . ASP A 1 724 ? -3.467 -17.147 32.542 1.00 96.00 724 ASP A C 1
ATOM 5746 O O . ASP A 1 724 ? -4.575 -17.398 33.021 1.00 96.00 724 ASP A O 1
ATOM 5750 N N . VAL A 1 725 ? -3.297 -16.193 31.617 1.00 96.19 725 VAL A N 1
ATOM 5751 C CA . VAL A 1 725 ? -4.407 -15.392 31.079 1.00 96.19 725 VAL A CA 1
ATOM 5752 C C . VAL A 1 725 ? -5.430 -16.292 30.396 1.00 96.19 725 VAL A C 1
ATOM 5754 O O . VAL A 1 725 ? -6.617 -16.171 30.692 1.00 96.19 725 VAL A O 1
ATOM 5757 N N . VAL A 1 726 ? -5.009 -17.222 29.534 1.00 96.38 726 VAL A N 1
ATOM 5758 C CA . VAL A 1 726 ? -5.917 -18.162 28.852 1.00 96.38 726 VAL A CA 1
ATOM 5759 C C . VAL A 1 726 ? -6.678 -19.022 29.864 1.00 96.38 726 VAL A C 1
ATOM 5761 O O . VAL A 1 726 ? -7.908 -19.115 29.798 1.00 96.38 726 VAL A O 1
ATOM 5764 N N . THR A 1 727 ? -5.964 -19.589 30.839 1.00 94.44 727 THR A N 1
ATOM 5765 C CA . THR A 1 727 ? -6.528 -20.476 31.867 1.00 94.44 727 THR A CA 1
ATOM 5766 C C . THR A 1 727 ? -7.504 -19.737 32.783 1.00 94.44 727 THR A C 1
ATOM 5768 O O . THR A 1 727 ? -8.600 -20.224 33.070 1.00 94.44 727 THR A O 1
ATOM 5771 N N . ALA A 1 728 ? -7.136 -18.543 33.252 1.00 93.81 728 ALA A N 1
ATOM 5772 C CA . ALA A 1 728 ? -7.988 -17.718 34.100 1.00 93.81 728 ALA A CA 1
ATOM 5773 C C . ALA A 1 728 ? -9.205 -17.187 33.329 1.00 93.81 728 ALA A C 1
ATOM 5775 O O . ALA A 1 728 ? -10.319 -17.201 33.859 1.00 93.81 728 ALA A O 1
ATOM 5776 N N . SER A 1 729 ? -9.025 -16.806 32.061 1.00 94.62 729 SER A N 1
ATOM 5777 C CA . SER A 1 729 ? -10.113 -16.352 31.191 1.00 94.62 729 SER A CA 1
ATOM 5778 C C . SER A 1 729 ? -11.180 -17.427 31.013 1.00 94.62 729 SER A C 1
ATOM 5780 O O . SER A 1 729 ? -12.375 -17.158 31.124 1.00 94.62 729 SER A O 1
ATOM 5782 N N . ALA A 1 730 ? -10.761 -18.682 30.854 1.00 91.69 730 ALA A N 1
ATOM 5783 C CA . ALA A 1 730 ? -11.676 -19.805 30.728 1.00 91.69 730 ALA A CA 1
ATOM 5784 C C . ALA A 1 730 ? -12.496 -20.088 31.995 1.00 91.69 730 ALA A C 1
ATOM 5786 O O . ALA A 1 730 ? -13.291 -21.018 31.995 1.00 91.69 730 ALA A O 1
ATOM 5787 N N . LYS A 1 731 ? -12.377 -19.328 33.087 1.00 88.62 731 LYS A N 1
ATOM 5788 C CA . LYS A 1 731 ? -13.317 -19.418 34.217 1.00 88.62 731 LYS A CA 1
ATOM 5789 C C . LYS A 1 731 ? -14.534 -18.519 34.011 1.00 88.62 731 LYS A C 1
ATOM 5791 O O . LYS A 1 731 ? -15.655 -18.964 34.248 1.00 88.62 731 LYS A O 1
ATOM 5796 N N . ASN A 1 732 ? -14.317 -17.312 33.493 1.00 87.69 732 ASN A N 1
ATOM 5797 C CA . ASN A 1 732 ? -15.308 -16.233 33.498 1.00 87.69 732 ASN A CA 1
ATOM 5798 C C . ASN A 1 732 ? -15.834 -15.852 32.109 1.00 87.69 732 ASN A C 1
ATOM 5800 O O . ASN A 1 732 ? -16.906 -15.257 32.030 1.00 87.69 732 ASN A O 1
ATOM 5804 N N . PHE A 1 733 ? -15.129 -16.213 31.033 1.00 95.00 733 PHE A N 1
ATOM 5805 C CA . PHE A 1 733 ? -15.460 -15.789 29.673 1.00 95.00 733 PHE A CA 1
ATOM 5806 C C . PHE A 1 733 ? -15.884 -16.990 28.807 1.00 95.00 733 PHE A C 1
ATOM 5808 O O . PHE A 1 733 ? -15.169 -17.998 28.744 1.00 95.00 733 PHE A O 1
ATOM 5815 N N . PRO A 1 734 ? -17.060 -16.932 28.154 1.00 94.69 734 PRO A N 1
ATOM 5816 C CA . PRO A 1 734 ? -17.483 -17.942 27.181 1.00 94.69 734 PRO A CA 1
ATOM 5817 C C . PRO A 1 734 ? -16.611 -17.974 25.917 1.00 94.69 734 PRO A C 1
ATOM 5819 O O . PRO A 1 734 ? -16.401 -19.050 25.347 1.00 94.69 734 PRO A O 1
ATOM 5822 N N . HIS A 1 735 ? -16.096 -16.811 25.506 1.00 96.56 735 HIS A N 1
ATOM 5823 C CA . HIS A 1 735 ? -15.271 -16.634 24.315 1.00 96.56 735 HIS A CA 1
ATOM 5824 C C . HIS A 1 735 ? -13.961 -15.906 24.628 1.00 96.56 735 HIS A C 1
ATOM 5826 O O . HIS A 1 735 ? -13.958 -14.935 25.385 1.00 96.56 735 HIS A O 1
ATOM 5832 N N . ILE A 1 736 ? -12.874 -16.327 23.979 1.00 97.50 736 ILE A N 1
ATOM 5833 C CA . ILE A 1 736 ? -11.582 -15.632 23.973 1.00 97.50 736 ILE A CA 1
ATOM 5834 C C . ILE A 1 736 ? -11.142 -15.343 22.540 1.00 97.50 736 ILE A C 1
ATOM 5836 O O . ILE A 1 736 ? -11.185 -16.230 21.686 1.00 97.50 736 ILE A O 1
ATOM 5840 N N . LEU A 1 737 ? -10.702 -14.114 22.286 1.00 97.75 737 LEU A N 1
ATOM 5841 C CA . LEU A 1 737 ? -10.039 -13.704 21.053 1.00 97.75 737 LEU A CA 1
ATOM 5842 C C . LEU A 1 737 ? -8.637 -13.192 21.401 1.00 97.75 737 LEU A C 1
ATOM 5844 O O . LEU A 1 737 ? -8.515 -12.241 22.165 1.00 97.75 737 LEU A O 1
ATOM 5848 N N . ILE A 1 738 ? -7.586 -13.792 20.841 1.00 97.00 738 ILE A N 1
ATOM 5849 C CA . ILE A 1 738 ? -6.198 -13.342 21.032 1.00 97.00 738 ILE A CA 1
ATOM 5850 C C . ILE A 1 738 ? -5.633 -12.917 19.686 1.00 97.00 738 ILE A C 1
ATOM 5852 O O . ILE A 1 738 ? -5.458 -13.755 18.800 1.00 97.00 738 ILE A O 1
ATOM 5856 N N . SER A 1 739 ? -5.360 -11.625 19.552 1.00 93.06 739 SER A N 1
ATOM 5857 C CA . SER A 1 739 ? -4.645 -11.055 18.417 1.00 93.06 739 SER A CA 1
ATOM 5858 C C . SER A 1 739 ? -3.145 -11.166 18.666 1.00 93.06 739 SER A C 1
ATOM 5860 O O . SER A 1 739 ? -2.669 -10.855 19.759 1.00 93.06 739 SER A O 1
ATOM 5862 N N . TYR A 1 740 ? -2.408 -11.699 17.700 1.00 90.69 740 TYR A N 1
ATOM 5863 C CA . TYR A 1 740 ? -1.021 -12.100 17.888 1.00 90.69 740 TYR A CA 1
ATOM 5864 C C . TYR A 1 740 ? -0.234 -12.032 16.581 1.00 90.69 740 TYR A C 1
ATOM 5866 O O . TYR A 1 740 ? -0.810 -12.065 15.501 1.00 90.69 740 TYR A O 1
ATOM 5874 N N . ARG A 1 741 ? 1.097 -12.005 16.659 1.00 85.19 741 ARG A N 1
ATOM 5875 C CA . ARG A 1 741 ? 1.966 -11.964 15.476 1.00 85.19 741 ARG A CA 1
ATOM 5876 C C . ARG A 1 741 ? 2.617 -13.316 15.203 1.00 85.19 741 ARG A C 1
ATOM 5878 O O . ARG A 1 741 ? 2.974 -14.039 16.131 1.00 85.19 741 ARG A O 1
ATOM 5885 N N . ASP A 1 742 ? 2.849 -13.630 13.934 1.00 80.88 742 ASP A N 1
ATOM 5886 C CA . ASP A 1 742 ? 3.753 -14.707 13.540 1.00 80.88 742 ASP A CA 1
ATOM 5887 C C . ASP A 1 742 ? 5.211 -14.460 13.973 1.00 80.88 742 ASP A C 1
ATOM 5889 O O . ASP A 1 742 ? 5.627 -13.339 14.285 1.00 80.88 742 ASP A O 1
ATOM 5893 N N . LYS A 1 743 ? 6.000 -15.545 14.004 1.00 84.06 743 LYS A N 1
ATOM 5894 C CA . LYS A 1 743 ? 7.419 -15.540 14.422 1.00 84.06 743 LYS A CA 1
ATOM 5895 C C . LYS A 1 743 ? 7.637 -14.901 15.802 1.00 84.06 743 LYS A C 1
ATOM 5897 O O . LYS A 1 743 ? 8.653 -14.245 16.060 1.00 84.06 743 LYS A O 1
ATOM 5902 N N . ALA A 1 744 ? 6.653 -15.074 16.681 1.00 87.81 744 ALA A N 1
ATOM 5903 C CA . ALA A 1 744 ? 6.684 -14.662 18.072 1.00 87.81 744 ALA A CA 1
ATOM 5904 C C . ALA A 1 744 ? 6.742 -15.867 19.019 1.00 87.81 744 ALA A C 1
ATOM 5906 O O . ALA A 1 744 ? 6.517 -17.010 18.623 1.00 87.81 744 ALA A O 1
ATOM 5907 N N . PHE A 1 745 ? 7.103 -15.589 20.269 1.00 88.12 745 PHE A N 1
ATOM 5908 C CA . PHE A 1 745 ? 7.142 -16.534 21.373 1.00 88.12 745 PHE A CA 1
ATOM 5909 C C . PHE A 1 745 ? 6.089 -16.144 22.420 1.00 88.12 745 PHE A C 1
ATOM 5911 O O . PHE A 1 745 ? 6.156 -15.014 22.925 1.00 88.12 745 PHE A O 1
ATOM 5918 N N . PRO A 1 746 ? 5.185 -17.066 22.803 1.00 93.69 746 PRO A N 1
ATOM 5919 C CA . PRO A 1 746 ? 5.069 -18.457 22.349 1.00 93.69 746 PRO A CA 1
ATOM 5920 C C . PRO A 1 746 ? 4.736 -18.590 20.861 1.00 93.69 746 PRO A C 1
ATOM 5922 O O . PRO A 1 746 ? 4.074 -17.739 20.278 1.00 93.69 746 PRO A O 1
ATOM 5925 N N . THR A 1 747 ? 5.218 -19.669 20.250 1.00 92.38 747 THR A N 1
ATOM 5926 C CA . THR A 1 747 ? 4.964 -19.977 18.839 1.00 92.38 747 THR A CA 1
ATOM 5927 C C . THR A 1 747 ? 3.474 -20.185 18.587 1.00 92.38 747 THR A C 1
ATOM 5929 O O . THR A 1 747 ? 2.720 -20.530 19.497 1.00 92.38 747 THR A O 1
ATOM 5932 N N . GLU A 1 748 ? 3.038 -20.052 17.332 1.00 92.00 748 GLU A N 1
ATOM 5933 C CA . GLU A 1 748 ? 1.638 -20.283 16.953 1.00 92.00 748 GLU A CA 1
ATOM 5934 C C . GLU A 1 748 ? 1.115 -21.641 17.454 1.00 92.00 748 GLU A C 1
ATOM 5936 O O . GLU A 1 748 ? -0.003 -21.739 17.961 1.00 92.00 748 GLU A O 1
ATOM 5941 N N . ARG A 1 749 ? 1.949 -22.684 17.358 1.00 92.69 749 ARG A N 1
ATOM 5942 C CA . ARG A 1 749 ? 1.634 -24.025 17.855 1.00 92.69 749 ARG A CA 1
ATOM 5943 C C . ARG A 1 749 ? 1.399 -24.029 19.365 1.00 92.69 749 ARG A C 1
ATOM 5945 O O . ARG A 1 749 ? 0.379 -24.542 19.806 1.00 92.69 749 ARG A O 1
ATOM 5952 N N . GLU A 1 750 ? 2.306 -23.433 20.135 1.00 94.44 750 GLU A N 1
ATOM 5953 C CA . GLU A 1 750 ? 2.189 -23.351 21.597 1.00 94.44 750 GLU A CA 1
ATOM 5954 C C . GLU A 1 750 ? 0.964 -22.529 22.018 1.00 94.44 750 GLU A C 1
ATOM 5956 O O . GLU A 1 750 ? 0.228 -22.939 22.911 1.00 94.44 750 GLU A O 1
ATOM 5961 N N . MET A 1 751 ? 0.690 -21.411 21.339 1.00 95.88 751 MET A N 1
ATOM 5962 C CA . MET A 1 751 ? -0.522 -20.618 21.568 1.00 95.88 751 MET A CA 1
ATOM 5963 C C . MET A 1 751 ? -1.786 -21.434 21.289 1.00 95.88 751 MET A C 1
ATOM 5965 O O . MET A 1 751 ? -2.720 -21.433 22.092 1.00 95.88 751 MET A O 1
ATOM 5969 N N . ARG A 1 752 ? -1.816 -22.185 20.182 1.00 94.75 752 ARG A N 1
ATOM 5970 C CA . ARG A 1 752 ? -2.942 -23.066 19.855 1.00 94.75 752 ARG A CA 1
ATOM 5971 C C . ARG A 1 752 ? -3.135 -24.150 20.913 1.00 94.75 752 ARG A C 1
ATOM 5973 O O . ARG A 1 752 ? -4.278 -24.415 21.282 1.00 94.75 752 ARG A O 1
ATOM 5980 N N . GLU A 1 753 ? -2.055 -24.758 21.397 1.00 94.12 753 GLU A N 1
ATOM 5981 C CA . GLU A 1 753 ? -2.082 -25.760 22.470 1.00 94.12 753 GLU A CA 1
ATOM 5982 C C . GLU A 1 753 ? -2.643 -25.167 23.774 1.00 94.12 753 GLU A C 1
ATOM 5984 O O . GLU A 1 753 ? -3.554 -25.753 24.357 1.00 94.12 753 GLU A O 1
ATOM 5989 N N . MET A 1 754 ? -2.196 -23.973 24.185 1.00 95.19 754 MET A N 1
ATOM 5990 C CA . MET A 1 754 ? -2.715 -23.289 25.381 1.00 95.19 754 MET A CA 1
ATOM 5991 C C . MET A 1 754 ? -4.215 -23.007 25.286 1.00 95.19 754 MET A C 1
ATOM 5993 O O . MET A 1 754 ? -4.967 -23.337 26.205 1.00 95.19 754 MET A O 1
ATOM 5997 N N . VAL A 1 755 ? -4.668 -22.425 24.169 1.00 95.94 755 VAL A N 1
ATOM 5998 C CA . VAL A 1 755 ? -6.089 -22.094 23.975 1.00 95.94 755 VAL A CA 1
ATOM 5999 C C . VAL A 1 755 ? -6.932 -23.369 23.920 1.00 95.94 755 VAL A C 1
ATOM 6001 O O . VAL A 1 755 ? -7.976 -23.427 24.566 1.00 95.94 755 VAL A O 1
ATOM 6004 N N . SER A 1 756 ? -6.455 -24.417 23.241 1.00 94.12 756 SER A N 1
ATOM 6005 C CA . SER A 1 756 ? -7.153 -25.714 23.153 1.00 94.12 756 SER A CA 1
ATOM 6006 C C . SER A 1 756 ? -7.189 -26.471 24.482 1.00 94.12 756 SER A C 1
ATOM 6008 O O . SER A 1 756 ? -8.078 -27.288 24.697 1.00 94.12 756 SER A O 1
ATOM 6010 N N . GLY A 1 757 ? -6.252 -26.198 25.395 1.00 91.94 757 GLY A N 1
ATOM 6011 C CA . GLY A 1 757 ? -6.275 -26.751 26.749 1.00 91.94 757 GLY A CA 1
ATOM 6012 C C . GLY A 1 757 ? -7.389 -26.178 27.632 1.00 91.94 757 GLY A C 1
ATOM 6013 O O . GLY A 1 757 ? -7.777 -26.819 28.606 1.00 91.94 757 GLY A O 1
ATOM 6014 N N . SER A 1 758 ? -7.914 -24.993 27.298 1.00 93.50 758 SER A N 1
ATOM 6015 C CA . SER A 1 758 ? -8.904 -24.273 28.117 1.00 93.50 758 SER A CA 1
ATOM 6016 C C . SER A 1 758 ? -10.254 -24.036 27.422 1.00 93.50 758 SER A C 1
ATOM 6018 O O . SER A 1 758 ? -11.261 -23.822 28.099 1.00 93.50 758 SER A O 1
ATOM 6020 N N . TYR A 1 759 ? -10.301 -24.087 26.089 1.00 95.00 759 TYR A N 1
ATOM 6021 C CA . TYR A 1 759 ? -11.499 -23.890 25.268 1.00 95.00 759 TYR A CA 1
ATOM 6022 C C . TYR A 1 759 ? -11.695 -25.068 24.305 1.00 95.00 759 TYR A C 1
ATOM 6024 O O . TYR A 1 759 ? -10.733 -25.641 23.807 1.00 95.00 759 TYR A O 1
ATOM 6032 N N . SER A 1 760 ? -12.953 -25.426 24.037 1.00 88.44 760 SER A N 1
ATOM 6033 C CA . SER A 1 760 ? -13.334 -26.648 23.309 1.00 88.44 760 SER A CA 1
ATOM 6034 C C . SER A 1 760 ? -13.394 -26.490 21.785 1.00 88.44 760 SER A C 1
ATOM 6036 O O . SER A 1 760 ? -13.114 -27.443 21.068 1.00 88.44 760 SER A O 1
ATOM 6038 N N . ASP A 1 761 ? -13.769 -25.310 21.279 1.00 89.75 761 ASP A N 1
ATOM 6039 C CA . ASP A 1 761 ? -13.760 -24.990 19.843 1.00 89.75 761 ASP A CA 1
ATOM 6040 C C . ASP A 1 761 ? -12.724 -23.892 19.602 1.00 89.75 761 ASP A C 1
ATOM 6042 O O . ASP A 1 761 ? -12.910 -22.761 20.057 1.00 89.75 761 ASP A O 1
ATOM 6046 N N . VAL A 1 762 ? -11.615 -24.245 18.942 1.00 92.44 762 VAL A N 1
ATOM 6047 C CA . VAL A 1 762 ? -10.481 -23.344 18.703 1.00 92.44 762 VAL A CA 1
ATOM 6048 C C . VAL A 1 762 ? -10.218 -23.180 17.215 1.00 92.44 762 VAL A C 1
ATOM 6050 O O . VAL A 1 762 ? -9.888 -24.135 16.507 1.00 92.44 762 VAL A O 1
ATOM 6053 N N . LYS A 1 763 ? -10.287 -21.932 16.751 1.00 92.31 763 LYS A N 1
ATOM 6054 C CA . LYS A 1 763 ? -9.993 -21.525 15.374 1.00 92.31 763 LYS A CA 1
ATOM 6055 C C . LYS A 1 763 ? -8.828 -20.547 15.367 1.00 92.31 763 LYS A C 1
ATOM 6057 O O . LYS A 1 763 ? -8.696 -19.728 16.267 1.00 92.31 763 LYS A O 1
ATOM 6062 N N . VAL A 1 764 ? -7.996 -20.623 14.333 1.00 91.00 764 VAL A N 1
ATOM 6063 C CA . VAL A 1 764 ? -6.906 -19.664 14.112 1.00 91.00 764 VAL A CA 1
ATOM 6064 C C . VAL A 1 764 ? -7.091 -19.052 12.735 1.00 91.00 764 VAL A C 1
ATOM 6066 O O . VAL A 1 764 ? -7.022 -19.764 11.729 1.00 91.00 764 VAL A O 1
ATOM 6069 N N . LYS A 1 765 ? -7.345 -17.746 12.691 1.00 88.38 765 LYS A N 1
ATOM 6070 C CA . LYS A 1 765 ? -7.439 -16.964 11.455 1.00 88.38 765 LYS A CA 1
ATOM 6071 C C . LYS A 1 765 ? -6.117 -16.247 11.207 1.00 88.38 765 LYS A C 1
ATOM 6073 O O . LYS A 1 765 ? -5.402 -15.936 12.153 1.00 88.38 765 LYS A O 1
ATOM 6078 N N . ARG A 1 766 ? -5.794 -16.023 9.935 1.00 82.31 766 ARG A N 1
ATOM 6079 C CA . ARG A 1 766 ? -4.560 -15.366 9.487 1.00 82.31 766 ARG A CA 1
ATOM 6080 C C . ARG A 1 766 ? -4.888 -14.197 8.581 1.00 82.31 766 ARG A C 1
ATOM 6082 O O . ARG A 1 766 ? -5.840 -14.286 7.807 1.00 82.31 766 ARG A O 1
ATOM 6089 N N . ILE A 1 767 ? -4.081 -13.150 8.664 1.00 63.81 767 ILE A N 1
ATOM 6090 C CA . ILE A 1 767 ? -4.074 -12.067 7.691 1.00 63.81 767 ILE A CA 1
ATOM 6091 C C . ILE A 1 767 ? -2.652 -11.542 7.527 1.00 63.81 767 ILE A C 1
ATOM 6093 O O . ILE A 1 767 ? -1.933 -11.365 8.506 1.00 63.81 767 ILE A O 1
ATOM 6097 N N . ALA A 1 768 ? -2.208 -11.353 6.287 1.00 60.25 768 ALA A N 1
ATOM 6098 C CA . ALA A 1 768 ? -0.907 -10.743 6.038 1.00 60.25 768 ALA A CA 1
ATOM 6099 C C . ALA A 1 768 ? -0.958 -9.267 6.458 1.00 60.25 768 ALA A C 1
ATOM 6101 O O . ALA A 1 768 ? -1.954 -8.602 6.195 1.00 60.25 768 ALA A O 1
ATOM 6102 N N . VAL A 1 769 ? 0.101 -8.767 7.094 1.00 57.06 769 VAL A N 1
ATOM 6103 C CA . VAL A 1 769 ? 0.249 -7.369 7.524 1.00 57.06 769 VAL A CA 1
ATOM 6104 C C . VAL A 1 769 ? 1.684 -6.920 7.258 1.00 57.06 769 VAL A C 1
ATOM 6106 O O . VAL A 1 769 ? 2.638 -7.662 7.490 1.00 57.06 769 VAL A O 1
ATOM 6109 N N . GLU A 1 770 ? 1.863 -5.694 6.778 1.00 52.84 770 GLU A N 1
ATOM 6110 C CA . GLU A 1 770 ? 3.184 -5.103 6.553 1.00 52.84 770 GLU A CA 1
ATOM 6111 C C . GLU A 1 770 ? 3.518 -4.113 7.675 1.00 52.84 770 GLU A C 1
ATOM 6113 O O . GLU A 1 770 ? 2.828 -3.113 7.866 1.00 52.84 770 GLU A O 1
ATOM 6118 N N . TYR A 1 771 ? 4.582 -4.398 8.430 1.00 49.59 771 TYR A N 1
ATOM 6119 C CA . TYR A 1 771 ? 5.072 -3.555 9.511 1.00 49.59 771 TYR A CA 1
ATOM 6120 C C . TYR A 1 771 ? 6.188 -2.601 9.023 1.00 49.59 771 TYR A C 1
ATOM 6122 O O . TYR A 1 771 ? 7.371 -2.944 9.050 1.00 49.59 771 TYR A O 1
ATOM 6130 N N . ASN A 1 772 ? 5.849 -1.369 8.626 1.00 40.91 772 ASN A N 1
ATOM 6131 C CA . ASN A 1 772 ? 6.782 -0.375 8.050 1.00 40.91 772 ASN A CA 1
ATOM 6132 C C . ASN A 1 772 ? 7.739 0.315 9.043 1.00 40.91 772 ASN A C 1
ATOM 6134 O O . ASN A 1 772 ? 8.413 1.287 8.704 1.00 40.91 772 ASN A O 1
ATOM 6138 N N . ILE A 1 773 ? 7.876 -0.207 10.264 1.00 36.88 773 ILE A N 1
ATOM 6139 C CA . ILE A 1 773 ? 8.851 0.292 11.252 1.00 36.88 773 ILE A CA 1
ATOM 6140 C C . ILE A 1 773 ? 10.299 -0.098 10.858 1.00 36.88 773 ILE A C 1
ATOM 6142 O O . ILE A 1 773 ? 11.265 0.515 11.318 1.00 36.88 773 ILE A O 1
ATOM 6146 N N . VAL A 1 774 ? 10.479 -1.075 9.960 1.00 33.72 774 VAL A N 1
ATOM 6147 C CA . VAL A 1 774 ? 11.791 -1.612 9.558 1.00 33.72 774 VAL A CA 1
ATOM 6148 C C . VAL A 1 774 ? 12.237 -1.031 8.204 1.00 33.72 774 VAL A C 1
ATOM 6150 O O . VAL A 1 774 ? 11.895 -1.547 7.146 1.00 33.72 774 VAL A O 1
ATOM 6153 N N . LYS A 1 775 ? 13.041 0.046 8.229 1.00 32.84 775 LYS A N 1
ATOM 6154 C CA . LYS A 1 775 ? 13.553 0.745 7.021 1.00 32.84 775 LYS A CA 1
ATOM 6155 C C . LYS A 1 775 ? 14.626 -0.018 6.220 1.00 32.84 775 LYS A C 1
ATOM 6157 O O . LYS A 1 775 ? 14.968 0.398 5.118 1.00 32.84 775 LYS A O 1
ATOM 6162 N N . LYS A 1 776 ? 15.193 -1.096 6.767 1.00 33.19 776 LYS A N 1
ATOM 6163 C CA . LYS A 1 776 ? 16.143 -1.989 6.083 1.00 33.19 776 LYS A CA 1
ATOM 6164 C C . LYS A 1 776 ? 15.797 -3.425 6.438 1.00 33.19 776 LYS A C 1
ATOM 6166 O O . LYS A 1 776 ? 15.823 -3.771 7.614 1.00 33.19 776 LYS A O 1
ATOM 6171 N N . GLU A 1 777 ? 15.480 -4.230 5.434 1.00 35.94 777 GLU A N 1
ATOM 6172 C CA . GLU A 1 777 ? 15.253 -5.663 5.598 1.00 35.94 777 GLU A CA 1
ATOM 6173 C C . GLU A 1 777 ? 16.534 -6.303 6.152 1.00 35.94 777 GLU A C 1
ATOM 6175 O O . GLU A 1 777 ? 17.594 -6.247 5.527 1.00 35.94 777 GLU A O 1
ATOM 6180 N N . SER A 1 778 ? 16.475 -6.823 7.379 1.00 40.28 778 SER A N 1
ATOM 6181 C CA . SER A 1 778 ? 17.552 -7.652 7.912 1.00 40.28 778 SER A CA 1
ATOM 6182 C C . SER A 1 778 ? 17.455 -9.043 7.290 1.00 40.28 778 SER A C 1
ATOM 6184 O O . SER A 1 778 ? 16.362 -9.509 6.970 1.00 40.28 778 SER A O 1
ATOM 6186 N N . ALA A 1 779 ? 18.581 -9.756 7.198 1.00 36.88 779 ALA A N 1
ATOM 6187 C CA . ALA A 1 779 ? 18.616 -11.158 6.760 1.00 36.88 779 ALA A CA 1
ATOM 6188 C C . ALA A 1 779 ? 17.705 -12.094 7.596 1.00 36.88 779 ALA A C 1
ATOM 6190 O O . ALA A 1 779 ? 17.426 -13.217 7.195 1.00 36.88 779 ALA A O 1
ATOM 6191 N N . SER A 1 780 ? 17.233 -11.624 8.755 1.00 37.66 780 SER A N 1
ATOM 6192 C CA . SER A 1 780 ? 16.335 -12.299 9.696 1.00 37.66 780 SER A CA 1
ATOM 6193 C C . SER A 1 780 ? 14.830 -11.999 9.510 1.00 37.66 780 SER A C 1
ATOM 6195 O O . SER A 1 780 ? 14.014 -12.614 10.195 1.00 37.66 780 SER A O 1
ATOM 6197 N N . GLY A 1 781 ? 14.433 -11.103 8.593 1.00 46.91 781 GLY A N 1
ATOM 6198 C CA . GLY A 1 781 ? 13.028 -10.723 8.352 1.00 46.91 781 GLY A CA 1
ATOM 6199 C C . GLY A 1 781 ? 12.429 -9.747 9.386 1.00 46.91 781 GLY A C 1
ATOM 6200 O O . GLY A 1 781 ? 13.092 -9.343 10.335 1.00 46.91 781 GLY A O 1
ATOM 6201 N N . GLY A 1 782 ? 11.165 -9.331 9.188 1.00 48.56 782 GLY A N 1
ATOM 6202 C CA . GLY A 1 782 ? 10.418 -8.487 10.145 1.00 48.56 782 GLY A CA 1
ATOM 6203 C C . GLY A 1 782 ? 9.441 -7.475 9.528 1.00 48.56 782 GLY A C 1
ATOM 6204 O O . GLY A 1 782 ? 8.494 -7.071 10.199 1.00 48.56 782 GLY A O 1
ATOM 6205 N N . LYS A 1 783 ? 9.626 -7.102 8.255 1.00 49.97 783 LYS A N 1
ATOM 6206 C CA . LYS A 1 783 ? 8.759 -6.149 7.540 1.00 49.97 783 LYS A CA 1
ATOM 6207 C C . LYS A 1 783 ? 7.419 -6.768 7.122 1.00 49.97 783 LYS A C 1
ATOM 6209 O O . LYS A 1 783 ? 6.376 -6.182 7.368 1.00 49.97 783 LYS A O 1
ATOM 6214 N N . TYR A 1 784 ? 7.434 -7.977 6.572 1.00 58.75 784 TYR A N 1
ATOM 6215 C CA . TYR A 1 784 ? 6.217 -8.741 6.287 1.00 58.75 784 TYR A CA 1
ATOM 6216 C C . TYR A 1 784 ? 5.886 -9.646 7.471 1.00 58.75 784 TYR A C 1
ATOM 6218 O O . TYR A 1 784 ? 6.769 -10.326 8.006 1.00 58.75 784 TYR A O 1
ATOM 6226 N N . ALA A 1 785 ? 4.631 -9.624 7.894 1.00 64.12 785 ALA A N 1
ATOM 6227 C CA . ALA A 1 785 ? 4.116 -10.399 9.007 1.00 64.12 785 ALA A CA 1
ATOM 6228 C C . ALA A 1 785 ? 2.806 -11.066 8.642 1.00 64.12 785 ALA A C 1
ATOM 6230 O O . ALA A 1 785 ? 2.099 -10.640 7.731 1.00 64.12 785 ALA A O 1
ATOM 6231 N N . THR A 1 786 ? 2.453 -12.057 9.438 1.00 72.69 786 THR A N 1
ATOM 6232 C CA . THR A 1 786 ? 1.109 -12.611 9.470 1.00 72.69 786 THR A CA 1
ATOM 6233 C C . THR A 1 786 ? 0.531 -12.318 10.844 1.00 72.69 786 THR A C 1
ATOM 6235 O O . THR A 1 786 ? 1.065 -12.777 11.853 1.00 72.69 786 THR A O 1
ATOM 6238 N N . GLU A 1 787 ? -0.547 -11.544 10.896 1.00 82.38 787 GLU A N 1
ATOM 6239 C CA . GLU A 1 787 ? -1.343 -11.404 12.108 1.00 82.38 787 GLU A CA 1
ATOM 6240 C C . GLU A 1 787 ? -2.221 -12.652 12.264 1.00 82.38 787 GLU A C 1
ATOM 6242 O O . GLU A 1 787 ? -2.838 -13.147 11.314 1.00 82.38 787 GLU A O 1
ATOM 6247 N N . LEU A 1 788 ? -2.242 -13.180 13.478 1.00 89.94 788 LEU A N 1
ATOM 6248 C CA . LEU A 1 788 ? -2.936 -14.378 13.907 1.00 89.94 788 LEU A CA 1
ATOM 6249 C C . LEU A 1 788 ? -4.062 -13.965 14.851 1.00 89.94 788 LEU A C 1
ATOM 6251 O O . LEU A 1 788 ? -3.842 -13.201 15.785 1.00 89.94 788 LEU A O 1
ATOM 6255 N N . LEU A 1 789 ? -5.256 -14.511 14.648 1.00 95.19 789 LEU A N 1
ATOM 6256 C CA . LEU A 1 789 ? -6.367 -14.361 15.582 1.00 95.19 789 LEU A CA 1
ATOM 6257 C C . LEU A 1 789 ? -6.782 -15.741 16.075 1.00 95.19 789 LEU A C 1
ATOM 6259 O O . LEU A 1 789 ? -7.373 -16.528 15.328 1.00 95.19 789 LEU A O 1
ATOM 6263 N N . PHE A 1 790 ? -6.452 -16.035 17.330 1.00 96.44 790 PHE A N 1
ATOM 6264 C CA . PHE A 1 790 ? -6.891 -17.242 18.023 1.00 96.44 790 PHE A CA 1
ATOM 6265 C C . PHE A 1 790 ? -8.275 -16.996 18.608 1.00 96.44 790 PHE A C 1
ATOM 6267 O O . PHE A 1 790 ? -8.471 -16.040 19.349 1.00 96.44 790 PHE A O 1
ATOM 6274 N N . ILE A 1 791 ? -9.227 -17.863 18.285 1.00 96.69 791 ILE A N 1
ATOM 6275 C CA . ILE A 1 791 ? -10.626 -17.752 18.694 1.00 96.69 791 ILE A CA 1
ATOM 6276 C C . ILE A 1 791 ? -10.971 -19.028 19.448 1.00 96.69 791 ILE A C 1
ATOM 6278 O O . ILE A 1 791 ? -10.984 -20.099 18.845 1.00 96.69 791 ILE A O 1
ATOM 6282 N N . GLY A 1 792 ? -11.236 -18.918 20.746 1.00 95.56 792 GLY A N 1
ATOM 6283 C CA . GLY A 1 792 ? -11.685 -20.016 21.595 1.00 95.56 792 GLY A CA 1
ATOM 6284 C C . GLY A 1 792 ? -13.139 -19.827 22.018 1.00 95.56 792 GLY A C 1
ATOM 6285 O O . GLY A 1 792 ? -13.524 -18.741 22.447 1.00 95.56 792 GLY A O 1
ATOM 6286 N N . LYS A 1 793 ? -13.949 -20.884 21.922 1.00 94.12 793 LYS A N 1
ATOM 6287 C CA . LYS A 1 793 ? -15.335 -20.926 22.407 1.00 94.12 793 LYS A CA 1
ATOM 6288 C C . LYS A 1 793 ? -15.537 -22.110 23.348 1.00 94.12 793 LYS A C 1
ATOM 6290 O O . LYS A 1 793 ? -15.121 -23.233 23.052 1.00 94.12 793 LYS A O 1
ATOM 6295 N N . LYS A 1 794 ? -16.233 -21.870 24.461 1.00 88.19 794 LYS A N 1
ATOM 6296 C CA . LYS A 1 794 ? -16.782 -22.935 25.307 1.00 88.19 794 LYS A CA 1
ATOM 6297 C C . LYS A 1 794 ? -18.045 -23.523 24.681 1.00 88.19 794 LYS A C 1
ATOM 6299 O O . LYS A 1 794 ? -18.977 -22.791 24.351 1.00 88.19 794 LYS A O 1
ATOM 6304 N N . THR A 1 795 ? -18.122 -24.842 24.558 1.00 71.38 795 THR A N 1
ATOM 6305 C CA . THR A 1 795 ? -19.377 -25.528 24.244 1.00 71.38 795 THR A CA 1
ATOM 6306 C C . THR A 1 795 ? -20.260 -25.548 25.485 1.00 71.38 795 THR A C 1
ATOM 6308 O O . THR A 1 795 ? -19.850 -25.993 26.558 1.00 71.38 795 THR A O 1
ATOM 6311 N N . SER A 1 796 ? -21.489 -25.056 25.354 1.00 49.69 796 SER A N 1
ATOM 6312 C CA . SER A 1 796 ? -22.519 -25.174 26.382 1.00 49.69 796 SER A CA 1
ATOM 6313 C C . SER A 1 796 ? -22.935 -26.643 26.523 1.00 49.69 796 SER A C 1
ATOM 6315 O O . SER A 1 796 ? -23.820 -27.108 25.811 1.00 49.69 796 SER A O 1
ATOM 6317 N N . GLY A 1 797 ? -22.269 -27.373 27.421 1.00 38.38 797 GLY A N 1
ATOM 6318 C CA . GLY A 1 797 ? -22.640 -28.729 27.829 1.00 38.38 797 GLY A CA 1
ATOM 6319 C C . GLY A 1 797 ? -21.441 -29.661 27.993 1.00 38.38 797 GLY A C 1
ATOM 6320 O O . GLY A 1 797 ? -20.843 -30.070 27.005 1.00 38.38 797 GLY A O 1
ATOM 6321 N N . GLY A 1 798 ? -21.134 -30.027 29.242 1.00 29.89 798 GLY A N 1
ATOM 6322 C CA . GLY A 1 798 ? -20.250 -31.152 29.565 1.00 29.89 798 GLY A CA 1
ATOM 6323 C C . GLY A 1 798 ? -19.049 -30.794 30.433 1.00 29.89 798 GLY A C 1
ATOM 6324 O O . GLY A 1 798 ? -17.931 -30.671 29.946 1.00 29.89 798 GLY A O 1
ATOM 6325 N N . GLY A 1 799 ? -19.267 -30.685 31.744 1.00 31.98 799 GLY A N 1
ATOM 6326 C CA . GLY A 1 799 ? -18.199 -30.977 32.695 1.00 31.98 799 GLY A CA 1
ATOM 6327 C C . GLY A 1 799 ? -17.882 -32.481 32.710 1.00 31.98 799 GLY A C 1
ATOM 6328 O O . GLY A 1 799 ? -18.775 -33.292 32.480 1.00 31.98 799 GLY A O 1
ATOM 6329 N N . ALA A 1 800 ? -16.630 -32.794 33.068 1.00 32.25 800 ALA A N 1
ATOM 6330 C CA . ALA A 1 800 ? -16.040 -34.102 33.409 1.00 32.25 800 ALA A CA 1
ATOM 6331 C C . ALA A 1 800 ? -15.301 -34.904 32.300 1.00 32.25 800 ALA A C 1
ATOM 6333 O O . ALA A 1 800 ? -15.883 -35.670 31.547 1.00 32.25 800 ALA A O 1
ATOM 6334 N N . ALA A 1 801 ? -13.967 -34.760 32.336 1.00 32.44 801 ALA A N 1
ATOM 6335 C CA . ALA A 1 801 ? -12.909 -35.788 32.300 1.00 32.44 801 ALA A CA 1
ATOM 6336 C C . ALA A 1 801 ? -12.814 -36.860 31.175 1.00 32.44 801 ALA A C 1
ATOM 6338 O O . ALA A 1 801 ? -13.572 -37.818 31.123 1.00 32.44 801 ALA A O 1
ATOM 6339 N N . ALA A 1 802 ? -11.713 -36.750 30.414 1.00 31.94 802 ALA A N 1
ATOM 6340 C CA . ALA A 1 802 ? -10.742 -37.773 29.968 1.00 31.94 802 ALA A CA 1
ATOM 6341 C C . ALA A 1 802 ? -11.180 -39.219 29.618 1.00 31.94 802 ALA A C 1
ATOM 6343 O O . ALA A 1 802 ? -11.471 -40.015 30.508 1.00 31.94 802 ALA A O 1
ATOM 6344 N N . LYS A 1 803 ? -10.932 -39.633 28.359 1.00 28.86 803 LYS A N 1
ATOM 6345 C CA . LYS A 1 803 ? -9.928 -40.659 27.964 1.00 28.86 803 LYS A CA 1
ATOM 6346 C C . LYS A 1 803 ? -9.904 -40.881 26.441 1.00 28.86 803 LYS A C 1
ATOM 6348 O O . LYS A 1 803 ? -10.925 -40.804 25.774 1.00 28.86 803 LYS A O 1
ATOM 6353 N N . ALA A 1 804 ? -8.708 -41.163 25.926 1.00 30.19 804 ALA A N 1
ATOM 6354 C CA . ALA A 1 804 ? -8.403 -41.465 24.530 1.00 30.19 804 ALA A CA 1
ATOM 6355 C C . ALA A 1 804 ? -8.975 -42.816 24.055 1.00 30.19 804 ALA A C 1
ATOM 6357 O O . ALA A 1 804 ? -8.950 -43.775 24.822 1.00 30.19 804 ALA A O 1
ATOM 6358 N N . SER A 1 805 ? -9.381 -42.916 22.782 1.00 26.11 805 SER A N 1
ATOM 6359 C CA . SER A 1 805 ? -8.961 -43.996 21.867 1.00 26.11 805 SER A CA 1
ATOM 6360 C C . SER A 1 805 ? -9.477 -43.808 20.429 1.00 26.11 805 SER A C 1
ATOM 6362 O O . SER A 1 805 ? -10.507 -43.193 20.185 1.00 26.11 805 SER A O 1
ATOM 6364 N N . ASP A 1 806 ? -8.641 -44.335 19.544 1.00 25.52 806 ASP A N 1
ATOM 6365 C CA . ASP A 1 806 ? -8.611 -44.564 18.098 1.00 25.52 806 ASP A CA 1
ATOM 6366 C C . ASP A 1 806 ? -9.863 -44.603 17.186 1.00 25.52 806 ASP A C 1
ATOM 6368 O O . ASP A 1 806 ? -10.927 -45.105 17.529 1.00 25.52 806 ASP A O 1
ATOM 6372 N N . HIS A 1 807 ? -9.551 -44.242 15.931 1.00 26.03 807 HIS A N 1
ATOM 6373 C CA . HIS A 1 807 ? -10.036 -44.729 14.628 1.00 26.03 807 HIS A CA 1
ATOM 6374 C C . HIS A 1 807 ? -11.438 -44.434 14.033 1.00 26.03 807 HIS A C 1
ATOM 6376 O O . HIS A 1 807 ? -12.497 -44.620 14.622 1.00 26.03 807 HIS A O 1
ATOM 6382 N N . THR A 1 808 ? -11.352 -44.199 12.707 1.00 22.73 808 THR A N 1
ATOM 6383 C CA . THR A 1 808 ? -12.293 -44.444 11.584 1.00 22.73 808 THR A CA 1
ATOM 6384 C C . THR A 1 808 ? -13.354 -43.399 11.179 1.00 22.73 808 THR A C 1
ATOM 6386 O O . THR A 1 808 ? -14.352 -43.174 11.849 1.00 22.73 808 THR A O 1
ATOM 6389 N N . THR A 1 809 ? -13.172 -42.853 9.966 1.00 27.03 809 THR A N 1
ATOM 6390 C CA . THR A 1 809 ? -14.211 -42.411 9.001 1.00 27.03 809 THR A CA 1
ATOM 6391 C C . THR A 1 809 ? -15.167 -43.576 8.667 1.00 27.03 809 THR A C 1
ATOM 6393 O O . THR A 1 809 ? -14.679 -44.709 8.700 1.00 27.03 809 THR A O 1
ATOM 6396 N N . PRO A 1 810 ? -16.462 -43.385 8.273 1.00 27.77 810 PRO A N 1
ATOM 6397 C CA . PRO A 1 810 ? -16.836 -42.635 7.051 1.00 27.77 810 PRO A CA 1
ATOM 6398 C C . PRO A 1 810 ? -18.276 -42.018 6.933 1.00 27.77 810 PRO A C 1
ATOM 6400 O O . PRO A 1 810 ? -19.200 -42.362 7.653 1.00 27.77 810 PRO A O 1
ATOM 6403 N N . ARG A 1 811 ? -18.419 -41.139 5.920 1.00 22.84 811 ARG A N 1
ATOM 6404 C CA . ARG A 1 811 ? -19.519 -40.893 4.936 1.00 22.84 811 ARG A CA 1
ATOM 6405 C C . ARG A 1 811 ? -21.034 -40.870 5.292 1.00 22.84 811 ARG A C 1
ATOM 6407 O O . ARG A 1 811 ? -21.601 -41.861 5.723 1.00 22.84 811 ARG A O 1
ATOM 6414 N N . ASN A 1 812 ? -21.658 -39.807 4.743 1.00 23.05 812 ASN A N 1
ATOM 6415 C CA . ASN A 1 812 ? -22.972 -39.665 4.066 1.00 23.05 812 ASN A CA 1
ATOM 6416 C C . ASN A 1 812 ? -24.289 -39.794 4.868 1.00 23.05 812 ASN A C 1
ATOM 6418 O O . ASN A 1 812 ? -24.588 -40.857 5.390 1.00 23.05 812 ASN A O 1
ATOM 6422 N N . HIS A 1 813 ? -25.167 -38.773 4.810 1.00 22.61 813 HIS A N 1
ATOM 6423 C CA . HIS A 1 813 ? -26.384 -38.747 3.963 1.00 22.61 813 HIS A CA 1
ATOM 6424 C C . HIS A 1 813 ? -27.291 -37.516 4.214 1.00 22.61 813 HIS A C 1
ATOM 6426 O O . HIS A 1 813 ? -27.303 -36.913 5.280 1.00 22.61 813 HIS A O 1
ATOM 6432 N N . THR A 1 814 ? -28.002 -37.167 3.144 1.00 23.25 814 THR A N 1
ATOM 6433 C CA . THR A 1 814 ? -28.906 -36.046 2.836 1.00 23.25 814 THR A CA 1
ATOM 6434 C C . THR A 1 814 ? -30.302 -36.149 3.500 1.00 23.25 814 THR A C 1
ATOM 6436 O O . THR A 1 814 ? -30.585 -37.133 4.179 1.00 23.25 814 THR A O 1
ATOM 6439 N N . THR A 1 815 ? -31.200 -35.203 3.142 1.00 23.19 815 THR A N 1
ATOM 6440 C CA . THR A 1 815 ? -32.695 -35.144 3.248 1.00 23.19 815 THR A CA 1
ATOM 6441 C C . THR A 1 815 ? -33.304 -34.651 4.582 1.00 23.19 815 THR A C 1
ATOM 6443 O O . THR A 1 815 ? -32.849 -35.080 5.628 1.00 23.19 815 THR A O 1
ATOM 6446 N N . VAL A 1 816 ? -34.382 -33.847 4.698 1.00 23.69 816 VAL A N 1
ATOM 6447 C CA . VAL A 1 816 ? -35.163 -32.847 3.907 1.00 23.69 816 VAL A CA 1
ATOM 6448 C C . VAL A 1 816 ? -36.406 -32.477 4.767 1.00 23.69 816 VAL A C 1
ATOM 6450 O O . VAL A 1 816 ? -36.978 -33.368 5.379 1.00 23.69 816 VAL A O 1
ATOM 6453 N N . ILE A 1 817 ? -36.778 -31.184 4.781 1.00 25.62 817 ILE A N 1
ATOM 6454 C CA . ILE A 1 817 ? -38.102 -30.497 4.910 1.00 25.62 817 ILE A CA 1
ATOM 6455 C C . ILE A 1 817 ? -39.158 -30.937 5.960 1.00 25.62 817 ILE A C 1
ATOM 6457 O O . ILE A 1 817 ? -39.580 -32.087 6.016 1.00 25.62 817 ILE A O 1
ATOM 6461 N N . GLY A 1 818 ? -39.739 -29.930 6.641 1.00 22.25 818 GLY A N 1
ATOM 6462 C CA . GLY A 1 818 ? -41.100 -29.979 7.202 1.00 22.25 818 GLY A CA 1
ATOM 6463 C C . GLY A 1 818 ? -41.521 -28.709 7.964 1.00 22.25 818 GLY A C 1
ATOM 6464 O O . GLY A 1 818 ? -41.262 -28.606 9.159 1.00 22.25 818 GLY A O 1
ATOM 6465 N N . GLU A 1 819 ? -42.173 -27.759 7.282 1.00 26.92 819 GLU A N 1
ATOM 6466 C CA . GLU A 1 819 ? -42.938 -26.633 7.864 1.00 26.92 819 GLU A CA 1
ATOM 6467 C C . GLU A 1 819 ? -44.231 -27.109 8.542 1.00 26.92 819 GLU A C 1
ATOM 6469 O O . GLU A 1 819 ? -44.868 -27.984 7.967 1.00 26.92 819 GLU A O 1
ATOM 6474 N N . ILE A 1 820 ? -44.676 -26.447 9.632 1.00 22.42 820 ILE A N 1
ATOM 6475 C CA . ILE A 1 820 ? -46.091 -26.080 9.918 1.00 22.42 820 ILE A CA 1
ATOM 6476 C C . ILE A 1 820 ? -46.124 -24.839 10.854 1.00 22.42 820 ILE A C 1
ATOM 6478 O O . ILE A 1 820 ? -45.624 -24.898 11.977 1.00 22.42 820 ILE A O 1
ATOM 6482 N N . MET A 1 821 ? -46.753 -23.734 10.418 1.00 28.34 821 MET A N 1
ATOM 6483 C CA . MET A 1 821 ? -47.260 -22.619 11.262 1.00 28.34 821 MET A CA 1
ATOM 6484 C C . MET A 1 821 ? -48.702 -22.915 11.739 1.00 28.34 821 MET A C 1
ATOM 6486 O O . MET A 1 821 ? -49.380 -23.683 11.051 1.00 28.34 821 MET A O 1
ATOM 6490 N N . PRO A 1 822 ? -49.238 -22.311 12.837 1.00 30.02 822 PRO A N 1
ATOM 6491 C CA . PRO A 1 822 ? -50.052 -21.078 12.674 1.00 30.02 822 PRO A CA 1
ATOM 6492 C C . PRO A 1 822 ? -50.211 -20.095 13.886 1.00 30.02 822 PRO A C 1
ATOM 6494 O O . PRO A 1 822 ? -50.206 -20.507 15.039 1.00 30.02 822 PRO A O 1
ATOM 6497 N N . ALA A 1 823 ? -50.459 -18.813 13.529 1.00 22.36 823 ALA A N 1
ATOM 6498 C CA . ALA A 1 823 ? -51.406 -17.770 14.035 1.00 22.36 823 ALA A CA 1
ATOM 6499 C C . ALA A 1 823 ? -51.481 -17.314 15.527 1.00 22.36 823 ALA A C 1
ATOM 6501 O O . ALA A 1 823 ? -51.341 -18.125 16.427 1.00 22.36 823 ALA A O 1
ATOM 6502 N N . ALA A 1 824 ? -51.890 -16.086 15.921 1.00 23.48 824 ALA A N 1
ATOM 6503 C CA . ALA A 1 824 ? -51.902 -14.710 15.370 1.00 23.48 824 ALA A CA 1
ATOM 6504 C C . ALA A 1 824 ? -52.402 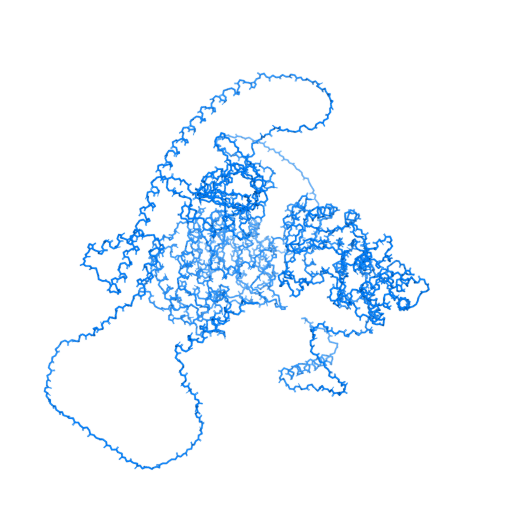-13.687 16.453 1.00 23.48 824 ALA A C 1
ATOM 6506 O O . ALA A 1 824 ? -53.441 -13.943 17.047 1.00 23.48 824 ALA A O 1
ATOM 6507 N N . ALA A 1 825 ? -51.685 -12.546 16.609 1.00 24.83 825 ALA A N 1
ATOM 6508 C CA . ALA A 1 825 ? -52.041 -11.123 16.932 1.00 24.83 825 ALA A CA 1
ATOM 6509 C C . ALA A 1 825 ? -52.932 -10.712 18.162 1.00 24.83 825 ALA A C 1
ATOM 6511 O O . ALA A 1 825 ? -53.635 -11.572 18.683 1.00 24.83 825 ALA A O 1
ATOM 6512 N N . PRO A 1 826 ? -53.000 -9.411 18.617 1.00 35.62 826 PRO A N 1
ATOM 6513 C CA . PRO A 1 826 ? -52.431 -8.148 18.060 1.00 35.62 826 PRO A CA 1
ATOM 6514 C C . PRO A 1 826 ? -51.856 -7.052 19.037 1.00 35.62 826 PRO A C 1
ATOM 6516 O O . PRO A 1 826 ? -52.177 -7.014 20.222 1.00 35.62 826 PRO A O 1
ATOM 6519 N N . GLY A 1 827 ? -51.118 -6.073 18.460 1.00 21.52 827 GLY A N 1
ATOM 6520 C CA . GLY A 1 827 ? -50.830 -4.692 18.950 1.00 21.52 827 GLY A CA 1
ATOM 6521 C C . GLY A 1 827 ? -49.407 -4.483 19.513 1.00 21.52 827 GLY A C 1
ATOM 6522 O O . GLY A 1 827 ? -49.065 -5.120 20.497 1.00 21.52 827 GLY A O 1
ATOM 6523 N N . LEU A 1 828 ? -48.485 -3.662 18.984 1.00 22.64 828 LEU A N 1
ATOM 6524 C CA . LEU A 1 828 ? -48.515 -2.338 18.333 1.00 22.64 828 LEU A CA 1
ATOM 6525 C C . LEU A 1 828 ? -47.420 -2.269 17.237 1.00 22.64 828 LEU A C 1
ATOM 6527 O O . LEU A 1 828 ? -46.300 -2.708 17.490 1.00 22.64 828 LEU A O 1
ATOM 6531 N N . ALA A 1 829 ? -47.705 -1.702 16.058 1.00 25.70 829 ALA A N 1
ATOM 6532 C CA . ALA A 1 829 ? -46.729 -1.546 14.970 1.00 25.70 829 ALA A CA 1
ATOM 6533 C C . ALA A 1 829 ? -46.357 -0.069 14.757 1.00 25.70 829 ALA A C 1
ATOM 6535 O O . ALA A 1 829 ? -47.217 0.758 14.462 1.00 25.70 829 ALA A O 1
ATOM 6536 N N . ALA A 1 830 ? -45.065 0.228 14.908 1.00 27.02 830 ALA A N 1
ATOM 6537 C CA . ALA A 1 830 ? -44.399 1.362 14.285 1.00 27.02 830 ALA A CA 1
ATOM 6538 C C . ALA A 1 830 ? -43.982 0.925 12.873 1.00 27.02 830 ALA A C 1
ATOM 6540 O O . ALA A 1 830 ? -43.397 -0.147 12.708 1.00 27.02 830 ALA A O 1
ATOM 6541 N N . GLU A 1 831 ? -44.329 1.715 11.863 1.00 24.72 831 GLU A N 1
ATOM 6542 C CA . GLU A 1 831 ? -44.038 1.419 10.462 1.00 24.72 831 GLU A CA 1
ATOM 6543 C C . GLU A 1 831 ? -42.531 1.513 10.195 1.00 24.72 831 GLU A C 1
ATOM 6545 O O . GLU A 1 831 ? -41.922 2.581 10.225 1.00 24.72 831 GLU A O 1
ATOM 6550 N N . ALA A 1 832 ? -41.935 0.351 9.946 1.00 23.33 832 ALA A N 1
ATOM 6551 C CA . ALA A 1 832 ? -40.653 0.204 9.289 1.00 23.33 832 ALA A CA 1
ATOM 6552 C C . ALA A 1 832 ? -40.870 0.324 7.773 1.00 23.33 832 ALA A C 1
ATOM 6554 O O . ALA A 1 832 ? -41.639 -0.445 7.197 1.00 23.33 832 ALA A O 1
ATOM 6555 N N . ILE A 1 833 ? -40.167 1.253 7.121 1.00 22.58 833 ILE A N 1
ATOM 6556 C CA . ILE A 1 833 ? -39.955 1.201 5.673 1.00 22.58 833 ILE A CA 1
ATOM 6557 C C . ILE A 1 833 ? -38.802 0.227 5.425 1.00 22.58 833 ILE A C 1
ATOM 6559 O O . ILE A 1 833 ? -37.676 0.424 5.881 1.00 22.58 833 ILE A O 1
ATOM 6563 N N . SER A 1 834 ? -39.141 -0.854 4.732 1.00 23.27 834 SER A N 1
ATOM 6564 C CA . SER A 1 834 ? -38.238 -1.845 4.160 1.00 23.27 834 SER A CA 1
ATOM 6565 C C . SER A 1 834 ? -37.274 -1.179 3.173 1.00 23.27 834 SER A C 1
ATOM 6567 O O . SER A 1 834 ? -37.724 -0.583 2.200 1.00 23.27 834 SER A O 1
ATOM 6569 N N . LEU A 1 835 ? -35.963 -1.311 3.393 1.00 24.67 835 LEU A N 1
ATOM 6570 C CA . LEU A 1 835 ? -34.940 -1.023 2.382 1.00 24.67 835 LEU A CA 1
ATOM 6571 C C . LEU A 1 835 ? -34.547 -2.334 1.702 1.00 24.67 835 LEU A C 1
ATOM 6573 O O . LEU A 1 835 ? -33.599 -3.011 2.096 1.00 24.67 835 LEU A O 1
ATOM 6577 N N . SER A 1 836 ? -35.317 -2.685 0.681 1.00 29.39 836 SER A N 1
ATOM 6578 C CA . SER A 1 836 ? -34.855 -3.524 -0.417 1.00 29.39 836 SER A CA 1
ATOM 6579 C C . SER A 1 836 ? -34.593 -2.604 -1.608 1.00 29.39 836 SER A C 1
ATOM 6581 O O . SER A 1 836 ? -35.472 -2.444 -2.448 1.00 29.39 836 SER A O 1
ATOM 6583 N N . ASP A 1 837 ? -33.406 -2.000 -1.661 1.00 28.64 837 ASP A N 1
ATOM 6584 C CA . ASP A 1 837 ? -32.933 -1.265 -2.837 1.00 28.64 837 ASP A CA 1
ATOM 6585 C C . ASP A 1 837 ? -31.808 -2.070 -3.492 1.00 28.64 837 ASP A C 1
ATOM 6587 O O . ASP A 1 837 ? -30.673 -2.117 -3.014 1.00 28.64 837 ASP A O 1
ATOM 6591 N N . GLY A 1 838 ? -32.168 -2.765 -4.569 1.00 27.97 838 GLY A N 1
ATOM 6592 C CA . GLY A 1 838 ? -31.233 -3.416 -5.473 1.00 27.97 838 GLY A CA 1
ATOM 6593 C C . GLY A 1 838 ? -30.535 -2.412 -6.396 1.00 27.97 838 GLY A C 1
ATOM 6594 O O . GLY A 1 838 ? -31.099 -1.385 -6.753 1.00 27.97 838 GLY A O 1
ATOM 6595 N N . ASN A 1 839 ? -29.312 -2.766 -6.798 1.00 37.44 839 ASN A N 1
ATOM 6596 C CA . ASN A 1 839 ? -28.570 -2.279 -7.968 1.00 37.44 839 ASN A CA 1
ATOM 6597 C C . ASN A 1 839 ? -28.481 -0.757 -8.202 1.00 37.44 839 ASN A C 1
ATOM 6599 O O . ASN A 1 839 ? -29.249 -0.194 -8.975 1.00 37.44 839 ASN A O 1
ATOM 6603 N N . ALA A 1 840 ? -27.421 -0.122 -7.686 1.00 32.72 840 ALA A N 1
ATOM 6604 C CA . ALA A 1 840 ? -26.868 1.108 -8.276 1.00 32.72 840 ALA A CA 1
ATOM 6605 C C . ALA A 1 840 ? -25.374 1.282 -7.929 1.00 32.72 840 ALA A C 1
ATOM 6607 O O . ALA A 1 840 ? -24.992 2.126 -7.111 1.00 32.72 840 ALA A O 1
ATOM 6608 N N . GLN A 1 841 ? -24.522 0.460 -8.544 1.00 41.97 841 GLN A N 1
ATOM 6609 C CA . GLN A 1 841 ? -23.063 0.537 -8.436 1.00 41.97 841 GLN A CA 1
ATOM 6610 C C . GLN A 1 841 ? -22.529 1.552 -9.467 1.00 41.97 841 GLN A C 1
ATOM 6612 O O . GLN A 1 841 ? -22.022 1.187 -10.519 1.00 41.97 841 GLN A O 1
ATOM 6617 N N . GLY A 1 842 ? -22.727 2.842 -9.184 1.00 52.91 842 GLY A N 1
ATOM 6618 C CA . GLY A 1 842 ? -22.286 3.964 -10.021 1.00 52.91 842 GLY A CA 1
ATOM 6619 C C . GLY A 1 842 ? -22.005 5.214 -9.186 1.00 52.91 842 GLY A C 1
ATOM 6620 O O . GLY A 1 842 ? -22.575 5.368 -8.091 1.00 52.91 842 GLY A O 1
ATOM 6621 N N . ASP A 1 843 ? -21.093 6.053 -9.683 1.00 62.66 843 ASP A N 1
ATOM 6622 C CA . ASP A 1 843 ? -20.731 7.343 -9.096 1.00 62.66 843 ASP A CA 1
ATOM 6623 C C . ASP A 1 843 ? -21.920 8.309 -9.089 1.00 62.66 843 ASP A C 1
ATOM 6625 O O . ASP A 1 843 ? -22.942 8.082 -9.739 1.00 62.66 843 ASP A O 1
ATOM 6629 N N . LYS A 1 844 ? -21.878 9.306 -8.200 1.00 79.88 844 LYS A N 1
ATOM 6630 C CA . LYS A 1 844 ? -23.083 10.065 -7.844 1.00 79.88 844 LYS A CA 1
ATOM 6631 C C . LYS A 1 844 ? -23.104 11.421 -8.521 1.00 79.88 844 LYS A C 1
ATOM 6633 O O . LYS A 1 844 ? -22.204 12.233 -8.315 1.00 79.88 844 LYS A O 1
ATOM 6638 N N . GLU A 1 845 ? -24.175 11.672 -9.258 1.00 85.62 845 GLU A N 1
ATOM 6639 C CA . GLU A 1 845 ? -24.376 12.913 -9.994 1.00 85.62 845 GLU A CA 1
ATOM 6640 C C . GLU A 1 845 ? -25.126 13.973 -9.178 1.00 85.62 845 GLU A C 1
ATOM 6642 O O . GLU A 1 845 ? -25.978 13.679 -8.328 1.00 85.62 845 GLU A O 1
ATOM 6647 N N . PHE A 1 846 ? -24.816 15.233 -9.462 1.00 85.00 846 PHE A N 1
ATOM 6648 C CA . PHE A 1 846 ? -25.529 16.396 -8.950 1.00 85.00 846 PHE A CA 1
ATOM 6649 C C . PHE A 1 846 ? -25.532 17.517 -9.993 1.00 85.00 846 PHE A C 1
ATOM 6651 O O . PHE A 1 846 ? -24.574 17.686 -10.747 1.00 85.00 846 PHE A O 1
ATOM 6658 N N . SER A 1 847 ? -26.603 18.308 -10.027 1.00 89.25 847 SER A N 1
ATOM 6659 C CA . SER A 1 847 ? -26.716 19.465 -10.919 1.00 89.25 847 SER A CA 1
ATOM 6660 C C . SER A 1 847 ? -26.436 20.765 -10.176 1.00 89.25 847 SER A C 1
ATOM 6662 O O . SER A 1 847 ? -26.759 20.912 -8.991 1.00 89.25 847 SER A O 1
ATOM 6664 N N . PHE A 1 848 ? -25.829 21.734 -10.855 1.00 92.19 848 PHE A N 1
ATOM 6665 C CA . PHE A 1 848 ? -25.488 23.027 -10.269 1.00 92.19 848 PHE A CA 1
ATOM 6666 C C . PHE A 1 848 ? -25.406 24.133 -11.322 1.00 92.19 848 PHE A C 1
ATOM 6668 O O . PHE A 1 848 ? -25.174 23.884 -12.499 1.00 92.19 848 PHE A O 1
ATOM 6675 N N . ILE A 1 849 ? -25.566 25.381 -10.885 1.00 92.31 849 ILE A N 1
ATOM 6676 C CA . ILE A 1 849 ? -25.308 26.558 -11.719 1.00 92.31 849 ILE A CA 1
ATOM 6677 C C . ILE A 1 849 ? -23.851 26.968 -11.522 1.00 92.31 849 ILE A C 1
ATOM 6679 O O . ILE A 1 849 ? -23.459 27.277 -10.398 1.00 92.31 849 ILE A O 1
ATOM 6683 N N . LEU A 1 850 ? -23.062 26.981 -12.598 1.00 90.19 850 LEU A N 1
ATOM 6684 C CA . LEU A 1 850 ? -21.644 27.334 -12.556 1.00 90.19 850 LEU A CA 1
ATOM 6685 C C . LEU A 1 850 ? -21.438 28.853 -12.445 1.00 90.19 850 LEU A C 1
ATOM 6687 O O . LEU A 1 850 ? -20.608 29.288 -11.650 1.00 90.19 850 LEU A O 1
ATOM 6691 N N . THR A 1 851 ? -22.177 29.647 -13.234 1.00 92.81 851 THR A N 1
ATOM 6692 C CA . THR A 1 851 ? -22.087 31.123 -13.250 1.00 92.81 851 THR A CA 1
ATOM 6693 C C . THR A 1 851 ? -23.222 31.797 -14.029 1.00 92.81 851 THR A C 1
ATOM 6695 O O . THR A 1 851 ? -23.792 31.183 -14.933 1.00 92.81 851 THR A O 1
ATOM 6698 N N . HIS A 1 852 ? -23.522 33.063 -13.721 1.00 93.19 852 HIS A N 1
ATOM 6699 C CA . HIS A 1 852 ? -24.485 33.919 -14.431 1.00 93.19 852 HIS A CA 1
ATOM 6700 C C . HIS A 1 852 ? -23.811 34.949 -15.349 1.00 93.19 852 HIS A C 1
ATOM 6702 O O . HIS A 1 852 ? -22.717 35.442 -15.075 1.00 93.19 852 HIS A O 1
ATOM 6708 N N . ALA A 1 853 ? -24.517 35.351 -16.410 1.00 90.25 853 ALA A N 1
ATOM 6709 C CA . ALA A 1 853 ? -24.150 36.517 -17.207 1.00 90.25 853 ALA A CA 1
ATOM 6710 C C . ALA A 1 853 ? -24.316 37.807 -16.383 1.00 90.25 853 ALA A C 1
ATOM 6712 O O . ALA A 1 853 ? -25.324 37.996 -15.695 1.00 90.25 853 ALA A O 1
ATOM 6713 N N . GLY A 1 854 ? -23.349 38.717 -16.492 1.00 88.88 854 GLY A N 1
ATOM 6714 C CA . GLY A 1 854 ? -23.295 39.976 -15.750 1.00 88.88 854 GLY A CA 1
ATOM 6715 C C . GLY A 1 854 ? -22.037 40.131 -14.893 1.00 88.88 854 GLY A C 1
ATOM 6716 O O . GLY A 1 854 ? -21.117 39.317 -14.961 1.00 88.88 854 GLY A O 1
ATOM 6717 N N . ALA A 1 855 ? -21.993 41.208 -14.100 1.00 86.38 855 ALA A N 1
ATOM 6718 C CA . ALA A 1 855 ? -20.896 41.479 -13.171 1.00 86.38 855 ALA A CA 1
ATOM 6719 C C . ALA A 1 855 ? -21.008 40.609 -11.910 1.00 86.38 855 ALA A C 1
ATOM 6721 O O . ALA A 1 855 ? -22.049 40.613 -11.250 1.00 86.38 855 ALA A O 1
ATOM 6722 N N . ASN A 1 856 ? -19.921 39.943 -11.528 1.00 87.44 856 ASN A N 1
ATOM 6723 C CA . ASN A 1 856 ? -19.796 39.259 -10.242 1.00 87.44 856 ASN A CA 1
ATOM 6724 C C . ASN A 1 856 ? -19.145 40.170 -9.175 1.00 87.44 856 ASN A C 1
ATOM 6726 O O . ASN A 1 856 ? -18.695 41.285 -9.457 1.00 87.44 856 ASN A O 1
ATOM 6730 N N . LYS A 1 857 ? -19.046 39.689 -7.928 1.00 83.94 857 LYS A N 1
ATOM 6731 C CA . LYS A 1 857 ? -18.450 40.458 -6.816 1.00 83.94 857 LYS A CA 1
ATOM 6732 C C . LYS A 1 857 ? -16.945 40.710 -6.942 1.00 83.94 857 LYS A C 1
ATOM 6734 O O . LYS A 1 857 ? -16.428 41.587 -6.256 1.00 83.94 857 LYS A O 1
ATOM 6739 N N . ASN A 1 858 ? -16.255 39.987 -7.821 1.00 83.94 858 ASN A N 1
ATOM 6740 C CA . ASN A 1 858 ? -14.839 40.215 -8.116 1.00 83.94 858 ASN A CA 1
ATOM 6741 C C . ASN A 1 858 ? -14.635 41.328 -9.160 1.00 83.94 858 ASN A C 1
ATOM 6743 O O . ASN A 1 858 ? -13.498 41.697 -9.460 1.00 83.94 858 ASN A O 1
ATOM 6747 N N . GLY A 1 859 ? -15.724 41.886 -9.703 1.00 84.19 859 GLY A N 1
ATOM 6748 C CA . GLY A 1 859 ? -15.675 42.887 -10.761 1.00 84.19 859 GLY A CA 1
ATOM 6749 C C . GLY A 1 859 ? -15.341 42.302 -12.130 1.00 84.19 859 GLY A C 1
ATOM 6750 O O . GLY A 1 859 ? -14.865 43.047 -12.986 1.00 84.19 859 GLY A O 1
ATOM 6751 N N . ASP A 1 860 ? -15.565 41.002 -12.328 1.00 90.25 860 ASP A N 1
ATOM 6752 C CA . ASP A 1 860 ? -15.512 40.344 -13.634 1.00 90.25 860 ASP A CA 1
ATOM 6753 C C . ASP A 1 860 ? -16.915 40.332 -14.242 1.00 90.25 860 ASP A C 1
ATOM 6755 O O . ASP A 1 860 ? -17.897 40.123 -13.526 1.00 90.25 860 ASP A O 1
ATOM 6759 N N . PHE A 1 861 ? -17.020 40.564 -15.548 1.00 92.06 861 PHE A N 1
ATOM 6760 C CA . PHE A 1 861 ? -18.286 40.602 -16.270 1.00 92.06 861 PHE A CA 1
ATOM 6761 C C . PHE A 1 861 ? -18.301 39.577 -17.402 1.00 92.06 861 PHE A C 1
ATOM 6763 O O . PHE A 1 861 ? -17.474 39.636 -18.312 1.00 92.06 861 PHE A O 1
ATOM 6770 N N . PHE A 1 862 ? -19.292 38.686 -17.372 1.00 93.19 862 PHE A N 1
ATOM 6771 C CA . PHE A 1 862 ? -19.523 37.678 -18.407 1.00 93.19 862 PHE A CA 1
ATOM 6772 C C . PHE A 1 862 ? -20.681 38.105 -19.307 1.00 93.19 862 PHE A C 1
ATOM 6774 O O . PHE A 1 862 ? -21.793 38.335 -18.826 1.00 93.19 862 PHE A O 1
ATOM 6781 N N . THR A 1 863 ? -20.441 38.235 -20.612 1.00 91.69 863 THR A N 1
ATOM 6782 C CA . THR A 1 863 ? -21.514 38.542 -21.568 1.00 91.69 863 THR A CA 1
ATOM 6783 C C . THR A 1 863 ? -22.332 37.286 -21.882 1.00 91.69 863 THR A C 1
ATOM 6785 O O . THR A 1 863 ? -21.864 36.158 -21.721 1.00 91.69 863 THR A O 1
ATOM 6788 N N . VAL A 1 864 ? -23.572 37.485 -22.337 1.00 91.00 864 VAL A N 1
ATOM 6789 C CA . VAL A 1 864 ? -24.461 36.399 -22.794 1.00 91.00 864 VAL A CA 1
ATOM 6790 C C . VAL A 1 864 ? -23.803 35.626 -23.939 1.00 91.00 864 VAL A C 1
ATOM 6792 O O . VAL A 1 864 ? -23.750 34.401 -23.889 1.00 91.00 864 VAL A O 1
ATOM 6795 N N . ASP A 1 865 ? -23.244 36.341 -24.917 1.00 88.56 865 ASP A N 1
ATOM 6796 C CA . ASP A 1 865 ? -22.598 35.741 -26.088 1.00 88.56 865 ASP A CA 1
ATOM 6797 C C . ASP A 1 865 ? -21.368 34.909 -25.698 1.00 88.56 865 ASP A C 1
ATOM 6799 O O . ASP A 1 865 ? -21.174 33.813 -26.222 1.00 88.56 865 ASP A O 1
ATOM 6803 N N . GLU A 1 866 ? -20.567 35.382 -24.736 1.00 90.81 866 GLU A N 1
ATOM 6804 C CA . GLU A 1 866 ? -19.371 34.668 -24.283 1.00 90.81 866 GLU A CA 1
ATOM 6805 C C . GLU A 1 866 ? -19.737 33.367 -23.560 1.00 90.81 866 GLU A C 1
ATOM 6807 O O . GLU A 1 866 ? -19.198 32.305 -23.873 1.00 90.81 866 GLU A O 1
ATOM 6812 N N . LEU A 1 867 ? -20.702 33.415 -22.633 1.00 90.38 867 LEU A N 1
ATOM 6813 C CA . LEU A 1 867 ? -21.158 32.210 -21.937 1.00 90.38 867 LEU A CA 1
ATOM 6814 C C . LEU A 1 867 ? -21.836 31.229 -22.898 1.00 90.38 867 LEU A C 1
ATOM 6816 O O . LEU A 1 867 ? -21.531 30.038 -22.856 1.00 90.38 867 LEU A O 1
ATOM 6820 N N . SER A 1 868 ? -22.683 31.716 -23.809 1.00 90.81 868 SER A N 1
ATOM 6821 C CA . SER A 1 868 ? -23.337 30.875 -24.815 1.00 90.81 868 SER A CA 1
ATOM 6822 C C . SER A 1 868 ? -22.341 30.210 -25.765 1.00 90.81 868 SER A C 1
ATOM 6824 O O . SER A 1 868 ? -22.597 29.097 -26.214 1.00 90.81 868 SER A O 1
ATOM 6826 N N . ALA A 1 869 ? -21.218 30.856 -26.088 1.00 88.31 869 ALA A N 1
ATOM 6827 C CA . ALA A 1 869 ? -20.213 30.283 -26.979 1.00 88.31 869 ALA A CA 1
ATOM 6828 C C . ALA A 1 869 ? -19.236 29.336 -26.261 1.00 88.31 869 ALA A C 1
ATOM 6830 O O . ALA A 1 869 ? -18.661 28.451 -26.898 1.00 88.31 869 ALA A O 1
ATOM 6831 N N . ARG A 1 870 ? -19.003 29.526 -24.953 1.00 89.38 870 ARG A N 1
ATOM 6832 C CA . ARG A 1 870 ? -17.899 28.870 -24.227 1.00 89.38 870 ARG A CA 1
ATOM 6833 C C . ARG A 1 870 ? -18.316 27.938 -23.093 1.00 89.38 870 ARG A C 1
ATOM 6835 O O . ARG A 1 870 ? -17.440 27.270 -22.542 1.00 89.38 870 ARG A O 1
ATOM 6842 N N . HIS A 1 871 ? -19.602 27.821 -22.756 1.00 88.62 871 HIS A N 1
ATOM 6843 C CA . HIS A 1 871 ? -20.062 26.975 -21.642 1.00 88.62 871 HIS A CA 1
ATOM 6844 C C . HIS A 1 871 ? -19.576 25.516 -21.725 1.00 88.62 871 HIS A C 1
ATOM 6846 O O . HIS A 1 871 ? -19.221 24.928 -20.702 1.00 88.62 871 HIS A O 1
ATOM 6852 N N . GLN A 1 872 ? -19.464 24.947 -22.932 1.00 87.19 872 GLN A N 1
ATOM 6853 C CA . GLN A 1 872 ? -18.983 23.574 -23.139 1.00 87.19 872 GLN A CA 1
ATOM 6854 C C . GLN A 1 872 ? -17.527 23.359 -22.699 1.00 87.19 872 GLN A C 1
ATOM 6856 O O . GLN A 1 872 ? -17.132 22.225 -22.437 1.00 87.19 872 GLN A O 1
ATOM 6861 N N . THR A 1 873 ? -16.728 24.423 -22.552 1.00 89.94 873 THR A N 1
ATOM 6862 C CA . THR A 1 873 ? -15.351 24.309 -22.040 1.00 89.94 873 THR A CA 1
ATOM 6863 C C . THR A 1 873 ? -15.294 23.821 -20.590 1.00 89.94 873 THR A C 1
ATOM 6865 O O . THR A 1 873 ? -14.245 23.348 -20.165 1.00 89.94 873 THR A O 1
ATOM 6868 N N . ALA A 1 874 ? -16.411 23.875 -19.854 1.00 83.94 874 ALA A N 1
ATOM 6869 C CA . ALA A 1 874 ? -16.522 23.332 -18.504 1.00 83.94 874 ALA A CA 1
ATOM 6870 C C . ALA A 1 874 ? -16.583 21.795 -18.461 1.00 83.94 874 ALA A C 1
ATOM 6872 O O . ALA A 1 874 ? -16.315 21.228 -17.409 1.00 83.94 874 ALA A O 1
ATOM 6873 N N . ILE A 1 875 ? -16.901 21.111 -19.568 1.00 85.88 875 ILE A N 1
ATOM 6874 C CA . ILE A 1 875 ? -16.985 19.642 -19.615 1.00 85.88 875 ILE A CA 1
ATOM 6875 C C . ILE A 1 875 ? -15.580 19.032 -19.476 1.00 85.88 875 ILE A C 1
ATOM 6877 O O . ILE A 1 875 ? -14.600 19.548 -20.020 1.00 85.88 875 ILE A O 1
ATOM 6881 N N . ASN A 1 876 ? -15.479 17.917 -18.749 1.00 75.50 876 ASN A N 1
ATOM 6882 C CA . ASN A 1 876 ? -14.238 17.231 -18.372 1.00 75.50 876 ASN A CA 1
ATOM 6883 C C . ASN A 1 876 ? -13.296 18.079 -17.506 1.00 75.50 876 ASN A C 1
ATOM 6885 O O . ASN A 1 876 ? -12.083 17.850 -17.482 1.00 75.50 876 ASN A O 1
ATOM 6889 N N . LYS A 1 877 ? -13.834 19.084 -16.808 1.00 88.94 877 LYS A N 1
ATOM 6890 C CA . LYS A 1 877 ? -13.078 19.876 -15.837 1.00 88.94 877 LYS A CA 1
ATOM 6891 C C . LYS A 1 877 ? -13.292 19.347 -14.430 1.00 88.94 877 LYS A C 1
ATOM 6893 O O . LYS A 1 877 ? -14.341 18.792 -14.108 1.00 88.94 877 LYS A O 1
ATOM 6898 N N . LYS A 1 878 ? -12.250 19.492 -13.618 1.00 86.94 878 LYS A N 1
ATOM 6899 C CA . LYS A 1 878 ? -12.190 18.973 -12.253 1.00 86.94 878 LYS A CA 1
ATOM 6900 C C . LYS A 1 878 ? -13.199 19.667 -11.339 1.00 86.94 878 LYS A C 1
ATOM 6902 O O . LYS A 1 878 ? -13.482 20.857 -11.498 1.00 86.94 878 LYS A O 1
ATOM 6907 N N . ILE A 1 879 ? -13.706 18.904 -10.379 1.00 86.06 879 ILE A N 1
ATOM 6908 C CA . ILE A 1 879 ? -14.474 19.386 -9.235 1.00 86.06 879 ILE A CA 1
ATOM 6909 C C . ILE A 1 879 ? -13.612 19.166 -8.004 1.00 86.06 879 ILE A C 1
ATOM 6911 O O . ILE A 1 879 ? -13.329 18.017 -7.668 1.00 86.06 879 ILE A O 1
ATOM 6915 N N . ASP A 1 880 ? -13.238 20.244 -7.328 1.00 82.00 880 ASP A N 1
ATOM 6916 C CA . ASP A 1 880 ? -12.314 20.201 -6.200 1.00 82.00 880 ASP A CA 1
ATOM 6917 C C . ASP A 1 880 ? -13.010 20.521 -4.879 1.00 82.00 880 ASP A C 1
ATOM 6919 O O . ASP A 1 880 ? -13.947 21.327 -4.791 1.00 82.00 880 ASP A O 1
ATOM 6923 N N . LEU A 1 881 ? -12.522 19.901 -3.809 1.00 65.50 881 LEU A N 1
ATOM 6924 C CA . LEU A 1 881 ? -12.916 20.226 -2.450 1.00 65.50 881 LEU A CA 1
ATOM 6925 C C . LEU A 1 881 ? -12.110 21.452 -1.986 1.00 65.50 881 LEU A C 1
ATOM 6927 O O . LEU A 1 881 ? -11.050 21.316 -1.385 1.00 65.50 881 LEU A O 1
ATOM 6931 N N . LYS A 1 882 ? -12.648 22.656 -2.243 1.00 55.31 882 LYS A N 1
ATOM 6932 C CA . LYS A 1 882 ? -11.962 23.970 -2.173 1.00 55.31 882 LYS A CA 1
ATOM 6933 C C . LYS A 1 882 ? -11.000 24.188 -3.356 1.00 55.31 882 LYS A C 1
ATOM 6935 O O . LYS A 1 882 ? -10.496 23.234 -3.925 1.00 55.31 882 LYS A O 1
ATOM 6940 N N . HIS A 1 883 ? -10.756 25.454 -3.715 1.00 48.53 883 HIS A N 1
ATOM 6941 C CA . HIS A 1 883 ? -9.835 25.891 -4.785 1.00 48.53 883 HIS A CA 1
ATOM 6942 C C . HIS A 1 883 ? -8.366 25.549 -4.468 1.00 48.53 883 HIS A C 1
ATOM 6944 O O . HIS A 1 883 ? -7.554 26.427 -4.168 1.00 48.53 883 HIS A O 1
ATOM 6950 N N . SER A 1 884 ? -8.047 24.263 -4.446 1.00 44.47 884 SER A N 1
ATOM 6951 C CA . SER A 1 884 ? -6.725 23.719 -4.176 1.00 44.47 884 SER A CA 1
ATOM 6952 C C . SER A 1 884 ? -6.053 23.349 -5.495 1.00 44.47 884 SER A C 1
ATOM 6954 O O . SER A 1 884 ? -6.690 22.848 -6.421 1.00 44.47 884 SER A O 1
ATOM 6956 N N . GLN A 1 885 ? -4.751 23.612 -5.603 1.00 35.72 885 GLN A N 1
ATOM 6957 C CA . GLN A 1 885 ? -3.942 23.135 -6.731 1.00 35.72 885 GLN A CA 1
ATOM 6958 C C . GLN A 1 885 ? -3.349 21.741 -6.468 1.00 35.72 885 GLN A C 1
ATOM 6960 O O . GLN A 1 885 ? -2.545 21.262 -7.266 1.00 35.72 885 GLN A O 1
ATOM 6965 N N . ASP A 1 886 ? -3.737 21.100 -5.362 1.00 39.53 886 ASP A N 1
ATOM 6966 C CA . ASP A 1 886 ? -3.264 19.780 -4.963 1.00 39.53 886 ASP A CA 1
ATOM 6967 C C . ASP A 1 886 ? -4.157 18.672 -5.550 1.00 39.53 886 ASP A C 1
ATOM 6969 O O . ASP A 1 886 ? -5.386 18.727 -5.478 1.00 39.53 886 ASP A O 1
ATOM 6973 N N . PHE A 1 887 ? -3.551 17.645 -6.151 1.00 43.41 887 PHE A N 1
ATOM 6974 C CA . PHE A 1 887 ? -4.281 16.612 -6.910 1.00 43.41 887 PHE A CA 1
ATOM 6975 C C . PHE A 1 887 ? -5.115 15.660 -6.030 1.00 43.41 887 PHE A C 1
ATOM 6977 O O . PHE A 1 887 ? -5.884 14.851 -6.548 1.00 43.41 887 PHE A O 1
ATOM 6984 N N . THR A 1 888 ? -4.973 15.742 -4.707 1.00 46.91 888 THR A N 1
ATOM 6985 C CA . THR A 1 888 ? -5.696 14.935 -3.709 1.00 46.91 888 THR A CA 1
ATOM 6986 C C . THR A 1 888 ? -7.098 15.471 -3.387 1.00 46.91 888 THR A C 1
ATOM 6988 O O . THR A 1 888 ? -7.929 14.729 -2.848 1.00 46.91 888 THR A O 1
ATOM 6991 N N . ASP A 1 889 ? -7.382 16.724 -3.758 1.00 62.22 889 ASP A N 1
ATOM 6992 C CA . ASP A 1 889 ? -8.649 17.412 -3.481 1.00 62.22 889 ASP A CA 1
ATOM 6993 C C . ASP A 1 889 ? -9.671 17.288 -4.623 1.00 62.22 889 ASP A C 1
ATOM 6995 O O . ASP A 1 889 ? -10.812 17.726 -4.469 1.00 62.22 889 ASP A O 1
ATOM 6999 N N . ILE A 1 890 ? -9.301 16.648 -5.741 1.00 76.81 890 ILE A N 1
ATOM 7000 C CA . ILE A 1 890 ? -10.209 16.390 -6.865 1.00 76.81 890 ILE A CA 1
ATOM 7001 C C . ILE A 1 890 ? -11.231 15.331 -6.447 1.00 76.81 890 ILE A C 1
ATOM 7003 O O . ILE A 1 890 ? -10.901 14.164 -6.214 1.00 76.81 890 ILE A O 1
ATOM 7007 N N . VAL A 1 891 ? -12.494 15.737 -6.372 1.00 75.25 891 VAL A N 1
ATOM 7008 C CA . VAL A 1 891 ? -13.612 14.910 -5.913 1.00 75.25 891 VAL A CA 1
ATOM 7009 C C . VAL A 1 891 ? -14.590 14.513 -7.013 1.00 75.25 891 VAL A C 1
ATOM 7011 O O . VAL A 1 891 ? -15.450 13.660 -6.782 1.00 75.25 891 VAL A O 1
ATOM 7014 N N . GLY A 1 892 ? -14.465 15.081 -8.204 1.00 85.88 892 GLY A N 1
ATOM 7015 C CA . GLY A 1 892 ? -15.356 14.769 -9.312 1.00 85.88 892 GLY A CA 1
ATOM 7016 C C . GLY A 1 892 ? -14.954 15.438 -10.615 1.00 85.88 892 GLY A C 1
ATOM 7017 O O . GLY A 1 892 ? -13.906 16.083 -10.708 1.00 85.88 892 GLY A O 1
ATOM 7018 N N . GLY A 1 893 ? -15.817 15.303 -11.612 1.00 86.75 893 GLY A N 1
ATOM 7019 C CA . GLY A 1 893 ? -15.682 15.937 -12.916 1.00 86.75 893 GLY A CA 1
ATOM 7020 C C . GLY A 1 893 ? -17.018 16.472 -13.412 1.00 86.75 893 GLY A C 1
ATOM 7021 O O . GLY A 1 893 ? -18.077 15.946 -13.079 1.00 86.75 893 GLY A O 1
ATOM 7022 N N . VAL A 1 894 ? -16.980 17.538 -14.203 1.00 85.94 894 VAL A N 1
ATOM 7023 C CA . VAL A 1 894 ? -18.167 18.039 -14.906 1.00 85.94 894 VAL A CA 1
ATOM 7024 C C . VAL A 1 894 ? -18.400 17.196 -16.151 1.00 85.94 894 VAL A C 1
ATOM 7026 O O . VAL A 1 894 ? -17.539 17.150 -17.030 1.00 85.94 894 VAL A O 1
ATOM 7029 N N . ILE A 1 895 ? -19.563 16.563 -16.245 1.00 83.88 895 ILE A N 1
ATOM 7030 C CA . ILE A 1 895 ? -19.908 15.642 -17.336 1.00 83.88 895 ILE A CA 1
ATOM 7031 C C . ILE A 1 895 ? -20.839 16.275 -18.376 1.00 83.88 895 ILE A C 1
ATOM 7033 O O . ILE A 1 895 ? -20.834 15.863 -19.533 1.00 83.88 895 ILE A O 1
ATOM 7037 N N . ALA A 1 896 ? -21.581 17.321 -18.003 1.00 83.31 896 ALA A N 1
ATOM 7038 C CA . ALA A 1 896 ? -22.436 18.077 -18.915 1.00 83.31 896 ALA A CA 1
ATOM 7039 C C . ALA A 1 896 ? -22.456 19.568 -18.555 1.00 83.31 896 ALA A C 1
ATOM 7041 O O . ALA A 1 896 ? -22.245 19.937 -17.397 1.00 83.31 896 ALA A O 1
ATOM 7042 N N . SER A 1 897 ? -22.707 20.414 -19.554 1.00 91.94 897 SER A N 1
ATOM 7043 C CA . SER A 1 897 ? -22.815 21.868 -19.418 1.00 91.94 897 SER A CA 1
ATOM 7044 C C . SER A 1 897 ? -23.750 22.421 -20.489 1.00 91.94 897 SER A C 1
ATOM 7046 O O . SER A 1 897 ? -23.490 22.228 -21.677 1.00 91.94 897 SER A O 1
ATOM 7048 N N . ASP A 1 898 ? -24.760 23.177 -20.073 1.00 89.69 898 ASP A N 1
ATOM 7049 C CA . ASP A 1 898 ? -25.757 23.823 -20.919 1.00 89.69 898 ASP A CA 1
ATOM 7050 C C . ASP A 1 898 ? -25.866 25.316 -20.597 1.00 89.69 898 ASP A C 1
ATOM 7052 O O . ASP A 1 898 ? -25.790 25.748 -19.444 1.00 89.69 898 ASP A O 1
ATOM 7056 N N . PHE A 1 899 ? -26.062 26.125 -21.635 1.00 91.06 899 PHE A N 1
ATOM 7057 C CA . PHE A 1 899 ? -26.368 27.541 -21.488 1.00 91.06 899 PHE A CA 1
ATOM 7058 C C . PHE A 1 899 ? -27.883 27.750 -21.470 1.00 91.06 899 PHE A C 1
ATOM 7060 O O . PHE A 1 899 ? -28.586 27.349 -22.398 1.00 91.06 899 PHE A O 1
ATOM 7067 N N . VAL A 1 900 ? -28.382 28.408 -20.426 1.00 89.06 900 VAL A N 1
ATOM 7068 C CA . VAL A 1 900 ? -29.811 28.662 -20.228 1.00 89.06 900 VAL A CA 1
ATOM 7069 C C . VAL A 1 900 ? -30.062 30.164 -20.233 1.00 89.06 900 VAL A C 1
ATOM 7071 O O . VAL A 1 900 ? -29.422 30.918 -19.499 1.00 89.06 900 VAL A O 1
ATOM 7074 N N . GLN A 1 901 ? -31.024 30.603 -21.046 1.00 88.56 901 GLN A N 1
ATOM 7075 C CA . GLN A 1 901 ? -31.464 31.993 -21.111 1.00 88.56 901 GLN A CA 1
ATOM 7076 C C . GLN A 1 901 ? -32.982 32.075 -20.950 1.00 88.56 901 GLN A C 1
ATOM 7078 O O . GLN A 1 901 ? -33.741 31.635 -21.811 1.00 88.56 901 GLN A O 1
ATOM 7083 N N . GLU A 1 902 ? -33.422 32.692 -19.857 1.00 85.75 902 GLU A N 1
ATOM 7084 C CA . GLU A 1 902 ? -34.833 32.910 -19.550 1.00 85.75 902 GLU A CA 1
ATOM 7085 C C . GLU A 1 902 ? -35.071 34.389 -19.224 1.00 85.75 902 GLU A C 1
ATOM 7087 O O . GLU A 1 902 ? -34.505 34.954 -18.283 1.00 85.75 902 GLU A O 1
ATOM 7092 N N . SER A 1 903 ? -35.966 35.040 -19.972 1.00 78.88 903 SER A N 1
ATOM 7093 C CA . SER A 1 903 ? -36.266 36.471 -19.798 1.00 78.88 903 SER A CA 1
ATOM 7094 C C . SER A 1 903 ? -34.992 37.351 -19.858 1.00 78.88 903 SER A C 1
ATOM 7096 O O . SER A 1 903 ? -34.244 37.277 -20.828 1.00 78.88 903 SER A O 1
ATOM 7098 N N . GLN A 1 904 ? -34.738 38.203 -18.850 1.00 71.75 904 GLN A N 1
ATOM 7099 C CA . GLN A 1 904 ? -33.540 39.058 -18.735 1.00 71.75 904 GLN A CA 1
ATOM 7100 C C . GLN A 1 904 ? -32.369 38.391 -17.977 1.00 71.75 904 GLN A C 1
ATOM 7102 O O . GLN A 1 904 ? -31.460 39.090 -17.531 1.00 71.75 904 GLN A O 1
ATOM 7107 N N . LYS A 1 905 ? -32.385 37.066 -17.774 1.00 82.88 905 LYS A N 1
ATOM 7108 C CA . LYS A 1 905 ? -31.334 36.329 -17.054 1.00 82.88 905 LYS A CA 1
ATOM 7109 C C . LYS A 1 905 ? -30.747 35.226 -17.931 1.00 82.88 905 LYS A C 1
ATOM 7111 O O . LYS A 1 905 ? -31.475 34.566 -18.666 1.00 82.88 905 LYS A O 1
ATOM 7116 N N . ALA A 1 906 ? -29.439 35.022 -17.824 1.00 89.81 906 ALA A N 1
ATOM 7117 C CA . ALA A 1 906 ? -28.724 33.953 -18.510 1.00 89.81 906 ALA A CA 1
ATOM 7118 C C . ALA A 1 906 ? -27.656 33.348 -17.589 1.00 89.81 906 ALA A C 1
ATOM 7120 O O . ALA A 1 906 ? -27.038 34.088 -16.818 1.00 89.81 906 ALA A O 1
ATOM 7121 N N . TRP A 1 907 ? -27.453 32.032 -17.644 1.00 94.06 907 TRP A N 1
ATOM 7122 C CA . TRP A 1 907 ? -26.470 31.310 -16.825 1.00 94.06 907 TRP A CA 1
ATOM 7123 C C . TRP A 1 907 ? -25.999 30.012 -17.489 1.00 94.06 907 TRP A C 1
ATOM 7125 O O . TRP A 1 907 ? -26.587 29.545 -18.463 1.00 94.06 907 TRP A O 1
ATOM 7135 N N . VAL A 1 908 ? -24.931 29.433 -16.940 1.00 90.50 908 VAL A N 1
ATOM 7136 C CA . VAL A 1 908 ? -24.415 28.110 -17.313 1.00 90.50 908 VAL A CA 1
ATOM 7137 C C . VAL A 1 908 ? -24.794 27.097 -16.239 1.00 90.50 908 VAL A C 1
ATOM 7139 O O . VAL A 1 908 ? -24.445 27.267 -15.069 1.00 90.50 908 VAL A O 1
ATOM 7142 N N . GLU A 1 909 ? -25.509 26.053 -16.634 1.00 91.81 909 GLU A N 1
ATOM 7143 C CA . GLU A 1 909 ? -25.918 24.938 -15.784 1.00 91.81 909 GLU A CA 1
ATOM 7144 C C . GLU A 1 909 ? -25.112 23.692 -16.134 1.00 91.81 909 GLU A C 1
ATOM 7146 O O . GLU A 1 909 ? -24.935 23.369 -17.301 1.00 91.81 909 GLU A O 1
ATOM 7151 N N . CYS A 1 910 ? -24.608 22.998 -15.121 1.00 91.00 910 CYS A N 1
ATOM 7152 C CA . CYS A 1 910 ? -23.733 21.851 -15.290 1.00 91.00 910 CYS A CA 1
ATOM 7153 C C . CYS A 1 910 ? -24.231 20.651 -14.485 1.00 91.00 910 CYS A C 1
ATOM 7155 O O . CYS A 1 910 ? -24.875 20.798 -13.442 1.00 91.00 910 CYS A O 1
ATOM 7157 N N . VAL A 1 911 ? -23.848 19.459 -14.942 1.00 87.88 911 VAL A N 1
ATOM 7158 C CA . VAL A 1 911 ? -23.957 18.215 -14.174 1.00 87.88 911 VAL A CA 1
ATOM 7159 C C . VAL A 1 911 ? -22.554 17.765 -13.802 1.00 87.88 911 VAL A C 1
ATOM 7161 O O . VAL A 1 911 ? -21.674 17.659 -14.659 1.00 87.88 911 VAL A O 1
ATOM 7164 N N . GLY A 1 912 ? -22.339 17.545 -12.509 1.00 84.31 912 GLY A N 1
ATOM 7165 C CA . GLY A 1 912 ? -21.103 17.015 -11.957 1.00 84.31 912 GLY A CA 1
ATOM 7166 C C . GLY A 1 912 ? -21.288 15.581 -11.498 1.00 84.31 912 GLY A C 1
ATOM 7167 O O . GLY A 1 912 ? -22.280 15.265 -10.847 1.00 84.31 912 GLY A O 1
ATOM 7168 N N . GLU A 1 913 ? -20.309 14.740 -11.788 1.00 86.06 913 GLU A N 1
ATOM 7169 C CA . GLU A 1 913 ? -20.198 13.386 -11.262 1.00 86.06 913 GLU A CA 1
ATOM 7170 C C . GLU A 1 913 ? -19.132 13.370 -10.165 1.00 86.06 913 GLU A C 1
ATOM 7172 O O . GLU A 1 913 ? -18.012 13.850 -10.355 1.00 86.06 913 GLU A O 1
ATOM 7177 N N . LEU A 1 914 ? -19.481 12.854 -8.988 1.00 80.12 914 LEU A N 1
ATOM 7178 C CA . LEU A 1 914 ? -18.550 12.682 -7.877 1.00 80.12 914 LEU A CA 1
ATOM 7179 C C . LEU A 1 914 ? -18.033 11.253 -7.867 1.00 80.12 914 LEU A C 1
ATOM 7181 O O . LEU A 1 914 ? -18.832 10.321 -7.774 1.00 80.12 914 LEU A O 1
ATOM 7185 N N . TYR A 1 915 ? -16.708 11.105 -7.831 1.00 78.94 915 TYR A N 1
ATOM 7186 C CA . TYR A 1 915 ? -15.995 9.821 -7.865 1.00 78.94 915 TYR A CA 1
ATOM 7187 C C . TYR A 1 915 ? -16.084 9.048 -6.535 1.00 78.94 915 TYR A C 1
ATOM 7189 O O . TYR A 1 915 ? -15.087 8.690 -5.903 1.00 78.94 915 TYR A O 1
ATOM 7197 N N . THR A 1 916 ? -17.304 8.875 -6.027 1.00 62.62 916 THR A N 1
ATOM 7198 C CA . THR A 1 916 ? -17.644 8.270 -4.736 1.00 62.62 916 THR A CA 1
ATOM 7199 C C . THR A 1 916 ? -17.171 6.826 -4.579 1.00 62.62 916 THR A C 1
ATOM 7201 O O . THR A 1 916 ? -17.030 6.359 -3.451 1.00 62.62 916 THR A O 1
ATOM 7204 N N . ASN A 1 917 ? -16.884 6.102 -5.652 1.00 51.31 917 ASN A N 1
ATOM 7205 C CA . ASN A 1 917 ? -16.319 4.757 -5.557 1.00 51.31 917 ASN A CA 1
ATOM 7206 C C . ASN A 1 917 ? -14.788 4.788 -5.424 1.00 51.31 917 ASN A C 1
ATOM 7208 O O . ASN A 1 917 ? -14.222 4.011 -4.649 1.00 51.31 917 ASN A O 1
ATOM 7212 N N . ASP A 1 918 ? -14.141 5.781 -6.033 1.00 45.12 918 ASP A N 1
ATOM 7213 C CA . ASP A 1 918 ? -12.684 5.871 -6.157 1.00 45.12 918 ASP A CA 1
ATOM 7214 C C . ASP A 1 918 ? -12.014 6.681 -5.041 1.00 45.12 918 ASP A C 1
ATOM 7216 O O . ASP A 1 918 ? -10.907 6.351 -4.609 1.00 45.12 918 ASP A O 1
ATOM 7220 N N . ASN A 1 919 ? -12.677 7.723 -4.533 1.00 55.47 919 ASN A N 1
ATOM 7221 C CA . ASN A 1 919 ? -12.069 8.682 -3.614 1.00 55.47 919 ASN A CA 1
ATOM 7222 C C . ASN A 1 919 ? -12.927 8.896 -2.350 1.00 55.47 919 ASN A C 1
ATOM 7224 O O . ASN A 1 919 ? -14.129 9.175 -2.390 1.00 55.47 919 ASN A O 1
ATOM 7228 N N . ILE A 1 920 ? -12.295 8.778 -1.175 1.00 52.47 920 ILE A N 1
ATOM 7229 C CA . ILE A 1 920 ? -12.953 9.013 0.117 1.00 52.47 920 ILE A CA 1
ATOM 7230 C C . ILE A 1 920 ? -13.398 10.476 0.283 1.00 52.47 920 ILE A C 1
ATOM 7232 O O . ILE A 1 920 ? -14.459 10.719 0.864 1.00 52.47 920 ILE A O 1
ATOM 7236 N N . ASN A 1 921 ? -12.659 11.426 -0.300 1.00 59.81 921 ASN A N 1
ATOM 7237 C CA . ASN A 1 921 ? -13.022 12.841 -0.357 1.00 59.81 921 ASN A CA 1
ATOM 7238 C C . ASN A 1 921 ? -14.255 13.059 -1.249 1.00 59.81 921 ASN A C 1
ATOM 7240 O O . ASN A 1 921 ? -15.096 13.887 -0.913 1.00 59.81 921 ASN A O 1
ATOM 7244 N N . SER A 1 922 ? -14.448 12.262 -2.307 1.00 68.56 922 SER A N 1
ATOM 7245 C CA . SER A 1 922 ? -15.663 12.288 -3.141 1.00 68.56 922 SER A CA 1
ATOM 7246 C C . SER A 1 922 ? -16.887 11.744 -2.421 1.00 68.56 922 SER A C 1
ATOM 7248 O O . SER A 1 922 ? -17.960 12.343 -2.486 1.00 68.56 922 SER A O 1
ATOM 7250 N N . ARG A 1 923 ? -16.738 10.653 -1.652 1.00 68.75 923 ARG A N 1
ATOM 7251 C CA . ARG A 1 923 ? -17.808 10.163 -0.757 1.00 68.75 923 ARG A CA 1
ATOM 7252 C C . ARG A 1 923 ? -18.198 11.212 0.272 1.00 68.75 923 ARG A C 1
ATOM 7254 O O . ARG A 1 923 ? -19.380 11.369 0.583 1.00 68.75 923 ARG A O 1
ATOM 7261 N N . LEU A 1 924 ? -17.207 11.926 0.802 1.00 57.16 924 LEU A N 1
ATOM 7262 C CA . LEU A 1 924 ? -17.421 13.028 1.727 1.00 57.16 924 LEU A CA 1
ATOM 7263 C C . LEU A 1 924 ? -18.138 14.197 1.037 1.00 57.16 924 LEU A C 1
ATOM 7265 O O . LEU A 1 924 ? -19.164 14.634 1.552 1.00 57.16 924 LEU A O 1
ATOM 7269 N N . ALA A 1 925 ? -17.673 14.637 -0.134 1.00 67.94 925 ALA A N 1
ATOM 7270 C CA . ALA A 1 925 ? -18.296 15.684 -0.941 1.00 67.94 925 ALA A CA 1
ATOM 7271 C C . ALA A 1 925 ? -19.770 15.367 -1.226 1.00 67.94 925 ALA A C 1
ATOM 7273 O O . ALA A 1 925 ? -20.646 16.164 -0.897 1.00 67.94 925 ALA A O 1
ATOM 7274 N N . TYR A 1 926 ? -20.065 14.155 -1.707 1.00 75.31 926 TYR A N 1
ATOM 7275 C CA . TYR A 1 926 ? -21.431 13.701 -1.973 1.00 75.31 926 TYR A CA 1
ATOM 7276 C C . TYR A 1 926 ? -22.303 13.720 -0.711 1.00 75.31 926 TYR A C 1
ATOM 7278 O O . TYR A 1 926 ? -23.432 14.211 -0.719 1.00 75.31 926 TYR A O 1
ATOM 7286 N N . LYS A 1 927 ? -21.767 13.251 0.422 1.00 63.59 927 LYS A N 1
ATOM 7287 C CA . LYS A 1 927 ? -22.474 13.246 1.713 1.00 63.59 927 LYS A CA 1
ATOM 7288 C C . LYS A 1 927 ? -22.708 14.659 2.261 1.00 63.59 927 LYS A C 1
ATOM 7290 O O . LYS A 1 927 ? -23.701 14.860 2.960 1.00 63.59 927 LYS A O 1
ATOM 7295 N N . LEU A 1 928 ? -21.810 15.610 1.991 1.00 63.34 928 LEU A N 1
ATOM 7296 C CA . LEU A 1 928 ? -21.933 17.019 2.383 1.00 63.34 928 LEU A CA 1
ATOM 7297 C C . LEU A 1 928 ? -22.942 17.765 1.504 1.00 63.34 928 LEU A C 1
ATOM 7299 O O . LEU A 1 928 ? -23.742 18.535 2.036 1.00 63.34 928 LEU A O 1
ATOM 7303 N N . ILE A 1 929 ? -22.959 17.479 0.201 1.00 73.75 929 ILE A N 1
ATOM 7304 C CA . ILE A 1 929 ? -23.944 18.010 -0.746 1.00 73.75 929 ILE A CA 1
ATOM 7305 C C . ILE A 1 929 ? -25.342 17.462 -0.415 1.00 73.75 929 ILE A C 1
ATOM 7307 O O . ILE A 1 929 ? -26.268 18.243 -0.212 1.00 73.75 929 ILE A O 1
ATOM 7311 N N . LYS A 1 930 ? -25.493 16.141 -0.215 1.00 70.88 930 LYS A N 1
ATOM 7312 C CA . LYS A 1 930 ? -26.779 15.513 0.169 1.00 70.88 930 LYS A CA 1
ATOM 7313 C C . LYS A 1 930 ? -27.347 16.052 1.491 1.00 70.88 930 LYS A C 1
ATOM 7315 O O . LYS A 1 930 ? -28.552 16.021 1.708 1.00 70.88 930 LYS A O 1
ATOM 7320 N N . LYS A 1 931 ? -26.492 16.543 2.392 1.00 55.88 931 LYS A N 1
ATOM 7321 C CA . LYS A 1 931 ? -26.897 17.133 3.680 1.00 55.88 931 LYS A CA 1
ATOM 7322 C C . LYS A 1 931 ? -27.112 18.644 3.637 1.00 55.88 931 LYS A C 1
ATOM 7324 O O . LYS A 1 931 ? -27.399 19.220 4.682 1.00 55.88 931 LYS A O 1
ATOM 7329 N N . GLY A 1 932 ? -26.935 19.278 2.477 1.00 63.50 932 GLY A N 1
ATOM 7330 C CA . GLY A 1 932 ? -27.074 20.724 2.321 1.00 63.50 932 GLY A CA 1
ATOM 7331 C C . GLY A 1 932 ? -25.996 21.536 3.044 1.00 63.50 932 GLY A C 1
ATOM 7332 O O . GLY A 1 932 ? -26.235 22.690 3.379 1.00 63.50 932 GLY A O 1
ATOM 7333 N N . VAL A 1 933 ? -24.824 20.949 3.315 1.00 64.75 933 VAL A N 1
ATOM 7334 C CA . VAL A 1 933 ? -23.679 21.667 3.909 1.00 64.75 933 VAL A CA 1
ATOM 7335 C C . VAL A 1 933 ? -22.904 22.409 2.823 1.00 64.75 933 VAL A C 1
ATOM 7337 O O . VAL A 1 933 ? -22.588 23.585 2.970 1.00 64.75 933 VAL A O 1
ATOM 7340 N N . ILE A 1 934 ? -22.640 21.730 1.706 1.00 75.75 934 ILE A N 1
ATOM 7341 C CA . ILE A 1 934 ? -22.116 22.350 0.489 1.00 75.75 934 ILE A CA 1
ATOM 7342 C C . ILE A 1 934 ? -23.321 22.669 -0.385 1.00 75.75 934 ILE A C 1
ATOM 7344 O O . ILE A 1 934 ? -24.028 21.766 -0.826 1.00 75.75 934 ILE A O 1
ATOM 7348 N N . THR A 1 935 ? -23.570 23.956 -0.599 1.00 79.38 935 THR A N 1
ATOM 7349 C CA . THR A 1 935 ? -24.728 24.443 -1.371 1.00 79.38 935 THR A CA 1
ATOM 7350 C C . THR A 1 935 ? -24.326 25.365 -2.515 1.00 79.38 935 THR A C 1
ATOM 7352 O O . THR A 1 935 ? -25.165 25.722 -3.341 1.00 79.38 935 THR A O 1
ATOM 7355 N N . GLN A 1 936 ? -23.051 25.748 -2.576 1.00 82.56 936 GLN A N 1
ATOM 7356 C CA . GLN A 1 936 ? -22.509 26.728 -3.508 1.00 82.56 936 GLN A CA 1
ATOM 7357 C C . GLN A 1 936 ? -21.333 26.124 -4.273 1.00 82.56 936 GLN A C 1
ATOM 7359 O O . GLN A 1 936 ? -20.617 25.258 -3.763 1.00 82.56 936 GLN A O 1
ATOM 7364 N N . VAL A 1 937 ? -21.128 26.611 -5.490 1.00 87.75 937 VAL A N 1
ATOM 7365 C CA . VAL A 1 937 ? -19.959 26.290 -6.310 1.00 87.75 937 VAL A CA 1
ATOM 7366 C C . VAL A 1 937 ? -19.246 27.579 -6.692 1.00 87.75 937 VAL A C 1
ATOM 7368 O O . VAL A 1 937 ? -19.834 28.658 -6.677 1.00 87.75 937 VAL A O 1
ATOM 7371 N N . SER A 1 938 ? -17.966 27.483 -7.025 1.00 86.44 938 SER A N 1
ATOM 7372 C CA . SER A 1 938 ? -17.202 28.613 -7.543 1.00 86.44 938 SER A CA 1
ATOM 7373 C C . SER A 1 938 ? -16.369 28.174 -8.729 1.00 86.44 938 SER A C 1
ATOM 7375 O O . SER A 1 938 ? -15.590 27.228 -8.639 1.00 86.44 938 SER A O 1
ATOM 7377 N N . MET A 1 939 ? -16.578 28.847 -9.854 1.00 86.94 939 MET A N 1
ATOM 7378 C CA . MET A 1 939 ? -15.913 28.555 -11.118 1.00 86.94 939 MET A CA 1
ATOM 7379 C C . MET A 1 939 ? -14.431 28.941 -11.092 1.00 86.94 939 MET A C 1
ATOM 7381 O O . MET A 1 939 ? -14.044 29.950 -10.500 1.00 86.94 939 MET A O 1
ATOM 7385 N N . GLU A 1 940 ? -13.619 28.175 -11.810 1.00 86.25 940 GLU A N 1
ATOM 7386 C CA . GLU A 1 940 ? -12.267 28.549 -12.219 1.00 86.25 940 GLU A CA 1
ATOM 7387 C C . GLU A 1 940 ? -12.271 28.765 -13.735 1.00 86.25 940 GLU A C 1
ATOM 7389 O O . GLU A 1 940 ? -12.811 27.942 -14.482 1.00 86.25 940 GLU A O 1
ATOM 7394 N N . CYS A 1 941 ? -11.713 29.883 -14.203 1.00 87.00 941 CYS A N 1
ATOM 7395 C CA . CYS A 1 941 ? -11.598 30.156 -15.630 1.00 87.00 941 CYS A CA 1
ATOM 7396 C C . CYS A 1 941 ? -10.354 30.977 -15.974 1.00 87.00 941 CYS A C 1
ATOM 7398 O O . CYS A 1 941 ? -9.961 31.872 -15.224 1.00 87.00 941 CYS A O 1
ATOM 7400 N N . ASP A 1 942 ? -9.822 30.715 -17.162 1.00 87.50 942 ASP A N 1
ATOM 7401 C CA . ASP A 1 942 ? -8.864 31.571 -17.854 1.00 87.50 942 ASP A CA 1
ATOM 7402 C C . ASP A 1 942 ? -9.585 32.382 -18.941 1.00 87.50 942 ASP A C 1
ATOM 7404 O O . ASP A 1 942 ? -10.684 32.023 -19.371 1.00 87.50 942 ASP A O 1
ATOM 7408 N N . TYR A 1 943 ? -8.981 33.483 -19.387 1.00 88.56 943 TYR A N 1
ATOM 7409 C CA . TYR A 1 943 ? -9.512 34.327 -20.460 1.00 88.56 943 TYR A CA 1
ATOM 7410 C C . TYR A 1 943 ? -8.374 34.938 -21.288 1.00 88.56 943 TYR A C 1
ATOM 7412 O O . TYR A 1 943 ? -7.264 35.123 -20.788 1.00 88.56 943 TYR A O 1
ATOM 7420 N N . GLU A 1 944 ? -8.643 35.237 -22.559 1.00 87.50 944 GLU A N 1
ATOM 7421 C CA . GLU A 1 944 ? -7.638 35.727 -23.513 1.00 87.50 944 GLU A CA 1
ATOM 7422 C C . GLU A 1 944 ? -7.430 37.245 -23.400 1.00 87.50 944 GLU A C 1
ATOM 7424 O O . GLU A 1 944 ? -6.296 37.729 -23.394 1.00 87.50 944 GLU A O 1
ATOM 7429 N N . GLU A 1 945 ? -8.522 38.006 -23.278 1.00 90.38 945 GLU A N 1
ATOM 7430 C CA . GLU A 1 945 ? -8.488 39.466 -23.162 1.00 90.38 945 GLU A CA 1
ATOM 7431 C C . GLU A 1 945 ? -9.556 39.981 -22.192 1.00 90.38 945 GLU A C 1
ATOM 7433 O O . GLU A 1 945 ? -10.707 39.547 -22.213 1.00 90.38 945 GLU A O 1
ATOM 7438 N N . GLY A 1 946 ? -9.189 40.953 -21.360 1.00 90.94 946 GLY A N 1
ATOM 7439 C CA . GLY A 1 946 ? -10.117 41.723 -20.536 1.00 90.94 946 GLY A CA 1
ATOM 7440 C C . GLY A 1 946 ? -10.394 43.089 -21.155 1.00 90.94 946 GLY A C 1
ATOM 7441 O O . GLY A 1 946 ? -9.495 43.720 -21.704 1.00 90.94 946 GLY A O 1
ATOM 7442 N N . GLU A 1 947 ? -11.619 43.591 -21.055 1.00 94.12 947 GLU A N 1
ATOM 7443 C CA . GLU A 1 947 ? -12.008 44.919 -21.531 1.00 94.12 947 GLU A CA 1
ATOM 7444 C C . GLU A 1 947 ? -12.583 45.760 -20.387 1.00 94.12 947 GLU A C 1
ATOM 7446 O O . GLU A 1 947 ? -13.479 45.344 -19.658 1.00 94.12 947 GLU A O 1
ATOM 7451 N N . CYS A 1 948 ? -12.068 46.975 -20.207 1.00 93.38 948 CYS A N 1
ATOM 7452 C CA . CYS A 1 948 ? -12.564 47.883 -19.175 1.00 93.38 948 CYS A CA 1
ATOM 7453 C C . CYS A 1 948 ? -13.931 48.480 -19.541 1.00 93.38 948 CYS A C 1
ATOM 7455 O O . CYS A 1 948 ? -14.017 49.224 -20.518 1.00 93.38 948 CYS A O 1
ATOM 7457 N N . SER A 1 949 ? -14.948 48.297 -18.693 1.00 92.38 949 SER A N 1
ATOM 7458 C CA . SER A 1 949 ? -16.307 48.827 -18.917 1.00 92.38 949 SER A CA 1
ATOM 7459 C C . SER A 1 949 ? -16.408 50.355 -19.018 1.00 92.38 949 SER A C 1
ATOM 7461 O O . SER A 1 949 ? -17.355 50.874 -19.600 1.00 92.38 949 SER A O 1
ATOM 7463 N N . ILE A 1 950 ? -15.438 51.092 -18.462 1.00 91.56 950 ILE A N 1
ATOM 7464 C CA . ILE A 1 950 ? -15.462 52.563 -18.412 1.00 91.56 950 ILE A CA 1
ATOM 7465 C C . ILE A 1 950 ? -14.794 53.198 -19.635 1.00 91.56 950 ILE A C 1
ATOM 7467 O O . ILE A 1 950 ? -15.234 54.238 -20.116 1.00 91.56 950 ILE A O 1
ATOM 7471 N N . CYS A 1 951 ? -13.687 52.626 -20.116 1.00 89.81 951 CYS A N 1
ATOM 7472 C CA . CYS A 1 951 ? -12.895 53.236 -21.191 1.00 89.81 951 CYS A CA 1
ATOM 7473 C C . CYS A 1 951 ? -12.664 52.333 -22.405 1.00 89.81 951 CYS A C 1
ATOM 7475 O O . CYS A 1 951 ? -11.906 52.726 -23.288 1.00 89.81 951 CYS A O 1
ATOM 7477 N N . GLY A 1 952 ? -13.236 51.126 -22.426 1.00 89.56 952 GLY A N 1
ATOM 7478 C CA . GLY A 1 952 ? -13.124 50.164 -23.529 1.00 89.56 952 GLY A CA 1
ATOM 7479 C C . GLY A 1 952 ? -11.705 49.652 -23.786 1.00 89.56 952 GLY A C 1
ATOM 7480 O O . GLY A 1 952 ? -11.433 49.057 -24.824 1.00 89.56 952 GLY A O 1
ATOM 7481 N N . LYS A 1 953 ? -10.750 49.915 -22.880 1.00 90.38 953 LYS A N 1
ATOM 7482 C CA . LYS A 1 953 ? -9.359 49.490 -23.081 1.00 90.38 953 LYS A CA 1
ATOM 7483 C C . LYS A 1 953 ? -9.280 47.974 -22.914 1.00 90.38 953 LYS A C 1
ATOM 7485 O O . LYS A 1 953 ? -9.568 47.484 -21.820 1.00 90.38 953 LYS A O 1
ATOM 7490 N N . ARG A 1 954 ? -8.833 47.285 -23.966 1.00 91.44 954 ARG A N 1
ATOM 7491 C CA . ARG A 1 954 ? -8.492 45.860 -23.944 1.00 91.44 954 ARG A CA 1
ATOM 7492 C C . ARG A 1 954 ? -7.107 45.630 -23.354 1.00 91.44 954 ARG A C 1
ATOM 7494 O O . ARG A 1 954 ? -6.181 46.406 -23.602 1.00 91.44 954 ARG A O 1
ATOM 7501 N N . VAL A 1 955 ? -6.992 44.603 -22.526 1.00 85.75 955 VAL A N 1
ATOM 7502 C CA . VAL A 1 955 ? -5.797 44.252 -21.762 1.00 85.75 955 VAL A CA 1
ATOM 7503 C C . VAL A 1 955 ? -5.629 42.736 -21.768 1.00 85.75 955 VAL A C 1
ATOM 7505 O O . VAL A 1 955 ? -6.558 42.006 -21.449 1.00 85.75 955 VAL A O 1
ATOM 7508 N N . SER A 1 956 ? -4.439 42.260 -22.122 1.00 77.94 956 SER A N 1
ATOM 7509 C CA . SER A 1 956 ? -4.091 40.830 -22.101 1.00 77.94 956 SER A CA 1
ATOM 7510 C C . SER A 1 956 ? -3.375 40.418 -20.810 1.00 77.94 956 SER A C 1
ATOM 7512 O O . SER A 1 956 ? -3.152 39.240 -20.556 1.00 77.94 956 SER A O 1
ATOM 7514 N N . ASN A 1 957 ? -2.994 41.385 -19.968 1.00 78.50 957 ASN A N 1
ATOM 7515 C CA . ASN A 1 957 ? -2.413 41.139 -18.652 1.00 78.50 957 ASN A CA 1
ATOM 7516 C C . ASN A 1 957 ? -2.772 42.257 -17.656 1.00 78.50 957 ASN A C 1
ATOM 7518 O O . ASN A 1 957 ? -3.098 43.389 -18.025 1.00 78.50 957 ASN A O 1
ATOM 7522 N N . LYS A 1 958 ? -2.653 41.951 -16.358 1.00 81.06 958 LYS A N 1
ATOM 7523 C CA . LYS A 1 958 ? -3.016 42.881 -15.274 1.00 81.06 958 LYS A CA 1
ATOM 7524 C C . LYS A 1 958 ? -2.100 44.105 -15.163 1.00 81.06 958 LYS A C 1
ATOM 7526 O O . LYS A 1 958 ? -2.518 45.140 -14.639 1.00 81.06 958 LYS A O 1
ATOM 7531 N N . ALA A 1 959 ? -0.864 44.028 -15.661 1.00 81.62 959 ALA A N 1
ATOM 7532 C CA . ALA A 1 959 ? 0.052 45.169 -15.649 1.00 81.62 959 ALA A CA 1
ATOM 7533 C C . ALA A 1 959 ? -0.456 46.304 -16.561 1.00 81.62 959 ALA A C 1
ATOM 7535 O O . ALA A 1 959 ? -0.313 47.486 -16.218 1.00 81.62 959 ALA A O 1
ATOM 7536 N N . ASP A 1 960 ? -1.165 45.948 -17.636 1.00 83.88 960 ASP A N 1
ATOM 7537 C CA . ASP A 1 960 ? -1.716 46.873 -18.628 1.00 83.88 960 ASP A CA 1
ATOM 7538 C C . ASP A 1 960 ? -3.051 47.517 -18.239 1.00 83.88 960 ASP A C 1
ATOM 7540 O O . ASP A 1 960 ? -3.556 48.385 -18.970 1.00 83.88 960 ASP A O 1
ATOM 7544 N N . TYR A 1 961 ? -3.602 47.166 -17.071 1.00 91.25 961 TYR A N 1
ATOM 7545 C CA . TYR A 1 961 ? -4.850 47.742 -16.578 1.00 91.25 961 TYR A CA 1
ATOM 7546 C C . TYR A 1 961 ? -4.801 49.278 -16.584 1.00 91.25 961 TYR A C 1
ATOM 7548 O O . TYR A 1 961 ? -3.843 49.917 -16.125 1.00 91.25 961 TYR A O 1
ATOM 7556 N N . CYS A 1 962 ? -5.870 49.888 -17.095 1.00 89.56 962 CYS A N 1
ATOM 7557 C CA . CYS A 1 962 ? -6.086 51.325 -16.979 1.00 89.56 962 CYS A CA 1
ATOM 7558 C C . CYS A 1 962 ? -6.378 51.712 -15.520 1.00 89.56 962 CYS A C 1
ATOM 7560 O O . CYS A 1 962 ? -6.704 50.862 -14.690 1.00 89.56 962 CYS A O 1
ATOM 7562 N N . ILE A 1 963 ? -6.359 53.011 -15.213 1.00 87.94 963 ILE A N 1
ATOM 7563 C CA . ILE A 1 963 ? -6.627 53.498 -13.853 1.00 87.94 963 ILE A CA 1
ATOM 7564 C C . ILE A 1 963 ? -8.006 53.077 -13.310 1.00 87.94 963 ILE A C 1
ATOM 7566 O O . ILE A 1 963 ? -8.120 52.840 -12.110 1.00 87.94 963 ILE A O 1
ATOM 7570 N N . HIS A 1 964 ? -9.015 52.917 -14.178 1.00 91.12 964 HIS A N 1
ATOM 7571 C CA . HIS A 1 964 ? -10.357 52.471 -13.790 1.00 91.12 964 HIS A CA 1
ATOM 7572 C C . HIS A 1 964 ? -10.328 51.048 -13.210 1.00 91.12 964 HIS A C 1
ATOM 7574 O O . HIS A 1 964 ? -10.674 50.869 -12.049 1.00 91.12 964 HIS A O 1
ATOM 7580 N N . LEU A 1 965 ? -9.815 50.058 -13.951 1.00 88.00 965 LEU A N 1
ATOM 7581 C CA . LEU A 1 965 ? -9.677 48.686 -13.444 1.00 88.00 965 LEU A CA 1
ATOM 7582 C C . LEU A 1 965 ? -8.660 48.568 -12.295 1.00 88.00 965 LEU A C 1
ATOM 7584 O O . LEU A 1 965 ? -8.902 47.828 -11.350 1.00 88.00 965 LEU A O 1
ATOM 7588 N N . LYS A 1 966 ? -7.550 49.325 -12.311 1.00 88.00 966 LYS A N 1
ATOM 7589 C CA . LYS A 1 966 ? -6.540 49.260 -11.231 1.00 88.00 966 LYS A CA 1
ATOM 7590 C C . LYS A 1 966 ? -7.066 49.715 -9.871 1.00 88.00 966 LYS A C 1
ATOM 7592 O O . LYS A 1 966 ? -6.579 49.228 -8.858 1.00 88.00 966 LYS A O 1
ATOM 7597 N N . LYS A 1 967 ? -7.977 50.693 -9.838 1.00 85.81 967 LYS A N 1
ATOM 7598 C CA . LYS A 1 967 ? -8.417 51.332 -8.586 1.00 85.81 967 LYS A CA 1
ATOM 7599 C C . LYS A 1 967 ? -9.883 51.094 -8.235 1.00 85.81 967 LYS A C 1
ATOM 7601 O O . LYS A 1 967 ? -10.238 51.263 -7.076 1.00 85.81 967 LYS A O 1
ATOM 7606 N N . HIS A 1 968 ? -10.718 50.753 -9.214 1.00 86.19 968 HIS A N 1
ATOM 7607 C CA . HIS A 1 968 ? -12.174 50.739 -9.062 1.00 86.19 968 HIS A CA 1
ATOM 7608 C C . HIS A 1 968 ? -12.839 49.454 -9.580 1.00 86.19 968 HIS A C 1
ATOM 7610 O O . HIS A 1 968 ? -14.064 49.409 -9.616 1.00 86.19 968 HIS A O 1
ATOM 7616 N N . LYS A 1 969 ? -12.085 48.414 -9.976 1.00 88.81 969 LYS A N 1
ATOM 7617 C CA . LYS A 1 969 ? -12.670 47.130 -10.404 1.00 88.81 969 LYS A CA 1
ATOM 7618 C C . LYS A 1 969 ? -13.536 46.534 -9.285 1.00 88.81 969 LYS A C 1
ATOM 7620 O O . LYS A 1 969 ? -13.072 46.412 -8.155 1.00 88.81 969 LYS A O 1
ATOM 7625 N N . GLY A 1 970 ? -14.784 46.191 -9.609 1.00 81.19 970 GLY A N 1
ATOM 7626 C CA . GLY A 1 970 ? -15.784 45.702 -8.649 1.00 81.19 970 GLY A CA 1
ATOM 7627 C C . GLY A 1 970 ? -16.493 46.807 -7.855 1.00 81.19 970 GLY A C 1
ATOM 7628 O O . GLY A 1 970 ? -17.307 46.506 -6.988 1.00 81.19 970 GLY A O 1
ATOM 7629 N N . GLY A 1 971 ? -16.202 48.078 -8.147 1.00 85.25 971 GLY A N 1
ATOM 7630 C CA . GLY A 1 971 ? -16.837 49.252 -7.549 1.00 85.25 971 GLY A CA 1
ATOM 7631 C C . GLY A 1 971 ? -17.340 50.234 -8.609 1.00 85.25 971 GLY A C 1
ATOM 7632 O O . GLY A 1 971 ? -17.678 49.851 -9.727 1.00 85.25 971 GLY A O 1
ATOM 7633 N N . GLU A 1 972 ? -17.378 51.524 -8.273 1.00 85.25 972 GLU A N 1
ATOM 7634 C CA . GLU A 1 972 ? -17.842 52.579 -9.180 1.00 85.25 972 GLU A CA 1
ATOM 7635 C C . GLU A 1 972 ? -16.751 53.613 -9.471 1.00 85.25 972 GLU A C 1
ATOM 7637 O O . GLU A 1 972 ? -15.949 53.984 -8.609 1.00 85.25 972 GLU A O 1
ATOM 7642 N N . PHE A 1 973 ? -16.763 54.137 -10.695 1.00 86.38 973 PHE A N 1
ATOM 7643 C CA . PHE A 1 973 ? -15.981 55.295 -11.099 1.00 86.38 973 PHE A CA 1
ATOM 7644 C C . PHE A 1 973 ? -16.921 56.359 -11.668 1.00 86.38 973 PHE A C 1
ATOM 7646 O O . PHE A 1 973 ? -17.547 56.163 -12.705 1.00 86.38 973 PHE A O 1
ATOM 7653 N N . LYS A 1 974 ? -17.030 57.500 -10.974 1.00 86.31 974 LYS 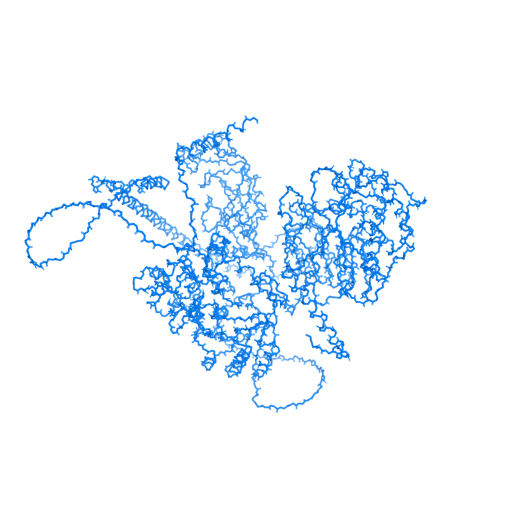A N 1
ATOM 7654 C CA . LYS A 1 974 ? -17.934 58.615 -11.331 1.00 86.31 974 LYS A CA 1
ATOM 7655 C C . LYS A 1 974 ? -19.406 58.193 -11.510 1.00 86.31 974 LYS A C 1
ATOM 7657 O O . LYS A 1 974 ? -20.083 58.684 -12.408 1.00 86.31 974 LYS A O 1
ATOM 7662 N N . GLY A 1 975 ? -19.889 57.291 -10.655 1.00 81.25 975 GLY A N 1
ATOM 7663 C CA . GLY A 1 975 ? -21.270 56.792 -10.684 1.00 81.25 975 GLY A CA 1
ATOM 7664 C C . GLY A 1 975 ? -21.559 55.777 -11.795 1.00 81.25 975 GLY A C 1
ATOM 7665 O O . GLY A 1 975 ? -22.716 55.436 -12.010 1.00 81.25 975 GLY A O 1
ATOM 7666 N N . GLN A 1 976 ? -20.534 55.305 -12.515 1.00 82.69 976 GLN A N 1
ATOM 7667 C CA . GLN A 1 976 ? -20.647 54.183 -13.446 1.00 82.69 976 GLN A CA 1
ATOM 7668 C C . GLN A 1 976 ? -19.928 52.948 -12.876 1.00 82.69 976 GLN A C 1
ATOM 7670 O O . GLN A 1 976 ? -18.811 53.087 -12.367 1.00 82.69 976 GLN A O 1
ATOM 7675 N N . PRO A 1 977 ? -20.526 51.746 -12.958 1.00 87.62 977 PRO A N 1
ATOM 7676 C CA . PRO A 1 977 ? -19.918 50.518 -12.453 1.00 87.62 977 PRO A CA 1
ATOM 7677 C C . PRO A 1 977 ? -18.685 50.126 -13.280 1.00 87.62 977 PRO A C 1
ATOM 7679 O O . PRO A 1 977 ? -18.742 50.012 -14.507 1.00 87.62 977 PRO A O 1
ATOM 7682 N N . ALA A 1 978 ? -17.562 49.915 -12.597 1.00 90.31 978 ALA A N 1
ATOM 7683 C CA . ALA A 1 978 ? -16.284 49.569 -13.203 1.00 90.31 978 ALA A CA 1
ATOM 7684 C C . ALA A 1 978 ? -16.012 48.062 -13.059 1.00 90.31 978 ALA A C 1
ATOM 7686 O O . ALA A 1 978 ? -15.724 47.565 -11.970 1.00 90.31 978 ALA A O 1
ATOM 7687 N N . TYR A 1 979 ? -16.076 47.338 -14.174 1.00 91.31 979 TYR A N 1
ATOM 7688 C CA . TYR A 1 979 ? -15.839 45.896 -14.257 1.00 91.31 979 TYR A CA 1
ATOM 7689 C C . TYR A 1 979 ? -15.000 45.547 -15.491 1.00 91.31 979 TYR A C 1
ATOM 7691 O O . TYR A 1 979 ? -14.895 46.326 -16.443 1.00 91.31 979 TYR A O 1
ATOM 7699 N N . GLU A 1 980 ? -14.361 44.383 -15.443 1.00 93.69 980 GLU A N 1
ATOM 7700 C CA . GLU A 1 980 ? -13.582 43.814 -16.539 1.00 93.69 980 GLU A CA 1
ATOM 7701 C C . GLU A 1 980 ? -14.452 42.815 -17.301 1.00 93.69 980 GLU A C 1
ATOM 7703 O O . GLU A 1 980 ? -14.828 41.778 -16.763 1.00 93.69 980 GLU A O 1
ATOM 7708 N N . ILE A 1 981 ? -14.800 43.143 -18.541 1.00 94.00 981 ILE A N 1
ATOM 7709 C CA . ILE A 1 981 ? -15.533 42.255 -19.442 1.00 94.00 981 ILE A CA 1
ATOM 7710 C C . ILE A 1 981 ? -14.541 41.232 -19.987 1.00 94.00 981 ILE A C 1
ATOM 7712 O O . ILE A 1 981 ? -13.554 41.621 -20.613 1.00 94.00 981 ILE A O 1
ATOM 7716 N N . LEU A 1 982 ? -14.777 39.950 -19.724 1.00 93.62 982 LEU A N 1
ATOM 7717 C CA . LEU A 1 982 ? -13.862 38.879 -20.119 1.00 93.62 982 LEU A CA 1
ATOM 7718 C C . LEU A 1 982 ? -14.230 38.336 -21.503 1.00 93.62 982 LEU A C 1
ATOM 7720 O O . LEU A 1 982 ? -15.397 38.050 -21.762 1.00 93.62 982 LEU A O 1
ATOM 7724 N N . HIS A 1 983 ? -13.226 38.176 -22.367 1.00 90.38 983 HIS A N 1
ATOM 7725 C CA . HIS A 1 983 ? -13.346 37.615 -23.716 1.00 90.38 983 HIS A CA 1
ATOM 7726 C C . HIS A 1 983 ? -12.432 36.392 -23.864 1.00 90.38 983 HIS A C 1
ATOM 7728 O O . HIS A 1 983 ? -11.307 36.385 -23.355 1.00 90.38 983 HIS A O 1
ATOM 7734 N N . GLY A 1 984 ? -12.891 35.365 -24.583 1.00 89.25 984 GLY A N 1
ATOM 7735 C CA . GLY A 1 984 ? -12.139 34.121 -24.785 1.00 89.25 984 GLY A CA 1
ATOM 7736 C C . GLY A 1 984 ? -12.090 33.238 -23.535 1.00 89.25 984 GLY A C 1
ATOM 7737 O O . GLY A 1 984 ? -11.051 32.660 -23.223 1.00 89.25 984 GLY A O 1
ATOM 7738 N N . VAL A 1 985 ? -13.190 33.164 -22.785 1.00 91.06 985 VAL A N 1
ATOM 7739 C CA . VAL A 1 985 ? -13.264 32.442 -21.512 1.00 91.06 985 VAL A CA 1
ATOM 7740 C C . VAL A 1 985 ? -13.132 30.937 -21.740 1.00 91.06 985 VAL A C 1
ATOM 7742 O O . VAL A 1 985 ? -13.814 30.347 -22.578 1.00 91.06 985 VAL A O 1
ATOM 7745 N N . THR A 1 986 ? -12.271 30.302 -20.951 1.00 89.75 986 THR A N 1
ATOM 7746 C CA . THR A 1 986 ? -12.140 28.847 -20.858 1.00 89.75 986 THR A CA 1
ATOM 7747 C C . THR A 1 986 ? -12.298 28.435 -19.404 1.00 89.75 986 THR A C 1
ATOM 7749 O O . THR A 1 986 ? -11.471 28.790 -18.565 1.00 89.75 986 THR A O 1
ATOM 7752 N N . PHE A 1 987 ? -13.343 27.670 -19.090 1.00 90.38 987 PHE A N 1
ATOM 7753 C CA . PHE A 1 987 ? -13.506 27.103 -17.753 1.00 90.38 987 PHE A CA 1
ATOM 7754 C C . PHE A 1 987 ? -12.447 26.022 -17.511 1.00 90.38 987 PHE A C 1
ATOM 7756 O O . PHE A 1 987 ? -12.198 25.166 -18.362 1.00 90.38 987 PHE A O 1
ATOM 7763 N N . THR A 1 988 ? -11.799 26.063 -16.352 1.00 84.25 988 THR A N 1
ATOM 7764 C CA . THR A 1 988 ? -10.668 25.188 -16.008 1.00 84.25 988 THR A CA 1
ATOM 7765 C C . THR A 1 988 ? -10.974 24.240 -14.852 1.00 84.25 988 THR A C 1
ATOM 7767 O O . THR A 1 988 ? -10.304 23.215 -14.716 1.00 84.25 988 THR A O 1
ATOM 7770 N N . GLY A 1 989 ? -12.036 24.507 -14.093 1.00 84.00 989 GLY A N 1
ATOM 7771 C CA . GLY A 1 989 ? -12.477 23.690 -12.967 1.00 84.00 989 GLY A CA 1
ATOM 7772 C C . GLY A 1 989 ? -13.592 24.362 -12.180 1.00 84.00 989 GLY A C 1
ATOM 7773 O O . GLY A 1 989 ? -14.077 25.438 -12.544 1.00 84.00 989 GLY A O 1
ATOM 7774 N N . LEU A 1 990 ? -13.989 23.733 -11.080 1.00 87.06 990 LEU A N 1
ATOM 7775 C CA . LEU A 1 990 ? -14.805 24.376 -10.059 1.00 87.06 990 LEU A CA 1
ATOM 7776 C C . LEU A 1 990 ? -14.474 23.868 -8.657 1.00 87.06 990 LEU A C 1
ATOM 7778 O O . LEU A 1 990 ? -14.148 22.701 -8.459 1.00 87.06 990 LEU A O 1
ATOM 7782 N N . GLY A 1 991 ? -14.623 24.750 -7.676 1.00 85.38 991 GLY A N 1
ATOM 7783 C CA . GLY A 1 991 ? -14.528 24.425 -6.261 1.00 85.38 991 GLY A CA 1
ATOM 7784 C C . GLY A 1 991 ? -15.907 24.282 -5.622 1.00 85.38 991 GLY A C 1
ATOM 7785 O O . GLY A 1 991 ? -16.794 25.112 -5.838 1.00 85.38 991 GLY A O 1
ATOM 7786 N N . LEU A 1 992 ? -16.077 23.263 -4.783 1.00 84.06 992 LEU A N 1
ATOM 7787 C CA . LEU A 1 992 ? -17.229 23.121 -3.894 1.00 84.06 992 LEU A CA 1
ATOM 7788 C C . LEU A 1 992 ? -17.065 24.017 -2.660 1.00 84.06 992 LEU A C 1
ATOM 7790 O O . LEU A 1 992 ? -16.053 23.929 -1.960 1.00 84.06 992 LEU A O 1
ATOM 7794 N N . LEU A 1 993 ? -18.058 24.866 -2.378 1.00 74.44 993 LEU A N 1
ATOM 7795 C CA . LEU A 1 993 ? -18.001 25.845 -1.291 1.00 74.44 993 LEU A CA 1
ATOM 7796 C C . LEU A 1 993 ? -19.075 25.606 -0.219 1.00 74.44 993 LEU A C 1
ATOM 7798 O O . LEU A 1 993 ? -20.244 25.341 -0.504 1.00 74.44 993 LEU A O 1
ATOM 7802 N N . ASP A 1 994 ? -18.674 25.795 1.036 1.00 67.62 994 ASP A N 1
ATOM 7803 C CA . ASP A 1 994 ? -19.536 25.862 2.225 1.00 67.62 994 ASP A CA 1
ATOM 7804 C C . ASP A 1 994 ? -19.942 27.310 2.588 1.00 67.62 994 ASP A C 1
ATOM 7806 O O . ASP A 1 994 ? -20.599 27.559 3.598 1.00 67.62 994 ASP A O 1
ATOM 7810 N N . ARG A 1 995 ? -19.562 28.283 1.747 1.00 72.69 995 ARG A N 1
ATOM 7811 C CA . ARG A 1 995 ? -19.833 29.724 1.884 1.00 72.69 995 ARG A CA 1
ATOM 7812 C C . ARG A 1 995 ? -20.224 30.342 0.539 1.00 72.69 995 ARG A C 1
ATOM 7814 O O . ARG A 1 995 ? -20.011 29.735 -0.505 1.00 72.69 995 ARG A O 1
ATOM 7821 N N . LYS A 1 996 ? -20.754 31.571 0.553 1.00 74.75 996 LYS A N 1
ATOM 7822 C CA . LYS A 1 996 ? -21.113 32.299 -0.679 1.00 74.75 996 LYS A CA 1
ATOM 7823 C C . LYS A 1 996 ? -19.876 32.587 -1.542 1.00 74.75 996 LYS A C 1
ATOM 7825 O O . LYS A 1 996 ? -18.873 33.083 -1.024 1.00 74.75 996 LYS A O 1
ATOM 7830 N N . GLY A 1 997 ? -19.969 32.271 -2.834 1.00 75.19 997 GLY A N 1
ATOM 7831 C CA . GLY A 1 997 ? -18.944 32.549 -3.843 1.00 75.19 997 GLY A CA 1
ATOM 7832 C C . GLY A 1 997 ? -19.022 33.968 -4.421 1.00 75.19 997 GLY A C 1
ATOM 7833 O O . GLY A 1 997 ? -19.812 34.800 -3.973 1.00 75.19 997 GLY A O 1
ATOM 7834 N N . ALA A 1 998 ? -18.188 34.248 -5.429 1.00 81.56 998 ALA A N 1
ATOM 7835 C CA . ALA A 1 998 ? -18.175 35.541 -6.126 1.00 81.56 998 ALA A CA 1
ATOM 7836 C C . ALA A 1 998 ? -19.459 35.796 -6.939 1.00 81.56 998 ALA A C 1
ATOM 7838 O O . ALA A 1 998 ? -19.898 36.943 -7.050 1.00 81.56 998 ALA A O 1
ATOM 7839 N N . ASP A 1 999 ? -20.070 34.732 -7.465 1.00 84.44 999 ASP A N 1
ATOM 7840 C CA . ASP A 1 999 ? -21.462 34.711 -7.909 1.00 84.44 999 ASP A CA 1
ATOM 7841 C C . ASP A 1 999 ? -22.305 34.023 -6.826 1.00 84.44 999 ASP A C 1
ATOM 7843 O O . ASP A 1 999 ? -22.222 32.816 -6.621 1.00 84.44 999 ASP A O 1
ATOM 7847 N N . GLU A 1 1000 ? -23.123 34.793 -6.110 1.00 80.25 1000 GLU A N 1
ATOM 7848 C CA . GLU A 1 1000 ? -23.950 34.270 -5.011 1.00 80.25 1000 GLU A CA 1
ATOM 7849 C C . GLU A 1 1000 ? -25.107 33.380 -5.488 1.00 80.25 1000 GLU A C 1
ATOM 7851 O O . GLU A 1 1000 ? -25.783 32.730 -4.680 1.00 80.25 1000 GLU A O 1
ATOM 7856 N N . ASN A 1 1001 ? -25.371 33.373 -6.796 1.00 82.75 1001 ASN A N 1
ATOM 7857 C CA . ASN A 1 1001 ? -26.391 32.545 -7.410 1.00 82.75 1001 ASN A CA 1
ATOM 7858 C C . ASN A 1 1001 ? -25.820 31.268 -8.046 1.00 82.75 1001 ASN A C 1
ATOM 7860 O O . ASN A 1 1001 ? -26.619 30.460 -8.522 1.00 82.75 1001 ASN A O 1
ATOM 7864 N N . ALA A 1 1002 ? -24.505 31.032 -7.989 1.00 86.44 1002 ALA A N 1
ATOM 7865 C CA . ALA A 1 1002 ? -23.873 29.775 -8.393 1.00 86.44 1002 ALA A CA 1
ATOM 7866 C C . ALA A 1 1002 ? -24.050 28.693 -7.303 1.00 86.44 1002 ALA A C 1
ATOM 7868 O O . ALA A 1 1002 ? -23.290 28.595 -6.336 1.00 86.44 1002 ALA A O 1
ATOM 7869 N N . LYS A 1 1003 ? -25.122 27.901 -7.417 1.00 87.94 1003 LYS A N 1
ATOM 7870 C CA . LYS A 1 1003 ? -25.600 26.969 -6.374 1.00 87.94 1003 LYS A CA 1
ATOM 7871 C C . LYS A 1 1003 ? -25.895 25.585 -6.923 1.00 87.94 1003 LYS A C 1
ATOM 7873 O O . LYS A 1 1003 ? -26.244 25.426 -8.090 1.00 87.94 1003 LYS A O 1
ATOM 7878 N N . ILE A 1 1004 ? -25.812 24.601 -6.034 1.00 86.69 1004 ILE A N 1
ATOM 7879 C CA . ILE A 1 1004 ? -26.236 23.227 -6.301 1.00 86.69 1004 ILE A CA 1
ATOM 7880 C C . ILE A 1 1004 ? -27.766 23.178 -6.321 1.00 86.69 1004 ILE A C 1
ATOM 7882 O O . ILE A 1 1004 ? -28.420 23.686 -5.409 1.00 86.69 1004 ILE A O 1
ATOM 7886 N N . LYS A 1 1005 ? -28.328 22.595 -7.381 1.00 76.81 1005 LYS A N 1
ATOM 7887 C CA . LYS A 1 1005 ? -29.770 22.528 -7.639 1.00 76.81 1005 LYS A CA 1
ATOM 7888 C C . LYS A 1 1005 ? -30.395 21.232 -7.128 1.00 76.81 1005 LYS A C 1
ATOM 7890 O O . LYS A 1 1005 ? -31.412 21.297 -6.443 1.00 76.81 1005 LYS A O 1
ATOM 7895 N N . GLN A 1 1006 ? -29.813 20.074 -7.448 1.00 67.31 1006 GLN A N 1
ATOM 7896 C CA . GLN A 1 1006 ? -30.399 18.768 -7.124 1.00 67.31 1006 GLN A CA 1
ATOM 7897 C C . GLN A 1 1006 ? -29.325 17.680 -6.957 1.00 67.31 1006 GLN A C 1
ATOM 7899 O O . GLN A 1 1006 ? -28.298 17.700 -7.630 1.00 67.31 1006 GLN A O 1
ATOM 7904 N N . VAL A 1 1007 ? -29.587 16.717 -6.068 1.00 57.06 1007 VAL A N 1
ATOM 7905 C CA . VAL A 1 1007 ? -28.837 15.456 -5.916 1.00 57.06 1007 VAL A CA 1
ATOM 7906 C C . VAL A 1 1007 ? -29.785 14.342 -6.343 1.00 57.06 1007 VAL A C 1
ATOM 7908 O O . VAL A 1 1007 ? -30.907 14.308 -5.841 1.00 57.06 1007 VAL A O 1
ATOM 7911 N N . ALA A 1 1008 ? -29.398 13.487 -7.288 1.00 40.84 1008 ALA A N 1
ATOM 7912 C CA . ALA A 1 1008 ? -30.335 12.546 -7.904 1.00 40.84 1008 ALA A CA 1
ATOM 7913 C C . ALA A 1 1008 ? -30.935 11.538 -6.888 1.00 40.84 1008 ALA A C 1
ATOM 7915 O O . ALA A 1 1008 ? -30.240 10.658 -6.382 1.00 40.84 1008 ALA A O 1
ATOM 7916 N N . GLU A 1 1009 ? -32.243 11.651 -6.622 1.00 29.72 1009 GLU A N 1
ATOM 7917 C CA . GLU A 1 1009 ? -33.147 10.537 -6.298 1.00 29.72 1009 GLU A CA 1
ATOM 7918 C C . GLU A 1 1009 ? -34.013 10.307 -7.544 1.00 29.72 1009 GLU A C 1
ATOM 7920 O O . GLU A 1 1009 ? -34.554 11.260 -8.108 1.00 29.72 1009 GLU A O 1
ATOM 7925 N N . ILE A 1 1010 ? -34.088 9.060 -8.018 1.00 29.98 1010 ILE A N 1
ATOM 7926 C CA . ILE A 1 1010 ? -34.780 8.704 -9.262 1.00 29.98 1010 ILE A CA 1
ATOM 7927 C C . ILE A 1 1010 ? -36.290 8.900 -9.071 1.00 29.98 1010 ILE A C 1
ATOM 7929 O O . ILE A 1 1010 ? -36.951 8.121 -8.386 1.00 29.98 1010 ILE A O 1
ATOM 7933 N N . GLN A 1 1011 ? -36.842 9.929 -9.715 1.00 25.78 1011 GLN A N 1
ATOM 7934 C CA . GLN A 1 1011 ? -38.226 9.913 -10.180 1.00 25.78 1011 GLN A CA 1
ATOM 7935 C C . GLN A 1 1011 ? -38.274 9.074 -11.461 1.00 25.78 1011 GLN A C 1
ATOM 7937 O O . GLN A 1 1011 ? -37.530 9.338 -12.405 1.00 25.78 1011 GLN A O 1
ATOM 7942 N N . ASN A 1 1012 ? -39.139 8.058 -11.485 1.00 27.98 1012 ASN A N 1
ATOM 7943 C CA . ASN A 1 1012 ? -39.414 7.263 -12.679 1.00 27.98 1012 ASN A CA 1
ATOM 7944 C C . ASN A 1 1012 ? -39.971 8.168 -13.784 1.00 27.98 1012 ASN A C 1
ATOM 7946 O O . ASN A 1 1012 ? -41.111 8.622 -13.692 1.00 27.98 1012 ASN A O 1
ATOM 7950 N N . ASN A 1 1013 ? -39.177 8.387 -14.829 1.00 28.12 1013 ASN A N 1
ATOM 7951 C CA . ASN A 1 1013 ? -39.649 8.895 -16.109 1.00 28.12 1013 ASN A CA 1
ATOM 7952 C C . ASN A 1 1013 ? -39.707 7.719 -17.089 1.00 28.12 1013 ASN A C 1
ATOM 7954 O O . ASN A 1 1013 ? -38.678 7.191 -17.507 1.00 28.12 1013 ASN A O 1
ATOM 7958 N N . GLU A 1 1014 ? -40.923 7.307 -17.439 1.00 30.53 1014 GLU A N 1
ATOM 7959 C CA . GLU A 1 1014 ? -41.179 6.520 -18.642 1.00 30.53 1014 GLU A CA 1
ATOM 7960 C C . GLU A 1 1014 ? -41.221 7.453 -19.862 1.00 30.53 1014 GLU A C 1
ATOM 7962 O O . GLU A 1 1014 ? -41.900 8.480 -19.850 1.00 30.53 1014 GLU A O 1
ATOM 7967 N N . GLY A 1 1015 ? -40.531 7.044 -20.930 1.00 26.88 1015 GLY A N 1
ATOM 7968 C CA . GLY A 1 1015 ? -40.592 7.628 -22.275 1.00 26.88 1015 GLY A CA 1
ATOM 7969 C C . GLY A 1 1015 ? -39.294 8.341 -22.666 1.00 26.88 1015 GLY A C 1
ATOM 7970 O O . GLY A 1 1015 ? -38.819 9.212 -21.955 1.00 26.88 1015 GLY A O 1
ATOM 7971 N N . GLY A 1 1016 ? -38.639 8.058 -23.786 1.00 26.06 1016 GLY A N 1
ATOM 7972 C CA . GLY A 1 1016 ? -38.891 7.146 -24.894 1.00 26.06 1016 GLY A CA 1
ATOM 7973 C C . GLY A 1 1016 ? -37.824 7.432 -25.958 1.00 26.06 1016 GLY A C 1
ATOM 7974 O O . GLY A 1 1016 ? -37.349 8.562 -26.055 1.00 26.06 1016 GLY A O 1
ATOM 7975 N N . ASN A 1 1017 ? -37.427 6.436 -26.746 1.00 26.39 1017 ASN A N 1
ATOM 7976 C CA . ASN A 1 1017 ? -36.804 6.713 -28.037 1.00 26.39 1017 ASN A CA 1
ATOM 7977 C C . ASN A 1 1017 ? -37.130 5.584 -29.020 1.00 26.39 1017 ASN A C 1
ATOM 7979 O O . ASN A 1 1017 ? -36.475 4.544 -29.028 1.00 26.39 1017 ASN A O 1
ATOM 7983 N N . ASP A 1 1018 ? -38.169 5.810 -29.823 1.00 28.75 1018 ASP A N 1
ATOM 7984 C CA . ASP A 1 1018 ? -38.417 5.072 -31.055 1.00 28.75 1018 ASP A CA 1
ATOM 7985 C C . ASP A 1 1018 ? -37.440 5.571 -32.127 1.00 28.75 1018 ASP A C 1
ATOM 7987 O O . ASP A 1 1018 ? -37.536 6.701 -32.607 1.00 28.75 1018 ASP A O 1
ATOM 7991 N N . GLY A 1 1019 ? -36.515 4.704 -32.533 1.00 26.52 1019 GLY A N 1
ATOM 7992 C CA . GLY A 1 1019 ? -35.874 4.769 -33.840 1.00 26.52 1019 GLY A CA 1
ATOM 7993 C C . GLY A 1 1019 ? -36.520 3.726 -34.746 1.00 26.52 1019 GLY A C 1
ATOM 7994 O O . GLY A 1 1019 ? -36.411 2.543 -34.454 1.00 26.52 1019 GLY A O 1
ATOM 7995 N N . MET A 1 1020 ? -37.213 4.207 -35.785 1.00 27.11 1020 MET A N 1
ATOM 7996 C CA . MET A 1 1020 ? -37.659 3.521 -37.011 1.00 27.11 1020 MET A CA 1
ATOM 7997 C C . MET A 1 1020 ? -37.451 1.997 -37.079 1.00 27.11 1020 MET A C 1
ATOM 7999 O O . MET A 1 1020 ? -36.322 1.537 -37.178 1.00 27.11 1020 MET A O 1
ATOM 8003 N N . ASP A 1 1021 ? -38.544 1.236 -37.175 1.00 26.86 1021 ASP A N 1
ATOM 8004 C CA . ASP A 1 1021 ? -38.874 0.471 -38.386 1.00 26.86 1021 ASP A CA 1
ATOM 8005 C C . ASP A 1 1021 ? -40.276 -0.153 -38.274 1.00 26.86 1021 ASP A C 1
ATOM 8007 O O . ASP A 1 1021 ? -40.828 -0.333 -37.191 1.00 26.86 1021 ASP A O 1
ATOM 8011 N N . GLY A 1 1022 ? -40.915 -0.338 -39.427 1.00 25.66 1022 GLY A N 1
ATOM 8012 C CA . GLY A 1 1022 ? -42.362 -0.448 -39.549 1.00 25.66 1022 GLY A CA 1
ATOM 8013 C C . GLY A 1 1022 ? -43.014 -1.800 -39.240 1.00 25.66 1022 GLY A C 1
ATOM 8014 O O . GLY A 1 1022 ? -42.381 -2.826 -39.029 1.00 25.66 1022 GLY A O 1
ATOM 8015 N N . GLU A 1 1023 ? -44.341 -1.727 -39.376 1.00 25.42 1023 GLU A N 1
ATOM 8016 C CA . GLU A 1 1023 ? -45.333 -2.789 -39.586 1.00 25.42 1023 GLU A CA 1
ATOM 8017 C C . GLU A 1 1023 ? -46.132 -3.346 -38.386 1.00 25.42 1023 GLU A C 1
ATOM 8019 O O . GLU A 1 1023 ? -45.710 -4.202 -37.624 1.00 25.42 1023 GLU A O 1
ATOM 8024 N N . ASN A 1 1024 ? -47.415 -2.959 -38.424 1.00 25.77 1024 ASN A N 1
ATOM 8025 C CA . ASN A 1 1024 ? -48.620 -3.786 -38.282 1.00 25.77 1024 ASN A CA 1
ATOM 8026 C C . ASN A 1 1024 ? -49.112 -4.303 -36.908 1.00 25.77 1024 ASN A C 1
ATOM 8028 O O . ASN A 1 1024 ? -48.597 -5.244 -36.323 1.00 25.77 1024 ASN A O 1
ATOM 8032 N N . LYS A 1 1025 ? -50.350 -3.842 -36.643 1.00 26.67 1025 LYS A N 1
ATOM 8033 C CA . LYS A 1 1025 ? -51.534 -4.555 -36.112 1.00 26.67 1025 LYS A CA 1
ATOM 8034 C C . LYS A 1 1025 ? -51.698 -4.748 -34.594 1.00 26.67 1025 LYS A C 1
ATOM 8036 O O . LYS A 1 1025 ? -51.182 -5.671 -33.981 1.00 26.67 1025 LYS A O 1
ATOM 8041 N N . LYS A 1 1026 ? -52.640 -3.944 -34.079 1.00 28.77 1026 LYS A N 1
ATOM 8042 C CA . LYS A 1 1026 ? -53.625 -4.237 -33.011 1.00 28.77 1026 LYS A CA 1
ATOM 8043 C C . LYS A 1 1026 ? -54.362 -5.582 -33.235 1.00 28.77 1026 LYS A C 1
ATOM 8045 O O . LYS A 1 1026 ? -54.507 -5.967 -34.402 1.00 28.77 1026 LYS A O 1
ATOM 8050 N N . PRO A 1 1027 ? -54.873 -6.265 -32.178 1.00 37.44 1027 PRO A N 1
ATOM 8051 C CA . PRO A 1 1027 ? -56.165 -5.875 -31.570 1.00 37.44 1027 PRO A CA 1
ATOM 8052 C C . PRO A 1 1027 ? -56.354 -6.053 -30.039 1.00 37.44 1027 PRO A C 1
ATOM 8054 O O . PRO A 1 1027 ? -55.849 -6.987 -29.430 1.00 37.44 1027 PRO A O 1
ATOM 8057 N N . ASP A 1 1028 ? -57.124 -5.101 -29.493 1.00 28.80 1028 ASP A N 1
ATOM 8058 C CA . ASP A 1 1028 ? -58.220 -5.113 -28.496 1.00 28.80 1028 ASP A CA 1
ATOM 8059 C C . ASP A 1 1028 ? -58.330 -6.172 -27.376 1.00 28.80 1028 ASP A C 1
ATOM 8061 O O . ASP A 1 1028 ? -58.390 -7.371 -27.636 1.00 28.80 1028 ASP A O 1
ATOM 8065 N N . THR A 1 1029 ? -58.588 -5.711 -26.137 1.00 26.95 1029 THR A N 1
ATOM 8066 C CA . THR A 1 1029 ? -59.911 -5.834 -25.457 1.00 26.95 1029 THR A CA 1
ATOM 8067 C C . THR A 1 1029 ? -60.004 -5.051 -24.126 1.00 26.95 1029 THR A C 1
ATOM 8069 O O . THR A 1 1029 ? -58.997 -4.773 -23.479 1.00 26.95 1029 THR A O 1
ATOM 8072 N N . GLU A 1 1030 ? -61.244 -4.653 -23.802 1.00 34.25 1030 GLU A N 1
ATOM 8073 C CA . GLU A 1 1030 ? -61.806 -3.897 -22.654 1.00 34.25 1030 GLU A CA 1
ATOM 8074 C C . GLU A 1 1030 ? -61.625 -4.642 -21.295 1.00 34.25 1030 GLU A C 1
ATOM 8076 O O . GLU A 1 1030 ? -61.176 -5.780 -21.294 1.00 34.25 1030 GLU A O 1
ATOM 8081 N N . GLU A 1 1031 ? -61.937 -4.194 -20.067 1.00 37.09 1031 GLU A N 1
ATOM 8082 C CA . GLU A 1 1031 ? -62.792 -3.155 -19.461 1.00 37.09 1031 GLU A CA 1
ATOM 8083 C C . GLU A 1 1031 ? -62.477 -3.160 -17.928 1.00 37.09 1031 GLU A C 1
ATOM 8085 O O . GLU A 1 1031 ? -62.096 -4.196 -17.385 1.00 37.09 1031 GLU A O 1
ATOM 8090 N N . THR A 1 1032 ? -62.493 -2.070 -17.149 1.00 32.22 1032 THR A N 1
ATOM 8091 C CA . THR A 1 1032 ? -63.567 -1.620 -16.213 1.00 32.22 1032 THR A CA 1
ATOM 8092 C C . THR A 1 1032 ? -62.855 -0.697 -15.189 1.00 32.22 1032 THR A C 1
ATOM 8094 O O . THR A 1 1032 ? -61.747 -0.991 -14.759 1.00 32.22 1032 THR A O 1
ATOM 8097 N N . GLY A 1 1033 ? -63.299 0.485 -14.757 1.00 41.03 1033 GLY A N 1
ATOM 8098 C CA . GLY A 1 1033 ? -64.634 0.949 -14.382 1.00 41.03 1033 GLY A CA 1
ATOM 8099 C C . GLY A 1 1033 ? -64.656 1.456 -12.921 1.00 41.03 1033 GLY A C 1
ATOM 8100 O O . GLY A 1 1033 ? -65.356 2.412 -12.611 1.00 41.03 1033 GLY A O 1
ATOM 8101 N N . ALA A 1 1034 ? -63.827 0.892 -12.029 1.00 34.09 1034 ALA A N 1
ATOM 8102 C CA . ALA A 1 1034 ? -63.910 1.143 -10.579 1.00 34.09 1034 ALA A CA 1
ATOM 8103 C C . ALA A 1 1034 ? -62.749 1.966 -9.969 1.00 34.09 1034 ALA A C 1
ATOM 8105 O O . ALA A 1 1034 ? -62.864 2.448 -8.847 1.00 34.09 1034 ALA A O 1
ATOM 8106 N N . ALA A 1 1035 ? -61.648 2.186 -10.697 1.00 38.38 1035 ALA A N 1
ATOM 8107 C CA . ALA A 1 1035 ? -60.454 2.862 -10.167 1.00 38.38 1035 ALA A CA 1
ATOM 8108 C C . ALA A 1 1035 ? -60.513 4.406 -10.199 1.00 38.38 1035 ALA A C 1
ATOM 8110 O O . ALA A 1 1035 ? -59.679 5.075 -9.592 1.00 38.38 1035 ALA A O 1
ATOM 8111 N N . LYS A 1 1036 ? -61.494 4.997 -10.896 1.00 36.69 1036 LYS A N 1
ATOM 8112 C CA . LYS A 1 1036 ? -61.491 6.438 -11.199 1.00 36.69 1036 LYS A CA 1
ATOM 8113 C C . LYS A 1 1036 ? -62.022 7.320 -10.060 1.00 36.69 1036 LYS A C 1
ATOM 8115 O O . LYS A 1 1036 ? -61.535 8.430 -9.895 1.00 36.69 1036 LYS A O 1
ATOM 8120 N N . SER A 1 1037 ? -62.944 6.828 -9.224 1.00 35.69 1037 SER A N 1
ATOM 8121 C CA . SER A 1 1037 ? -63.528 7.650 -8.146 1.00 35.69 1037 SER A CA 1
ATOM 8122 C C . SER A 1 1037 ? -62.698 7.683 -6.856 1.00 35.69 1037 SER A C 1
ATOM 8124 O O . SER A 1 1037 ? -62.870 8.595 -6.055 1.00 35.69 1037 SER A O 1
ATOM 8126 N N . ALA A 1 1038 ? -61.794 6.719 -6.640 1.00 40.19 1038 ALA A N 1
ATOM 8127 C CA . ALA A 1 1038 ? -60.892 6.708 -5.481 1.00 40.19 1038 ALA A CA 1
ATOM 8128 C C . ALA A 1 1038 ? -59.664 7.620 -5.678 1.00 40.19 1038 ALA A C 1
ATOM 8130 O O . ALA A 1 1038 ? -59.126 8.151 -4.709 1.00 40.19 1038 ALA A O 1
ATOM 8131 N N . LEU A 1 1039 ? -59.247 7.849 -6.932 1.00 39.44 1039 LEU A N 1
ATOM 8132 C CA . LEU A 1 1039 ? -58.130 8.741 -7.267 1.00 39.44 1039 LEU A CA 1
ATOM 8133 C C . LEU A 1 1039 ? -58.474 10.226 -7.053 1.00 39.44 1039 LEU A C 1
ATOM 8135 O O . LEU A 1 1039 ? -57.628 11.001 -6.608 1.00 39.44 1039 LEU A O 1
ATOM 8139 N N . GLU A 1 1040 ? -59.718 10.624 -7.332 1.00 38.19 1040 GLU A N 1
ATOM 8140 C CA . GLU A 1 1040 ? -60.139 12.029 -7.254 1.00 38.19 1040 GLU A CA 1
ATOM 8141 C C . GLU A 1 1040 ? -60.242 12.541 -5.805 1.00 38.19 1040 GLU A C 1
ATOM 8143 O O . GLU A 1 1040 ? -59.929 13.703 -5.545 1.00 38.19 1040 GLU A O 1
ATOM 8148 N N . SER A 1 1041 ? -60.577 11.688 -4.825 1.00 40.88 1041 SER A N 1
ATOM 8149 C CA . SER A 1 1041 ? -60.623 12.108 -3.412 1.00 40.88 1041 SER A CA 1
ATOM 8150 C C . SER A 1 1041 ? -59.240 12.218 -2.759 1.00 40.88 1041 SER A C 1
ATOM 8152 O O . SER A 1 1041 ? -59.066 13.006 -1.832 1.00 40.88 1041 SER A O 1
ATOM 8154 N N . ILE A 1 1042 ? -58.249 11.452 -3.234 1.00 45.91 1042 ILE A N 1
ATOM 8155 C CA . ILE A 1 1042 ? -56.863 11.486 -2.732 1.00 45.91 1042 ILE A CA 1
ATOM 8156 C C . ILE A 1 1042 ? -56.122 12.721 -3.270 1.00 45.91 1042 ILE A C 1
ATOM 8158 O O . ILE A 1 1042 ? -55.390 13.375 -2.528 1.00 45.91 1042 ILE A O 1
ATOM 8162 N N . SER A 1 1043 ? -56.373 13.101 -4.528 1.00 43.59 1043 SER A N 1
ATOM 8163 C CA . SER A 1 1043 ? -55.810 14.314 -5.140 1.00 43.59 1043 SER A CA 1
ATOM 8164 C C . SER A 1 1043 ? -56.221 15.590 -4.392 1.00 43.59 1043 SER A C 1
ATOM 8166 O O . SER A 1 1043 ? -55.370 16.433 -4.108 1.00 43.59 1043 SER A O 1
ATOM 8168 N N . ALA A 1 1044 ? -57.487 15.701 -3.978 1.00 43.69 1044 ALA A N 1
ATOM 8169 C CA . ALA A 1 1044 ? -57.979 16.883 -3.270 1.00 43.69 1044 ALA A CA 1
ATOM 8170 C C . ALA A 1 1044 ? -57.386 17.046 -1.852 1.00 43.69 1044 ALA A C 1
ATOM 8172 O O . ALA A 1 1044 ? -57.183 18.171 -1.393 1.00 43.69 1044 ALA A O 1
ATOM 8173 N N . ALA A 1 1045 ? -57.087 15.941 -1.156 1.00 47.78 1045 ALA A N 1
ATOM 8174 C CA . ALA A 1 1045 ? -56.470 15.973 0.173 1.00 47.78 1045 ALA A CA 1
ATOM 8175 C C . ALA A 1 1045 ? -54.976 16.349 0.117 1.00 47.78 1045 ALA A C 1
ATOM 8177 O O . ALA A 1 1045 ? -54.485 17.073 0.987 1.00 47.78 1045 ALA A O 1
ATOM 8178 N N . ASN A 1 1046 ? -54.270 15.917 -0.933 1.00 48.28 1046 ASN A N 1
ATOM 8179 C CA . ASN A 1 1046 ? -52.854 16.229 -1.141 1.00 48.28 1046 ASN A CA 1
ATOM 8180 C C . ASN A 1 1046 ? -52.625 17.711 -1.491 1.00 48.28 1046 ASN A C 1
ATOM 8182 O O . ASN A 1 1046 ? -51.692 18.323 -0.968 1.00 48.28 1046 ASN A O 1
ATOM 8186 N N . ASP A 1 1047 ? -53.520 18.323 -2.271 1.00 52.91 1047 ASP A N 1
ATOM 8187 C CA . ASP A 1 1047 ? -53.447 19.754 -2.611 1.00 52.91 1047 ASP A CA 1
ATOM 8188 C C . ASP A 1 1047 ? -53.640 20.673 -1.394 1.00 52.91 1047 ASP A C 1
ATOM 8190 O O . ASP A 1 1047 ? -53.044 21.752 -1.307 1.00 52.91 1047 ASP A O 1
ATOM 8194 N N . ALA A 1 1048 ? -54.456 20.254 -0.422 1.00 56.34 1048 ALA A N 1
ATOM 8195 C CA . ALA A 1 1048 ? -54.664 21.010 0.810 1.00 56.34 1048 ALA A CA 1
ATOM 8196 C C . ALA A 1 1048 ? -53.410 21.003 1.703 1.00 56.34 1048 ALA A C 1
ATOM 8198 O O . ALA A 1 1048 ? -53.030 22.045 2.241 1.00 56.34 1048 ALA A O 1
ATOM 8199 N N . ARG A 1 1049 ? -52.731 19.852 1.813 1.00 62.44 1049 ARG A N 1
ATOM 8200 C CA . ARG A 1 1049 ? -51.501 19.718 2.608 1.00 62.44 1049 ARG A CA 1
ATOM 8201 C C . ARG A 1 1049 ? -50.318 20.455 1.979 1.00 62.44 1049 ARG A C 1
ATOM 8203 O O . ARG A 1 1049 ? -49.497 21.013 2.706 1.00 62.44 1049 ARG A O 1
ATOM 8210 N N . LEU A 1 1050 ? -50.255 20.509 0.648 1.00 51.66 1050 LEU A N 1
ATOM 8211 C CA . LEU A 1 1050 ? -49.213 21.239 -0.074 1.00 51.66 1050 LEU A CA 1
ATOM 8212 C C . LEU A 1 1050 ? -49.269 22.747 0.221 1.00 51.66 1050 LEU A C 1
ATOM 8214 O O . LEU A 1 1050 ? -48.249 23.346 0.555 1.00 51.66 1050 LEU A O 1
ATOM 8218 N N . LYS A 1 1051 ? -50.469 23.343 0.220 1.00 67.38 1051 LYS A N 1
ATOM 8219 C CA . LYS A 1 1051 ? -50.657 24.768 0.554 1.00 67.38 1051 LYS A CA 1
ATOM 8220 C C . LYS A 1 1051 ? -50.280 25.109 1.997 1.00 67.38 1051 LYS A C 1
ATOM 8222 O O . LYS A 1 1051 ? -49.805 26.210 2.270 1.00 67.38 1051 LYS A O 1
ATOM 8227 N N . GLU A 1 1052 ? -50.489 24.179 2.923 1.00 63.16 1052 GLU A N 1
ATOM 8228 C CA . GLU A 1 1052 ? -50.114 24.350 4.329 1.00 63.16 1052 GLU A CA 1
ATOM 8229 C C . GLU A 1 1052 ? -48.583 24.335 4.507 1.00 63.16 1052 GLU A C 1
ATOM 8231 O O . GLU A 1 1052 ? -48.022 25.210 5.169 1.00 63.16 1052 GLU A O 1
ATOM 8236 N N . LEU A 1 1053 ? -47.895 23.415 3.821 1.00 53.34 1053 LEU A N 1
ATOM 8237 C CA . LEU A 1 1053 ? -46.430 23.324 3.807 1.00 53.34 1053 LEU A CA 1
ATOM 8238 C C . LEU A 1 1053 ? -45.763 24.518 3.104 1.00 53.34 1053 LEU A C 1
ATOM 8240 O O . LEU A 1 1053 ? -44.680 24.954 3.503 1.00 53.34 1053 LEU A O 1
ATOM 8244 N N . GLU A 1 1054 ? -46.398 25.084 2.077 1.00 61.47 1054 GLU A N 1
ATOM 8245 C CA . GLU A 1 1054 ? -45.934 26.317 1.430 1.00 61.47 1054 GLU A CA 1
ATOM 8246 C C . GLU A 1 1054 ? -46.026 27.526 2.374 1.00 61.47 1054 GLU A C 1
ATOM 8248 O O . GLU A 1 1054 ? -45.115 28.362 2.412 1.00 61.47 1054 GLU A O 1
ATOM 8253 N N . ALA A 1 1055 ? -47.084 27.601 3.188 1.00 70.38 1055 ALA A N 1
ATOM 8254 C CA . ALA A 1 1055 ? -47.256 28.661 4.177 1.00 70.38 1055 ALA A CA 1
ATOM 8255 C C . ALA A 1 1055 ? -46.237 28.564 5.331 1.00 70.38 1055 ALA A C 1
ATOM 8257 O O . ALA A 1 1055 ? -45.689 29.590 5.748 1.00 70.38 1055 ALA A O 1
ATOM 8258 N N . GLU A 1 1056 ? -45.931 27.356 5.817 1.00 68.12 1056 GLU A N 1
ATOM 8259 C CA . GLU A 1 1056 ? -44.882 27.139 6.828 1.00 68.12 1056 GLU A CA 1
ATOM 8260 C C . GLU A 1 1056 ? -43.484 27.477 6.296 1.00 68.12 1056 GLU A C 1
ATOM 8262 O O . GLU A 1 1056 ? -42.727 28.192 6.958 1.00 68.12 1056 GLU A O 1
ATOM 8267 N N . ASN A 1 1057 ? -43.158 27.055 5.071 1.00 55.94 1057 ASN A N 1
ATOM 8268 C CA . ASN A 1 1057 ? -41.876 27.383 4.444 1.00 55.94 1057 ASN A CA 1
ATOM 8269 C C . ASN A 1 1057 ? -41.688 28.889 4.237 1.00 55.94 1057 ASN A C 1
ATOM 8271 O O . ASN A 1 1057 ? -40.570 29.397 4.354 1.00 55.94 1057 ASN A O 1
ATOM 8275 N N . LYS A 1 1058 ? -42.771 29.623 3.955 1.00 75.69 1058 LYS A N 1
ATOM 8276 C CA . LYS A 1 1058 ? -42.715 31.083 3.851 1.00 75.69 1058 LYS A CA 1
ATOM 8277 C C . LYS A 1 1058 ? -42.367 31.734 5.195 1.00 75.69 1058 LYS A C 1
ATOM 8279 O O . LYS A 1 1058 ? -41.476 32.577 5.233 1.00 75.69 1058 LYS A O 1
ATOM 8284 N N . LYS A 1 1059 ? -42.990 31.295 6.294 1.00 73.12 1059 LYS A N 1
ATOM 8285 C CA . LYS A 1 1059 ? -42.676 31.789 7.649 1.00 73.12 1059 LYS A CA 1
ATOM 8286 C C . LYS A 1 1059 ? -41.241 31.480 8.078 1.00 73.12 1059 LYS A C 1
ATOM 8288 O O . LYS A 1 1059 ? -40.578 32.338 8.650 1.00 73.12 1059 LYS A O 1
ATOM 8293 N N . LEU A 1 1060 ? -40.746 30.278 7.783 1.00 60.75 1060 LEU A N 1
ATOM 8294 C CA . LEU A 1 1060 ? -39.374 29.889 8.124 1.00 60.75 1060 LEU A CA 1
ATOM 8295 C C . LEU A 1 1060 ? -38.327 30.719 7.369 1.00 60.75 1060 LEU A C 1
ATOM 8297 O O . LEU A 1 1060 ? -37.304 31.083 7.949 1.00 60.75 1060 LEU A O 1
ATOM 8301 N N . LYS A 1 1061 ? -38.594 31.068 6.103 1.00 64.50 1061 LYS A N 1
ATOM 8302 C CA . LYS A 1 1061 ? -37.734 31.977 5.329 1.00 64.50 1061 LYS A CA 1
ATOM 8303 C C . LYS A 1 1061 ? -37.694 33.384 5.926 1.00 64.50 1061 LYS A C 1
ATOM 8305 O O . LYS A 1 1061 ? -36.615 33.956 6.024 1.00 64.50 1061 LYS A O 1
ATOM 8310 N N . GLU A 1 1062 ? -38.837 33.909 6.365 1.00 75.88 1062 GLU A N 1
ATOM 8311 C CA . GLU A 1 1062 ? -38.912 35.230 7.003 1.00 75.88 1062 GLU A CA 1
ATOM 8312 C C . GLU A 1 1062 ? -38.109 35.273 8.321 1.00 75.88 1062 GLU A C 1
ATOM 8314 O O . GLU A 1 1062 ? -37.343 36.212 8.531 1.00 75.88 1062 GLU A O 1
ATOM 8319 N N . SER A 1 1063 ? -38.177 34.229 9.161 1.00 66.19 1063 SER A N 1
ATOM 8320 C CA . SER A 1 1063 ? -37.349 34.145 10.380 1.00 66.19 1063 SER A CA 1
ATOM 8321 C C . SER A 1 1063 ? -35.847 33.982 10.106 1.00 66.19 1063 SER A C 1
ATOM 8323 O O . SER A 1 1063 ? -35.028 34.499 10.866 1.00 66.19 1063 SER A O 1
ATOM 8325 N N . LEU A 1 1064 ? -35.459 33.285 9.033 1.00 60.12 1064 LEU A N 1
ATOM 8326 C CA . LEU A 1 1064 ? -34.051 33.145 8.639 1.00 60.12 1064 LEU A CA 1
ATOM 8327 C C . LEU A 1 1064 ? -33.440 34.474 8.180 1.00 60.12 1064 LEU A C 1
ATOM 8329 O O . LEU A 1 1064 ? -32.306 34.781 8.548 1.00 60.12 1064 LEU A O 1
ATOM 8333 N N . ASP A 1 1065 ? -34.193 35.281 7.430 1.00 69.81 1065 ASP A N 1
ATOM 8334 C CA . ASP A 1 1065 ? -33.747 36.611 6.995 1.00 69.81 1065 ASP A CA 1
ATOM 8335 C C . ASP A 1 1065 ? -33.552 37.572 8.178 1.00 69.81 1065 ASP A C 1
ATOM 8337 O O . ASP A 1 1065 ? -32.666 38.432 8.152 1.00 69.81 1065 ASP A O 1
ATOM 8341 N N . GLU A 1 1066 ? -34.357 37.431 9.232 1.00 76.88 1066 GLU A N 1
ATOM 8342 C CA . GLU A 1 1066 ? -34.256 38.253 10.438 1.00 76.88 1066 GLU A CA 1
ATOM 8343 C C . GLU A 1 1066 ? -33.021 37.882 11.280 1.00 76.88 1066 GLU A C 1
ATOM 8345 O O . GLU A 1 1066 ? -32.237 38.761 11.648 1.00 76.88 1066 GLU A O 1
ATOM 8350 N N . LEU A 1 1067 ? -32.761 36.582 11.463 1.00 67.62 1067 LEU A N 1
ATOM 8351 C CA . LEU A 1 1067 ? -31.554 36.075 12.132 1.00 67.62 1067 LEU A CA 1
ATOM 8352 C C . LEU A 1 1067 ? -30.265 36.413 11.368 1.00 67.62 1067 LEU A C 1
ATOM 8354 O O . LEU A 1 1067 ? -29.240 36.724 11.978 1.00 67.62 1067 LEU A O 1
ATOM 8358 N N . GLN A 1 1068 ? -30.302 36.394 10.033 1.00 61.16 1068 GLN A N 1
ATOM 8359 C CA . GLN A 1 1068 ? -29.142 36.747 9.214 1.00 61.16 1068 GLN A CA 1
ATOM 8360 C C . GLN A 1 1068 ? -28.757 38.225 9.386 1.00 61.16 1068 GLN A C 1
ATOM 8362 O O . GLN A 1 1068 ? -27.571 38.541 9.505 1.00 61.16 1068 GLN A O 1
ATOM 8367 N N . LYS A 1 1069 ? -29.745 39.127 9.482 1.00 80.12 1069 LYS A N 1
ATOM 8368 C CA . LYS A 1 1069 ? -29.502 40.553 9.770 1.00 80.12 1069 LYS A CA 1
ATOM 8369 C C . LYS A 1 1069 ? -28.884 40.767 11.151 1.00 80.12 1069 LYS A C 1
ATOM 8371 O O . LYS A 1 1069 ? -28.019 41.630 11.305 1.00 80.12 1069 LYS A O 1
ATOM 8376 N N . GLU A 1 1070 ? -29.296 39.987 12.147 1.00 78.25 1070 GLU A N 1
ATOM 8377 C CA . GLU A 1 1070 ? -28.743 40.066 13.502 1.00 78.25 1070 GLU A CA 1
ATOM 8378 C C . GLU A 1 1070 ? -27.291 39.555 13.560 1.00 78.25 1070 GLU A C 1
ATOM 8380 O O . GLU A 1 1070 ? -26.427 40.183 14.177 1.00 78.25 1070 GLU A O 1
ATOM 8385 N N . LEU A 1 1071 ? -26.984 38.480 12.828 1.00 61.09 1071 LEU A N 1
ATOM 8386 C CA . LEU A 1 1071 ? -25.630 37.935 12.720 1.00 61.09 1071 LEU A CA 1
ATOM 8387 C C . LEU A 1 1071 ? -24.657 38.907 12.038 1.00 61.09 1071 LEU A C 1
ATOM 8389 O O . LEU A 1 1071 ? -23.518 39.061 12.488 1.00 61.09 1071 LEU A O 1
ATOM 8393 N N . ASP A 1 1072 ? -25.090 39.570 10.966 1.00 68.69 1072 ASP A N 1
ATOM 8394 C CA . ASP A 1 1072 ? -24.252 40.530 10.244 1.00 68.69 1072 ASP A CA 1
ATOM 8395 C C . ASP A 1 1072 ? -23.992 41.790 11.085 1.00 68.69 1072 ASP A C 1
ATOM 8397 O O . ASP A 1 1072 ? -22.869 42.307 11.104 1.00 68.69 1072 ASP A O 1
ATOM 8401 N N . LYS A 1 1073 ? -24.979 42.217 11.887 1.00 80.88 1073 LYS A N 1
ATOM 8402 C CA . LYS A 1 1073 ? -24.798 43.279 12.884 1.00 80.88 1073 LYS A CA 1
ATOM 8403 C C . LYS A 1 1073 ? -23.729 42.899 13.918 1.00 80.88 1073 LYS A C 1
ATOM 8405 O O . LYS A 1 1073 ? -22.763 43.645 14.082 1.00 80.88 1073 LYS A O 1
ATOM 8410 N N . LEU A 1 1074 ? -23.829 41.719 14.537 1.00 73.94 1074 LEU A N 1
ATOM 8411 C CA . LEU A 1 1074 ? -22.869 41.251 15.550 1.00 73.94 1074 LEU A CA 1
ATOM 8412 C C . LEU A 1 1074 ? -21.441 41.085 15.000 1.00 73.94 1074 LEU A C 1
ATOM 8414 O O . LEU A 1 1074 ? -20.465 41.362 15.701 1.00 73.94 1074 LEU A O 1
ATOM 8418 N N . LYS A 1 1075 ? -21.291 40.661 13.739 1.00 65.62 1075 LYS A N 1
ATOM 8419 C CA . LYS A 1 1075 ? -19.976 40.577 13.080 1.00 65.62 1075 LYS A CA 1
ATOM 8420 C C . LYS A 1 1075 ? -19.338 41.953 12.908 1.00 65.62 1075 LYS A C 1
ATOM 8422 O O . LYS A 1 1075 ? -18.165 42.112 13.243 1.00 65.62 1075 LYS A O 1
ATOM 8427 N N . SER A 1 1076 ? -20.112 42.943 12.460 1.00 71.44 1076 SER A N 1
ATOM 8428 C CA . SER A 1 1076 ? -19.615 44.314 12.292 1.00 71.44 1076 SER A CA 1
ATOM 8429 C C . SER A 1 1076 ? -19.174 44.942 13.622 1.00 71.44 1076 SER A C 1
ATOM 8431 O O . SER A 1 1076 ? -18.124 45.582 13.691 1.00 71.44 1076 SER A O 1
ATOM 8433 N N . GLU A 1 1077 ? -19.908 44.675 14.707 1.00 75.19 1077 GLU A N 1
ATOM 8434 C CA . GLU A 1 1077 ? -19.569 45.139 16.058 1.00 75.19 1077 GLU A CA 1
ATOM 8435 C C . GLU A 1 1077 ? -18.280 44.478 16.577 1.00 75.19 1077 GLU A C 1
ATOM 8437 O O . GLU A 1 1077 ? -17.421 45.146 17.161 1.00 75.19 1077 GLU A O 1
ATOM 8442 N N . ARG A 1 1078 ? -18.087 43.181 16.303 1.00 72.00 1078 ARG A N 1
ATOM 8443 C CA . ARG A 1 1078 ? -16.873 42.445 16.687 1.00 72.00 1078 ARG A CA 1
ATOM 8444 C C . ARG A 1 1078 ? -15.632 42.927 15.935 1.00 72.00 1078 ARG A C 1
ATOM 8446 O O . ARG A 1 1078 ? -14.573 43.069 16.545 1.00 72.00 1078 ARG A O 1
ATOM 8453 N N . GLU A 1 1079 ? -15.740 43.186 14.635 1.00 73.25 1079 GLU A N 1
ATOM 8454 C CA . GLU A 1 1079 ? -14.627 43.713 13.835 1.00 73.25 1079 GLU A CA 1
ATOM 8455 C C . GLU A 1 1079 ? -14.225 45.125 14.276 1.00 73.25 1079 GLU A C 1
ATOM 8457 O O . GLU A 1 1079 ? -13.032 45.416 14.400 1.00 73.25 1079 GLU A O 1
ATOM 8462 N N . ALA A 1 1080 ? -15.205 45.980 14.591 1.00 75.00 1080 ALA A N 1
ATOM 8463 C CA . ALA A 1 1080 ? -14.949 47.306 15.145 1.00 75.00 1080 ALA A CA 1
ATOM 8464 C C . ALA A 1 1080 ? -14.209 47.225 16.493 1.00 75.00 1080 ALA A C 1
ATOM 8466 O O . ALA A 1 1080 ? -13.203 47.911 16.684 1.00 75.00 1080 ALA A O 1
ATOM 8467 N N . ALA A 1 1081 ? -14.630 46.324 17.390 1.00 76.31 1081 ALA A N 1
ATOM 8468 C CA . ALA A 1 1081 ? -13.971 46.121 18.681 1.00 76.31 1081 ALA A CA 1
ATOM 8469 C C . ALA A 1 1081 ? -12.510 45.647 18.539 1.00 76.31 1081 ALA A C 1
ATOM 8471 O O . ALA A 1 1081 ? -11.630 46.118 19.263 1.00 76.31 1081 ALA A O 1
ATOM 8472 N N . ILE A 1 1082 ? -12.224 44.761 17.576 1.00 75.88 1082 ILE A N 1
ATOM 8473 C CA . ILE A 1 1082 ? -10.859 44.278 17.303 1.00 75.88 1082 ILE A CA 1
ATOM 8474 C C . ILE A 1 1082 ? -9.961 45.414 16.793 1.00 75.88 1082 ILE A C 1
ATOM 8476 O O . ILE A 1 1082 ? -8.821 45.541 17.251 1.00 75.88 1082 ILE A O 1
ATOM 8480 N N . ARG A 1 1083 ? -10.458 46.264 15.882 1.00 80.88 1083 ARG A N 1
ATOM 8481 C CA . ARG A 1 1083 ? -9.691 47.415 15.368 1.00 80.88 1083 ARG A CA 1
ATOM 8482 C C . ARG A 1 1083 ? -9.389 48.434 16.464 1.00 80.88 1083 ARG A C 1
ATOM 8484 O O . ARG A 1 1083 ? -8.250 48.889 16.561 1.00 80.88 1083 ARG A O 1
ATOM 8491 N N . SER A 1 1084 ? -10.357 48.730 17.332 1.00 78.00 1084 SER A N 1
ATOM 8492 C CA . SER A 1 1084 ? -10.154 49.620 18.482 1.00 78.00 1084 SER A CA 1
ATOM 8493 C C . SER A 1 1084 ? -9.124 49.072 19.474 1.00 78.00 1084 SER A C 1
ATOM 8495 O O . SER A 1 1084 ? -8.219 49.804 19.866 1.00 78.00 1084 SER A O 1
ATOM 8497 N N . ALA A 1 1085 ? -9.176 47.778 19.806 1.00 81.19 1085 ALA A N 1
ATOM 8498 C CA . ALA A 1 1085 ? -8.196 47.159 20.704 1.00 81.19 1085 ALA A CA 1
ATOM 8499 C C . ALA A 1 1085 ? -6.772 47.143 20.111 1.00 81.19 1085 ALA A C 1
ATOM 8501 O O . ALA A 1 1085 ? -5.781 47.333 20.823 1.00 81.19 1085 ALA A O 1
ATOM 8502 N N . ARG A 1 1086 ? -6.646 46.941 18.791 1.00 85.12 1086 ARG A N 1
ATOM 8503 C CA . ARG A 1 1086 ? -5.353 46.997 18.089 1.00 85.12 1086 ARG A CA 1
ATOM 8504 C C . ARG A 1 1086 ? -4.782 48.418 18.087 1.00 85.12 1086 ARG A C 1
ATOM 8506 O O . ARG A 1 1086 ? -3.594 48.587 18.362 1.00 85.12 1086 ARG A O 1
ATOM 8513 N N . ALA A 1 1087 ? -5.622 49.423 17.832 1.00 85.94 1087 ALA A N 1
ATOM 8514 C CA . ALA A 1 1087 ? -5.257 50.837 17.899 1.00 85.94 1087 ALA A CA 1
ATOM 8515 C C . ALA A 1 1087 ? -4.771 51.240 19.297 1.00 85.94 1087 ALA A C 1
ATOM 8517 O O . ALA A 1 1087 ? -3.703 51.834 19.424 1.00 85.94 1087 ALA A O 1
ATOM 8518 N N . GLU A 1 1088 ? -5.493 50.844 20.345 1.00 85.88 1088 GLU A N 1
ATOM 8519 C CA . GLU A 1 1088 ? -5.124 51.131 21.734 1.00 85.88 1088 GLU A CA 1
ATOM 8520 C C . GLU A 1 1088 ? -3.757 50.544 22.109 1.00 85.88 1088 GLU A C 1
ATOM 8522 O O . GLU A 1 1088 ? -2.919 51.220 22.713 1.00 85.88 1088 GLU A O 1
ATOM 8527 N N . LYS A 1 1089 ? -3.486 49.305 21.684 1.00 84.81 1089 LYS A N 1
ATOM 8528 C CA . LYS A 1 1089 ? -2.196 48.652 21.919 1.00 84.81 1089 LYS A CA 1
ATOM 8529 C C . LYS A 1 1089 ? -1.042 49.377 21.225 1.00 84.81 1089 LYS A C 1
ATOM 8531 O O . LYS A 1 1089 ? 0.038 49.487 21.806 1.00 84.81 1089 LYS A O 1
ATOM 8536 N N . LEU A 1 1090 ? -1.257 49.867 20.003 1.00 86.00 1090 LEU A N 1
ATOM 8537 C CA . LEU A 1 1090 ? -0.234 50.602 19.264 1.00 86.00 1090 LEU A CA 1
ATOM 8538 C C . LEU A 1 1090 ? 0.045 51.970 19.895 1.00 86.00 1090 LEU A C 1
ATOM 8540 O O . LEU A 1 1090 ? 1.211 52.320 20.045 1.00 86.00 1090 LEU A O 1
ATOM 8544 N N . VAL A 1 1091 ? -0.991 52.692 20.339 1.00 87.19 1091 VAL A N 1
ATOM 8545 C CA . VAL A 1 1091 ? -0.834 53.948 21.096 1.00 87.19 1091 VAL A CA 1
ATOM 8546 C C . VAL A 1 1091 ? -0.013 53.707 22.366 1.00 87.19 1091 VAL A C 1
ATOM 8548 O O . VAL A 1 1091 ? 0.958 54.420 22.606 1.00 87.19 1091 VAL A O 1
ATOM 8551 N N . GLY A 1 1092 ? -0.299 52.639 23.118 1.00 82.00 1092 GLY A N 1
ATOM 8552 C CA . GLY A 1 1092 ? 0.513 52.265 24.282 1.00 82.00 1092 GLY A CA 1
ATOM 8553 C C . GLY A 1 1092 ? 1.966 51.906 23.934 1.00 82.00 1092 GLY A C 1
ATOM 8554 O O . GLY A 1 1092 ? 2.888 52.185 24.703 1.00 82.00 1092 GLY A O 1
ATOM 8555 N N . GLU A 1 1093 ? 2.223 51.306 22.767 1.00 81.94 1093 GLU A N 1
ATOM 8556 C CA . GLU A 1 1093 ? 3.593 51.054 22.298 1.00 81.94 1093 GLU A CA 1
ATOM 8557 C C . GLU A 1 1093 ? 4.310 52.350 21.873 1.00 81.94 1093 GLU A C 1
ATOM 8559 O O . GLU A 1 1093 ? 5.517 52.470 22.091 1.00 81.94 1093 GLU A O 1
ATOM 8564 N N . MET A 1 1094 ? 3.583 53.334 21.333 1.00 83.69 1094 MET A N 1
ATOM 8565 C CA . MET A 1 1094 ? 4.102 54.673 21.027 1.00 83.69 1094 MET A CA 1
ATOM 8566 C C . MET A 1 1094 ? 4.504 55.416 22.310 1.00 83.69 1094 MET A C 1
ATOM 8568 O O . MET A 1 1094 ? 5.621 55.932 22.379 1.00 83.69 1094 MET A O 1
ATOM 8572 N N . GLU A 1 1095 ? 3.669 55.381 23.355 1.00 82.50 1095 GLU A N 1
ATOM 8573 C CA . GLU A 1 1095 ? 3.967 55.965 24.678 1.00 82.50 1095 GLU A CA 1
ATOM 8574 C C . GLU A 1 1095 ? 5.224 55.328 25.294 1.00 82.50 1095 GLU A C 1
ATOM 8576 O O . GLU A 1 1095 ? 6.168 56.020 25.680 1.00 82.50 1095 GLU A O 1
ATOM 8581 N N . ASN A 1 1096 ? 5.314 53.992 25.268 1.00 75.31 1096 ASN A N 1
ATOM 8582 C CA . ASN A 1 1096 ? 6.483 53.242 25.751 1.00 75.31 1096 ASN A CA 1
ATOM 8583 C C . ASN A 1 1096 ? 7.777 53.526 24.965 1.00 75.31 1096 ASN A C 1
ATOM 8585 O O . ASN A 1 1096 ? 8.879 53.216 25.430 1.00 75.31 1096 ASN A O 1
ATOM 8589 N N . ARG A 1 1097 ? 7.663 54.088 23.759 1.00 76.56 1097 ARG A N 1
ATOM 8590 C CA . ARG A 1 1097 ? 8.791 54.490 22.908 1.00 76.56 1097 ARG A CA 1
ATOM 8591 C C . ARG A 1 1097 ? 9.028 56.003 22.908 1.00 76.56 1097 ARG A C 1
ATOM 8593 O O . ARG A 1 1097 ? 9.882 56.470 22.160 1.00 76.56 1097 ARG A O 1
ATOM 8600 N N . GLY A 1 1098 ? 8.359 56.739 23.799 1.00 74.50 1098 GLY A N 1
ATOM 8601 C CA . GLY A 1 1098 ? 8.628 58.148 24.082 1.00 74.50 1098 GLY A CA 1
ATOM 8602 C C . GLY A 1 1098 ? 7.799 59.150 23.280 1.00 74.50 1098 GLY A C 1
ATOM 8603 O O . GLY A 1 1098 ? 8.193 60.311 23.216 1.00 74.50 1098 GLY A O 1
ATOM 8604 N N . VAL A 1 1099 ? 6.690 58.727 22.666 1.00 79.25 1099 VAL A N 1
ATOM 8605 C CA . VAL A 1 1099 ? 5.701 59.644 22.080 1.00 79.25 1099 VAL A CA 1
ATOM 8606 C C . VAL A 1 1099 ? 4.812 60.180 23.205 1.00 79.25 1099 VAL A C 1
ATOM 8608 O O . VAL A 1 1099 ? 4.148 59.401 23.883 1.00 79.25 1099 VAL A O 1
ATOM 8611 N N . GLU A 1 1100 ? 4.819 61.495 23.420 1.00 79.56 1100 GLU A N 1
ATOM 8612 C CA . GLU A 1 1100 ? 3.975 62.167 24.416 1.00 79.56 1100 GLU A CA 1
ATOM 8613 C C . GLU A 1 1100 ? 2.725 62.744 23.735 1.00 79.56 1100 GLU A C 1
ATOM 8615 O O . GLU A 1 1100 ? 2.835 63.441 22.726 1.00 79.56 1100 GLU A O 1
ATOM 8620 N N . PHE A 1 1101 ? 1.545 62.451 24.285 1.00 83.88 1101 PHE A N 1
ATOM 8621 C CA . PHE A 1 1101 ? 0.273 63.051 23.870 1.00 83.88 1101 PHE A CA 1
ATOM 8622 C C . PHE A 1 1101 ? -0.034 64.255 24.760 1.00 83.88 1101 PHE A C 1
ATOM 8624 O O . PHE A 1 1101 ? 0.200 64.198 25.969 1.00 83.88 1101 PHE A O 1
ATOM 8631 N N . ALA A 1 1102 ? -0.543 65.342 24.176 1.00 75.94 1102 ALA A N 1
ATOM 8632 C CA . ALA A 1 1102 ? -0.720 66.601 24.903 1.00 75.94 1102 ALA A CA 1
ATOM 8633 C C . ALA A 1 1102 ? -1.748 66.490 26.045 1.00 75.94 1102 ALA A C 1
ATOM 8635 O O . ALA A 1 1102 ? -1.560 67.077 27.111 1.00 75.94 1102 ALA A O 1
ATOM 8636 N N . ASP A 1 1103 ? -2.817 65.719 25.830 1.00 81.50 1103 ASP A N 1
ATOM 8637 C CA . ASP A 1 1103 ? -3.837 65.396 26.824 1.00 81.50 1103 ASP A CA 1
ATOM 8638 C C . ASP A 1 1103 ? -4.566 64.076 26.481 1.00 81.50 1103 ASP A C 1
ATOM 8640 O O . ASP A 1 1103 ? -4.277 63.406 25.483 1.00 81.50 1103 ASP A O 1
ATOM 8644 N N . SER A 1 1104 ? -5.526 63.676 27.323 1.00 73.69 1104 SER A N 1
ATOM 8645 C CA . SER A 1 1104 ? -6.310 62.452 27.109 1.00 73.69 1104 SER A CA 1
ATOM 8646 C C . SER A 1 1104 ? -7.200 62.509 25.863 1.00 73.69 1104 SER A C 1
ATOM 8648 O O . SER A 1 1104 ? -7.502 61.462 25.295 1.00 73.69 1104 SER A O 1
ATOM 8650 N N . SER A 1 1105 ? -7.610 63.704 25.428 1.00 83.06 1105 SER A N 1
ATOM 8651 C CA . SER A 1 1105 ? -8.437 63.897 24.233 1.00 83.06 1105 SER A CA 1
ATOM 8652 C C . SER A 1 1105 ? -7.619 63.698 22.956 1.00 83.06 1105 SER A C 1
ATOM 8654 O O . SER A 1 1105 ? -8.106 63.106 21.990 1.00 83.06 1105 SER A O 1
ATOM 8656 N N . ASP A 1 1106 ? -6.368 64.149 22.947 1.00 82.19 1106 ASP A N 1
ATOM 8657 C CA . ASP A 1 1106 ? -5.422 63.961 21.846 1.00 82.19 1106 ASP A CA 1
ATOM 8658 C C . ASP A 1 1106 ? -5.054 62.476 21.688 1.00 82.19 1106 ASP A C 1
ATOM 8660 O O . ASP A 1 1106 ? -5.120 61.908 20.594 1.00 82.19 1106 ASP A O 1
ATOM 8664 N N . ARG A 1 1107 ? -4.826 61.789 22.816 1.00 86.62 1107 ARG A N 1
ATOM 8665 C CA . ARG A 1 1107 ? -4.614 60.333 22.861 1.00 86.62 1107 ARG A CA 1
ATOM 8666 C C . ARG A 1 1107 ? -5.802 59.549 22.295 1.00 86.62 1107 ARG A C 1
ATOM 8668 O O . ARG A 1 1107 ? -5.624 58.600 21.531 1.00 86.62 1107 ARG A O 1
ATOM 8675 N N . GLU A 1 1108 ? -7.024 59.929 22.663 1.00 83.25 1108 GLU A N 1
ATOM 8676 C CA . GLU A 1 1108 ? -8.238 59.265 22.177 1.00 83.25 1108 GLU A CA 1
ATOM 8677 C C . GLU A 1 1108 ? -8.503 59.563 20.691 1.00 83.25 1108 GLU A C 1
ATOM 8679 O O . GLU A 1 1108 ? -8.965 58.693 19.947 1.00 83.25 1108 GLU A O 1
ATOM 8684 N N . SER A 1 1109 ? -8.162 60.770 20.232 1.00 84.00 1109 SER A N 1
ATOM 8685 C CA . SER A 1 1109 ? -8.271 61.164 18.824 1.00 84.00 1109 SER A CA 1
ATOM 8686 C C . SER A 1 1109 ? -7.312 60.365 17.943 1.00 84.00 1109 SER A C 1
ATOM 8688 O O . SER A 1 1109 ? -7.720 59.870 16.890 1.00 84.00 1109 SER A O 1
ATOM 8690 N N . GLU A 1 1110 ? -6.076 60.149 18.400 1.00 84.88 1110 GLU A N 1
ATOM 8691 C CA . GLU A 1 1110 ? -5.115 59.303 17.690 1.00 84.88 1110 GLU A CA 1
ATOM 8692 C C . GLU A 1 1110 ? -5.553 57.831 17.682 1.00 84.88 1110 GLU A C 1
ATOM 8694 O O . GLU A 1 1110 ? -5.477 57.165 16.649 1.00 84.88 1110 GLU A O 1
ATOM 8699 N N . MET A 1 1111 ? -6.121 57.333 18.784 1.00 86.06 1111 MET A N 1
ATOM 8700 C CA . MET A 1 1111 ? -6.684 55.981 18.838 1.00 86.06 1111 MET A CA 1
ATOM 8701 C C . MET A 1 1111 ? -7.840 55.798 17.842 1.00 86.06 1111 MET A C 1
ATOM 8703 O O . MET A 1 1111 ? -7.877 54.800 17.120 1.00 86.06 1111 MET A O 1
ATOM 8707 N N . LYS A 1 1112 ? -8.760 56.769 17.744 1.00 84.75 1112 LYS A N 1
ATOM 8708 C CA . LYS A 1 1112 ? -9.858 56.742 16.760 1.00 84.75 1112 LYS A CA 1
ATOM 8709 C C . LYS A 1 1112 ? -9.342 56.832 15.328 1.00 84.75 1112 LYS A C 1
ATOM 8711 O O . LYS A 1 1112 ? -9.833 56.106 14.464 1.00 84.75 1112 LYS A O 1
ATOM 8716 N N . ARG A 1 1113 ? -8.330 57.667 15.073 1.00 90.81 1113 ARG A N 1
ATOM 8717 C CA . ARG A 1 1113 ? -7.686 57.768 13.758 1.00 90.81 1113 ARG A CA 1
ATOM 8718 C C . ARG A 1 1113 ? -7.067 56.434 13.346 1.00 90.81 1113 ARG A C 1
ATOM 8720 O O . ARG A 1 1113 ? -7.293 55.995 12.224 1.00 90.81 1113 ARG A O 1
ATOM 8727 N N . LEU A 1 1114 ? -6.334 55.783 14.252 1.00 87.00 1114 LEU A N 1
ATOM 8728 C CA . LEU A 1 1114 ? -5.706 54.480 14.026 1.00 87.00 1114 LEU A CA 1
ATOM 8729 C C . LEU A 1 1114 ? -6.748 53.368 13.832 1.00 87.00 1114 LEU A C 1
ATOM 8731 O O . LEU A 1 1114 ? -6.613 52.578 12.904 1.00 87.00 1114 LEU A O 1
ATOM 8735 N N . ALA A 1 1115 ? -7.822 53.335 14.626 1.00 85.19 1115 ALA A N 1
ATOM 8736 C CA . ALA A 1 1115 ? -8.905 52.357 14.462 1.00 85.19 1115 ALA A CA 1
ATOM 8737 C C . ALA A 1 1115 ? -9.661 52.509 13.124 1.00 85.19 1115 ALA A C 1
ATOM 8739 O O . ALA A 1 1115 ? -10.241 51.540 12.632 1.00 85.19 1115 ALA A O 1
ATOM 8740 N N . GLY A 1 1116 ? -9.640 53.710 12.534 1.00 80.25 1116 GLY A N 1
ATOM 8741 C CA . GLY A 1 1116 ? -10.207 54.014 11.219 1.00 80.25 1116 GLY A CA 1
ATOM 8742 C C . GLY A 1 1116 ? -9.268 53.775 10.030 1.00 80.25 1116 GLY A C 1
ATOM 8743 O O . GLY A 1 1116 ? -9.678 54.010 8.892 1.00 80.25 1116 GLY A O 1
ATOM 8744 N N . LEU A 1 1117 ? -8.022 53.337 10.251 1.00 83.25 1117 LEU A N 1
ATOM 8745 C CA . LEU A 1 1117 ? -7.103 53.001 9.162 1.00 83.25 1117 LEU A CA 1
ATOM 8746 C C . LEU A 1 1117 ? -7.464 51.657 8.519 1.00 83.25 1117 LEU A C 1
ATOM 8748 O O . LEU A 1 1117 ? -7.950 50.737 9.174 1.00 83.25 1117 LEU A O 1
ATOM 8752 N N . THR A 1 1118 ? -7.160 51.527 7.226 1.00 80.50 1118 THR A N 1
ATOM 8753 C CA . THR A 1 1118 ? -7.137 50.218 6.562 1.00 80.50 1118 THR A CA 1
ATOM 8754 C C . THR A 1 1118 ? -6.006 49.363 7.136 1.00 80.50 1118 THR A C 1
ATOM 8756 O O . THR A 1 1118 ? -5.000 49.900 7.606 1.00 80.50 1118 THR A O 1
ATOM 8759 N N . ASP A 1 1119 ? -6.137 48.035 7.084 1.00 72.50 1119 ASP A N 1
ATOM 8760 C CA . ASP A 1 1119 ? -5.164 47.127 7.709 1.00 72.50 1119 ASP A CA 1
ATOM 8761 C C . ASP A 1 1119 ? -3.731 47.329 7.189 1.00 72.50 1119 ASP A C 1
ATOM 8763 O O . ASP A 1 1119 ? -2.791 47.351 7.984 1.00 72.50 1119 ASP A O 1
ATOM 8767 N N . ASP A 1 1120 ? -3.564 47.594 5.890 1.00 66.81 1120 ASP A N 1
ATOM 8768 C CA . ASP A 1 1120 ? -2.257 47.885 5.285 1.00 66.81 1120 ASP A CA 1
ATOM 8769 C C . ASP A 1 1120 ? -1.645 49.190 5.820 1.00 66.81 1120 ASP A C 1
ATOM 8771 O O . ASP A 1 1120 ? -0.453 49.251 6.142 1.00 66.81 1120 ASP A O 1
ATOM 8775 N N . ALA A 1 1121 ? -2.462 50.239 5.965 1.00 73.12 1121 ALA A N 1
ATOM 8776 C CA . ALA A 1 1121 ? -2.022 51.521 6.510 1.00 73.12 1121 ALA A CA 1
ATOM 8777 C C . ALA A 1 1121 ? -1.701 51.414 8.010 1.00 73.12 1121 ALA A C 1
ATOM 8779 O O . ALA A 1 1121 ? -0.735 52.018 8.493 1.00 73.12 1121 ALA A O 1
ATOM 8780 N N . PHE A 1 1122 ? -2.465 50.601 8.742 1.00 87.50 1122 PHE A N 1
ATOM 8781 C CA . PHE A 1 1122 ? -2.211 50.311 10.147 1.00 87.50 1122 PHE A CA 1
ATOM 8782 C C . PHE A 1 1122 ? -0.885 49.560 10.319 1.00 87.50 1122 PHE A C 1
ATOM 8784 O O . PHE A 1 1122 ? -0.038 49.968 11.113 1.00 87.50 1122 PHE A O 1
ATOM 8791 N N . SER A 1 1123 ? -0.649 48.516 9.523 1.00 76.88 1123 SER A N 1
ATOM 8792 C CA . SER A 1 1123 ? 0.587 47.728 9.556 1.00 76.88 1123 SER A CA 1
ATOM 8793 C C . SER A 1 1123 ? 1.826 48.536 9.155 1.00 76.88 1123 SER A C 1
ATOM 8795 O O . SER A 1 1123 ? 2.888 48.375 9.763 1.00 76.88 1123 SER A O 1
ATOM 8797 N N . ALA A 1 1124 ? 1.707 49.456 8.193 1.00 75.81 1124 ALA A N 1
ATOM 8798 C CA . ALA A 1 1124 ? 2.781 50.398 7.877 1.00 75.81 1124 ALA A CA 1
ATOM 8799 C C . ALA A 1 1124 ? 3.103 51.322 9.069 1.00 75.81 1124 ALA A C 1
ATOM 8801 O O . ALA A 1 1124 ? 4.274 51.578 9.364 1.00 75.81 1124 ALA A O 1
ATOM 8802 N N . THR A 1 1125 ? 2.071 51.766 9.793 1.00 79.94 1125 THR A N 1
ATOM 8803 C CA . THR A 1 1125 ? 2.214 52.604 10.993 1.00 79.94 1125 THR A CA 1
ATOM 8804 C C . THR A 1 1125 ? 2.859 51.825 12.147 1.00 79.94 1125 THR A C 1
ATOM 8806 O O . THR A 1 1125 ? 3.806 52.317 12.760 1.00 79.94 1125 THR A O 1
ATOM 8809 N N . GLU A 1 1126 ? 2.462 50.568 12.377 1.00 81.56 1126 GLU A N 1
ATOM 8810 C CA . GLU A 1 1126 ? 3.112 49.670 13.350 1.00 81.56 1126 GLU A CA 1
ATOM 8811 C C . GLU A 1 1126 ? 4.606 49.481 13.054 1.00 81.56 1126 GLU A C 1
ATOM 8813 O O . GLU A 1 1126 ? 5.447 49.524 13.958 1.00 81.56 1126 GLU A O 1
ATOM 8818 N N . ALA A 1 1127 ? 4.962 49.286 11.782 1.00 78.12 1127 ALA A N 1
ATOM 8819 C CA . ALA A 1 1127 ? 6.351 49.120 11.370 1.00 78.12 1127 ALA A CA 1
ATOM 8820 C C . ALA A 1 1127 ? 7.184 50.391 11.607 1.00 78.12 1127 ALA A C 1
ATOM 8822 O O . ALA A 1 1127 ? 8.356 50.291 11.982 1.00 78.12 1127 ALA A O 1
ATOM 8823 N N . ALA A 1 1128 ? 6.592 51.575 11.426 1.00 78.88 1128 ALA A N 1
ATOM 8824 C CA . ALA A 1 1128 ? 7.242 52.850 11.711 1.00 78.88 1128 ALA A CA 1
ATOM 8825 C C . ALA A 1 1128 ? 7.487 53.043 13.218 1.00 78.88 1128 ALA A C 1
ATOM 8827 O O . ALA A 1 1128 ? 8.613 53.348 13.616 1.00 78.88 1128 ALA A O 1
ATOM 8828 N N . VAL A 1 1129 ? 6.485 52.769 14.062 1.00 80.38 1129 VAL A N 1
ATOM 8829 C CA . VAL A 1 1129 ? 6.604 52.853 15.531 1.00 80.38 1129 VAL A CA 1
ATOM 8830 C C . VAL A 1 1129 ? 7.665 51.881 16.056 1.00 80.38 1129 VAL A C 1
ATOM 8832 O O . VAL A 1 1129 ? 8.483 52.238 16.905 1.00 80.38 1129 VAL A O 1
ATOM 8835 N N . LYS A 1 1130 ? 7.758 50.673 15.485 1.00 76.19 1130 LYS A N 1
ATOM 8836 C CA . LYS A 1 1130 ? 8.781 49.685 15.871 1.00 76.19 1130 LYS A CA 1
ATOM 8837 C C . LYS A 1 1130 ? 10.219 50.107 15.574 1.00 76.19 1130 LYS A C 1
ATOM 8839 O O . LYS A 1 1130 ? 11.130 49.598 16.232 1.00 76.19 1130 LYS A O 1
ATOM 8844 N N . ARG A 1 1131 ? 10.438 51.025 14.627 1.00 76.88 1131 ARG A N 1
ATOM 8845 C CA . ARG A 1 1131 ? 11.770 51.560 14.293 1.00 76.88 1131 ARG A CA 1
ATOM 8846 C C . ARG A 1 1131 ? 12.227 52.671 15.247 1.00 76.88 1131 ARG A C 1
ATOM 8848 O O . ARG A 1 1131 ? 13.403 53.026 15.218 1.00 76.88 1131 ARG A O 1
ATOM 8855 N N . MET A 1 1132 ? 11.348 53.187 16.111 1.00 76.88 1132 MET A N 1
ATOM 8856 C CA . MET A 1 1132 ? 11.718 54.167 17.139 1.00 76.88 1132 MET A CA 1
ATOM 8857 C C . MET A 1 1132 ? 12.504 53.495 18.278 1.00 76.88 1132 MET A C 1
ATOM 8859 O O . MET A 1 1132 ? 12.110 52.431 18.768 1.00 76.88 1132 MET A O 1
ATOM 8863 N N . LYS A 1 1133 ? 13.631 54.096 18.695 1.00 62.00 1133 LYS A N 1
ATOM 8864 C CA . LYS A 1 1133 ? 14.491 53.575 19.776 1.00 62.00 1133 LYS A CA 1
ATOM 8865 C C . LYS A 1 1133 ? 13.789 53.695 21.136 1.00 62.00 1133 LYS A C 1
ATOM 8867 O O . LYS A 1 1133 ? 13.238 54.740 21.455 1.00 62.00 1133 LYS A O 1
ATOM 8872 N N . LYS A 1 1134 ? 13.836 52.627 21.937 1.00 58.88 1134 LYS A N 1
ATOM 8873 C CA . LYS A 1 1134 ? 13.233 52.548 23.279 1.00 58.88 1134 LYS A CA 1
ATOM 8874 C C . LYS A 1 1134 ? 14.031 53.406 24.283 1.00 58.88 1134 LYS A C 1
ATOM 8876 O O . LYS A 1 1134 ? 15.258 53.409 24.205 1.00 58.88 1134 LYS A O 1
ATOM 8881 N N . LYS A 1 1135 ? 13.369 54.113 25.212 1.00 51.09 1135 LYS A N 1
ATOM 8882 C CA . LYS A 1 1135 ? 14.034 54.842 26.319 1.00 51.09 1135 LYS A CA 1
ATOM 8883 C C . LYS A 1 1135 ? 14.699 53.829 27.274 1.00 51.09 1135 LYS A C 1
ATOM 8885 O O . LYS A 1 1135 ? 14.068 52.835 27.624 1.00 51.09 1135 LYS A O 1
ATOM 8890 N N . GLU A 1 1136 ? 15.953 54.059 27.670 1.00 44.56 1136 GLU A N 1
ATOM 8891 C CA . GLU A 1 1136 ? 16.656 53.247 28.681 1.00 44.56 1136 GLU A CA 1
ATOM 8892 C C . GLU A 1 1136 ? 16.166 53.601 30.097 1.00 44.56 1136 GLU A C 1
ATOM 8894 O O . GLU A 1 1136 ? 16.100 54.776 30.464 1.00 44.56 1136 GLU A O 1
ATOM 8899 N N . GLU A 1 1137 ? 15.813 52.586 30.891 1.00 38.81 1137 GLU A N 1
ATOM 8900 C CA . GLU A 1 1137 ? 15.371 52.727 32.285 1.00 38.81 1137 GLU A CA 1
ATOM 8901 C C . GLU A 1 1137 ? 16.567 52.961 33.226 1.00 38.81 1137 GLU A C 1
ATOM 8903 O O . GLU A 1 1137 ? 17.541 52.204 33.226 1.00 38.81 1137 GLU A O 1
ATOM 8908 N N . LYS A 1 1138 ? 16.486 54.008 34.060 1.00 33.19 1138 LYS A N 1
ATOM 8909 C CA . LYS A 1 1138 ? 17.396 54.224 35.195 1.00 33.19 1138 LYS A CA 1
ATOM 8910 C C . LYS A 1 1138 ? 17.125 53.168 36.272 1.00 33.19 1138 LYS A C 1
ATOM 8912 O O . LYS A 1 1138 ? 15.995 53.037 36.728 1.00 33.19 1138 LYS A O 1
ATOM 8917 N N . LYS A 1 1139 ? 18.176 52.465 36.702 1.00 32.31 1139 LYS A N 1
ATOM 8918 C CA . LYS A 1 1139 ? 18.176 51.618 37.902 1.00 32.31 1139 LYS A CA 1
ATOM 8919 C C . LYS A 1 1139 ? 18.169 52.496 39.158 1.00 32.31 1139 LYS A C 1
ATOM 8921 O O . LYS A 1 1139 ? 19.121 53.245 39.364 1.00 32.31 1139 LYS A O 1
ATOM 8926 N N . GLU A 1 1140 ? 17.146 52.361 39.992 1.00 33.06 1140 GLU A N 1
ATOM 8927 C CA . GLU A 1 1140 ? 17.225 52.673 41.423 1.00 33.06 1140 GLU A CA 1
ATOM 8928 C C . GLU A 1 1140 ? 17.586 51.379 42.167 1.00 33.06 1140 GLU A C 1
ATOM 8930 O O . GLU A 1 1140 ? 16.958 50.338 41.966 1.00 33.06 1140 GLU A O 1
ATOM 8935 N N . GLU A 1 1141 ? 18.658 51.432 42.957 1.00 32.88 1141 GLU A N 1
ATOM 8936 C CA . GLU A 1 1141 ? 19.090 50.373 43.877 1.00 32.88 1141 GLU A CA 1
ATOM 8937 C C . GLU A 1 1141 ? 18.577 50.663 45.308 1.00 32.88 1141 GLU A C 1
ATOM 8939 O O . GLU A 1 1141 ? 18.191 51.798 45.591 1.00 32.88 1141 GLU A O 1
ATOM 8944 N N . PRO A 1 1142 ? 18.516 49.641 46.185 1.00 34.56 1142 PRO A N 1
ATOM 8945 C CA . PRO A 1 1142 ? 17.635 49.588 47.352 1.00 34.56 1142 PRO A CA 1
ATOM 8946 C C . PRO A 1 1142 ? 18.207 50.282 48.598 1.00 34.56 1142 PRO A C 1
ATOM 8948 O O . PRO A 1 1142 ? 19.419 50.301 48.806 1.00 34.56 1142 PRO A O 1
ATOM 8951 N N . ASP A 1 1143 ? 17.312 50.779 49.454 1.00 29.23 1143 ASP A N 1
ATOM 8952 C CA . ASP A 1 1143 ? 17.626 51.357 50.769 1.00 29.23 1143 ASP A CA 1
ATOM 8953 C C . ASP A 1 1143 ? 17.671 50.254 51.859 1.00 29.23 1143 ASP A C 1
ATOM 8955 O O . ASP A 1 1143 ? 16.727 49.455 51.931 1.00 29.23 1143 ASP A O 1
ATOM 8959 N N . PRO A 1 1144 ? 18.747 50.148 52.667 1.00 35.38 1144 PRO A N 1
ATOM 8960 C CA . PRO A 1 1144 ? 18.869 49.215 53.788 1.00 35.38 1144 PRO A CA 1
ATOM 8961 C C . PRO A 1 1144 ? 18.513 49.852 55.152 1.00 35.38 1144 PRO A C 1
ATOM 8963 O O . PRO A 1 1144 ? 18.635 51.055 55.350 1.00 35.38 1144 PRO A O 1
ATOM 8966 N N . ASP A 1 1145 ? 18.101 48.996 56.091 1.00 35.41 1145 ASP A N 1
ATOM 8967 C CA . ASP A 1 1145 ? 17.525 49.263 57.424 1.00 35.41 1145 ASP A CA 1
ATOM 8968 C C . ASP A 1 1145 ? 18.146 50.379 58.301 1.00 35.41 1145 ASP A C 1
ATOM 8970 O O . ASP A 1 1145 ? 19.363 50.567 58.374 1.00 35.41 1145 ASP A O 1
ATOM 8974 N N . GLU A 1 1146 ? 17.279 51.040 59.085 1.00 29.28 1146 GLU A N 1
ATOM 8975 C CA . GLU A 1 1146 ? 17.630 52.038 60.105 1.00 29.28 1146 GLU A CA 1
ATOM 8976 C C . GLU A 1 1146 ? 18.070 51.452 61.466 1.00 29.28 1146 GLU A C 1
ATOM 8978 O O . GLU A 1 1146 ? 17.433 50.564 62.033 1.00 29.28 1146 GLU A O 1
ATOM 8983 N N . ASN A 1 1147 ? 19.051 52.173 62.036 1.00 28.94 1147 ASN A N 1
ATOM 8984 C CA . ASN A 1 1147 ? 19.476 52.329 63.441 1.00 28.94 1147 ASN A CA 1
ATOM 8985 C C . ASN A 1 1147 ? 20.427 51.277 64.048 1.00 28.94 1147 ASN A C 1
ATOM 8987 O O . ASN A 1 1147 ? 20.179 50.083 64.000 1.00 28.94 1147 ASN A O 1
ATOM 8991 N N . SER A 1 1148 ? 21.521 51.643 64.730 1.00 27.05 1148 SER A N 1
ATOM 8992 C CA . SER A 1 1148 ? 22.057 52.949 65.164 1.00 27.05 1148 SER A CA 1
ATOM 8993 C C . SER A 1 1148 ? 23.467 52.771 65.765 1.00 27.05 1148 SER A C 1
ATOM 8995 O O . SER A 1 1148 ? 23.793 51.674 66.207 1.00 27.05 1148 SER A O 1
ATOM 8997 N N . GLU A 1 1149 ? 24.206 53.888 65.891 1.00 28.73 1149 GLU A N 1
ATOM 8998 C CA . GLU A 1 1149 ? 25.480 54.103 66.630 1.00 28.73 1149 GLU A CA 1
ATOM 8999 C C . GLU A 1 1149 ? 26.781 53.599 65.968 1.00 28.73 1149 GLU A C 1
ATOM 9001 O O . GLU A 1 1149 ? 26.829 52.515 65.413 1.00 28.73 1149 GLU A O 1
ATOM 9006 N N . SER A 1 1150 ? 27.952 54.238 66.060 1.00 27.44 1150 SER A N 1
ATOM 9007 C CA . SER A 1 1150 ? 28.442 55.603 66.336 1.00 27.44 1150 SER A CA 1
ATOM 9008 C C . SER A 1 1150 ? 29.981 55.550 66.126 1.00 27.44 1150 SER A C 1
ATOM 9010 O O . SER A 1 1150 ? 30.572 54.493 66.338 1.00 27.44 1150 SER A O 1
ATOM 9012 N N . GLY A 1 1151 ? 30.655 56.650 65.738 1.00 27.56 1151 GLY A N 1
ATOM 9013 C CA . GLY A 1 1151 ? 32.114 56.792 65.962 1.00 27.56 1151 GLY A CA 1
ATOM 9014 C C . GLY A 1 1151 ? 33.010 57.292 64.811 1.00 27.56 1151 GLY A C 1
ATOM 9015 O O . GLY A 1 1151 ? 33.548 56.510 64.042 1.00 27.56 1151 GLY A O 1
ATOM 9016 N N . GLU A 1 1152 ? 33.202 58.615 64.781 1.00 28.02 1152 GLU A N 1
ATOM 9017 C CA . GLU A 1 1152 ? 34.438 59.393 64.524 1.00 28.02 1152 GLU A CA 1
ATOM 9018 C C . GLU A 1 1152 ? 35.433 59.125 63.358 1.00 28.02 1152 GLU A C 1
ATOM 9020 O O . GLU A 1 1152 ? 36.247 58.213 63.363 1.00 28.02 1152 GLU A O 1
ATOM 9025 N N . LYS A 1 1153 ? 35.472 60.132 62.464 1.00 27.12 1153 LYS A N 1
ATOM 9026 C CA . LYS A 1 1153 ? 36.597 61.023 62.062 1.00 27.12 1153 LYS A CA 1
ATOM 9027 C C . LYS A 1 1153 ? 37.975 60.483 61.599 1.00 27.12 1153 LYS A C 1
ATOM 9029 O O . LYS A 1 1153 ? 38.777 59.965 62.359 1.00 27.12 1153 LYS A O 1
ATOM 9034 N N . ASP A 1 1154 ? 38.317 61.008 60.413 1.00 26.84 1154 ASP A N 1
ATOM 9035 C CA . ASP A 1 1154 ? 39.599 61.597 59.975 1.00 26.84 1154 ASP A CA 1
ATOM 9036 C C . ASP A 1 1154 ? 40.794 60.721 59.513 1.00 26.84 1154 ASP A C 1
ATOM 9038 O O . ASP A 1 1154 ? 41.530 60.124 60.287 1.00 26.84 1154 ASP A O 1
ATOM 9042 N N . LYS A 1 1155 ? 41.120 60.958 58.227 1.00 27.80 1155 LYS A N 1
ATOM 9043 C CA . LYS A 1 1155 ? 42.448 61.285 57.654 1.00 27.80 1155 LYS A CA 1
ATOM 9044 C C . LYS A 1 1155 ? 43.449 60.181 57.248 1.00 27.80 1155 LYS A C 1
ATOM 9046 O O . LYS A 1 1155 ? 44.202 59.650 58.050 1.00 27.80 1155 LYS A O 1
ATOM 9051 N N . LYS A 1 1156 ? 43.684 60.215 55.925 1.00 28.12 1156 LYS A N 1
ATOM 9052 C CA . LYS A 1 1156 ? 44.946 60.524 55.197 1.00 28.12 1156 LYS A CA 1
ATOM 9053 C C . LYS A 1 1156 ? 45.637 59.390 54.402 1.00 28.12 1156 LYS A C 1
ATOM 9055 O O . LYS A 1 1156 ? 45.474 58.221 54.719 1.00 28.12 1156 LYS A O 1
ATOM 9060 N N . PRO A 1 1157 ? 46.394 59.760 53.336 1.00 49.09 1157 PRO A N 1
ATOM 9061 C CA . PRO A 1 1157 ? 46.712 58.904 52.192 1.00 49.09 1157 PRO A CA 1
ATOM 9062 C C . PRO A 1 1157 ? 48.230 58.661 51.990 1.00 49.09 1157 PRO A C 1
ATOM 9064 O O . PRO A 1 1157 ? 49.050 59.142 52.767 1.00 49.09 1157 PRO A O 1
ATOM 9067 N N . ALA A 1 1158 ? 48.552 58.052 50.836 1.00 26.56 1158 ALA A N 1
ATOM 9068 C CA . ALA A 1 1158 ? 49.777 58.168 50.016 1.00 26.56 1158 ALA A CA 1
ATOM 9069 C C . ALA A 1 1158 ? 50.715 56.940 49.928 1.00 26.56 1158 ALA A C 1
ATOM 9071 O O . ALA A 1 1158 ? 51.405 56.581 50.869 1.00 26.56 1158 ALA A O 1
ATOM 9072 N N . GLY A 1 1159 ? 50.786 56.380 48.710 1.00 25.70 1159 GLY A N 1
ATOM 9073 C CA . GLY A 1 1159 ? 51.982 56.247 47.859 1.00 25.70 1159 GLY A CA 1
ATOM 9074 C C . GLY A 1 1159 ? 53.287 55.645 48.403 1.00 25.70 1159 GLY A C 1
ATOM 9075 O O . GLY A 1 1159 ? 53.950 56.271 49.217 1.00 25.70 1159 GLY A O 1
ATOM 9076 N N . LYS A 1 1160 ? 53.802 54.595 47.739 1.00 27.05 1160 LYS A N 1
ATOM 9077 C CA . LYS A 1 1160 ? 54.939 54.654 46.779 1.00 27.05 1160 LYS A CA 1
ATOM 9078 C C . LYS A 1 1160 ? 55.537 53.267 46.471 1.00 27.05 1160 LYS A C 1
ATOM 9080 O O . LYS A 1 1160 ? 55.737 52.446 47.350 1.00 27.05 1160 LYS A O 1
ATOM 9085 N N . LYS A 1 1161 ? 55.888 53.120 45.186 1.00 30.17 1161 LYS A N 1
ATOM 9086 C CA . LYS A 1 1161 ? 56.960 52.330 44.544 1.00 30.17 1161 LYS A CA 1
ATOM 9087 C C . LYS A 1 1161 ? 57.984 51.613 45.444 1.00 30.17 1161 LYS A C 1
ATOM 9089 O O . LYS A 1 1161 ? 58.643 52.268 46.245 1.00 30.17 1161 LYS A O 1
ATOM 9094 N N . SER A 1 1162 ? 58.362 50.405 45.019 1.00 27.06 1162 SER A N 1
ATOM 9095 C CA . SER A 1 1162 ? 59.771 49.985 44.929 1.00 27.06 1162 SER A CA 1
ATOM 9096 C C . SER A 1 1162 ? 59.975 48.876 43.879 1.00 27.06 1162 SER A C 1
ATOM 9098 O O . SER A 1 1162 ? 59.168 47.964 43.736 1.00 27.06 1162 SER A O 1
ATOM 9100 N N . LYS A 1 1163 ? 61.061 49.017 43.106 1.00 29.23 1163 LYS A N 1
ATOM 9101 C CA . LYS A 1 1163 ? 61.755 47.972 42.334 1.00 29.23 1163 LYS A CA 1
ATOM 9102 C C . LYS A 1 1163 ? 62.862 47.406 43.230 1.00 29.23 1163 LYS A C 1
ATOM 9104 O O . LYS A 1 1163 ? 63.503 48.214 43.898 1.00 29.23 1163 LYS A O 1
ATOM 9109 N N . ALA A 1 1164 ? 63.160 46.112 43.131 1.00 26.97 1164 ALA A N 1
ATOM 9110 C CA . ALA A 1 1164 ? 64.527 45.575 43.163 1.00 26.97 1164 ALA A CA 1
ATOM 9111 C C . ALA A 1 1164 ? 64.530 44.083 42.785 1.00 26.97 1164 ALA A C 1
ATOM 9113 O O . ALA A 1 1164 ? 63.726 43.305 43.293 1.00 26.97 1164 ALA A O 1
ATOM 9114 N N . ASP A 1 1165 ? 65.448 43.740 41.887 1.00 26.75 1165 ASP A N 1
ATOM 9115 C CA . ASP A 1 1165 ? 65.823 42.402 41.433 1.00 26.75 1165 ASP A CA 1
ATOM 9116 C C . ASP A 1 1165 ? 66.601 41.612 42.504 1.00 26.75 1165 ASP A C 1
ATOM 9118 O O . ASP A 1 1165 ? 67.335 42.220 43.281 1.00 26.75 1165 ASP A O 1
ATOM 9122 N N . ALA A 1 1166 ? 66.519 40.271 42.474 1.00 26.78 1166 ALA A N 1
ATOM 9123 C CA . ALA A 1 1166 ? 67.680 39.358 42.433 1.00 26.78 1166 ALA A CA 1
ATOM 9124 C C . ALA A 1 1166 ? 67.287 37.860 42.527 1.00 26.78 1166 ALA A C 1
ATOM 9126 O O . ALA A 1 1166 ? 66.810 37.389 43.551 1.00 26.78 1166 ALA A O 1
ATOM 9127 N N . ALA A 1 1167 ? 67.591 37.144 41.437 1.00 26.84 1167 ALA A N 1
ATOM 9128 C CA . ALA A 1 1167 ? 68.334 35.876 41.344 1.00 26.84 1167 ALA A CA 1
ATOM 9129 C C . ALA A 1 1167 ? 67.880 34.564 42.044 1.00 26.84 1167 ALA A C 1
ATOM 9131 O O . ALA A 1 1167 ? 67.978 34.415 43.255 1.00 26.84 1167 ALA A O 1
ATOM 9132 N N . GLY A 1 1168 ? 67.659 33.550 41.184 1.00 26.34 1168 GLY A N 1
ATOM 9133 C CA . GLY A 1 1168 ? 68.077 32.140 41.343 1.00 26.34 1168 GLY A CA 1
ATOM 9134 C C . GLY A 1 1168 ? 67.124 31.223 42.120 1.00 26.34 1168 GLY A C 1
ATOM 9135 O O . GLY A 1 1168 ? 66.777 31.508 43.250 1.00 26.34 1168 GLY A O 1
ATOM 9136 N N . GLY A 1 1169 ? 66.681 30.062 41.642 1.00 26.06 1169 GLY A N 1
ATOM 9137 C CA . GLY A 1 1169 ? 66.910 29.311 40.415 1.00 26.06 1169 GLY A CA 1
ATOM 9138 C C . GLY A 1 1169 ? 66.296 27.913 40.592 1.00 26.06 1169 GLY A C 1
ATOM 9139 O O . GLY A 1 1169 ? 66.246 27.415 41.710 1.00 26.06 1169 GLY A O 1
ATOM 9140 N N . MET A 1 1170 ? 65.806 27.317 39.503 1.00 28.81 1170 MET A N 1
ATOM 9141 C CA . MET A 1 1170 ? 66.007 25.919 39.074 1.00 28.81 1170 MET A CA 1
ATOM 9142 C C . MET A 1 1170 ? 64.959 25.563 38.010 1.00 28.81 1170 MET A C 1
ATOM 9144 O O . MET A 1 1170 ? 63.759 25.516 38.263 1.00 28.81 1170 MET A O 1
ATOM 9148 N N . ASN A 1 1171 ? 65.460 25.334 36.796 1.00 28.88 1171 ASN A N 1
ATOM 9149 C CA . ASN A 1 1171 ? 64.739 24.746 35.674 1.00 28.88 1171 ASN A CA 1
ATOM 9150 C C . ASN A 1 1171 ? 64.490 23.252 35.917 1.00 28.88 1171 ASN A C 1
ATOM 9152 O O . ASN A 1 1171 ? 65.400 22.554 36.356 1.00 28.88 1171 ASN A O 1
ATOM 9156 N N . ALA A 1 1172 ? 63.355 22.749 35.434 1.00 29.05 1172 ALA A N 1
ATOM 9157 C CA . ALA A 1 1172 ? 63.353 21.673 34.443 1.00 29.05 1172 ALA A CA 1
ATOM 9158 C C . ALA A 1 1172 ? 62.040 21.719 33.648 1.00 29.05 1172 ALA A C 1
ATOM 9160 O O . ALA A 1 1172 ? 60.947 21.557 34.182 1.00 29.05 1172 ALA A O 1
ATOM 9161 N N . ASN A 1 1173 ? 62.203 22.005 32.360 1.00 31.72 1173 ASN A N 1
ATOM 9162 C CA . ASN A 1 1173 ? 61.186 22.108 31.325 1.00 31.72 1173 ASN A CA 1
ATOM 9163 C C . ASN A 1 1173 ? 60.513 20.765 31.010 1.00 31.72 1173 ASN A C 1
ATOM 9165 O O . ASN A 1 1173 ? 61.184 19.739 30.965 1.00 31.72 1173 ASN A O 1
ATOM 9169 N N . ALA A 1 1174 ? 59.255 20.837 30.572 1.00 27.39 1174 ALA A N 1
ATOM 9170 C CA . ALA A 1 1174 ? 58.881 20.402 29.224 1.00 27.39 1174 ALA A CA 1
ATOM 9171 C C . ALA A 1 1174 ? 57.632 21.176 28.756 1.00 27.39 1174 ALA A C 1
ATOM 9173 O O . ALA A 1 1174 ? 56.512 20.869 29.141 1.00 27.39 1174 ALA A O 1
ATOM 9174 N N . ASN A 1 1175 ? 57.900 22.251 28.004 1.00 26.95 1175 ASN A N 1
ATOM 9175 C CA . ASN A 1 1175 ? 57.334 22.616 26.697 1.00 26.95 1175 ASN A CA 1
ATOM 9176 C C . ASN A 1 1175 ? 55.865 22.304 26.352 1.00 26.95 1175 ASN A C 1
ATOM 9178 O O . ASN A 1 1175 ? 55.421 21.178 26.503 1.00 26.95 1175 ASN A O 1
ATOM 9182 N N . VAL A 1 1176 ? 55.108 23.165 25.660 1.00 28.33 1176 VAL A N 1
ATOM 9183 C CA . VAL A 1 1176 ? 55.205 24.587 25.257 1.00 28.33 1176 VAL A CA 1
ATOM 9184 C C . VAL A 1 1176 ? 53.847 24.945 24.612 1.00 28.33 1176 VAL A C 1
ATOM 9186 O O . VAL A 1 1176 ? 53.069 24.071 24.240 1.00 28.33 1176 VAL A O 1
ATOM 9189 N N . ARG A 1 1177 ? 53.573 26.251 24.558 1.00 27.89 1177 ARG A N 1
ATOM 9190 C CA . ARG A 1 1177 ? 52.317 26.956 24.269 1.00 27.89 1177 ARG A CA 1
ATOM 9191 C C . ARG A 1 1177 ? 52.010 27.218 22.782 1.00 27.89 1177 ARG A C 1
ATOM 9193 O O . ARG A 1 1177 ? 52.899 27.166 21.943 1.00 27.89 1177 ARG A O 1
ATOM 9200 N N . LEU A 1 1178 ? 50.737 27.599 22.587 1.00 40.66 1178 LEU A N 1
ATOM 9201 C CA . LEU A 1 1178 ? 50.126 28.640 21.730 1.00 40.66 1178 LEU A CA 1
ATOM 9202 C C . LEU A 1 1178 ? 51.027 29.516 20.844 1.00 40.66 1178 LEU A C 1
ATOM 9204 O O . LEU A 1 1178 ? 52.073 29.947 21.315 1.00 40.66 1178 LEU A O 1
ATOM 9208 N N . PHE A 1 1179 ? 50.490 29.903 19.676 1.00 31.94 1179 PHE A N 1
ATOM 9209 C CA . PHE A 1 1179 ? 50.185 31.271 19.170 1.00 31.94 1179 PHE A CA 1
ATOM 9210 C C . PHE A 1 1179 ? 49.722 31.101 17.686 1.00 31.94 1179 PHE A C 1
ATOM 9212 O O . PHE A 1 1179 ? 50.121 30.124 17.063 1.00 31.94 1179 PHE A O 1
ATOM 9219 N N . ASP A 1 1180 ? 48.780 31.821 17.063 1.00 29.30 1180 ASP A N 1
ATOM 9220 C CA . ASP A 1 1180 ? 48.385 33.231 17.120 1.00 29.30 1180 ASP A CA 1
ATOM 9221 C C . ASP A 1 1180 ? 46.904 33.433 16.724 1.00 29.30 1180 ASP A C 1
ATOM 9223 O O . ASP A 1 1180 ? 46.363 32.722 15.875 1.00 29.30 1180 ASP A O 1
ATOM 9227 N N . VAL A 1 1181 ? 46.269 34.445 17.322 1.00 33.19 1181 VAL A N 1
ATOM 9228 C CA . VAL A 1 1181 ? 45.045 35.094 16.829 1.00 33.19 1181 VAL A CA 1
ATOM 9229 C C . VAL A 1 1181 ? 45.498 36.433 16.257 1.00 33.19 1181 VAL A C 1
ATOM 9231 O O . VAL A 1 1181 ? 46.108 37.211 16.987 1.00 33.19 1181 VAL A O 1
ATOM 9234 N N . ASP A 1 1182 ? 45.228 36.671 14.974 1.00 30.50 1182 ASP A N 1
ATOM 9235 C CA . ASP A 1 1182 ? 45.530 37.932 14.294 1.00 30.50 1182 ASP A CA 1
ATOM 9236 C C . ASP A 1 1182 ? 44.245 38.752 14.108 1.00 30.50 1182 ASP A C 1
ATOM 9238 O O . ASP A 1 1182 ? 43.238 38.267 13.580 1.00 30.50 1182 ASP A O 1
ATOM 9242 N N . ASP A 1 1183 ? 44.296 39.993 14.589 1.00 43.59 1183 ASP A N 1
ATOM 9243 C CA . ASP A 1 1183 ? 43.249 41.005 14.524 1.00 43.59 1183 ASP A CA 1
ATOM 9244 C C . ASP A 1 1183 ? 43.464 41.870 13.271 1.00 43.59 1183 ASP A C 1
ATOM 9246 O O . ASP A 1 1183 ? 44.189 42.865 13.293 1.00 43.59 1183 ASP A O 1
ATOM 9250 N N . GLY A 1 1184 ? 42.768 41.536 12.183 1.00 33.78 1184 GLY A N 1
ATOM 9251 C CA . GLY A 1 1184 ? 42.637 42.384 10.996 1.00 33.78 1184 GLY A CA 1
ATOM 9252 C C . GLY A 1 1184 ? 41.180 42.782 10.764 1.00 33.78 1184 GLY A C 1
ATOM 9253 O O . GLY A 1 1184 ? 40.421 42.039 10.150 1.00 33.78 1184 GLY A O 1
ATOM 9254 N N . LYS A 1 1185 ? 40.760 43.950 11.267 1.00 43.38 1185 LYS A N 1
ATOM 9255 C CA . LYS A 1 1185 ? 39.432 44.531 10.995 1.00 43.38 1185 LYS A CA 1
ATOM 9256 C C . LYS A 1 1185 ? 39.448 45.332 9.692 1.00 43.38 1185 LYS A C 1
ATOM 9258 O O . LYS A 1 1185 ? 40.108 46.366 9.633 1.00 43.38 1185 LYS A O 1
ATOM 9263 N N . GLU A 1 1186 ? 38.633 44.938 8.718 1.00 45.72 1186 GLU A N 1
ATOM 9264 C CA . GLU A 1 1186 ? 38.143 45.841 7.666 1.00 45.72 1186 GLU A CA 1
ATOM 9265 C C . GLU A 1 1186 ? 36.840 46.523 8.110 1.00 45.72 1186 GLU A C 1
ATOM 9267 O O . GLU A 1 1186 ? 36.046 45.960 8.872 1.00 45.72 1186 GLU A O 1
ATOM 9272 N N . SER A 1 1187 ? 36.617 47.760 7.663 1.00 53.09 1187 SER A N 1
ATOM 9273 C CA . SER A 1 1187 ? 35.428 48.527 8.029 1.00 53.09 1187 SER A CA 1
ATOM 9274 C C . SER A 1 1187 ? 34.182 48.019 7.286 1.00 53.09 1187 SER A C 1
ATOM 9276 O O . SER A 1 1187 ? 34.248 47.514 6.165 1.00 53.09 1187 SER A O 1
ATOM 9278 N N . LEU A 1 1188 ? 33.006 48.177 7.903 1.00 42.41 1188 LEU A N 1
ATOM 9279 C CA . LEU A 1 1188 ? 31.714 47.808 7.306 1.00 42.41 1188 LEU A CA 1
ATOM 9280 C C . LEU A 1 1188 ? 31.445 48.565 5.986 1.00 42.41 1188 LEU A C 1
ATOM 9282 O O . LEU A 1 1188 ? 30.697 48.083 5.141 1.00 42.41 1188 LEU A O 1
ATOM 9286 N N . GLU A 1 1189 ? 32.063 49.734 5.794 1.00 44.88 1189 GLU A N 1
ATOM 9287 C CA . GLU A 1 1189 ? 31.901 50.563 4.598 1.00 44.88 1189 GLU A CA 1
ATOM 9288 C C . GLU A 1 1189 ? 32.651 49.989 3.379 1.00 44.88 1189 GLU A C 1
ATOM 9290 O O . GLU A 1 1189 ? 32.159 50.087 2.253 1.00 44.88 1189 GLU A O 1
ATOM 9295 N N . ASP A 1 1190 ? 33.783 49.314 3.602 1.00 53.72 1190 ASP A N 1
ATOM 9296 C CA . ASP A 1 1190 ? 34.589 48.684 2.544 1.00 53.72 1190 ASP A CA 1
ATOM 9297 C C . ASP A 1 1190 ? 33.955 47.369 2.059 1.00 53.72 1190 ASP A C 1
ATOM 9299 O O . ASP A 1 1190 ? 33.875 47.113 0.854 1.00 53.72 1190 ASP A O 1
ATOM 9303 N N . ASN A 1 1191 ? 33.362 46.604 2.984 1.00 50.09 1191 ASN A N 1
ATOM 9304 C CA . ASN A 1 1191 ? 32.566 45.410 2.674 1.00 50.09 1191 ASN A CA 1
ATOM 9305 C C . ASN A 1 1191 ? 31.246 45.735 1.949 1.00 50.09 1191 ASN A C 1
ATOM 9307 O O . ASN A 1 1191 ? 30.753 44.939 1.149 1.00 50.09 1191 ASN A O 1
ATOM 9311 N N . LEU A 1 1192 ? 30.673 46.919 2.189 1.00 45.88 1192 LEU A N 1
ATOM 9312 C CA . LEU A 1 1192 ? 29.475 47.378 1.481 1.00 45.88 1192 LEU A CA 1
ATOM 9313 C C . LEU A 1 1192 ? 29.795 47.913 0.074 1.00 45.88 1192 LEU A C 1
ATOM 9315 O O . LEU A 1 1192 ? 28.996 47.702 -0.840 1.00 45.88 1192 LEU A O 1
ATOM 9319 N N . LYS A 1 1193 ? 30.961 48.545 -0.139 1.00 48.81 1193 LYS A N 1
ATOM 9320 C CA . LYS A 1 1193 ? 31.403 49.026 -1.466 1.00 48.81 1193 LYS A CA 1
ATOM 9321 C C . LYS A 1 1193 ? 31.776 47.887 -2.421 1.00 48.81 1193 LYS A C 1
ATOM 9323 O O . LYS A 1 1193 ? 31.443 47.973 -3.604 1.00 48.81 1193 LYS A O 1
ATOM 9328 N N . SER A 1 1194 ? 32.396 46.811 -1.929 1.00 48.03 1194 SER A N 1
ATOM 9329 C CA . SER A 1 1194 ? 32.727 45.635 -2.752 1.00 48.03 1194 SER A CA 1
ATOM 9330 C C . SER A 1 1194 ? 31.473 44.862 -3.188 1.00 48.03 1194 SER A C 1
ATOM 9332 O O . SER A 1 1194 ? 31.348 44.500 -4.360 1.00 48.03 1194 SER A O 1
ATOM 9334 N N . GLY A 1 1195 ? 30.489 44.712 -2.292 1.00 56.12 1195 GLY A N 1
ATOM 9335 C CA . GLY A 1 1195 ? 29.203 44.070 -2.590 1.00 56.12 1195 GLY A CA 1
ATOM 9336 C C . GLY A 1 1195 ? 28.317 44.869 -3.556 1.00 56.12 1195 GLY A C 1
ATOM 9337 O O . GLY A 1 1195 ? 27.699 44.288 -4.449 1.00 56.12 1195 GLY A O 1
ATOM 9338 N N . PHE A 1 1196 ? 28.290 46.204 -3.440 1.00 40.84 1196 PHE A N 1
ATOM 9339 C CA . PHE A 1 1196 ? 27.530 47.057 -4.366 1.00 40.84 1196 PHE A CA 1
ATOM 9340 C C . PHE A 1 1196 ? 28.148 47.116 -5.773 1.00 40.84 1196 PHE A C 1
ATOM 9342 O O . PHE A 1 1196 ? 27.404 47.100 -6.753 1.00 40.84 1196 PHE A O 1
ATOM 9349 N N . MET A 1 1197 ? 29.483 47.136 -5.899 1.00 41.09 1197 MET A N 1
ATOM 9350 C CA . MET A 1 1197 ? 30.164 47.111 -7.205 1.00 41.09 1197 MET A CA 1
ATOM 9351 C C . MET A 1 1197 ? 30.053 45.748 -7.905 1.00 41.09 1197 MET A C 1
ATOM 9353 O O . MET A 1 1197 ? 29.924 45.708 -9.128 1.00 41.09 1197 MET A O 1
ATOM 9357 N N . ALA A 1 1198 ? 30.016 44.641 -7.154 1.00 48.78 1198 ALA A N 1
ATOM 9358 C CA . ALA A 1 1198 ? 29.767 43.308 -7.709 1.00 48.78 1198 ALA A CA 1
ATOM 9359 C C . ALA A 1 1198 ? 28.353 43.195 -8.314 1.00 48.78 1198 ALA A C 1
ATOM 9361 O O . ALA A 1 1198 ? 28.207 42.779 -9.461 1.00 48.78 1198 ALA A O 1
ATOM 9362 N N . ALA A 1 1199 ? 27.328 43.687 -7.607 1.00 43.56 1199 ALA A N 1
ATOM 9363 C CA . ALA A 1 1199 ? 25.937 43.675 -8.073 1.00 43.56 1199 ALA A CA 1
ATOM 9364 C C . ALA A 1 1199 ? 25.608 44.738 -9.151 1.00 43.56 1199 ALA A C 1
ATOM 9366 O O . ALA A 1 1199 ? 24.541 44.678 -9.774 1.00 43.56 1199 ALA A O 1
ATOM 9367 N N . TYR A 1 1200 ? 26.481 45.736 -9.349 1.00 45.62 1200 TYR A N 1
ATOM 9368 C CA . TYR A 1 1200 ? 26.406 46.713 -10.445 1.00 45.62 1200 TYR A CA 1
ATOM 9369 C C . TYR A 1 1200 ? 27.060 46.167 -11.724 1.00 45.62 1200 TYR A C 1
ATOM 9371 O O . TYR A 1 1200 ? 26.454 46.229 -12.792 1.00 45.62 1200 TYR A O 1
ATOM 9379 N N . ASN A 1 1201 ? 28.237 45.539 -11.618 1.00 48.91 1201 ASN A N 1
ATOM 9380 C CA . ASN A 1 1201 ? 28.926 44.926 -12.760 1.00 48.91 1201 ASN A CA 1
ATOM 9381 C C . ASN A 1 1201 ? 28.156 43.728 -13.344 1.00 48.91 1201 ASN A C 1
ATOM 9383 O O . ASN A 1 1201 ? 28.149 43.535 -14.557 1.00 48.91 1201 ASN A O 1
ATOM 9387 N N . GLU A 1 1202 ? 27.434 42.982 -12.505 1.00 50.50 1202 GLU A N 1
ATOM 9388 C CA . GLU A 1 1202 ? 26.559 41.882 -12.936 1.00 50.50 1202 GLU A CA 1
ATOM 9389 C C . GLU A 1 1202 ? 25.300 42.380 -13.680 1.00 50.50 1202 GLU A C 1
ATOM 9391 O O . GLU A 1 1202 ? 24.761 41.682 -14.535 1.00 50.50 1202 GLU A O 1
ATOM 9396 N N . ARG A 1 1203 ? 24.864 43.626 -13.425 1.00 46.09 1203 ARG A N 1
ATOM 9397 C CA . ARG A 1 1203 ? 23.705 44.251 -14.092 1.00 46.09 1203 ARG A CA 1
ATOM 9398 C C . ARG A 1 1203 ? 24.042 45.000 -15.379 1.00 46.09 1203 ARG A C 1
ATOM 9400 O O . ARG A 1 1203 ? 23.182 45.099 -16.246 1.00 46.09 1203 ARG A O 1
ATOM 9407 N N . VAL A 1 1204 ? 25.267 45.502 -15.533 1.00 48.03 1204 VAL A N 1
ATOM 9408 C CA . VAL A 1 1204 ? 25.706 46.189 -16.766 1.00 48.03 1204 VAL A CA 1
ATOM 9409 C C . VAL A 1 1204 ? 26.249 45.195 -17.815 1.00 48.03 1204 VAL A C 1
ATOM 9411 O O . VAL A 1 1204 ? 26.312 45.524 -18.994 1.00 48.03 1204 VAL A O 1
ATOM 9414 N N . GLY A 1 1205 ? 26.561 43.951 -17.428 1.00 45.38 1205 GLY A N 1
ATOM 9415 C CA . GLY A 1 1205 ? 27.073 42.900 -18.322 1.00 45.38 1205 GLY A CA 1
ATOM 9416 C C . GLY A 1 1205 ? 26.035 42.092 -19.121 1.00 45.38 1205 GLY A C 1
ATOM 9417 O O . GLY A 1 1205 ? 26.435 41.249 -19.915 1.00 45.38 1205 GLY A O 1
ATOM 9418 N N . ALA A 1 1206 ? 24.729 42.330 -18.950 1.00 40.66 1206 ALA A N 1
ATOM 9419 C CA . ALA A 1 1206 ? 23.657 41.602 -19.652 1.00 40.66 1206 ALA A CA 1
ATOM 9420 C C . ALA A 1 1206 ? 22.943 42.456 -20.723 1.00 40.66 1206 ALA A C 1
ATOM 9422 O O . ALA A 1 1206 ? 21.740 42.340 -20.953 1.00 40.66 1206 ALA A O 1
ATOM 9423 N N . SER A 1 1207 ? 23.686 43.349 -21.374 1.00 42.72 1207 SER A N 1
ATOM 9424 C CA . SER A 1 1207 ? 23.265 44.041 -22.597 1.00 42.72 1207 SER A CA 1
ATOM 9425 C C . SER A 1 1207 ? 24.429 44.070 -23.588 1.00 42.72 1207 SER A C 1
ATOM 9427 O O . SER A 1 1207 ? 25.080 45.097 -23.760 1.00 42.72 1207 SER A O 1
ATOM 9429 N N . ASN A 1 1208 ? 24.708 42.901 -24.173 1.00 34.91 1208 ASN A N 1
ATOM 9430 C CA . ASN A 1 1208 ? 25.262 42.695 -25.516 1.00 34.91 1208 ASN A CA 1
ATOM 9431 C C . ASN A 1 1208 ? 24.956 41.271 -25.978 1.00 34.91 1208 ASN A C 1
ATOM 9433 O O . ASN A 1 1208 ? 25.236 40.338 -25.190 1.00 34.91 1208 ASN A O 1
#

Sequence (1208 aa):
MEINGFKTDLEKISFLIEADADLRLGLLAAEGKLELVTDRRAAGGEFGDTLSPCLTEYEYDLESLAAADDPAEERPKYITNFIGSKQKLVDWIWSNTPGDVESVFDAFSGSSVVGYMYKTKGLRVFSNDRLTYCYHAARAIVENNNVRLTEKEIEALLKESNSDAGTFIQKTFHGIFFKNDVLALLDVMRANIDALSGTKKSMALFALGKTCMSGGGFGHFSSTTKGGQRHYTVESFIEHYRDNLLRINALVFDNGKENKAFNGDIADVAPKVKADLVYFDPPYATQFSSTNYEKYYHFVEGLMDYWKDKEIDHAKKIRNYKIDDSGVTPATAKQFFTDFLTASKHIPHWLISYRDNAYPTESEIKGIVAGLGKESRMKSKDHKYQLAGKNRGDAPSNAKERLFVCADEAGEDDAGLSAVANMEDVAELSLDTDFDLDVMSAIAGKTDNVLVTGYIGNKHFVMNWIDKNFPKDAKSLFDAFSGGANVAYYFKRKGLRVTTNDIMRYPYHIARAVIENNTETISDEELVALTEKNSGAGTFIADTFYGYYYTKPILQFMDAVWSNAQKLKGYKKDIALAALGHTCKAKAVFGMFNRSKMNRTRKISELDKGYQSSSIGNIPVGEFITAYKKYVRQINGLVYDNGQENKAHNGDILKTLPEVKADVIYCDPPYITEFLRNDYEDYYHFVEGLMTRWEGKEILDTPRRNFASRTKYTKESMRELLGDVVTASAKNFPHILISYRDKAFPTEREMREMVSGSYSDVKVKRIAVEYNIVKKESASGGKYATELLFIGKKTSGGGAAAKASDHTTPRNHTTVIGEIMPAAAPGLAAEAISLSDGNAQGDKEFSFILTHAGANKNGDFFTVDELSARHQTAINKKIDLKHSQDFTDIVGGVIASDFVQESQKAWVECVGELYTNDNINSRLAYKLIKKGVITQVSMECDYEEGECSICGKRVSNKADYCIHLKKHKGGEFKGQPAYEILHGVTFTGLGLLDRKGADENAKIKQVAEIQNNEGGNDGMDGENKKPDTEETGAAKSALESISAANDARLKELEAENKKLKESLDELQKELDKLKSEREAAIRSARAEKLVGEMENRGVEFADSSDRESEMKRLAGLTDDAFSATEAAVKRMKKKEEKKEEPDPDENSESGEKDKKPAGKKSKADAAGGMNANANVRLFDVDDGKESLEDNLKSGFMAAYNERVGASN

Radius of gyration: 41.38 Å; chains: 1; bounding box: 133×111×119 Å

Foldseek 3Di:
DDDPPDPDVVSVVVVVVVVVVVVVVVVCVVVVPDDDDDDDDDDDDDDDDDDDDDDDDDDDPLPVLPDDDDDPPPFDDDDALFAPDCSVCLVVLVVLDDPPWQEEEALACRQVNNLLSVLSVLHAYEYEHQQLLSLLNCLLQRQFAADAQDPVLLVLLLDQDDPPFDCCQLVLQDLAAEHSSVSSSLSRSLVSLVVDDGSSSSLLLNLLLRLSQPQADRSWLQDRDPRRHGYDDSVNSSVSSSVSSSSSRSSHHHSPHNYYYYHDDLLVVQLVDATQEYEAPDQWAAPVGHDDVCSGSQVSSCSSVVVVPFAFDPVDSSRGTDDPDPHHDLVCQLVSLLSNCLSNLPHFKYKYKDWPRIPPHPVSNQVSLVVSQKHKDKDKDWAFGPPDDPPPDRVVRTTIIIIIIIGHPDPDDPPFADQADDPPCLQVVLQDLDDDCVVLLVCLVPDLQRQLAPFVVDCSSCVVVVVVVDDPPWQAEEALACGSVSPQLSVVVVLHAYEYEHQFLLSLLSCQLQFQFADDAQDPVLLVQLQDQDPPLDCLQLVLCDQWFAHSLLSSSLSSNLVSLVVDDGSHSSLLLNLLLRLLQSQADSSFLPGTLLPDPDDLVPDDNRVLSHRNHHNDNVSSSVSSSSSSSSSRSSHHHSPHNYYYYHRDSLVCLVVDATQEYEYADQWAAPVDFDQRCQGSQVSSCSSVVVVPFDQDPDSRSGGDGPSRDDLVRVLVSLLSNLQSNLVRYQKYKYKDKARTRVHPVSSQVSNVVRAPDKDKRKYKYADPPDPDADPVGDGIIIIIIIMGGHDPDDDDDDDDDDDDDDDDDDDDDDDDDDDDDDDDDDDDDDPPDDDDPFFWKFKWFADWAQAFQQQEGEHLVQCQVAQCLQFQAFEFAPPDPDPLRGFWGWHDWDWDDDDPIITIMTMITGPCVPHPNNVVVLVCVVVVQFWAKYWDKDAQWWAWPPPRDIDRDPVPDDPLCVPARSHDDPNHHIGIYGHRIRTRHMYGDSDQYRHNRGTTDDTDDDDDDDDDDDDDDDDDDDDDDDDDDPPPPVVVVVVVVVVVVVVVVVVVVVVVVVVVVVVVVVVVVVVVVVLLVVLLVLLLVLLVLLVQLPDDAPDPVSSVVSSVVSSPDDPVVNVVSSVVSVPRDGDDDDDDDDDDDDDDDDDDDDDDDDDDDDDDDDDDDDDDDDDDDDDDDDDDDDDPVVVVVVVVVVVVVVVVPPPD

pLDDT: mean 73.85, std 24.59, range [21.52, 98.56]